Protein AF-A0A9P1GLH1-F1 (afdb_monomer_lite)

Structure (mmCIF, N/CA/C/O backbone):
data_AF-A0A9P1GLH1-F1
#
_entry.id   AF-A0A9P1GLH1-F1
#
loop_
_atom_site.group_PDB
_atom_site.id
_atom_site.type_symbol
_atom_site.label_atom_id
_atom_site.label_alt_id
_atom_site.label_comp_id
_atom_site.label_asym_id
_atom_site.label_entity_id
_atom_site.label_seq_id
_atom_site.pdbx_PDB_ins_code
_atom_site.Cartn_x
_atom_site.Cartn_y
_atom_site.Cartn_z
_atom_site.occupancy
_atom_site.B_iso_or_equiv
_atom_site.auth_seq_id
_atom_site.auth_comp_id
_atom_site.auth_asym_id
_atom_site.auth_atom_id
_atom_site.pdbx_PDB_model_num
ATOM 1 N N . MET A 1 1 ? -14.081 40.837 -22.323 1.00 45.00 1 MET A N 1
ATOM 2 C CA . MET A 1 1 ? -14.167 39.476 -22.903 1.00 45.00 1 MET A CA 1
ATOM 3 C C . MET A 1 1 ? -13.654 38.354 -21.981 1.00 45.00 1 MET A C 1
ATOM 5 O O . MET A 1 1 ? -13.725 37.205 -22.378 1.00 45.00 1 MET A O 1
ATOM 9 N N . GLN A 1 2 ? -13.239 38.635 -20.734 1.00 32.62 2 GLN A N 1
ATOM 10 C CA . GLN A 1 2 ? -12.848 37.618 -19.732 1.00 32.62 2 GLN A CA 1
ATOM 11 C C . GLN A 1 2 ? -13.887 37.389 -18.614 1.00 32.62 2 GLN A C 1
ATOM 13 O O . GLN A 1 2 ? -13.709 36.509 -17.786 1.00 32.62 2 GLN A O 1
ATOM 18 N N . VAL A 1 3 ? -15.007 38.123 -18.619 1.00 37.06 3 VAL A N 1
ATOM 19 C CA . VAL A 1 3 ? -16.100 37.957 -17.636 1.00 37.06 3 VAL A CA 1
ATOM 20 C C . VAL A 1 3 ? -17.238 37.070 -18.178 1.00 37.06 3 VAL A C 1
ATOM 22 O O . VAL A 1 3 ? -17.960 36.448 -17.409 1.00 37.06 3 VAL A O 1
ATOM 25 N N . MET A 1 4 ? -17.348 36.904 -19.504 1.00 32.34 4 MET A N 1
ATOM 26 C CA . MET A 1 4 ? -18.340 36.002 -20.118 1.00 32.34 4 MET A CA 1
ATOM 27 C C . MET A 1 4 ? -17.951 34.516 -20.061 1.00 32.34 4 MET A C 1
ATOM 29 O O . MET A 1 4 ? -18.832 33.667 -20.138 1.00 32.34 4 MET A O 1
ATOM 33 N N . LEU A 1 5 ? -16.667 34.186 -19.881 1.00 36.75 5 LEU A N 1
ATOM 34 C CA . LEU A 1 5 ? -16.218 32.790 -19.816 1.00 36.75 5 LEU A CA 1
ATOM 35 C C . LEU A 1 5 ? -16.410 32.158 -18.427 1.00 36.75 5 LEU A C 1
ATOM 37 O O . LEU A 1 5 ? -16.373 30.942 -18.309 1.00 36.75 5 LEU A O 1
ATOM 41 N N . TRP A 1 6 ? -16.649 32.967 -17.389 1.00 37.53 6 TRP A N 1
ATOM 42 C CA . TRP A 1 6 ? -16.861 32.486 -16.018 1.00 37.53 6 TRP A CA 1
ATOM 43 C C . TRP A 1 6 ? -18.340 32.180 -15.718 1.00 37.53 6 TRP A C 1
ATOM 45 O O . TRP A 1 6 ? -18.651 31.328 -14.893 1.00 37.53 6 TRP A O 1
ATOM 55 N N . LEU A 1 7 ? -19.266 32.820 -16.442 1.00 37.03 7 LEU A N 1
ATOM 56 C CA . LEU A 1 7 ? -20.708 32.564 -16.322 1.00 37.03 7 LEU A CA 1
ATOM 57 C C . LEU A 1 7 ? -21.160 31.301 -17.079 1.00 37.03 7 LEU A C 1
ATOM 59 O O . LEU A 1 7 ? -22.168 30.701 -16.714 1.00 37.03 7 LEU A O 1
ATOM 63 N N . LEU A 1 8 ? -20.398 30.853 -18.082 1.00 37.22 8 LEU A N 1
ATOM 64 C CA . LEU A 1 8 ? -20.699 29.639 -18.850 1.00 37.22 8 LEU A CA 1
ATOM 65 C C . LEU A 1 8 ? -20.256 28.342 -18.155 1.00 37.22 8 LEU A C 1
ATOM 67 O O . LEU A 1 8 ? -20.829 27.296 -18.436 1.00 37.22 8 LEU A O 1
ATOM 71 N N . THR A 1 9 ? -19.318 28.390 -17.205 1.00 40.31 9 THR A N 1
ATOM 72 C CA . THR A 1 9 ? -18.852 27.204 -16.458 1.00 40.31 9 THR A CA 1
ATOM 73 C C . THR A 1 9 ? -19.737 26.858 -15.258 1.00 40.31 9 THR A C 1
ATOM 75 O O . THR A 1 9 ? -19.796 25.701 -14.850 1.00 40.31 9 THR A O 1
ATOM 78 N N . VAL A 1 10 ? -20.480 27.829 -14.717 1.00 41.25 10 VAL A N 1
ATOM 79 C CA . VAL A 1 10 ? -21.412 27.603 -13.595 1.00 41.25 10 VAL A CA 1
ATOM 80 C C . VAL A 1 10 ? -22.758 27.042 -14.084 1.00 41.25 10 VAL A C 1
ATOM 82 O O . VAL A 1 10 ? -23.411 26.286 -13.367 1.00 41.25 10 VAL A O 1
ATOM 85 N N . ALA A 1 11 ? -23.146 27.311 -15.335 1.00 34.75 11 ALA A N 1
ATOM 86 C CA . ALA A 1 11 ? -24.406 26.829 -15.907 1.00 34.75 11 ALA A CA 1
ATOM 87 C C . ALA A 1 11 ? -24.383 25.336 -16.304 1.00 34.75 11 ALA A C 1
ATOM 89 O O . ALA A 1 11 ? -25.418 24.672 -16.258 1.00 34.75 11 ALA A O 1
ATOM 90 N N . THR A 1 12 ? -23.218 24.761 -16.620 1.00 36.16 12 THR A N 1
ATOM 91 C CA . THR A 1 12 ? -23.091 23.342 -17.017 1.00 36.16 12 THR A CA 1
ATOM 92 C C . THR A 1 12 ? -23.006 22.375 -15.833 1.00 36.16 12 THR A C 1
ATOM 94 O O . THR A 1 12 ? -23.264 21.186 -16.001 1.00 36.16 12 THR A O 1
ATOM 97 N N . HIS A 1 13 ? -22.709 22.857 -14.621 1.00 36.19 13 HIS A N 1
ATOM 98 C CA . HIS A 1 13 ? -22.695 22.028 -13.405 1.00 36.19 13 HIS A CA 1
ATOM 99 C C . HIS A 1 13 ? -24.070 21.875 -12.734 1.00 36.19 13 HIS A C 1
ATOM 101 O O . HIS A 1 13 ? -24.262 20.956 -11.942 1.00 36.19 13 HIS A O 1
ATOM 107 N N . VAL A 1 14 ? -25.056 22.704 -13.091 1.00 35.69 14 VAL A N 1
ATOM 108 C CA . VAL A 1 14 ? -26.424 22.605 -12.546 1.00 35.69 14 VAL A CA 1
ATOM 109 C C . VAL A 1 14 ? -27.312 21.659 -13.372 1.00 35.69 14 VAL A C 1
ATOM 111 O O . VAL A 1 14 ? -28.270 21.102 -12.847 1.00 35.69 14 VAL A O 1
ATOM 114 N N . VAL A 1 15 ? -26.958 21.375 -14.631 1.00 33.69 15 VAL A N 1
ATOM 115 C CA . VAL A 1 15 ? -27.757 20.506 -15.523 1.00 33.69 15 VAL A CA 1
ATOM 116 C C . VAL A 1 15 ? -27.325 19.026 -15.477 1.00 33.69 15 VAL A C 1
ATOM 118 O O . VAL A 1 15 ? -28.106 18.146 -15.827 1.00 33.69 15 VAL A O 1
ATOM 121 N N . LEU A 1 16 ? -26.137 18.706 -14.950 1.00 31.61 16 LEU A N 1
ATOM 122 C CA . LEU A 1 16 ? -25.622 17.325 -14.852 1.00 31.61 16 LEU A CA 1
ATOM 123 C C . LEU A 1 16 ? -25.868 16.629 -13.498 1.00 31.61 16 LEU A C 1
ATOM 125 O O . LEU A 1 16 ? -25.608 15.435 -13.369 1.00 31.61 16 LEU A O 1
ATOM 129 N N . LEU A 1 17 ? -26.447 17.325 -12.514 1.00 32.44 17 LEU A N 1
ATOM 130 C CA . LEU A 1 17 ? -26.871 16.738 -11.230 1.00 32.44 17 LEU A CA 1
ATOM 131 C C . LEU A 1 17 ? -28.334 16.248 -11.218 1.00 32.44 17 LEU A C 1
ATOM 133 O O . LEU A 1 17 ? -28.786 15.703 -10.214 1.00 32.44 17 LEU A O 1
ATOM 137 N N . ALA A 1 18 ? -29.056 16.364 -12.339 1.00 34.59 18 ALA A N 1
ATOM 138 C CA . ALA A 1 18 ? -30.445 15.908 -12.476 1.00 34.59 18 ALA A CA 1
ATOM 139 C C . ALA A 1 18 ? -30.614 14.536 -13.171 1.00 34.59 18 ALA A C 1
ATOM 141 O O . ALA A 1 18 ? -31.740 14.084 -13.345 1.00 34.59 18 ALA A O 1
ATOM 142 N N . ALA A 1 19 ? -29.530 13.838 -13.542 1.00 36.44 19 ALA A N 1
ATOM 143 C CA . ALA A 1 19 ? -29.602 12.598 -14.333 1.00 36.44 19 ALA A CA 1
ATOM 144 C C . ALA A 1 19 ? -28.854 11.399 -13.714 1.00 36.44 19 ALA A C 1
ATOM 146 O O . ALA A 1 19 ? -28.228 10.611 -14.421 1.00 36.44 19 ALA A O 1
ATOM 147 N N . ARG A 1 20 ? -28.900 11.236 -12.384 1.00 35.06 20 ARG A N 1
ATOM 148 C CA . ARG A 1 20 ? -28.395 10.013 -11.730 1.00 35.06 20 ARG A CA 1
ATOM 149 C C . ARG A 1 20 ? -29.117 9.695 -10.418 1.00 35.06 20 ARG A C 1
ATOM 151 O O . ARG A 1 20 ? -28.517 9.680 -9.351 1.00 35.06 20 ARG A O 1
ATOM 158 N N . ARG A 1 21 ? -30.423 9.438 -10.504 1.00 35.50 21 ARG A N 1
ATOM 159 C CA . ARG A 1 21 ? -31.204 8.728 -9.474 1.00 35.50 21 ARG A CA 1
ATOM 160 C C . ARG A 1 21 ? -32.445 8.101 -10.111 1.00 35.50 21 ARG A C 1
ATOM 162 O O . ARG A 1 21 ? -33.543 8.613 -9.970 1.00 35.50 21 ARG A O 1
ATOM 169 N N . THR A 1 22 ? -32.257 6.988 -10.809 1.00 37.59 22 THR A N 1
ATOM 170 C CA . THR A 1 22 ? -33.343 6.071 -11.184 1.00 37.59 22 THR A CA 1
ATOM 171 C C . THR A 1 22 ? -32.784 4.656 -11.303 1.00 37.59 22 THR A C 1
ATOM 173 O O . THR A 1 22 ? -32.432 4.197 -12.381 1.00 37.59 22 THR A O 1
ATOM 176 N N . SER A 1 23 ? -32.674 3.971 -10.166 1.00 35.09 23 SER A N 1
ATOM 177 C CA . SER A 1 23 ? -32.824 2.511 -10.086 1.00 35.09 23 SER A CA 1
ATOM 178 C C . SER A 1 23 ? -33.022 2.104 -8.621 1.00 35.09 23 SER A C 1
ATOM 180 O O . SER A 1 23 ? -32.204 1.410 -8.023 1.00 35.09 23 SER A O 1
ATOM 182 N N . GLN A 1 24 ? -34.103 2.586 -8.015 1.00 32.81 24 GLN A N 1
ATOM 183 C CA . GLN A 1 24 ? -34.805 1.782 -7.024 1.00 32.81 24 GLN A CA 1
ATOM 184 C C . GLN A 1 24 ? -36.080 1.336 -7.721 1.00 32.81 24 GLN A C 1
ATOM 186 O O . GLN A 1 24 ? -36.874 2.161 -8.162 1.00 32.81 24 GLN A O 1
ATOM 191 N N . ALA A 1 25 ? -36.170 0.029 -7.942 1.00 32.47 25 ALA A N 1
ATOM 192 C CA . ALA A 1 25 ? -37.397 -0.614 -8.345 1.00 32.47 25 ALA A CA 1
ATOM 193 C C . ALA A 1 25 ? -38.382 -0.432 -7.188 1.00 32.47 25 ALA A C 1
ATOM 195 O O . ALA A 1 25 ? -38.247 -1.087 -6.155 1.00 32.47 25 ALA A O 1
ATOM 196 N N . ASP A 1 26 ? -39.311 0.505 -7.354 1.00 33.44 26 ASP A N 1
ATOM 197 C CA . ASP A 1 26 ? -40.525 0.543 -6.559 1.00 33.44 26 ASP A CA 1
ATOM 198 C C . ASP A 1 26 ? -41.312 -0.725 -6.881 1.00 33.44 26 ASP A C 1
ATOM 200 O O . ASP A 1 26 ? -41.760 -0.961 -8.007 1.00 33.44 26 ASP A O 1
ATOM 204 N N . VAL A 1 27 ? -41.432 -1.567 -5.862 1.00 36.19 27 VAL A N 1
ATOM 205 C CA . VAL A 1 27 ? -42.492 -2.555 -5.763 1.00 36.19 27 VAL A CA 1
ATOM 206 C C . VAL A 1 27 ? -43.796 -1.760 -5.794 1.00 36.19 27 VAL A C 1
ATOM 208 O O . VAL A 1 27 ? -44.052 -0.959 -4.899 1.00 36.19 27 VAL A O 1
ATOM 211 N N . MET A 1 28 ? -44.594 -1.942 -6.850 1.00 37.94 28 MET A N 1
ATOM 212 C CA . MET A 1 28 ? -45.999 -1.535 -6.869 1.00 37.94 28 MET A CA 1
ATOM 213 C C . MET A 1 28 ? -46.728 -2.334 -5.788 1.00 37.94 28 MET A C 1
ATOM 215 O O . MET A 1 28 ? -47.236 -3.428 -6.035 1.00 37.94 28 MET A O 1
ATOM 219 N N . GLU A 1 29 ? -46.731 -1.793 -4.578 1.00 37.97 29 GLU A N 1
ATOM 220 C CA . GLU A 1 29 ? -47.638 -2.199 -3.523 1.00 37.97 29 GLU A CA 1
ATOM 221 C C . GLU A 1 29 ? -49.009 -1.618 -3.876 1.00 37.97 29 GLU A C 1
ATOM 223 O O . GLU A 1 29 ? -49.185 -0.422 -4.100 1.00 37.97 29 GLU A O 1
ATOM 228 N N . THR A 1 30 ? -49.955 -2.523 -4.079 1.00 38.38 30 THR A N 1
ATOM 229 C CA . THR A 1 30 ? -51.338 -2.246 -4.446 1.00 38.38 30 THR A CA 1
ATOM 230 C C . THR A 1 30 ? -51.998 -1.314 -3.436 1.00 38.38 30 THR A C 1
ATOM 232 O O . THR A 1 30 ? -52.014 -1.633 -2.249 1.00 38.38 30 THR A O 1
ATOM 235 N N . ASP A 1 31 ? -52.590 -0.223 -3.935 1.00 42.44 31 ASP A N 1
ATOM 236 C CA . ASP A 1 31 ? -53.486 0.685 -3.213 1.00 42.44 31 ASP A CA 1
ATOM 237 C C . ASP A 1 31 ? -54.601 -0.100 -2.504 1.00 42.44 31 ASP A C 1
ATOM 239 O O . ASP A 1 31 ? -55.660 -0.400 -3.065 1.00 42.44 31 ASP A O 1
ATOM 243 N N . ILE A 1 32 ? -54.363 -0.423 -1.237 1.00 39.72 32 ILE A N 1
ATOM 244 C CA . ILE A 1 32 ? -55.421 -0.633 -0.263 1.00 39.72 32 ILE A CA 1
ATOM 245 C C . ILE A 1 32 ? -55.777 0.767 0.230 1.00 39.72 32 ILE A C 1
ATOM 247 O O . ILE A 1 32 ? -54.910 1.514 0.674 1.00 39.72 32 ILE A O 1
ATOM 251 N N . LEU A 1 33 ? -57.055 1.128 0.110 1.00 45.88 33 LEU A N 1
ATOM 252 C CA . LEU A 1 33 ? -57.670 2.307 0.720 1.00 45.88 33 LEU A CA 1
ATOM 253 C C . LEU A 1 33 ? -57.550 2.218 2.250 1.00 45.88 33 LEU A C 1
ATOM 255 O O . LEU A 1 33 ? -58.526 1.924 2.937 1.00 45.88 33 LEU A O 1
ATOM 259 N N . ASP A 1 34 ? -56.352 2.444 2.775 1.00 46.34 34 ASP A N 1
ATOM 260 C CA . ASP A 1 34 ? -56.121 2.671 4.189 1.00 46.34 34 ASP A CA 1
ATOM 261 C C . ASP A 1 34 ? -56.244 4.176 4.423 1.00 46.34 34 ASP A C 1
ATOM 263 O O . ASP A 1 34 ? -55.707 5.010 3.689 1.00 46.34 34 ASP A O 1
ATOM 267 N N . THR A 1 35 ? -57.058 4.561 5.395 1.00 54.22 35 THR A N 1
ATOM 268 C CA . THR A 1 35 ? -57.243 5.962 5.759 1.00 54.22 35 THR A CA 1
ATOM 269 C C . THR A 1 35 ? -55.936 6.494 6.347 1.00 54.22 35 THR A C 1
ATOM 271 O O . THR A 1 35 ? -55.731 6.389 7.552 1.00 54.22 35 THR A O 1
ATOM 274 N N . ASP A 1 36 ? -55.060 7.043 5.500 1.00 66.62 36 ASP A N 1
ATOM 275 C CA . ASP A 1 36 ? -53.723 7.553 5.836 1.00 66.62 36 ASP A CA 1
ATOM 276 C C . ASP A 1 36 ? -53.794 8.725 6.831 1.00 66.62 36 ASP A C 1
ATOM 278 O O . ASP A 1 36 ? -53.721 9.914 6.493 1.00 66.62 36 ASP A O 1
ATOM 282 N N . GLN A 1 37 ? -53.971 8.395 8.106 1.00 87.25 37 GLN A N 1
ATOM 283 C CA . GLN A 1 37 ? -53.865 9.351 9.190 1.00 87.25 37 GLN A CA 1
ATOM 284 C C . GLN A 1 37 ? -52.389 9.738 9.354 1.00 87.25 37 GLN A C 1
ATOM 286 O O . GLN A 1 37 ? -51.537 8.926 9.711 1.00 87.25 37 GLN A O 1
ATOM 291 N N . ALA A 1 38 ? -52.063 11.007 9.115 1.00 90.75 38 ALA A N 1
ATOM 292 C CA . ALA A 1 38 ? -50.720 11.527 9.327 1.00 90.75 38 ALA A CA 1
ATOM 293 C C . ALA A 1 38 ? -50.501 11.812 10.821 1.00 90.75 38 ALA A C 1
ATOM 295 O O . ALA A 1 38 ? -51.255 12.574 11.427 1.00 90.75 38 ALA A O 1
ATOM 296 N N . CYS A 1 39 ? -49.459 11.229 11.414 1.00 94.31 39 CYS A N 1
ATOM 297 C CA . CYS A 1 39 ? -49.056 11.537 12.784 1.00 94.31 39 CYS A CA 1
ATOM 298 C C . CYS A 1 39 ? -48.332 12.894 12.836 1.00 94.31 39 CYS A C 1
ATOM 300 O O . CYS A 1 39 ? -47.226 13.041 12.302 1.00 94.31 39 CYS A O 1
ATOM 302 N N . CYS A 1 40 ? -48.969 13.890 13.455 1.00 94.94 40 CYS A N 1
ATOM 303 C CA . CYS A 1 40 ? -48.465 15.260 13.538 1.00 94.94 40 CYS A CA 1
ATOM 304 C C . CYS A 1 40 ? -48.232 15.667 14.989 1.00 94.94 40 CYS A C 1
ATOM 306 O O . CYS A 1 40 ? -48.988 15.260 15.868 1.00 94.94 40 CYS A O 1
ATOM 308 N N . CYS A 1 41 ? -47.221 16.498 15.234 1.00 95.44 41 CYS A N 1
ATOM 309 C CA . CYS A 1 41 ? -46.770 16.901 16.562 1.00 95.44 41 CYS A CA 1
ATOM 310 C C . CYS A 1 41 ? -46.716 18.430 16.724 1.00 95.44 41 CYS A C 1
ATOM 312 O O . CYS A 1 41 ? -46.614 19.160 15.738 1.00 95.44 41 CYS A O 1
ATOM 314 N N . LYS A 1 42 ? -46.782 18.903 17.973 1.00 94.62 42 LYS A N 1
ATOM 315 C CA . LYS A 1 42 ? -46.512 20.284 18.410 1.00 94.62 42 LYS A CA 1
ATOM 316 C C . LYS A 1 42 ? -45.448 20.268 19.516 1.00 94.62 42 LYS A C 1
ATOM 318 O O . LYS A 1 42 ? -45.491 19.390 20.377 1.00 94.62 42 LYS A O 1
ATOM 323 N N . GLU A 1 43 ? -44.536 21.240 19.532 1.00 91.31 43 GLU A N 1
ATOM 324 C CA . GLU A 1 43 ? -43.531 21.434 20.601 1.00 91.31 43 GLU A CA 1
ATOM 325 C C . GLU A 1 43 ? -44.160 22.078 21.852 1.00 91.31 43 GLU A C 1
ATOM 327 O O . GLU A 1 43 ? -43.829 23.188 22.265 1.00 91.31 43 GLU A O 1
ATOM 332 N N . ALA A 1 44 ? -45.160 21.412 22.423 1.00 90.31 44 ALA A N 1
ATOM 333 C CA . ALA A 1 44 ? -45.859 21.856 23.620 1.00 90.31 44 ALA A CA 1
ATOM 334 C C . ALA A 1 44 ? -46.474 20.664 24.360 1.00 90.31 44 ALA A C 1
ATOM 336 O O . ALA A 1 44 ? -46.615 19.572 23.807 1.00 90.31 44 ALA A O 1
ATOM 337 N N . LEU A 1 45 ? -46.898 20.897 25.605 1.00 91.88 45 LEU A N 1
ATOM 338 C CA . LEU A 1 45 ? -47.741 19.954 26.339 1.00 91.88 45 LEU A CA 1
ATOM 339 C C . LEU A 1 45 ? -49.048 19.690 25.580 1.00 91.88 45 LEU A C 1
ATOM 341 O O . LEU A 1 45 ? -49.548 20.556 24.856 1.00 91.88 45 LEU A O 1
ATOM 345 N N . CYS A 1 46 ? -49.599 18.494 25.768 1.00 90.50 46 CYS A N 1
ATOM 346 C CA . CYS A 1 46 ? -50.929 18.184 25.264 1.00 90.50 46 CYS A CA 1
ATOM 347 C C . CYS A 1 46 ? -51.995 18.995 25.996 1.00 90.50 46 CYS A C 1
ATOM 349 O O . CYS A 1 46 ? -51.857 19.306 27.182 1.00 90.50 46 CYS A O 1
ATOM 351 N N . ASP A 1 47 ? -53.055 19.345 25.276 1.00 87.00 47 ASP A N 1
ATOM 352 C CA . ASP A 1 47 ? -54.204 20.003 25.875 1.00 87.00 47 ASP A CA 1
ATOM 353 C C . ASP A 1 47 ? -54.940 18.974 26.742 1.00 87.00 47 ASP A C 1
ATOM 355 O O . ASP A 1 47 ? -55.366 17.932 26.257 1.00 87.00 47 ASP A O 1
ATOM 359 N N . VAL A 1 48 ? -55.096 19.265 28.039 1.00 80.00 48 VAL A N 1
ATOM 360 C CA . VAL A 1 48 ? -55.632 18.329 29.058 1.00 80.00 48 VAL A CA 1
ATOM 361 C C . VAL A 1 48 ? -57.036 17.797 28.712 1.00 80.00 48 VAL A C 1
ATOM 363 O O . VAL A 1 48 ? -57.468 16.781 29.248 1.00 80.00 48 VAL A O 1
ATOM 366 N N . ASN A 1 49 ? -57.741 18.474 27.803 1.00 83.12 49 ASN A N 1
ATOM 367 C CA . ASN A 1 49 ? -59.096 18.137 27.379 1.00 83.12 49 ASN A CA 1
ATOM 368 C C . ASN A 1 49 ? -59.161 17.238 26.128 1.00 83.12 49 ASN A C 1
ATOM 370 O O . ASN A 1 49 ? -60.261 16.824 25.771 1.00 83.12 49 ASN A O 1
ATOM 374 N N . ASP A 1 50 ? -58.042 16.963 25.448 1.00 82.31 50 ASP A N 1
ATOM 375 C CA . ASP A 1 50 ? -58.015 16.154 24.222 1.00 82.31 50 ASP A CA 1
ATOM 376 C C . ASP A 1 50 ? -57.419 14.766 24.507 1.00 82.31 50 ASP A C 1
ATOM 378 O O . ASP A 1 50 ? -56.228 14.619 24.776 1.00 82.31 50 ASP A O 1
ATOM 382 N N . THR A 1 51 ? -58.263 13.732 24.478 1.00 81.38 51 THR A N 1
ATOM 383 C CA . THR A 1 51 ? -57.871 12.346 24.783 1.00 81.38 51 THR A CA 1
ATOM 384 C C . THR A 1 51 ? -57.120 11.656 23.645 1.00 81.38 51 THR A C 1
ATOM 386 O O . THR A 1 51 ? -56.574 10.576 23.856 1.00 81.38 51 THR A O 1
ATOM 389 N N . GLU A 1 52 ? -57.097 12.246 22.447 1.00 87.56 52 GLU A N 1
ATOM 390 C CA . GLU A 1 52 ? -56.381 11.709 21.279 1.00 87.56 52 GLU A CA 1
ATOM 391 C C . GLU A 1 52 ? -54.928 12.210 21.205 1.00 87.56 52 GLU A C 1
ATOM 393 O O . GLU A 1 52 ? -54.147 11.777 20.356 1.00 87.56 52 GLU A O 1
ATOM 398 N N . GLU A 1 53 ? -54.558 13.137 22.091 1.00 91.94 53 GLU A N 1
ATOM 399 C CA . GLU A 1 53 ? -53.229 13.724 22.176 1.00 91.94 53 GLU A CA 1
ATOM 400 C C . GLU A 1 53 ? -52.299 12.884 23.070 1.00 91.94 53 GLU A C 1
ATOM 402 O O . GLU A 1 53 ? -52.537 12.699 24.264 1.00 91.94 53 GLU A O 1
ATOM 407 N N . ILE A 1 54 ? -51.188 12.405 22.505 1.00 91.75 54 ILE A N 1
ATOM 408 C CA . ILE A 1 54 ? -50.164 11.644 23.227 1.00 91.75 54 ILE A CA 1
ATOM 409 C C . ILE A 1 54 ? -48.946 12.528 23.465 1.00 91.75 54 ILE A C 1
ATOM 411 O O . ILE A 1 54 ? -48.259 12.952 22.533 1.00 91.75 54 ILE A O 1
ATOM 415 N N . TYR A 1 55 ? -48.651 12.789 24.738 1.00 92.44 55 TYR A N 1
ATOM 416 C CA . TYR A 1 55 ? -47.452 13.522 25.127 1.00 92.44 55 TYR A CA 1
ATOM 417 C C . TYR A 1 55 ? -46.250 12.578 25.175 1.00 92.44 55 TYR A C 1
ATOM 419 O O . TYR A 1 55 ? -46.275 11.562 25.873 1.00 92.44 55 TYR A O 1
ATOM 427 N N . SER A 1 56 ? -45.184 12.933 24.460 1.00 92.50 56 SER A N 1
ATOM 428 C CA . SER A 1 56 ? -43.888 12.265 24.518 1.00 92.50 56 SER A CA 1
ATOM 429 C C . SER A 1 56 ? -42.949 13.057 25.435 1.00 92.50 56 SER A C 1
ATOM 431 O O . SER A 1 56 ? -42.265 13.977 24.978 1.00 92.50 56 SER A O 1
ATOM 433 N N . PRO A 1 57 ? -42.893 12.725 26.739 1.00 91.25 57 PRO A N 1
ATOM 434 C CA . PRO A 1 57 ? -42.100 13.469 27.717 1.00 91.25 57 PRO A CA 1
ATOM 435 C C . PRO A 1 57 ? -40.606 13.522 27.407 1.00 91.25 57 PRO A C 1
ATOM 437 O O . PRO A 1 57 ? -39.961 14.498 27.778 1.00 91.25 57 PRO A O 1
ATOM 440 N N . ASN A 1 58 ? -40.067 12.505 26.721 1.00 91.50 58 ASN A N 1
ATOM 441 C CA . ASN A 1 58 ? -38.649 12.466 26.371 1.00 91.50 58 ASN A CA 1
ATOM 442 C C . ASN A 1 58 ? -38.270 13.513 25.323 1.00 91.50 58 ASN A C 1
ATOM 444 O O . ASN A 1 58 ? -37.138 13.960 25.320 1.00 91.50 58 ASN A O 1
ATOM 448 N N . GLN A 1 59 ? -39.193 13.838 24.416 1.00 90.69 59 GLN A N 1
ATOM 449 C CA . GLN A 1 59 ? -38.954 14.727 23.275 1.00 90.69 59 GLN A CA 1
ATOM 450 C C . GLN A 1 59 ? -39.625 16.097 23.462 1.00 90.69 59 GLN A C 1
ATOM 452 O O . GLN A 1 59 ? -39.482 16.976 22.620 1.00 90.69 59 GLN A O 1
ATOM 457 N N . GLY A 1 60 ? -40.415 16.274 24.527 1.00 92.19 60 GLY A N 1
ATOM 458 C CA . GLY A 1 60 ? -41.132 17.520 24.801 1.00 92.19 60 GLY A CA 1
ATOM 459 C C . GLY A 1 60 ? -42.224 17.855 23.780 1.00 92.19 60 GLY A C 1
ATOM 460 O O . GLY A 1 60 ? -42.640 19.010 23.693 1.00 92.19 60 GLY A O 1
ATOM 461 N N . ILE A 1 61 ? -42.692 16.866 23.015 1.00 93.38 61 ILE A N 1
ATOM 462 C CA . ILE A 1 61 ? -43.692 17.045 21.958 1.00 93.38 61 ILE A CA 1
ATOM 463 C C . ILE A 1 61 ? -45.002 16.352 22.311 1.00 93.38 61 ILE A C 1
ATOM 465 O O . ILE A 1 61 ? -45.022 15.278 22.912 1.00 93.38 61 ILE A O 1
ATOM 469 N N . CYS A 1 62 ? -46.104 16.951 21.888 1.00 94.12 62 CYS A N 1
ATOM 470 C CA . CYS A 1 62 ? -47.418 16.333 21.901 1.00 94.12 62 CYS A CA 1
ATOM 471 C C . CYS A 1 62 ? -47.793 15.938 20.477 1.00 94.12 62 CYS A C 1
ATOM 473 O O . CYS A 1 62 ? -47.654 16.767 19.578 1.00 94.12 62 CYS A O 1
ATOM 475 N N . CYS A 1 63 ? -48.279 14.718 20.259 1.00 95.06 63 CYS A N 1
ATOM 476 C CA . CYS A 1 63 ? -48.591 14.195 18.930 1.00 95.06 63 CYS A CA 1
ATOM 477 C C . CYS A 1 63 ? -50.020 13.648 18.853 1.00 95.06 63 CYS A C 1
ATOM 479 O O . CYS A 1 63 ? -50.529 13.105 19.830 1.00 95.06 63 CYS A O 1
ATOM 481 N N . LYS A 1 64 ? -50.664 13.784 17.688 1.00 94.81 64 LYS A N 1
ATOM 482 C CA . LYS A 1 64 ? -51.946 13.135 17.379 1.00 94.81 64 LYS A CA 1
ATOM 483 C C . LYS A 1 64 ? -52.102 12.813 15.900 1.00 94.81 64 LYS A C 1
ATOM 485 O O . LYS A 1 64 ? -51.495 13.456 15.035 1.00 94.81 64 LYS A O 1
ATOM 490 N N . PHE A 1 65 ? -52.943 11.827 15.615 1.00 94.19 65 PHE A N 1
ATOM 491 C CA . PHE A 1 65 ? -53.317 11.487 14.251 1.00 94.19 65 PHE A CA 1
ATOM 492 C C . PHE A 1 65 ? -54.196 12.579 13.639 1.00 94.19 65 PHE A C 1
ATOM 494 O O . PHE A 1 65 ? -55.111 13.109 14.266 1.00 94.19 65 PHE A O 1
ATOM 501 N N . LYS A 1 66 ? -53.911 12.930 12.386 1.00 91.56 66 LYS A N 1
ATOM 502 C CA . LYS A 1 66 ? -54.716 13.855 11.592 1.00 91.56 66 LYS A CA 1
ATOM 503 C C . LYS A 1 66 ? -55.145 13.210 10.292 1.00 91.56 66 LYS A C 1
ATOM 505 O O . LYS A 1 66 ? -54.347 12.596 9.598 1.00 91.56 66 LYS A O 1
ATOM 510 N N . SER A 1 67 ? -56.374 13.497 9.880 1.00 88.06 67 SER A N 1
ATOM 511 C CA . SER A 1 67 ? -56.896 13.130 8.557 1.00 88.06 67 SER A CA 1
ATOM 512 C C . SER A 1 67 ? -56.223 13.865 7.387 1.00 88.06 67 SER A C 1
ATOM 514 O O . SER A 1 67 ? -56.513 13.583 6.229 1.00 88.06 67 SER A O 1
ATOM 516 N N . ARG A 1 68 ? -55.351 14.845 7.663 1.00 86.94 68 ARG A N 1
ATOM 517 C CA . ARG A 1 68 ? -54.611 15.626 6.662 1.00 86.94 68 ARG A CA 1
ATOM 518 C C . ARG A 1 68 ? -53.128 15.651 7.008 1.00 86.94 68 ARG A C 1
ATOM 520 O O . ARG A 1 68 ? -52.771 15.637 8.183 1.00 86.94 68 ARG A O 1
ATOM 527 N N . LYS A 1 69 ? -52.278 15.772 5.983 1.00 90.81 69 LYS A N 1
ATOM 528 C CA . LYS A 1 69 ? -50.818 15.879 6.132 1.00 90.81 69 LYS A CA 1
ATOM 529 C C . LYS A 1 69 ? -50.427 17.023 7.083 1.00 90.81 69 LYS A C 1
ATOM 531 O O . LYS A 1 69 ? -51.057 18.084 7.086 1.00 90.81 69 LYS A O 1
ATOM 536 N N . CYS A 1 70 ? -49.376 16.811 7.874 1.00 91.62 70 CYS A N 1
ATOM 537 C CA . CYS A 1 70 ? -48.832 17.822 8.784 1.00 91.62 70 CYS A CA 1
ATOM 538 C C . CYS A 1 70 ? -48.402 19.073 7.999 1.00 91.62 70 CYS A C 1
ATOM 540 O O . CYS A 1 70 ? -47.868 18.951 6.897 1.00 91.62 70 CYS A O 1
ATOM 542 N N . GLY A 1 71 ? -48.704 20.266 8.518 1.00 86.31 71 GLY A N 1
ATOM 543 C CA . GLY A 1 71 ? -48.384 21.538 7.853 1.00 86.31 71 GLY A CA 1
ATOM 544 C C . GLY A 1 71 ? -49.286 21.917 6.667 1.00 86.31 71 GLY A C 1
ATOM 545 O O . GLY A 1 71 ? -48.954 22.824 5.908 1.00 86.31 71 GLY A O 1
ATOM 546 N N . HIS A 1 72 ? -50.428 21.246 6.470 1.00 87.69 72 HIS A N 1
ATOM 547 C CA . HIS A 1 72 ? -51.366 21.604 5.400 1.00 87.69 72 HIS A CA 1
ATOM 548 C C . HIS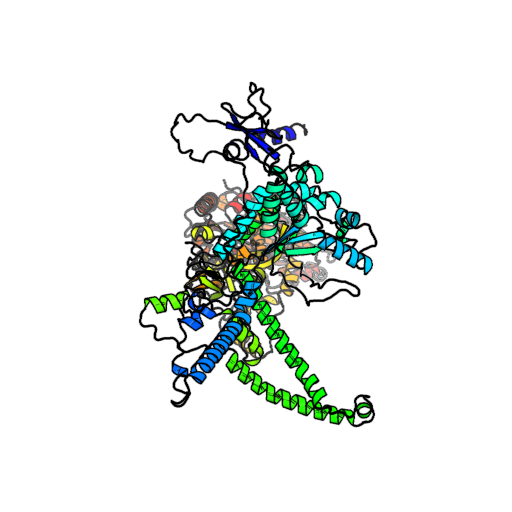 A 1 72 ? -51.879 23.049 5.539 1.00 87.69 72 HIS A C 1
ATOM 550 O O . HIS A 1 72 ? -52.298 23.449 6.622 1.00 87.69 72 HIS A O 1
ATOM 556 N N . ILE A 1 73 ? -51.956 23.803 4.434 1.00 81.31 73 ILE A N 1
ATOM 557 C CA . ILE A 1 73 ? -52.284 25.247 4.439 1.00 81.31 73 ILE A CA 1
ATOM 558 C C . ILE A 1 73 ? -53.667 25.581 5.033 1.00 81.31 73 ILE A C 1
ATOM 560 O O . ILE A 1 73 ? -53.895 26.679 5.526 1.00 81.31 73 ILE A O 1
ATOM 564 N N . PHE A 1 74 ? -54.585 24.610 5.025 1.00 75.81 74 PHE A N 1
ATOM 565 C CA . PHE A 1 74 ? -55.919 24.716 5.635 1.00 75.81 74 PHE A CA 1
ATOM 566 C C . PHE A 1 74 ? -56.033 24.039 7.016 1.00 75.81 74 PHE A C 1
ATOM 568 O O . PHE A 1 74 ? -57.139 23.837 7.514 1.00 75.81 74 PHE A O 1
ATOM 575 N N . SER A 1 75 ? -54.923 23.609 7.621 1.00 70.44 75 SER A N 1
ATOM 576 C CA . SER A 1 75 ? -54.889 23.072 8.985 1.00 70.44 75 SER A CA 1
ATOM 577 C C . SER A 1 75 ? -54.610 24.211 9.967 1.00 70.44 75 SER A C 1
ATOM 579 O O . SER A 1 75 ? -53.458 24.524 10.233 1.00 70.44 75 SER A O 1
ATOM 581 N N . PHE A 1 76 ? -55.654 24.771 10.585 1.00 81.00 76 PHE A N 1
ATOM 582 C CA . PHE A 1 76 ? -55.545 25.778 11.662 1.00 81.00 76 PHE A CA 1
ATOM 583 C C . PHE A 1 76 ? -55.024 25.218 13.005 1.00 81.00 76 PHE A C 1
ATOM 585 O O . PHE A 1 76 ? -55.129 25.855 14.050 1.00 81.00 76 PHE A O 1
ATOM 592 N N . SER A 1 77 ? -54.504 23.993 13.007 1.00 82.00 77 SER A N 1
ATOM 593 C CA . SER A 1 77 ? -54.048 23.292 14.202 1.00 82.00 77 SER A CA 1
ATOM 594 C C . SER A 1 77 ? -52.545 23.484 14.404 1.00 82.00 77 SER A C 1
ATOM 596 O O . SER A 1 77 ? -51.782 23.322 13.457 1.00 82.00 77 SER A O 1
ATOM 598 N N . LYS A 1 78 ? -52.132 23.704 15.661 1.00 90.00 78 LYS A N 1
ATOM 599 C CA . LYS A 1 78 ? -50.730 23.849 16.106 1.00 90.00 78 LYS A CA 1
ATOM 600 C C . LYS A 1 78 ? -49.837 22.614 15.878 1.00 90.00 78 LYS A C 1
ATOM 602 O O . LYS A 1 78 ? -48.664 22.661 16.204 1.00 90.00 78 LYS A O 1
ATOM 607 N N . PHE A 1 79 ? -50.397 21.508 15.385 1.00 91.38 79 PHE A N 1
ATOM 608 C CA . PHE A 1 79 ? -49.671 20.272 15.081 1.00 91.38 79 PHE A CA 1
ATOM 609 C C . PHE A 1 79 ? -49.219 20.275 13.619 1.00 91.38 79 PHE A C 1
ATOM 611 O O . PHE A 1 79 ? -49.849 19.653 12.754 1.00 91.38 79 PHE A O 1
ATOM 618 N N . ASP A 1 80 ? -48.202 21.064 13.324 1.00 92.69 80 ASP A N 1
ATOM 619 C CA . ASP A 1 80 ? -47.652 21.272 11.988 1.00 92.69 80 ASP A CA 1
ATOM 620 C C . ASP A 1 80 ? -46.394 20.435 11.723 1.00 92.69 80 ASP A C 1
ATOM 622 O O . ASP A 1 80 ? -46.151 20.070 10.572 1.00 92.69 80 ASP A O 1
ATOM 626 N N . ALA A 1 81 ? -45.659 20.042 12.766 1.00 92.31 81 ALA A N 1
ATOM 627 C CA . ALA A 1 81 ? -44.487 19.185 12.648 1.00 92.31 81 ALA A CA 1
ATOM 628 C C . ALA A 1 81 ? -44.871 17.728 12.348 1.00 92.31 81 ALA A C 1
ATOM 630 O O . ALA A 1 81 ? -45.811 17.173 12.920 1.00 92.31 81 ALA A O 1
ATOM 631 N N . LYS A 1 82 ? -44.119 17.077 11.457 1.00 92.62 82 LYS A N 1
ATOM 632 C CA . LYS A 1 82 ? -44.228 15.630 11.239 1.00 92.62 82 LYS A CA 1
ATOM 633 C C . LYS A 1 82 ? -43.571 14.902 12.413 1.00 92.62 82 LYS A C 1
ATOM 635 O O . LYS A 1 82 ? -42.461 15.261 12.800 1.00 92.62 82 LYS A O 1
ATOM 640 N N . ALA A 1 83 ? -44.236 13.882 12.952 1.00 89.44 83 ALA A N 1
ATOM 641 C CA . ALA A 1 83 ? -43.636 13.042 13.982 1.00 89.44 83 ALA A CA 1
ATOM 642 C C . ALA A 1 83 ? -42.370 12.328 13.465 1.00 89.44 83 ALA A C 1
ATOM 644 O O . ALA A 1 83 ? -42.308 12.010 12.270 1.00 89.44 83 ALA A O 1
ATOM 645 N N . PRO A 1 84 ? -41.386 12.027 14.337 1.00 85.88 84 PRO A N 1
ATOM 646 C CA . PRO A 1 84 ? -40.228 11.215 13.960 1.00 85.88 84 PRO A CA 1
ATOM 647 C C . PRO A 1 84 ? -40.628 9.839 13.409 1.00 85.88 84 PRO A C 1
ATOM 649 O O . PRO A 1 84 ? -40.020 9.359 12.456 1.00 85.88 84 PRO A O 1
ATOM 652 N N . ASP A 1 85 ? -41.674 9.244 13.989 1.00 87.56 85 ASP A N 1
ATOM 653 C CA . ASP A 1 85 ? -42.291 7.986 13.570 1.00 87.56 85 ASP A CA 1
ATOM 654 C C . ASP A 1 85 ? -43.801 7.991 13.896 1.00 87.56 85 ASP A C 1
ATOM 656 O O . ASP A 1 85 ? -44.245 8.720 14.786 1.00 87.56 85 ASP A O 1
ATOM 660 N N . GLN A 1 86 ? -44.602 7.176 13.198 1.00 88.62 86 GLN A N 1
ATOM 661 C CA . GLN A 1 86 ? -46.051 7.072 13.426 1.00 88.62 86 GLN A CA 1
ATOM 662 C C . GLN A 1 86 ? -46.409 6.577 14.836 1.00 88.62 86 GLN A C 1
ATOM 664 O O . GLN A 1 86 ? -47.462 6.947 15.363 1.00 88.62 86 GLN A O 1
ATOM 669 N N . SER A 1 87 ? -45.535 5.795 15.482 1.00 88.88 87 SER A N 1
ATOM 670 C CA . SER A 1 87 ? -45.772 5.274 16.835 1.00 88.88 87 SER A CA 1
ATOM 671 C C . SER A 1 87 ? -45.933 6.364 17.900 1.00 88.88 87 SER A C 1
ATOM 673 O O . SER A 1 87 ? -46.593 6.124 18.913 1.00 88.88 87 SER A O 1
ATOM 675 N N . PHE A 1 88 ? -45.429 7.581 17.657 1.00 89.81 88 PHE A N 1
ATOM 676 C CA . PHE A 1 88 ? -45.578 8.729 18.560 1.00 89.81 88 PHE A CA 1
ATOM 677 C C . PHE A 1 88 ? -47.036 9.158 18.768 1.00 89.81 88 PHE A C 1
ATOM 679 O O . PHE A 1 88 ? -47.343 9.767 19.789 1.00 89.81 88 PHE A O 1
ATOM 686 N N . CYS A 1 89 ? -47.930 8.833 17.829 1.00 91.12 89 CYS A N 1
ATOM 687 C CA . CYS A 1 89 ? -49.369 9.070 17.958 1.00 91.12 89 CYS A CA 1
ATOM 688 C C . CYS A 1 89 ? -50.138 7.859 18.500 1.00 91.12 89 CYS A C 1
ATOM 690 O O . CYS A 1 89 ? -51.342 7.958 18.712 1.00 91.12 89 CYS A O 1
ATOM 692 N N . GLN A 1 90 ? -49.470 6.722 18.727 1.00 88.50 90 GLN A N 1
ATOM 693 C CA . GLN A 1 90 ? -50.084 5.500 19.264 1.00 88.50 90 GLN A CA 1
ATOM 694 C C . GLN A 1 90 ? -49.748 5.275 20.739 1.00 88.50 90 GLN A C 1
ATOM 696 O O . GLN A 1 90 ? -50.581 4.795 21.504 1.00 88.50 90 GLN A O 1
ATOM 701 N N . LYS A 1 91 ? -48.520 5.602 21.154 1.00 85.19 91 LYS A N 1
ATOM 702 C CA . LYS A 1 91 ? -48.054 5.440 22.534 1.00 85.19 91 LYS A CA 1
ATOM 703 C C . LYS A 1 91 ? -46.954 6.438 22.864 1.00 85.19 91 LYS A C 1
ATOM 705 O O . LYS A 1 91 ? -46.219 6.887 21.988 1.00 85.19 91 LYS A O 1
ATOM 710 N N . ALA A 1 92 ? -46.809 6.748 24.151 1.00 73.44 92 ALA A N 1
ATOM 711 C CA . ALA A 1 92 ? -45.671 7.524 24.621 1.00 73.44 92 ALA A CA 1
ATOM 712 C C . ALA A 1 92 ? -44.375 6.774 24.271 1.00 73.44 92 ALA A C 1
ATOM 714 O O . ALA A 1 92 ? -44.175 5.628 24.681 1.00 73.44 92 ALA A O 1
ATOM 715 N N . HIS A 1 93 ? -43.513 7.412 23.483 1.00 72.44 93 HIS A N 1
ATOM 716 C CA . HIS A 1 93 ? -42.285 6.790 23.013 1.00 72.44 93 HIS A CA 1
ATOM 717 C C . HIS A 1 93 ? -41.226 6.827 24.121 1.00 72.44 93 HIS A C 1
ATOM 719 O O . HIS A 1 93 ? -40.637 7.868 24.414 1.00 72.44 93 HIS A O 1
ATOM 725 N N . HIS A 1 94 ? -40.988 5.677 24.745 1.00 76.44 94 HIS A N 1
ATOM 726 C CA . HIS A 1 94 ? -39.880 5.457 25.666 1.00 76.44 94 HIS A CA 1
ATOM 727 C C . HIS A 1 94 ? -39.089 4.247 25.180 1.00 76.44 94 HIS A C 1
ATOM 729 O O . HIS A 1 94 ? -39.567 3.116 25.260 1.00 76.44 94 HIS A O 1
ATOM 735 N N . VAL A 1 95 ? -37.883 4.495 24.673 1.00 78.38 95 VAL A N 1
ATOM 736 C CA . VAL A 1 95 ? -36.910 3.428 24.441 1.00 78.38 95 VAL A CA 1
ATOM 737 C C . VAL A 1 95 ? -36.221 3.204 25.776 1.00 78.38 95 VAL A C 1
ATOM 739 O O . VAL A 1 95 ? -35.446 4.048 26.224 1.00 78.38 95 VAL A O 1
ATOM 742 N N . GLU A 1 96 ? -36.589 2.120 26.453 1.00 84.94 96 GLU A N 1
ATOM 743 C CA . GLU A 1 96 ? -35.832 1.651 27.611 1.00 84.94 96 GLU A CA 1
ATOM 744 C C . GLU A 1 96 ? -34.495 1.111 27.110 1.00 84.94 96 GLU A C 1
ATOM 746 O O . GLU A 1 96 ? -34.450 0.410 26.093 1.00 84.94 96 GLU A O 1
ATOM 751 N N . TYR A 1 97 ? -33.409 1.443 27.805 1.00 83.38 97 TYR A N 1
ATOM 752 C CA . TYR A 1 97 ? -32.134 0.793 27.581 1.00 83.38 97 TYR A CA 1
ATOM 753 C C . TYR A 1 97 ? -32.311 -0.691 27.886 1.00 83.38 97 TYR A C 1
ATOM 755 O O . TYR A 1 97 ? -32.440 -1.117 29.041 1.00 83.38 97 TYR A O 1
ATOM 763 N N . GLN A 1 98 ? -32.346 -1.491 26.825 1.00 82.31 98 GLN A N 1
ATOM 764 C CA . GLN A 1 98 ? -32.317 -2.932 26.959 1.00 82.31 98 GLN A CA 1
ATOM 765 C C . GLN A 1 98 ? -30.940 -3.288 27.494 1.00 82.31 98 GLN A C 1
ATOM 767 O O . GLN A 1 98 ? -29.950 -3.163 26.773 1.00 82.31 98 GLN A O 1
ATOM 772 N N . ILE A 1 99 ? -30.884 -3.701 28.766 1.00 72.25 99 ILE A N 1
ATOM 773 C CA . ILE A 1 99 ? -29.664 -4.281 29.319 1.00 72.25 99 ILE A CA 1
ATOM 774 C C . ILE A 1 99 ? -29.340 -5.447 28.397 1.00 72.25 99 ILE A C 1
ATOM 776 O O . ILE A 1 99 ? -30.164 -6.364 28.287 1.00 72.25 99 ILE A O 1
ATOM 780 N N . PRO A 1 100 ? -28.187 -5.426 27.721 1.00 65.12 100 PRO A N 1
ATOM 781 C CA . PRO A 1 100 ? -27.760 -6.602 27.003 1.00 65.12 100 PRO A CA 1
ATOM 782 C C . PRO A 1 100 ? -27.742 -7.778 27.981 1.00 65.12 100 PRO A C 1
ATOM 784 O O . PRO A 1 100 ? -27.454 -7.557 29.163 1.00 65.12 100 PRO A O 1
ATOM 787 N N . PRO A 1 101 ? -28.068 -9.005 27.549 1.00 59.38 101 PRO A N 1
ATOM 788 C CA . PRO A 1 101 ? -27.986 -10.166 28.422 1.00 59.38 101 PRO A CA 1
ATOM 789 C C . PRO A 1 101 ? -26.598 -10.180 29.063 1.00 59.38 101 PRO A C 1
ATOM 791 O O . PRO A 1 101 ? -25.582 -10.357 28.388 1.00 59.38 101 PRO A O 1
ATOM 794 N N . ARG A 1 102 ? -26.542 -9.890 30.369 1.00 54.75 102 ARG A N 1
ATOM 795 C CA . ARG A 1 102 ? -25.274 -9.858 31.089 1.00 54.75 102 ARG A CA 1
ATOM 796 C C . ARG A 1 102 ? -24.683 -11.250 30.979 1.00 54.75 102 ARG A C 1
ATOM 798 O O . ARG A 1 102 ? -25.335 -12.226 31.350 1.00 54.75 102 ARG A O 1
ATOM 805 N N . SER A 1 103 ? -23.439 -11.342 30.518 1.00 49.16 103 SER A N 1
ATOM 806 C CA . SER A 1 103 ? -22.661 -12.541 30.800 1.00 49.16 103 SER A CA 1
ATOM 807 C C . SER A 1 103 ? -22.610 -12.644 32.330 1.00 49.16 103 SER A C 1
ATOM 809 O O . SER A 1 103 ? -22.232 -11.653 32.957 1.00 49.16 103 SER A O 1
ATOM 811 N N . PRO A 1 104 ? -23.090 -13.734 32.956 1.00 48.72 104 PRO A N 1
ATOM 812 C CA . PRO A 1 104 ? -23.156 -13.833 34.409 1.00 48.72 104 PRO A CA 1
ATOM 813 C C . PRO A 1 104 ? -21.740 -13.707 34.979 1.00 48.72 104 PRO A C 1
ATOM 815 O O . PRO A 1 104 ? -20.942 -14.636 34.923 1.00 48.72 104 PRO A O 1
ATOM 818 N N . GLN A 1 105 ? -21.403 -12.517 35.470 1.00 42.84 105 GLN A N 1
ATOM 819 C CA . GLN A 1 105 ? -20.111 -12.223 36.068 1.00 42.84 105 GLN A CA 1
ATOM 820 C C . GLN A 1 105 ? -20.195 -12.532 37.565 1.00 42.84 105 GLN A C 1
ATOM 822 O O . GLN A 1 105 ? -20.936 -11.886 38.302 1.00 42.84 105 GLN A O 1
ATOM 827 N N . GLY A 1 106 ? -19.420 -13.520 38.014 1.00 46.06 106 GLY A N 1
ATOM 828 C CA . GLY A 1 106 ? -18.979 -13.608 39.408 1.00 46.06 106 GLY A CA 1
ATOM 829 C C . GLY A 1 106 ? -19.876 -14.336 40.414 1.00 46.06 106 GLY A C 1
ATOM 830 O O . GLY A 1 106 ? -19.550 -14.314 41.598 1.00 46.06 106 GLY A O 1
ATOM 831 N N . GLN A 1 107 ? -20.951 -15.019 40.009 1.00 45.66 107 GLN A N 1
ATOM 832 C CA . GLN A 1 107 ? -21.511 -16.065 40.878 1.00 45.66 107 GLN A CA 1
ATOM 833 C C . GLN A 1 107 ? -20.619 -17.306 40.794 1.00 45.66 107 GLN A C 1
ATOM 835 O O . GLN A 1 107 ? -20.107 -17.613 39.722 1.00 45.66 107 GLN A O 1
ATOM 840 N N . VAL A 1 108 ? -20.406 -18.005 41.915 1.00 51.75 108 VAL A N 1
ATOM 841 C CA . VAL A 1 108 ? -19.764 -19.328 41.918 1.00 51.75 108 VAL A CA 1
ATOM 842 C C . VAL A 1 108 ? -20.625 -20.229 41.041 1.00 51.75 108 VAL A C 1
ATOM 844 O O . VAL A 1 108 ? -21.696 -20.664 41.455 1.00 51.75 108 VAL A O 1
ATOM 847 N N . ILE A 1 109 ? -20.191 -20.411 39.798 1.00 55.47 109 ILE A N 1
ATOM 848 C CA . ILE A 1 109 ? -20.971 -21.080 38.767 1.00 55.47 109 ILE A CA 1
ATOM 849 C C . ILE A 1 109 ? -21.054 -22.554 39.167 1.00 55.47 109 ILE A C 1
ATOM 851 O O . ILE A 1 109 ? -20.020 -23.204 39.361 1.00 55.47 109 ILE A O 1
ATOM 855 N N . ALA A 1 110 ? -22.268 -23.074 39.363 1.00 62.28 110 ALA A N 1
ATOM 856 C CA . ALA A 1 110 ? -22.440 -24.507 39.551 1.00 62.28 110 ALA A CA 1
ATOM 857 C C . ALA A 1 110 ? -21.891 -25.229 38.313 1.00 62.28 110 ALA A C 1
ATOM 859 O O . ALA A 1 110 ? -21.922 -24.693 37.212 1.00 62.28 110 ALA A O 1
ATOM 860 N N . THR A 1 111 ? -21.390 -26.451 38.471 1.00 63.06 111 THR A N 1
ATOM 861 C CA . THR A 1 111 ? -20.840 -27.271 37.375 1.00 63.06 111 THR A CA 1
ATOM 862 C C . THR A 1 111 ? -21.787 -27.323 36.163 1.00 63.06 111 THR A C 1
ATOM 864 O O . THR A 1 111 ? -21.342 -27.287 35.020 1.00 63.06 111 THR A O 1
ATOM 867 N N . SER A 1 112 ? -23.100 -27.362 36.430 1.00 67.62 112 SER A N 1
ATOM 868 C CA . SER A 1 112 ? -24.193 -27.352 35.446 1.00 67.62 112 SER A CA 1
ATOM 869 C C . SER A 1 112 ? -24.340 -26.046 34.668 1.00 67.62 112 SER A C 1
ATOM 871 O O . SER A 1 112 ? -24.874 -26.049 33.564 1.00 67.62 112 SER A O 1
ATOM 873 N N . ASP A 1 113 ? -23.878 -24.943 35.246 1.00 63.81 113 ASP A N 1
ATOM 874 C CA . ASP A 1 113 ? -24.085 -23.584 34.747 1.00 63.81 113 ASP A CA 1
ATOM 875 C C . ASP A 1 113 ? -22.828 -23.060 34.034 1.00 63.81 113 ASP A C 1
ATOM 877 O O . ASP A 1 113 ? -22.809 -21.941 33.510 1.00 63.81 113 ASP A O 1
ATOM 881 N N . LEU A 1 114 ? -21.748 -23.853 34.025 1.00 68.62 114 LEU A N 1
ATOM 882 C CA . LEU A 1 114 ? -20.535 -23.515 33.301 1.00 68.62 114 LEU A CA 1
ATOM 883 C C . LEU A 1 114 ? -20.825 -23.475 31.807 1.00 68.62 114 LEU A C 1
ATOM 885 O O . LEU A 1 114 ? -21.390 -24.402 31.233 1.00 68.62 114 LEU A O 1
ATOM 889 N N . LYS A 1 115 ? -20.409 -22.385 31.166 1.00 66.00 115 LYS A N 1
ATOM 890 C CA . LYS A 1 115 ? -20.647 -22.172 29.741 1.00 66.00 115 LYS A CA 1
ATOM 891 C C . LYS A 1 115 ? -19.785 -23.118 28.896 1.00 66.00 115 LYS A C 1
ATOM 893 O O . LYS A 1 115 ? -18.559 -23.085 29.043 1.00 66.00 115 LYS A O 1
ATOM 898 N N . PRO A 1 116 ? -20.386 -23.915 27.995 1.00 65.12 116 PRO A N 1
ATOM 899 C CA . PRO A 1 116 ? -19.658 -24.714 27.017 1.00 65.12 116 PRO A CA 1
ATOM 900 C C . PRO A 1 116 ? -18.533 -23.954 26.303 1.00 65.12 116 PRO A C 1
ATOM 902 O O . PRO A 1 116 ? -18.739 -22.833 25.854 1.00 65.12 116 PRO A O 1
ATOM 905 N N . GLY A 1 117 ? -17.345 -24.562 26.211 1.00 65.81 117 GLY A N 1
ATOM 906 C CA . GLY A 1 117 ? -16.150 -23.972 25.583 1.00 65.81 117 GLY A CA 1
ATOM 907 C C . GLY A 1 117 ? -15.227 -23.189 26.527 1.00 65.81 117 GLY A C 1
ATOM 908 O O . GLY A 1 117 ? -14.049 -23.021 26.224 1.00 65.81 117 GLY A O 1
ATOM 909 N N . HIS A 1 118 ? -15.695 -22.771 27.708 1.00 74.69 118 HIS A N 1
ATOM 910 C CA . HIS A 1 118 ? -14.825 -22.143 28.710 1.00 74.69 118 HIS A CA 1
ATOM 911 C C . HIS A 1 118 ? -13.823 -23.162 29.290 1.00 74.69 118 HIS A C 1
ATOM 913 O O . HIS A 1 118 ? -14.238 -24.297 29.537 1.00 74.69 118 HIS A O 1
ATOM 919 N N . PRO A 1 119 ? -12.562 -22.793 29.621 1.00 79.75 119 PRO A N 1
ATOM 920 C CA . PRO A 1 119 ? -11.609 -23.709 30.260 1.00 79.75 119 PRO A CA 1
ATOM 921 C C . PRO A 1 119 ? -12.209 -24.448 31.461 1.00 79.75 119 PRO A C 1
ATOM 923 O O . PRO A 1 119 ? -12.096 -25.663 31.562 1.00 79.75 119 PRO A O 1
ATOM 926 N N . ALA A 1 120 ? -12.953 -23.731 32.310 1.00 78.25 120 ALA A N 1
ATOM 927 C CA . ALA A 1 120 ? -13.711 -24.305 33.426 1.00 78.25 120 ALA A CA 1
ATOM 928 C C . ALA A 1 120 ? -14.691 -25.408 33.004 1.00 78.25 120 ALA A C 1
ATOM 930 O O . ALA A 1 120 ? -14.665 -26.494 33.571 1.00 78.25 120 ALA A O 1
ATOM 931 N N . HIS A 1 121 ? -15.551 -25.135 32.018 1.00 82.44 121 HIS A N 1
ATOM 932 C CA . HIS A 1 121 ? -16.510 -26.117 31.517 1.00 82.44 121 HIS A CA 1
ATOM 933 C C . HIS A 1 121 ? -15.780 -27.307 30.910 1.00 82.44 121 HIS A C 1
ATOM 935 O O . HIS A 1 121 ? -16.109 -28.450 31.203 1.00 82.44 121 HIS A O 1
ATOM 941 N N . THR A 1 122 ? -14.793 -27.040 30.055 1.00 80.94 122 THR A N 1
ATOM 942 C CA . THR A 1 122 ? -14.063 -28.076 29.332 1.00 80.94 122 THR A CA 1
ATOM 943 C C . THR A 1 122 ? -13.356 -29.013 30.300 1.00 80.94 122 THR A C 1
ATOM 945 O O . THR A 1 122 ? -13.513 -30.226 30.200 1.00 80.94 122 THR A O 1
ATOM 948 N N . VAL A 1 123 ? -12.662 -28.452 31.292 1.00 83.31 123 VAL A N 1
ATOM 949 C CA . VAL A 1 123 ? -12.002 -29.233 32.335 1.00 83.31 123 VAL A CA 1
ATOM 950 C C . VAL A 1 123 ? -13.033 -30.025 33.140 1.00 83.31 123 VAL A C 1
ATOM 952 O O . VAL A 1 123 ? -12.917 -31.234 33.269 1.00 83.31 123 VAL A O 1
ATOM 955 N N . GLN A 1 124 ? -14.102 -29.402 33.631 1.00 81.44 124 GLN A N 1
ATOM 956 C CA . GLN A 1 124 ? -15.053 -30.113 34.494 1.00 81.44 124 GLN A CA 1
ATOM 957 C C . GLN A 1 124 ? -15.859 -31.199 33.758 1.00 81.44 124 GLN A C 1
ATOM 959 O O . GLN A 1 124 ? -16.146 -32.260 34.324 1.00 81.44 124 GLN A O 1
ATOM 964 N N . ASN A 1 125 ? -16.200 -30.971 32.489 1.00 80.81 125 ASN A N 1
ATOM 965 C CA . ASN A 1 125 ? -17.063 -31.876 31.736 1.00 80.81 125 ASN A CA 1
ATOM 966 C C . ASN A 1 125 ? -16.305 -32.952 30.973 1.00 80.81 125 ASN A C 1
ATOM 968 O O . ASN A 1 125 ? -16.829 -34.062 30.890 1.00 80.81 125 ASN A O 1
ATOM 972 N N . TYR A 1 126 ? -15.089 -32.679 30.502 1.00 81.75 126 TYR A N 1
ATOM 973 C CA . TYR A 1 126 ? -14.328 -33.629 29.691 1.00 81.75 126 TYR A CA 1
ATOM 974 C C . TYR A 1 126 ? -13.087 -34.187 30.377 1.00 81.75 126 TYR A C 1
ATOM 976 O O . TYR A 1 126 ? -12.558 -35.164 29.863 1.00 81.75 126 TYR A O 1
ATOM 984 N N . CYS A 1 127 ? -12.633 -33.664 31.521 1.00 83.88 127 CYS A N 1
ATOM 985 C CA . CYS A 1 127 ? -11.561 -34.328 32.260 1.00 83.88 127 CYS A CA 1
ATOM 986 C C . CYS A 1 127 ? -12.065 -35.592 32.947 1.00 83.88 127 CYS A C 1
ATOM 988 O O . CYS A 1 127 ? -13.028 -35.542 33.718 1.00 83.88 127 CYS A O 1
ATOM 990 N N . ASP A 1 128 ? -11.388 -36.710 32.706 1.00 80.31 128 ASP A N 1
ATOM 991 C CA . ASP A 1 128 ? -11.480 -37.864 33.576 1.00 80.31 128 ASP A CA 1
ATOM 992 C C . ASP A 1 128 ? -10.769 -37.546 34.887 1.00 80.31 128 ASP A C 1
ATOM 994 O O . ASP A 1 128 ? -9.636 -37.073 34.958 1.00 80.31 128 ASP A O 1
ATOM 998 N N . LEU A 1 129 ? -11.516 -37.758 35.946 1.00 74.06 129 LEU A N 1
ATOM 999 C CA . LEU A 1 129 ? -11.152 -37.453 37.302 1.00 74.06 129 LEU A CA 1
ATOM 1000 C C . LEU A 1 129 ? -11.173 -38.758 38.130 1.00 74.06 129 LEU A C 1
ATOM 1002 O O . LEU A 1 129 ? -10.567 -38.813 39.200 1.00 74.06 129 LEU A O 1
ATOM 1006 N N . SER A 1 130 ? -11.750 -39.861 37.646 1.00 71.12 130 SER A N 1
ATOM 1007 C CA . SER A 1 130 ? -11.826 -41.091 38.446 1.00 71.12 130 SER A CA 1
ATOM 1008 C C . SER A 1 130 ? -10.466 -41.751 38.694 1.00 71.12 130 SER A C 1
ATOM 1010 O O . SER A 1 130 ? -10.263 -42.347 39.743 1.00 71.12 130 SER A O 1
ATOM 1012 N N . SER A 1 131 ? -9.463 -41.560 37.829 1.00 61.94 131 SER A N 1
ATOM 1013 C CA . SER A 1 131 ? -8.136 -42.189 37.994 1.00 61.94 131 SER A CA 1
ATOM 1014 C C . SER A 1 131 ? -7.335 -41.726 39.225 1.00 61.94 131 SER A C 1
ATOM 1016 O O . SER A 1 131 ? -6.304 -42.311 39.544 1.00 61.94 131 SER A O 1
ATOM 1018 N N . HIS A 1 132 ? -7.768 -40.664 39.912 1.00 57.84 132 HIS A N 1
ATOM 1019 C CA . HIS A 1 132 ? -7.178 -40.215 41.180 1.00 57.84 132 HIS A CA 1
ATOM 1020 C C . HIS A 1 132 ? -7.901 -40.769 42.422 1.00 57.84 132 HIS A C 1
ATOM 1022 O O . HIS A 1 132 ? -7.465 -40.491 43.537 1.00 57.84 132 HIS A O 1
ATOM 1028 N N . GLU A 1 133 ? -8.984 -41.531 42.245 1.00 55.16 133 GLU A N 1
ATOM 1029 C CA . GLU A 1 133 ? -9.781 -42.115 43.336 1.00 55.16 133 GLU A CA 1
ATOM 1030 C C . GLU A 1 133 ? -9.161 -43.419 43.863 1.00 55.16 133 GLU A C 1
ATOM 1032 O O . GLU A 1 133 ? -9.197 -43.668 45.061 1.00 55.16 133 GLU A O 1
ATOM 1037 N N . GLU A 1 134 ? -8.473 -44.194 43.019 1.00 53.19 134 GLU A N 1
ATOM 1038 C CA . GLU A 1 134 ? -7.902 -45.501 43.400 1.00 53.19 134 GLU A CA 1
ATOM 1039 C C . GLU A 1 134 ? -6.626 -45.421 44.268 1.00 53.19 134 GLU A C 1
ATOM 1041 O O . GLU A 1 134 ? -6.140 -46.437 44.762 1.00 53.19 134 GLU A O 1
ATOM 1046 N N . ALA A 1 135 ? -6.057 -44.227 44.476 1.00 54.50 135 ALA A N 1
ATOM 1047 C CA . ALA A 1 135 ? -4.828 -44.049 45.260 1.00 54.50 135 ALA A CA 1
ATOM 1048 C C . ALA A 1 135 ? -5.070 -43.766 46.757 1.00 54.50 135 ALA A C 1
ATOM 1050 O O . ALA A 1 135 ? -4.110 -43.706 47.530 1.00 54.50 135 ALA A O 1
ATOM 1051 N N . VAL A 1 136 ? -6.324 -43.586 47.181 1.00 54.16 136 VAL A N 1
ATOM 1052 C CA . VAL A 1 136 ? -6.692 -43.402 48.592 1.00 54.16 136 VAL A CA 1
ATOM 1053 C C . VAL A 1 136 ? -7.290 -44.719 49.077 1.00 54.16 136 VAL A C 1
ATOM 1055 O O . VAL A 1 136 ? -8.443 -45.015 48.800 1.00 54.16 136 VAL A O 1
ATOM 1058 N N . GLY A 1 137 ? -6.463 -45.548 49.720 1.00 54.19 137 GLY A N 1
ATOM 1059 C CA . GLY A 1 137 ? -6.829 -46.910 50.122 1.00 54.19 137 GLY A CA 1
ATOM 1060 C C . GLY A 1 137 ? -8.099 -47.000 50.980 1.00 54.19 137 GLY A C 1
ATOM 1061 O O . GLY A 1 137 ? -8.422 -46.067 51.716 1.00 54.19 137 GLY A O 1
ATOM 1062 N N . ASP A 1 138 ? -8.753 -48.163 50.899 1.00 57.28 138 ASP A N 1
ATOM 1063 C CA . ASP A 1 138 ? -10.089 -48.554 51.400 1.00 57.28 138 ASP A CA 1
ATOM 1064 C C . ASP A 1 138 ? -10.403 -48.333 52.907 1.00 57.28 138 ASP A C 1
ATOM 1066 O O . ASP A 1 138 ? -11.396 -48.852 53.415 1.00 57.28 138 ASP A O 1
ATOM 1070 N N . GLU A 1 139 ? -9.600 -47.573 53.657 1.00 58.16 139 GLU A N 1
ATOM 1071 C CA . GLU A 1 139 ? -9.808 -47.313 55.094 1.00 58.16 139 GLU A CA 1
ATOM 1072 C C . GLU A 1 139 ? -10.244 -45.873 55.433 1.00 58.16 139 GLU A C 1
ATOM 1074 O O . GLU A 1 139 ? -10.389 -45.532 56.610 1.00 58.16 139 GLU A O 1
ATOM 1079 N N . ALA A 1 140 ? -10.488 -45.009 54.442 1.00 54.91 140 ALA A N 1
ATOM 1080 C CA . ALA A 1 140 ? -10.955 -43.645 54.697 1.00 54.91 140 ALA A CA 1
ATOM 1081 C C . ALA A 1 140 ? -12.436 -43.623 55.125 1.00 54.91 140 ALA A C 1
ATOM 1083 O O . ALA A 1 140 ? -13.315 -44.173 54.467 1.00 54.91 140 ALA A O 1
ATOM 1084 N N . SER A 1 141 ? -12.720 -42.982 56.260 1.00 57.22 141 SER A N 1
ATOM 1085 C CA . SER A 1 141 ? -14.077 -42.851 56.795 1.00 57.22 141 SER A CA 1
ATOM 1086 C C . SER A 1 141 ? -14.958 -41.965 55.897 1.00 57.22 141 SER A C 1
ATOM 1088 O O . SER A 1 141 ? -14.456 -41.078 55.216 1.00 57.22 141 SER A O 1
ATOM 1090 N N . VAL A 1 142 ? -16.288 -42.120 55.946 1.00 59.25 142 VAL A N 1
ATOM 1091 C CA . VAL A 1 142 ? -17.263 -41.296 55.181 1.00 59.25 142 VAL A CA 1
ATOM 1092 C C . VAL A 1 142 ? -17.080 -39.776 55.408 1.00 59.25 142 VAL A C 1
ATOM 1094 O O . VAL A 1 142 ? -17.447 -38.961 54.568 1.00 59.25 142 VAL A O 1
ATOM 1097 N N . ALA A 1 143 ? -16.464 -39.367 56.525 1.00 57.34 143 ALA A N 1
ATOM 1098 C CA . ALA A 1 143 ? -16.127 -37.967 56.802 1.00 57.34 143 ALA A CA 1
ATOM 1099 C C . ALA A 1 143 ? -14.872 -37.461 56.049 1.00 57.34 143 ALA A C 1
ATOM 1101 O O . ALA A 1 143 ? -14.702 -36.251 55.875 1.00 57.34 143 ALA A O 1
ATOM 1102 N N . ASP A 1 144 ? -13.997 -38.362 55.596 1.00 58.16 144 ASP A N 1
ATOM 1103 C CA . ASP A 1 144 ? -12.808 -38.046 54.797 1.00 58.16 144 ASP A CA 1
ATOM 1104 C C . ASP A 1 144 ? -13.123 -37.957 53.293 1.00 58.16 144 ASP A C 1
ATOM 1106 O O . ASP A 1 144 ? -12.469 -37.190 52.578 1.00 58.16 144 ASP A O 1
ATOM 1110 N N . GLU A 1 145 ? -14.174 -38.634 52.812 1.00 57.97 145 GLU A N 1
ATOM 1111 C CA . GLU A 1 145 ? -14.691 -38.478 51.439 1.00 57.97 145 GLU A CA 1
ATOM 1112 C C . GLU A 1 145 ? -15.169 -37.039 51.165 1.00 57.97 145 GLU A C 1
ATOM 1114 O O . GLU A 1 145 ? -14.846 -36.442 50.138 1.00 57.97 145 GLU A O 1
ATOM 1119 N N . GLU A 1 146 ? -15.864 -36.403 52.111 1.00 59.16 146 GLU A N 1
ATOM 1120 C CA . GLU A 1 146 ? -16.376 -35.038 51.914 1.00 59.16 146 GLU A CA 1
ATOM 1121 C C . GLU A 1 146 ? -15.239 -33.988 51.872 1.00 59.16 146 GLU A C 1
ATOM 1123 O O . GLU A 1 146 ? -15.268 -33.033 51.085 1.00 59.16 146 GLU A O 1
ATOM 1128 N N . LYS A 1 147 ? -14.169 -34.200 52.655 1.00 60.12 147 LYS A N 1
ATOM 1129 C CA . LYS A 1 147 ? -12.952 -33.364 52.633 1.00 60.12 147 LYS A CA 1
ATOM 1130 C C . LYS A 1 147 ? -12.106 -33.562 51.377 1.00 60.12 147 LYS A C 1
ATOM 1132 O O . LYS A 1 147 ? -11.530 -32.591 50.872 1.00 60.12 147 LYS A O 1
ATOM 1137 N N . THR A 1 148 ? -12.009 -34.787 50.871 1.00 61.06 148 THR A N 1
ATOM 1138 C CA . THR A 1 148 ? -11.260 -35.086 49.641 1.00 61.06 148 THR A CA 1
ATOM 1139 C C . THR A 1 148 ? -11.971 -34.525 48.407 1.00 61.06 148 THR A C 1
ATOM 1141 O O . THR A 1 148 ? -11.322 -33.868 47.588 1.00 61.06 148 THR A O 1
ATOM 1144 N N . VAL A 1 149 ? -13.304 -34.622 48.327 1.00 63.81 149 VAL A N 1
ATOM 1145 C CA . VAL A 1 149 ? -14.111 -33.991 47.261 1.00 63.81 149 VAL A CA 1
ATOM 1146 C C . VAL A 1 149 ? -13.979 -32.460 47.276 1.00 63.81 149 VAL A C 1
ATOM 1148 O O . VAL A 1 149 ? -13.785 -31.840 46.224 1.00 63.81 149 VAL A O 1
ATOM 1151 N N . GLY A 1 150 ? -14.013 -31.830 48.456 1.00 66.88 150 GLY A N 1
ATOM 1152 C CA . GLY A 1 150 ? -13.808 -30.383 48.599 1.00 66.88 150 GLY A CA 1
ATOM 1153 C C . GLY A 1 150 ? -12.409 -29.921 48.167 1.00 66.88 150 GLY A C 1
ATOM 1154 O O . GLY A 1 150 ? -12.276 -28.940 47.430 1.00 66.88 150 GLY A O 1
ATOM 1155 N N . SER A 1 151 ? -11.368 -30.666 48.552 1.00 67.62 151 SER A N 1
ATOM 1156 C CA . SER A 1 151 ? -9.975 -30.369 48.177 1.00 67.62 151 SER A CA 1
ATOM 1157 C C . SER A 1 151 ? -9.748 -30.500 46.668 1.00 67.62 151 SER A C 1
ATOM 1159 O O . SER A 1 151 ? -9.079 -29.667 46.055 1.00 67.62 151 SER A O 1
ATOM 1161 N N . ARG A 1 152 ? -10.382 -31.496 46.038 1.00 67.00 152 ARG A N 1
ATOM 1162 C CA . ARG A 1 152 ? -10.347 -31.731 44.590 1.00 67.00 152 ARG A CA 1
ATOM 1163 C C . ARG A 1 152 ? -11.007 -30.607 43.795 1.00 67.00 152 ARG A C 1
ATOM 1165 O O . ARG A 1 152 ? -10.439 -30.130 42.812 1.00 67.00 152 ARG A O 1
ATOM 1172 N N . LYS A 1 153 ? -12.189 -30.159 44.226 1.00 69.12 153 LYS A N 1
ATOM 1173 C CA . LYS A 1 153 ? -12.881 -29.017 43.612 1.00 69.12 153 LYS A CA 1
ATOM 1174 C C . LYS A 1 153 ? -12.048 -27.739 43.741 1.00 69.12 153 LYS A C 1
ATOM 1176 O O . LYS A 1 153 ? -11.974 -26.972 42.785 1.00 69.12 153 LYS A O 1
ATOM 1181 N N . GLY A 1 154 ? -11.369 -27.557 44.877 1.00 73.81 154 GLY A N 1
ATOM 1182 C CA . GLY A 1 154 ? -10.410 -26.472 45.093 1.00 73.81 154 GLY A CA 1
ATOM 1183 C C . GLY A 1 154 ? -9.225 -26.513 44.123 1.00 73.81 154 GLY A C 1
ATOM 1184 O O . GLY A 1 154 ? -8.942 -25.509 43.472 1.00 73.81 154 GLY A O 1
ATOM 1185 N N . LEU A 1 155 ? -8.581 -27.675 43.961 1.00 75.19 155 LEU A N 1
ATOM 1186 C CA . LEU A 1 155 ? -7.460 -27.848 43.028 1.00 75.19 155 LEU A CA 1
ATOM 1187 C C . LEU A 1 155 ? -7.883 -27.611 41.574 1.00 75.19 155 LEU A C 1
ATOM 1189 O O . LEU A 1 155 ? -7.218 -26.877 40.849 1.00 75.19 155 LEU A O 1
ATOM 1193 N N . MET A 1 156 ? -9.012 -28.188 41.156 1.00 73.25 156 MET A N 1
ATOM 1194 C CA . MET A 1 156 ? -9.524 -28.026 39.797 1.00 73.25 156 MET A CA 1
ATOM 1195 C C . MET A 1 156 ? -9.902 -26.575 39.507 1.00 73.25 156 MET A C 1
ATOM 1197 O O . MET A 1 156 ? -9.573 -26.064 38.440 1.00 73.25 156 MET A O 1
ATOM 1201 N N . GLN A 1 157 ? -10.530 -25.884 40.460 1.00 75.50 157 GLN A N 1
ATOM 1202 C CA . GLN A 1 157 ? -10.813 -24.461 40.317 1.00 75.50 157 GLN A CA 1
ATOM 1203 C C . GLN A 1 157 ? -9.525 -23.637 40.250 1.00 75.50 157 GLN A C 1
ATOM 1205 O O . GLN A 1 157 ? -9.445 -22.725 39.436 1.00 75.50 157 GLN A O 1
ATOM 1210 N N . SER A 1 158 ? -8.507 -23.968 41.052 1.00 77.38 158 SER A N 1
ATOM 1211 C CA . SER A 1 158 ? -7.200 -23.308 40.986 1.00 77.38 158 SER A CA 1
ATOM 1212 C C . SER A 1 158 ? -6.546 -23.504 39.621 1.00 77.38 158 SER A C 1
ATOM 1214 O O . SER A 1 158 ? -6.075 -22.537 39.041 1.00 77.38 158 SER A O 1
ATOM 1216 N N . MET A 1 159 ? -6.567 -24.724 39.077 1.00 78.44 159 MET A N 1
ATOM 1217 C CA . MET A 1 159 ? -6.018 -25.027 37.753 1.00 78.44 159 MET A CA 1
ATOM 1218 C C . MET A 1 159 ? -6.775 -24.291 36.644 1.00 78.44 159 MET A C 1
ATOM 1220 O O . MET A 1 159 ? -6.168 -23.689 35.767 1.00 78.44 159 MET A O 1
ATOM 1224 N N . VAL A 1 160 ? -8.106 -24.300 36.697 1.00 80.56 160 VAL A N 1
ATOM 1225 C CA . VAL A 1 160 ? -8.963 -23.558 35.765 1.00 80.56 160 VAL A CA 1
ATOM 1226 C C . VAL A 1 160 ? -8.688 -22.060 35.834 1.00 80.56 160 VAL A C 1
ATOM 1228 O O . VAL A 1 160 ? -8.586 -21.416 34.789 1.00 80.56 160 VAL A O 1
ATOM 1231 N N . ASN A 1 161 ? -8.571 -21.509 37.042 1.00 77.56 161 ASN A N 1
ATOM 1232 C CA . ASN A 1 161 ? -8.254 -20.103 37.247 1.00 77.56 161 ASN A CA 1
ATOM 1233 C C . ASN A 1 161 ? -6.883 -19.784 36.654 1.00 77.56 161 ASN A C 1
ATOM 1235 O O . ASN A 1 161 ? -6.805 -18.853 35.869 1.00 77.56 161 ASN A O 1
ATOM 1239 N N . GLU A 1 162 ? -5.863 -20.599 36.933 1.00 77.38 162 GLU A N 1
ATOM 1240 C CA . GLU A 1 162 ? -4.503 -20.429 36.411 1.00 77.38 162 GLU A CA 1
ATOM 1241 C C . GLU A 1 162 ? -4.477 -20.449 34.874 1.00 77.38 162 GLU A C 1
ATOM 1243 O O . GLU A 1 162 ? -3.900 -19.565 34.245 1.00 77.38 162 GLU A O 1
ATOM 1248 N N . ILE A 1 163 ? -5.164 -21.417 34.251 1.00 80.50 163 ILE A N 1
ATOM 1249 C CA . ILE A 1 163 ? -5.277 -21.526 32.786 1.00 80.50 163 ILE A CA 1
ATOM 1250 C C . ILE A 1 163 ? -5.981 -20.297 32.201 1.00 80.50 163 ILE A C 1
ATOM 1252 O O . ILE A 1 163 ? -5.591 -19.794 31.148 1.00 80.50 163 ILE A O 1
ATOM 1256 N N . THR A 1 164 ? -7.030 -19.817 32.868 1.00 77.81 164 THR A N 1
ATOM 1257 C CA . THR A 1 164 ? -7.838 -18.700 32.369 1.00 77.81 164 THR A CA 1
ATOM 1258 C C . THR A 1 164 ? -7.115 -17.364 32.556 1.00 77.81 164 THR A C 1
ATOM 1260 O O . THR A 1 164 ? -7.079 -16.563 31.628 1.00 77.81 164 THR A O 1
ATOM 1263 N N . SER A 1 165 ? -6.503 -17.120 33.718 1.00 75.56 165 SER A N 1
ATOM 1264 C CA . SER A 1 165 ? -5.860 -15.844 34.051 1.00 75.56 165 SER A CA 1
ATOM 1265 C C . SER A 1 165 ? -4.486 -15.664 33.414 1.00 75.56 165 SER A C 1
ATOM 1267 O O . SER A 1 165 ? -4.105 -14.531 33.133 1.00 75.56 165 SER A O 1
ATOM 1269 N N . ASN A 1 166 ? -3.745 -16.752 33.168 1.00 77.69 166 ASN A N 1
ATOM 1270 C CA . ASN A 1 166 ? -2.369 -16.685 32.657 1.00 77.69 166 ASN A CA 1
ATOM 1271 C C . ASN A 1 166 ? -2.265 -16.956 31.151 1.00 77.69 166 ASN A C 1
ATOM 1273 O O . ASN A 1 166 ? -1.165 -17.093 30.612 1.00 77.69 166 ASN A O 1
ATOM 1277 N N . SER A 1 167 ? -3.395 -17.029 30.448 1.00 82.44 167 SER A N 1
ATOM 1278 C CA . SER A 1 167 ? -3.403 -17.188 28.998 1.00 82.44 167 SER A CA 1
ATOM 1279 C C . SER A 1 167 ? -3.059 -15.868 28.302 1.00 82.44 167 SER A C 1
ATOM 1281 O O . SER A 1 167 ? -3.737 -14.858 28.492 1.00 82.44 167 SER A O 1
ATOM 1283 N N . ILE A 1 168 ? -2.036 -15.885 27.439 1.00 83.12 168 ILE A N 1
ATOM 1284 C CA . ILE A 1 168 ? -1.680 -14.743 26.574 1.00 83.12 168 ILE A CA 1
ATOM 1285 C C . ILE A 1 168 ? -2.871 -14.345 25.694 1.00 83.12 168 ILE A C 1
ATOM 1287 O O . ILE A 1 168 ? -3.101 -13.158 25.471 1.00 83.12 168 ILE A O 1
ATOM 1291 N N . ASP A 1 169 ? -3.659 -15.325 25.248 1.00 83.62 169 ASP A N 1
ATOM 1292 C CA . ASP A 1 169 ? -4.884 -15.101 24.484 1.00 83.62 169 ASP A CA 1
ATOM 1293 C C . ASP A 1 169 ? -5.906 -14.287 25.282 1.00 83.62 169 ASP A C 1
ATOM 1295 O O . ASP A 1 169 ? -6.404 -13.281 24.784 1.00 83.62 169 ASP A O 1
ATOM 1299 N N . VAL A 1 170 ? -6.153 -14.653 26.543 1.00 83.31 170 VAL A N 1
ATOM 1300 C CA . VAL A 1 170 ? -7.081 -13.921 27.421 1.00 83.31 170 VAL A CA 1
ATOM 1301 C C . VAL A 1 170 ? -6.546 -12.521 27.718 1.00 83.31 170 VAL A C 1
ATOM 1303 O O . VAL A 1 170 ? -7.282 -11.549 27.564 1.00 83.31 170 VAL A O 1
ATOM 1306 N N . MET A 1 171 ? -5.257 -12.389 28.052 1.00 83.69 171 MET A N 1
ATOM 1307 C CA . MET A 1 171 ? -4.628 -11.084 28.293 1.00 83.69 171 MET A CA 1
ATOM 1308 C C . MET A 1 171 ? -4.735 -10.151 27.079 1.00 83.69 171 MET A C 1
ATOM 1310 O O . MET A 1 171 ? -5.038 -8.969 27.241 1.00 83.69 171 MET A O 1
ATOM 1314 N N . ALA A 1 172 ? -4.519 -10.667 25.865 1.00 87.69 172 ALA A N 1
ATOM 1315 C CA . ALA A 1 172 ? -4.671 -9.893 24.636 1.00 87.69 172 ALA A CA 1
ATOM 1316 C C . ALA A 1 172 ? -6.143 -9.529 24.381 1.00 87.69 172 ALA A C 1
ATOM 1318 O O . ALA A 1 172 ? -6.455 -8.365 24.129 1.00 87.69 172 ALA A O 1
ATOM 1319 N N . LYS A 1 173 ? -7.056 -10.502 24.494 1.00 88.00 173 LYS A N 1
ATOM 1320 C CA . LYS A 1 173 ? -8.488 -10.346 24.202 1.00 88.00 173 LYS A CA 1
ATOM 1321 C C . LYS A 1 173 ? -9.212 -9.406 25.162 1.00 88.00 173 LYS A C 1
ATOM 1323 O O . LYS A 1 173 ? -10.039 -8.614 24.717 1.00 88.00 173 LYS A O 1
ATOM 1328 N N . GLU A 1 174 ? -8.880 -9.426 26.452 1.00 85.81 174 GLU A N 1
ATOM 1329 C CA . GLU A 1 174 ? -9.518 -8.565 27.459 1.00 85.81 174 GLU A CA 1
ATOM 1330 C C . GLU A 1 174 ? -9.294 -7.065 27.226 1.00 85.81 174 GLU A C 1
ATOM 1332 O O . GLU A 1 174 ? -10.063 -6.240 27.724 1.00 85.81 174 GLU A O 1
ATOM 1337 N N . ILE A 1 175 ? -8.250 -6.698 26.480 1.00 86.88 175 ILE A N 1
ATOM 1338 C CA . ILE A 1 175 ? -7.943 -5.302 26.159 1.00 86.88 175 ILE A CA 1
ATOM 1339 C C . ILE A 1 175 ? -8.848 -4.787 25.035 1.00 86.88 175 ILE A C 1
ATOM 1341 O O . ILE A 1 175 ? -9.111 -3.585 24.965 1.00 86.88 175 ILE A O 1
ATOM 1345 N N . PHE A 1 176 ? -9.406 -5.674 24.208 1.00 91.62 176 PHE A N 1
ATOM 1346 C CA . PHE A 1 176 ? -10.415 -5.322 23.212 1.00 91.62 176 PHE A CA 1
ATOM 1347 C C . PHE A 1 176 ? -11.774 -5.149 23.876 1.00 91.62 176 PHE A C 1
ATOM 1349 O O . PHE A 1 176 ? -12.679 -5.979 23.772 1.00 91.62 176 PHE A O 1
ATOM 1356 N N . SER A 1 177 ? -11.918 -4.024 24.562 1.00 91.81 177 SER A N 1
ATOM 1357 C CA . SER A 1 177 ? -13.196 -3.562 25.069 1.00 91.81 177 SER A CA 1
ATOM 1358 C C . SER A 1 177 ? -13.404 -2.086 24.794 1.00 91.81 177 SER A C 1
ATOM 1360 O O . SER A 1 177 ? -12.466 -1.342 24.511 1.00 91.81 177 SER A O 1
ATOM 1362 N N . ILE A 1 178 ? -14.652 -1.656 24.890 1.00 93.00 178 ILE A N 1
ATOM 1363 C CA . ILE A 1 178 ? -15.039 -0.254 24.792 1.00 93.00 178 ILE A CA 1
ATOM 1364 C C . ILE A 1 178 ? -15.835 0.086 26.034 1.00 93.00 178 ILE A C 1
ATOM 1366 O O . ILE A 1 178 ? -16.666 -0.698 26.477 1.00 93.00 178 ILE A O 1
ATOM 1370 N N . TYR A 1 179 ? -15.621 1.268 26.585 1.00 93.94 179 TYR A N 1
ATOM 1371 C CA . TYR A 1 179 ? -16.561 1.846 27.528 1.00 93.94 179 TYR A CA 1
ATOM 1372 C C . TYR A 1 179 ? -16.841 3.288 27.136 1.00 93.94 179 TYR A C 1
ATOM 1374 O O . TYR A 1 179 ? -16.028 3.976 26.516 1.00 93.94 179 TYR A O 1
ATOM 1382 N N . VAL A 1 180 ? -18.030 3.743 27.489 1.00 95.25 180 VAL A N 1
ATOM 1383 C CA . VAL A 1 180 ? -18.477 5.110 27.245 1.00 95.25 180 VAL A CA 1
ATOM 1384 C C . VAL A 1 180 ? -18.746 5.770 28.582 1.00 95.25 180 VAL A C 1
ATOM 1386 O O . VAL A 1 180 ? -19.232 5.135 29.513 1.00 95.25 180 VAL A O 1
ATOM 1389 N N . CYS A 1 181 ? -18.419 7.046 28.686 1.00 95.69 181 CYS A N 1
ATOM 1390 C CA . CYS A 1 181 ? -18.716 7.878 29.835 1.00 95.69 181 CYS A CA 1
ATOM 1391 C C . CYS A 1 181 ? -19.549 9.066 29.375 1.00 95.69 181 CYS A C 1
ATOM 1393 O O . CYS A 1 181 ? -19.222 9.714 28.388 1.00 95.69 181 CYS A O 1
ATOM 1395 N N . THR A 1 182 ? -20.616 9.370 30.095 1.00 95.69 182 THR A N 1
ATOM 1396 C CA . THR A 1 182 ? -21.421 10.569 29.881 1.00 95.69 182 THR A CA 1
ATOM 1397 C C . THR A 1 182 ? -21.043 11.610 30.923 1.00 95.69 182 THR A C 1
ATOM 1399 O O . THR A 1 182 ? -20.980 11.295 32.113 1.00 95.69 182 THR A O 1
ATOM 1402 N N . ARG A 1 183 ? -20.834 12.856 30.491 1.00 94.31 183 ARG A N 1
ATOM 1403 C CA . ARG A 1 183 ? -20.803 14.029 31.365 1.00 94.31 183 ARG A CA 1
ATOM 1404 C C . ARG A 1 183 ? -22.099 14.079 32.163 1.00 94.31 183 ARG A C 1
ATOM 1406 O O . ARG A 1 183 ? -23.184 14.161 31.590 1.00 94.31 183 ARG A O 1
ATOM 1413 N N . TRP A 1 184 ? -21.970 13.991 33.477 1.00 95.00 184 TRP A N 1
ATOM 1414 C CA . TRP A 1 184 ? -23.095 13.870 34.390 1.00 95.00 184 TRP A CA 1
ATOM 1415 C C . TRP A 1 184 ? -23.261 15.122 35.246 1.00 95.00 184 TRP A C 1
ATOM 1417 O O . TRP A 1 184 ? -22.409 16.009 35.252 1.00 95.00 184 TRP A O 1
ATOM 1427 N N . ALA A 1 185 ? -24.378 15.197 35.963 1.00 94.31 185 ALA A N 1
ATOM 1428 C CA . ALA A 1 185 ? -24.612 16.229 36.958 1.00 94.31 185 ALA A CA 1
ATOM 1429 C C . ALA A 1 185 ? -23.905 15.879 38.283 1.00 94.31 185 ALA A C 1
ATOM 1431 O O . ALA A 1 185 ? -23.871 14.705 38.652 1.00 94.31 185 ALA A O 1
ATOM 1432 N N . PRO A 1 186 ? -23.370 16.866 39.022 1.00 91.88 186 PRO A N 1
ATOM 1433 C CA . PRO A 1 186 ? -22.783 16.619 40.335 1.00 91.88 186 PRO A CA 1
ATOM 1434 C C . PRO A 1 186 ? -23.876 16.238 41.346 1.00 91.88 186 PRO A C 1
ATOM 1436 O O . PRO A 1 186 ? -24.758 17.047 41.640 1.00 91.88 186 PRO A O 1
ATOM 1439 N N . ASP A 1 187 ? -23.819 15.018 41.874 1.00 88.81 187 ASP A N 1
ATOM 1440 C CA . ASP A 1 187 ? -24.669 14.565 42.977 1.00 88.81 187 ASP A CA 1
ATOM 1441 C C . ASP A 1 187 ? -24.047 14.902 44.345 1.00 88.81 187 ASP A C 1
ATOM 1443 O O . ASP A 1 187 ? -22.996 15.543 44.448 1.00 88.81 187 ASP A O 1
ATOM 1447 N N . SER A 1 188 ? -24.740 14.533 45.421 1.00 85.75 188 SER A N 1
ATOM 1448 C CA . SER A 1 188 ? -24.300 14.814 46.789 1.00 85.75 188 SER A CA 1
ATOM 1449 C C . SER A 1 188 ? -22.952 14.165 47.127 1.00 85.75 188 SER A C 1
ATOM 1451 O O . SER A 1 188 ? -22.145 14.794 47.812 1.00 85.75 188 SER A O 1
ATOM 1453 N N . GLU A 1 189 ? -22.682 12.964 46.614 1.00 84.25 189 GLU A N 1
ATOM 1454 C CA . GLU A 1 189 ? -21.410 12.248 46.770 1.00 84.25 189 GLU A CA 1
ATOM 1455 C C . GLU A 1 189 ? -20.277 12.987 46.048 1.00 84.25 189 GLU A C 1
ATOM 1457 O O . GLU A 1 189 ? -19.242 13.311 46.635 1.00 84.25 189 GLU A O 1
ATOM 1462 N N . PHE A 1 190 ? -20.501 13.365 44.793 1.00 87.38 190 PHE A N 1
ATOM 1463 C CA . PHE A 1 190 ? -19.526 14.094 43.996 1.00 87.38 190 PHE A CA 1
ATOM 1464 C C . PHE A 1 190 ? -19.177 15.461 44.589 1.00 87.38 190 PHE A C 1
ATOM 1466 O O . PHE A 1 190 ? -18.017 15.872 44.569 1.00 87.38 190 PHE A O 1
ATOM 1473 N N . LEU A 1 191 ? -20.160 16.179 45.139 1.00 88.75 191 LEU A N 1
ATOM 1474 C CA . LEU A 1 191 ? -19.915 17.463 45.798 1.00 88.75 191 LEU A CA 1
ATOM 1475 C C . LEU A 1 191 ? -19.047 17.318 47.051 1.00 88.75 191 LEU A C 1
ATOM 1477 O O . LEU A 1 191 ? -18.247 18.213 47.321 1.00 88.75 191 LEU A O 1
ATOM 1481 N N . GLN A 1 192 ? -19.160 16.207 47.783 1.00 87.12 192 GLN A N 1
ATOM 1482 C CA . GLN A 1 192 ? -18.277 15.913 48.915 1.00 87.12 192 GLN A CA 1
ATOM 1483 C C . GLN A 1 192 ? -16.850 15.626 48.444 1.00 87.12 192 GLN A C 1
ATOM 1485 O O . GLN A 1 192 ? -15.900 16.158 49.015 1.00 87.12 192 GLN A O 1
ATOM 1490 N N . ILE A 1 193 ? -16.688 14.836 47.376 1.00 87.75 193 ILE A N 1
ATOM 1491 C CA . ILE A 1 193 ? -15.375 14.590 46.759 1.00 87.75 193 ILE A CA 1
ATOM 1492 C C . ILE A 1 193 ? -14.756 15.917 46.307 1.00 87.75 193 ILE A C 1
ATOM 1494 O O . ILE A 1 193 ? -13.634 16.223 46.689 1.00 87.75 193 ILE A O 1
ATOM 1498 N N . LEU A 1 194 ? -15.507 16.745 45.581 1.00 89.56 194 LEU A N 1
ATOM 1499 C CA . LEU A 1 194 ? -15.065 18.054 45.099 1.00 89.56 194 LEU A CA 1
ATOM 1500 C C . LEU A 1 194 ? -14.620 18.983 46.234 1.00 89.56 194 LEU A C 1
ATOM 1502 O O . LEU A 1 194 ? -13.564 19.603 46.146 1.00 89.56 194 LEU A O 1
ATOM 1506 N N . GLN A 1 195 ? -15.411 19.086 47.304 1.00 89.81 195 GLN A N 1
ATOM 1507 C CA . GLN A 1 195 ? -15.050 19.889 48.475 1.00 89.81 195 GLN A CA 1
ATOM 1508 C C . GLN A 1 195 ? -13.770 19.379 49.135 1.00 89.81 195 GLN A C 1
ATOM 1510 O O . GLN A 1 195 ? -12.923 20.186 49.517 1.00 89.81 195 GLN A O 1
ATOM 1515 N N . ASN A 1 196 ? -13.606 18.058 49.217 1.00 86.69 196 ASN A N 1
ATOM 1516 C CA . ASN A 1 196 ? -12.392 17.455 49.744 1.00 86.69 196 ASN A CA 1
ATOM 1517 C C . ASN A 1 196 ? -11.182 17.780 48.857 1.00 86.69 196 ASN A C 1
ATOM 1519 O O . ASN A 1 196 ? -10.195 18.274 49.389 1.00 86.69 196 ASN A O 1
ATOM 1523 N N . GLU A 1 197 ? -11.280 17.621 47.534 1.00 88.81 197 GLU A N 1
ATOM 1524 C CA . GLU A 1 197 ? -10.202 17.950 46.585 1.00 88.81 197 GLU A CA 1
ATOM 1525 C C . GLU A 1 197 ? -9.803 19.438 46.639 1.00 88.81 197 GLU A C 1
ATOM 1527 O O . GLU A 1 197 ? -8.616 19.762 46.558 1.00 88.81 197 GLU A O 1
ATOM 1532 N N . ILE A 1 198 ? -10.765 20.351 46.842 1.00 90.25 198 ILE A N 1
ATOM 1533 C CA . ILE A 1 198 ? -10.489 21.778 47.100 1.00 90.25 198 ILE A CA 1
ATOM 1534 C C . ILE A 1 198 ? -9.755 21.952 48.436 1.00 90.25 198 ILE A C 1
ATOM 1536 O O . ILE A 1 198 ? -8.775 22.690 48.512 1.00 90.25 198 ILE A O 1
ATOM 1540 N N . SER A 1 199 ? -10.221 21.286 49.498 1.00 88.75 199 SER A N 1
ATOM 1541 C CA . SER A 1 199 ? -9.641 21.410 50.843 1.00 88.75 199 SER A CA 1
ATOM 1542 C C . SER A 1 199 ? -8.221 20.848 50.944 1.00 88.75 199 SER A C 1
ATOM 1544 O O . SER A 1 199 ? -7.434 21.326 51.752 1.00 88.75 199 SER A O 1
ATOM 1546 N N . THR A 1 200 ? -7.889 19.864 50.104 1.00 85.56 200 THR A N 1
ATOM 1547 C CA . THR A 1 200 ? -6.558 19.254 49.990 1.00 85.56 200 THR A CA 1
ATOM 1548 C C . THR A 1 200 ? -5.701 19.908 48.901 1.00 85.56 200 THR A C 1
ATOM 1550 O O . THR A 1 200 ? -4.706 19.324 48.473 1.00 85.56 200 THR A O 1
ATOM 1553 N N . GLU A 1 201 ? -6.114 21.080 48.406 1.00 87.81 201 GLU A N 1
ATOM 1554 C CA . GLU A 1 201 ? -5.403 21.892 47.407 1.00 87.81 201 GLU A CA 1
ATOM 1555 C C . GLU A 1 201 ? -5.096 21.162 46.084 1.00 87.81 201 GLU A C 1
ATOM 1557 O O . GLU A 1 201 ? -4.211 21.558 45.331 1.00 87.81 201 GLU A O 1
ATOM 1562 N N . GLN A 1 202 ? -5.843 20.100 45.768 1.00 84.38 202 GLN A N 1
ATOM 1563 C CA . GLN A 1 202 ? -5.733 19.390 44.486 1.00 84.38 202 GLN A CA 1
ATOM 1564 C C . GLN A 1 202 ? -6.520 20.101 43.382 1.00 84.38 202 GLN A C 1
ATOM 1566 O O . GLN A 1 202 ? -6.213 19.966 42.199 1.00 84.38 202 GLN A O 1
ATOM 1571 N N . LEU A 1 203 ? -7.526 20.885 43.776 1.00 88.38 203 LEU A N 1
ATOM 1572 C CA . LEU A 1 203 ? -8.289 21.775 42.912 1.00 88.38 203 LEU A CA 1
ATOM 1573 C C . LEU A 1 203 ? -8.144 23.225 43.379 1.00 88.38 203 LEU A C 1
ATOM 1575 O O . LEU A 1 203 ? -7.983 23.480 44.575 1.00 88.38 203 LEU A O 1
ATOM 1579 N N . PRO A 1 204 ? -8.250 24.206 42.463 1.00 89.31 204 PRO A N 1
ATOM 1580 C CA . PRO A 1 204 ? -8.185 25.604 42.848 1.00 89.31 204 PRO A CA 1
ATOM 1581 C C . PRO A 1 204 ? -9.362 25.958 43.761 1.00 89.31 204 PRO A C 1
ATOM 1583 O O . PRO A 1 204 ? -10.489 25.512 43.536 1.00 89.31 204 PRO A O 1
ATOM 1586 N N . ASN A 1 205 ? -9.101 26.807 44.761 1.00 92.75 205 ASN A N 1
ATOM 1587 C CA . ASN A 1 205 ? -10.097 27.272 45.726 1.00 92.75 205 ASN A CA 1
ATOM 1588 C C . ASN A 1 205 ? -11.148 28.176 45.057 1.00 92.75 205 ASN A C 1
ATOM 1590 O O . ASN A 1 205 ? -11.066 29.406 45.065 1.00 92.75 205 ASN A O 1
ATOM 1594 N N . MET A 1 206 ? -12.118 27.539 44.412 1.00 91.25 206 MET A N 1
ATOM 1595 C CA . MET A 1 206 ? -13.223 28.149 43.690 1.00 91.25 206 MET A CA 1
ATOM 1596 C C . MET A 1 206 ? -14.542 27.561 44.180 1.00 91.25 206 MET A C 1
ATOM 1598 O O . MET A 1 206 ? -14.600 26.442 44.683 1.00 91.25 206 MET A O 1
ATOM 1602 N N . GLU A 1 207 ? -15.634 28.299 43.980 1.00 90.06 207 GLU A N 1
ATOM 1603 C CA . GLU A 1 207 ? -16.967 27.765 44.245 1.00 90.06 207 GLU A CA 1
ATOM 1604 C C . GLU A 1 207 ? -17.201 26.485 43.406 1.00 90.06 207 GLU A C 1
ATOM 1606 O O . GLU A 1 207 ? -16.949 26.509 42.195 1.00 90.06 207 GLU A O 1
ATOM 1611 N N . PRO A 1 208 ? -17.728 25.391 43.992 1.00 86.06 208 PRO A N 1
ATOM 1612 C CA . PRO A 1 208 ? -17.981 24.129 43.290 1.00 86.06 208 PRO A CA 1
ATOM 1613 C C . PRO A 1 208 ? -18.732 24.275 41.956 1.00 86.06 208 PRO A C 1
ATOM 1615 O O . PRO A 1 208 ? -18.376 23.644 40.960 1.00 86.06 208 PRO A O 1
ATOM 1618 N N . GLY A 1 209 ? -19.729 25.166 41.893 1.00 86.06 209 GLY A N 1
ATOM 1619 C CA . GLY A 1 209 ? -20.461 25.448 40.653 1.00 86.06 209 GLY A CA 1
ATOM 1620 C C . GLY A 1 209 ? -19.580 26.047 39.548 1.00 86.06 209 GLY A C 1
ATOM 1621 O O . GLY A 1 209 ? -19.769 25.753 38.365 1.00 86.06 209 GLY A O 1
ATOM 1622 N N . LYS A 1 210 ? -18.567 26.839 39.918 1.00 88.00 210 LYS A N 1
ATOM 1623 C CA . LYS A 1 210 ? -17.612 27.432 38.978 1.00 88.00 210 LYS A CA 1
ATOM 1624 C C . LYS A 1 210 ? -16.652 26.384 38.417 1.00 88.00 210 LYS A C 1
ATOM 1626 O O . LYS A 1 210 ? -16.414 26.386 37.214 1.00 88.00 210 LYS A O 1
ATOM 1631 N N . LEU A 1 211 ? -16.157 25.459 39.241 1.00 88.81 211 LEU A N 1
ATOM 1632 C CA . LEU A 1 211 ? -15.297 24.355 38.779 1.00 88.81 211 LEU A CA 1
ATOM 1633 C C . LEU A 1 211 ? -16.014 23.466 37.761 1.00 88.81 211 LEU A C 1
ATOM 1635 O O . LEU A 1 211 ? -15.443 23.130 36.725 1.00 88.81 211 LEU A O 1
ATOM 1639 N N . TYR A 1 212 ? -17.289 23.172 38.016 1.00 86.94 212 TYR A N 1
ATOM 1640 C CA . TYR A 1 212 ? -18.134 22.425 37.091 1.00 86.94 212 TYR A CA 1
ATOM 1641 C C . TYR A 1 212 ? -18.387 23.192 35.781 1.00 86.94 212 TYR A C 1
ATOM 1643 O O . TYR A 1 212 ? -18.097 22.690 34.697 1.00 86.94 212 TYR A O 1
ATOM 1651 N N . SER A 1 213 ? -18.875 24.436 35.863 1.00 84.12 213 SER A N 1
ATOM 1652 C CA . SER A 1 213 ? -19.212 25.246 34.674 1.00 84.12 213 SER A CA 1
ATOM 1653 C C . SER A 1 213 ? -18.007 25.594 33.791 1.00 84.12 213 SER A C 1
ATOM 1655 O O . SER A 1 213 ? -18.170 25.813 32.595 1.00 84.12 213 SER A O 1
ATOM 1657 N N . THR A 1 214 ? -16.799 25.624 34.362 1.00 85.62 214 THR A N 1
ATOM 1658 C CA . THR A 1 214 ? -15.546 25.869 33.627 1.00 85.62 214 THR A CA 1
ATOM 1659 C C . THR A 1 214 ? -14.883 24.591 33.114 1.00 85.62 214 THR A C 1
ATOM 1661 O O . THR A 1 214 ? -13.821 24.668 32.503 1.00 85.62 214 THR A O 1
ATOM 1664 N N . GLY A 1 215 ? -15.471 23.416 33.368 1.00 86.75 215 GLY A N 1
ATOM 1665 C CA . GLY A 1 215 ? -14.903 22.131 32.962 1.00 86.75 215 GLY A CA 1
ATOM 1666 C C . GLY A 1 215 ? -13.614 21.752 33.699 1.00 86.75 215 GLY A C 1
ATOM 1667 O O . GLY A 1 215 ? -12.932 20.830 33.268 1.00 86.75 215 GLY A O 1
ATOM 1668 N N . ARG A 1 216 ? -13.274 22.430 34.806 1.00 87.50 216 ARG A N 1
ATOM 1669 C CA . ARG A 1 216 ? -12.114 22.084 35.650 1.00 87.50 216 ARG A CA 1
ATOM 1670 C C . ARG A 1 216 ? -12.364 20.856 36.521 1.00 87.50 216 ARG A C 1
ATOM 1672 O O . ARG A 1 216 ? -11.419 20.245 36.997 1.00 87.50 216 ARG A O 1
ATOM 1679 N N . PHE A 1 217 ? -13.628 20.492 36.719 1.00 90.62 217 PHE A N 1
ATOM 1680 C CA . PHE A 1 217 ? -14.011 19.266 37.404 1.00 90.62 217 PHE A CA 1
ATOM 1681 C C . PHE A 1 217 ? -15.284 18.697 36.774 1.00 90.62 217 PHE A C 1
ATOM 1683 O O . PHE A 1 217 ? -16.359 19.293 36.874 1.00 90.62 217 PHE A O 1
ATOM 1690 N N . ILE A 1 218 ? -15.155 17.573 36.073 1.00 92.00 218 ILE A N 1
ATOM 1691 C CA . ILE A 1 218 ? -16.202 16.999 35.223 1.00 92.00 218 ILE A CA 1
ATOM 1692 C C . ILE A 1 218 ? -16.688 15.677 35.840 1.00 92.00 218 ILE A C 1
ATOM 1694 O O . ILE A 1 218 ? -15.942 14.697 35.807 1.00 92.00 218 ILE A O 1
ATOM 1698 N N . PRO A 1 219 ? -17.923 15.616 36.374 1.00 93.62 219 PRO A N 1
ATOM 1699 C CA . PRO A 1 219 ? -18.565 14.371 36.772 1.00 93.62 219 PRO A CA 1
ATOM 1700 C C . PRO A 1 219 ? -18.826 13.507 35.551 1.00 93.62 219 PRO A C 1
ATOM 1702 O O . PRO A 1 219 ? -19.321 13.987 34.529 1.00 93.62 219 PRO A O 1
ATOM 1705 N N . LEU A 1 220 ? -18.530 12.221 35.675 1.00 94.31 220 LEU A N 1
ATOM 1706 C CA . LEU A 1 220 ? -18.756 11.231 34.639 1.00 94.31 220 LEU A CA 1
ATOM 1707 C C . LEU A 1 220 ? -19.577 10.077 35.204 1.00 94.31 220 LEU A C 1
ATOM 1709 O O . LEU A 1 220 ? -19.329 9.595 36.308 1.00 94.31 220 LEU A O 1
ATOM 1713 N N . ARG A 1 221 ? -20.522 9.582 34.408 1.00 93.50 221 ARG A N 1
ATOM 1714 C CA . ARG A 1 221 ? -21.093 8.249 34.599 1.00 93.50 221 ARG A CA 1
ATOM 1715 C C . ARG A 1 221 ? -20.714 7.370 33.431 1.00 93.50 221 ARG A C 1
ATOM 1717 O O . ARG A 1 221 ? -20.949 7.747 32.289 1.00 93.50 221 ARG A O 1
ATOM 1724 N N . CYS A 1 222 ? -20.144 6.210 33.706 1.00 93.69 222 CYS A N 1
ATOM 1725 C CA . CYS A 1 222 ? -19.609 5.328 32.687 1.00 93.69 222 CYS A CA 1
ATOM 1726 C C . CYS A 1 222 ? -20.352 3.997 32.617 1.00 93.69 222 CYS A C 1
ATOM 1728 O O . CYS A 1 222 ? -20.814 3.473 33.634 1.00 93.69 222 CYS A O 1
ATOM 1730 N N . SER A 1 223 ? -20.410 3.436 31.413 1.00 93.31 223 SER A N 1
ATOM 1731 C CA . SER A 1 223 ? -20.935 2.105 31.131 1.00 93.31 223 SER A CA 1
ATOM 1732 C C . SER A 1 223 ? -20.052 1.013 31.732 1.00 93.31 223 SER A C 1
ATOM 1734 O O . SER A 1 223 ? -18.928 1.258 32.188 1.00 93.31 223 SER A O 1
ATOM 1736 N N . GLU A 1 224 ? -20.545 -0.219 31.687 1.00 90.44 224 GLU A N 1
ATOM 1737 C CA . GLU A 1 224 ? -19.695 -1.410 31.747 1.00 90.44 224 GLU A CA 1
ATOM 1738 C C . GLU A 1 224 ? -18.741 -1.457 30.535 1.00 90.44 224 GLU A C 1
ATOM 1740 O O . GLU A 1 224 ? -18.911 -0.720 29.557 1.00 90.44 224 GLU A O 1
ATOM 1745 N N . ASN A 1 225 ? -17.706 -2.296 30.615 1.00 89.94 225 ASN A N 1
ATOM 1746 C CA . ASN A 1 225 ? -16.830 -2.552 29.474 1.00 89.94 225 ASN A CA 1
ATOM 1747 C C . ASN A 1 225 ? -17.559 -3.493 28.500 1.00 89.94 225 ASN A C 1
ATOM 1749 O O . ASN A 1 225 ? -17.804 -4.652 28.833 1.00 89.94 225 ASN A O 1
ATOM 1753 N N . PHE A 1 226 ? -17.862 -3.017 27.297 1.00 91.81 226 PHE A N 1
ATOM 1754 C CA . PHE A 1 226 ? -18.329 -3.830 26.178 1.00 91.81 226 PHE A CA 1
ATOM 1755 C C . PHE A 1 226 ? -17.147 -4.621 25.625 1.00 91.81 226 PHE A C 1
ATOM 1757 O O . PHE A 1 226 ? -16.282 -4.061 24.950 1.00 91.81 226 PHE A O 1
ATOM 1764 N N . GLN A 1 227 ? -17.069 -5.903 25.966 1.00 91.56 227 GLN A N 1
ATOM 1765 C CA . GLN A 1 227 ? -16.000 -6.792 25.515 1.00 91.56 227 GLN A CA 1
ATOM 1766 C C . GLN A 1 227 ? -16.270 -7.244 24.081 1.00 91.56 227 GLN A C 1
ATOM 1768 O O . GLN A 1 227 ? -17.344 -7.769 23.800 1.00 91.56 227 GLN A O 1
ATOM 1773 N N . VAL A 1 228 ? -15.286 -7.087 23.194 1.00 91.81 228 VAL A N 1
ATOM 1774 C CA . VAL A 1 228 ? -15.358 -7.640 21.832 1.00 91.81 228 VAL A CA 1
ATOM 1775 C C . VAL A 1 228 ? -15.281 -9.164 21.886 1.00 91.81 228 VAL A C 1
ATOM 1777 O O . VAL A 1 228 ? -16.049 -9.859 21.230 1.00 91.81 228 VAL A O 1
ATOM 1780 N N . PHE A 1 229 ? -14.396 -9.673 22.741 1.00 88.50 229 PHE A N 1
ATOM 1781 C CA . PHE A 1 229 ? -14.221 -11.094 23.015 1.00 88.50 229 PHE A CA 1
ATOM 1782 C C . PHE A 1 229 ? -14.881 -11.465 24.344 1.00 88.50 229 PHE A C 1
ATOM 1784 O O . PHE A 1 229 ? -14.216 -11.712 25.348 1.00 88.50 229 PHE A O 1
ATOM 1791 N N . SER A 1 230 ? -16.212 -11.417 24.370 1.00 83.56 230 SER A N 1
ATOM 1792 C CA . SER A 1 230 ? -16.997 -11.842 25.531 1.00 83.56 230 SER A CA 1
ATOM 1793 C C . SER A 1 230 ? -17.186 -13.362 25.579 1.00 83.56 230 SER A C 1
ATOM 1795 O O . SER A 1 230 ? -17.166 -14.043 24.561 1.00 83.56 230 SER A O 1
ATOM 1797 N N . HIS A 1 231 ? -17.431 -13.910 26.769 1.00 74.25 231 HIS A N 1
ATOM 1798 C CA . HIS A 1 231 ? -17.769 -15.328 26.909 1.00 74.25 231 HIS A CA 1
ATOM 1799 C C . HIS A 1 231 ? -19.203 -15.622 26.436 1.00 74.25 231 HIS A C 1
ATOM 1801 O O . HIS A 1 231 ? -20.174 -15.260 27.118 1.00 74.25 231 HIS A O 1
ATOM 1807 N N . VAL A 1 232 ? -19.326 -16.337 25.320 1.00 72.69 232 VAL A N 1
ATOM 1808 C CA . VAL A 1 232 ? -20.592 -16.754 24.688 1.00 72.69 232 VAL A CA 1
ATOM 1809 C C . VAL A 1 232 ? -20.822 -18.269 24.808 1.00 72.69 232 VAL A C 1
ATOM 1811 O O . VAL A 1 232 ? -19.950 -18.984 25.305 1.00 72.69 232 VAL A O 1
ATOM 1814 N N . ALA A 1 233 ? -22.021 -18.757 24.471 1.00 70.12 233 ALA A N 1
ATOM 1815 C CA . ALA A 1 233 ? -22.330 -20.192 24.504 1.00 70.12 233 ALA A CA 1
ATOM 1816 C C . ALA A 1 233 ? -21.672 -20.958 23.334 1.00 70.12 233 ALA A C 1
ATOM 1818 O O . ALA A 1 233 ? -21.153 -20.353 22.397 1.00 70.12 233 ALA A O 1
ATOM 1819 N N . LEU A 1 234 ? -21.701 -22.301 23.359 1.00 66.12 234 LEU A N 1
ATOM 1820 C CA . LEU A 1 234 ? -21.203 -23.098 22.227 1.00 66.12 234 LEU A CA 1
ATOM 1821 C C . LEU A 1 234 ? -21.981 -22.750 20.952 1.00 66.12 234 LEU A C 1
ATOM 1823 O O . LEU A 1 234 ? -23.207 -22.827 20.952 1.00 66.12 234 LEU A O 1
ATOM 1827 N N . GLY A 1 235 ? -21.268 -22.449 19.868 1.00 70.88 235 GLY A N 1
ATOM 1828 C CA . GLY A 1 235 ? -21.876 -22.114 18.577 1.00 70.88 235 GLY A CA 1
ATOM 1829 C C . GLY A 1 235 ? -22.293 -20.648 18.434 1.00 70.88 235 GLY A C 1
ATOM 1830 O O . GLY A 1 235 ? -22.681 -20.248 17.343 1.00 70.88 235 GLY A O 1
ATOM 1831 N N . GLU A 1 236 ? -22.176 -19.843 19.491 1.00 79.69 236 GLU A N 1
ATOM 1832 C CA . GLU A 1 236 ? -22.280 -18.385 19.413 1.00 79.69 236 GLU A CA 1
ATOM 1833 C C . GLU A 1 236 ? -20.891 -17.766 19.220 1.00 79.69 236 GLU A C 1
ATOM 1835 O O . GLU A 1 236 ? -19.869 -18.361 19.573 1.00 79.69 236 GLU A O 1
ATOM 1840 N N . THR A 1 237 ? -20.853 -16.550 18.676 1.00 84.88 237 THR A N 1
ATOM 1841 C CA . THR A 1 237 ? -19.611 -15.806 18.439 1.00 84.88 237 THR A CA 1
ATOM 1842 C C . THR A 1 237 ? -19.569 -14.589 19.354 1.00 84.88 237 THR A C 1
ATOM 1844 O O . THR A 1 237 ? -20.578 -13.917 19.599 1.00 84.88 237 THR A O 1
ATOM 1847 N N . SER A 1 238 ? -18.395 -14.311 19.910 1.00 89.25 238 SER A N 1
ATOM 1848 C CA . SER A 1 238 ? -18.179 -13.218 20.862 1.00 89.25 238 SER A CA 1
ATOM 1849 C C . SER A 1 238 ? -18.559 -11.870 20.250 1.00 89.25 238 SER A C 1
ATOM 1851 O O . SER A 1 238 ? -19.171 -11.015 20.901 1.00 89.25 238 SER A O 1
ATOM 1853 N N . PHE A 1 239 ? -18.234 -11.720 18.969 1.00 92.44 239 PHE A N 1
ATOM 1854 C CA . PHE A 1 239 ? -18.442 -10.528 18.183 1.00 92.44 239 PHE A CA 1
ATOM 1855 C C . PHE A 1 239 ? -19.918 -10.250 17.891 1.00 92.44 239 PHE A C 1
ATOM 1857 O O . PHE A 1 239 ? -20.304 -9.086 17.853 1.00 92.44 239 PHE A O 1
ATOM 1864 N N . GLU A 1 240 ? -20.771 -11.262 17.711 1.00 90.94 240 GLU A N 1
ATOM 1865 C CA . GLU A 1 240 ? -22.213 -11.041 17.522 1.00 90.94 240 GLU A CA 1
ATOM 1866 C C . GLU A 1 240 ? -22.864 -10.434 18.768 1.00 90.94 240 GLU A C 1
ATOM 1868 O O . GLU A 1 240 ? -23.633 -9.475 18.658 1.00 90.94 240 GLU A O 1
ATOM 1873 N N . ASN A 1 241 ? -22.487 -10.915 19.956 1.00 89.94 241 ASN A N 1
ATOM 1874 C CA . ASN A 1 241 ? -22.921 -10.319 21.219 1.00 89.94 241 ASN A CA 1
ATOM 1875 C C . ASN A 1 241 ? -22.421 -8.868 21.347 1.00 89.94 241 ASN A C 1
ATOM 1877 O O . ASN A 1 241 ? -23.191 -7.966 21.680 1.00 89.94 241 ASN A O 1
ATOM 1881 N N . PHE A 1 242 ? -21.151 -8.611 21.015 1.00 93.25 242 PHE A N 1
ATOM 1882 C CA . PHE A 1 242 ? -20.600 -7.253 20.975 1.00 93.25 242 PHE A CA 1
ATOM 1883 C C . PHE A 1 242 ? -21.331 -6.346 19.966 1.00 93.25 242 PHE A C 1
ATOM 1885 O O . PHE A 1 242 ? -21.699 -5.221 20.304 1.00 93.25 242 PHE A O 1
ATOM 1892 N N . GLU A 1 243 ? -21.596 -6.823 18.744 1.00 93.75 243 GLU A N 1
ATOM 1893 C CA . GLU A 1 243 ? -22.356 -6.104 17.711 1.00 93.75 243 GLU A CA 1
ATOM 1894 C C . GLU A 1 243 ? -23.753 -5.743 18.227 1.00 93.75 243 GLU A C 1
ATOM 1896 O O . GLU A 1 243 ? -24.184 -4.600 18.064 1.00 93.75 243 GLU A O 1
ATOM 1901 N N . GLN A 1 244 ? -24.435 -6.669 18.905 1.00 91.81 244 GLN A N 1
ATOM 1902 C CA . GLN A 1 244 ? -25.749 -6.424 19.496 1.00 91.81 244 GLN A CA 1
ATOM 1903 C C . GLN A 1 244 ? -25.698 -5.380 20.621 1.00 91.81 244 GLN A C 1
ATOM 1905 O O . GLN A 1 244 ? -26.523 -4.467 20.630 1.00 91.81 244 GLN A O 1
ATOM 1910 N N . GLN A 1 245 ? -24.719 -5.469 21.527 1.00 91.50 245 GLN A N 1
ATOM 1911 C CA . GLN A 1 245 ? -24.508 -4.508 22.620 1.00 91.50 245 GLN A CA 1
ATOM 1912 C C . GLN A 1 245 ? -24.237 -3.093 22.105 1.00 91.50 245 GLN A C 1
ATOM 1914 O O . GLN A 1 245 ? -24.813 -2.109 22.563 1.00 91.50 245 GLN A O 1
ATOM 1919 N N . MET A 1 246 ? -23.360 -2.983 21.115 1.00 92.81 246 MET A N 1
ATOM 1920 C CA . MET A 1 246 ? -22.988 -1.698 20.535 1.00 92.81 246 MET A CA 1
ATOM 1921 C C . MET A 1 246 ? -24.129 -1.105 19.712 1.00 92.81 246 MET A C 1
ATOM 1923 O O . MET A 1 246 ? -24.321 0.112 19.713 1.00 92.81 246 MET A O 1
ATOM 1927 N N . LYS A 1 247 ? -24.911 -1.951 19.031 1.00 92.06 247 LYS A N 1
ATOM 1928 C CA . LYS A 1 247 ? -26.108 -1.532 18.302 1.00 92.06 247 LYS A CA 1
ATOM 1929 C C . LYS A 1 247 ? -27.197 -1.042 19.255 1.00 92.06 247 LYS A C 1
ATOM 1931 O O . LYS A 1 247 ? -27.740 0.029 19.001 1.00 92.06 247 LYS A O 1
ATOM 1936 N N . SER A 1 248 ? -27.463 -1.747 20.358 1.00 91.19 248 SER A N 1
ATOM 1937 C CA . SER A 1 248 ? -28.459 -1.311 21.347 1.00 91.19 248 SER A CA 1
ATOM 1938 C C . SER A 1 248 ? -28.067 0.017 21.996 1.00 91.19 248 SER A C 1
ATOM 1940 O O . SER A 1 248 ? -28.903 0.910 22.125 1.00 91.19 248 SER A O 1
ATOM 1942 N N . LEU A 1 249 ? -26.782 0.207 22.312 1.00 92.62 249 LEU A N 1
ATOM 1943 C CA . LEU A 1 249 ? -26.273 1.481 22.814 1.00 92.62 249 LEU A CA 1
ATOM 1944 C C . LEU A 1 249 ? -26.384 2.603 21.769 1.00 92.62 249 LEU A C 1
ATOM 1946 O O . LEU A 1 249 ? -26.792 3.714 22.101 1.00 92.62 249 LEU A O 1
ATOM 1950 N N . ALA A 1 250 ? -26.050 2.331 20.504 1.00 92.62 250 ALA A N 1
ATOM 1951 C CA . ALA A 1 250 ? -26.164 3.314 19.428 1.00 92.62 250 ALA A CA 1
ATOM 1952 C C . ALA A 1 250 ? -27.625 3.723 19.160 1.00 92.62 250 ALA A C 1
ATOM 1954 O O . ALA A 1 250 ? -27.899 4.903 18.935 1.00 92.62 250 ALA A O 1
ATOM 1955 N N . GLU A 1 251 ? -28.560 2.772 19.208 1.00 90.81 251 GLU A N 1
ATOM 1956 C CA . GLU A 1 251 ? -30.003 3.021 19.106 1.00 90.81 251 GLU A CA 1
ATOM 1957 C C . GLU A 1 251 ? -30.519 3.824 20.304 1.00 90.81 251 GLU A C 1
ATOM 1959 O O . GLU A 1 251 ? -31.272 4.784 20.126 1.00 90.81 251 GLU A O 1
ATOM 1964 N N . TRP A 1 252 ? -30.054 3.501 21.513 1.00 92.31 252 TRP A N 1
ATOM 1965 C CA . TRP A 1 252 ? -30.374 4.263 22.716 1.00 92.31 252 TRP A CA 1
ATOM 1966 C C . TRP A 1 252 ? -29.859 5.705 22.626 1.00 92.31 252 TRP A C 1
ATOM 1968 O O . TRP A 1 252 ? -30.630 6.638 22.833 1.00 92.31 252 TRP A O 1
ATOM 1978 N N . TYR A 1 253 ? -28.615 5.930 22.191 1.00 93.50 253 TYR A N 1
ATOM 1979 C CA . TYR A 1 253 ? -28.103 7.281 21.925 1.00 93.50 253 TYR A CA 1
ATOM 1980 C C . TYR A 1 253 ? -28.889 8.020 20.844 1.00 93.50 253 TYR A C 1
ATOM 1982 O O . TYR A 1 253 ? -29.125 9.221 20.968 1.00 93.50 253 TYR A O 1
ATOM 1990 N N . ALA A 1 254 ? -29.334 7.332 19.792 1.00 90.56 254 ALA A N 1
ATOM 1991 C CA . ALA A 1 254 ? -30.177 7.948 18.774 1.00 90.56 254 ALA A CA 1
ATOM 1992 C C . ALA A 1 254 ? -31.533 8.407 19.342 1.00 90.56 254 ALA A C 1
ATOM 1994 O O . ALA A 1 254 ? -32.033 9.451 18.918 1.00 90.56 254 ALA A O 1
ATOM 1995 N N . ALA A 1 255 ? -32.092 7.669 20.308 1.00 89.25 255 ALA A N 1
ATOM 1996 C CA . ALA A 1 255 ? -33.321 8.029 21.017 1.00 89.25 255 ALA A CA 1
ATOM 1997 C C . ALA A 1 255 ? -33.110 9.138 22.067 1.00 89.25 255 ALA A C 1
ATOM 1999 O O . ALA A 1 255 ? -33.998 9.970 22.262 1.00 89.25 255 ALA A O 1
ATOM 2000 N N . GLU A 1 256 ? -31.940 9.178 22.710 1.00 92.50 256 GLU A N 1
ATOM 2001 C CA . GLU A 1 256 ? -31.598 10.139 23.768 1.00 92.50 256 GLU A CA 1
ATOM 2002 C C . GLU A 1 256 ? -30.937 11.426 23.264 1.00 92.50 256 GLU A C 1
ATOM 2004 O O . GLU A 1 256 ? -30.820 12.377 24.033 1.00 92.50 256 GLU A O 1
ATOM 2009 N N . LYS A 1 257 ? -30.535 11.515 21.988 1.00 91.12 257 LYS A N 1
ATOM 2010 C CA . LYS A 1 257 ? -29.822 12.696 21.458 1.00 91.12 257 LYS A CA 1
ATOM 2011 C C . LYS A 1 257 ? -30.578 14.012 21.660 1.00 91.12 257 LYS A C 1
ATOM 2013 O O . LYS A 1 257 ? -29.949 15.019 21.965 1.00 91.12 257 LYS A O 1
ATOM 2018 N N . ASP A 1 258 ? -31.904 13.961 21.546 1.00 89.56 258 ASP A N 1
ATOM 2019 C CA . ASP A 1 258 ? -32.825 15.076 21.806 1.00 89.56 258 ASP A CA 1
ATOM 2020 C C . ASP A 1 258 ? -33.684 14.806 23.063 1.00 89.56 258 ASP A C 1
ATOM 2022 O O . ASP A 1 258 ? -34.713 15.437 23.284 1.00 89.56 258 ASP A O 1
ATOM 2026 N N . GLY A 1 259 ? -33.276 13.821 23.872 1.00 92.81 259 GLY A N 1
ATOM 2027 C CA . GLY A 1 259 ? -33.968 13.373 25.074 1.00 92.81 259 GLY A CA 1
ATOM 2028 C C . GLY A 1 259 ? -33.890 14.391 26.210 1.00 92.81 259 GLY A C 1
ATOM 2029 O O . GLY A 1 259 ? -32.900 15.108 26.355 1.00 92.81 259 GLY A O 1
ATOM 2030 N N . ALA A 1 260 ? -34.901 14.420 27.076 1.00 93.75 260 ALA A N 1
ATOM 2031 C CA . ALA A 1 260 ? -34.996 15.390 28.166 1.00 93.75 260 ALA A CA 1
ATOM 2032 C C . ALA A 1 260 ? -33.814 15.336 29.155 1.00 93.75 260 ALA A C 1
ATOM 2034 O O . ALA A 1 260 ? -33.395 16.372 29.669 1.00 93.75 260 ALA A O 1
ATOM 2035 N N . VAL A 1 261 ? -33.255 14.148 29.417 1.00 94.31 261 VAL A N 1
ATOM 2036 C CA . VAL A 1 261 ? -32.072 13.986 30.287 1.00 94.31 261 VAL A CA 1
ATOM 2037 C C . VAL A 1 261 ? -30.833 14.587 29.629 1.00 94.31 261 VAL A C 1
ATOM 2039 O O . VAL A 1 261 ? -30.177 15.433 30.234 1.00 94.31 261 VAL A O 1
ATOM 2042 N N . SER A 1 262 ? -30.559 14.206 28.380 1.00 93.38 262 SER A N 1
ATOM 2043 C CA . SER A 1 262 ? -29.458 14.739 27.568 1.00 93.38 262 SER A CA 1
ATOM 2044 C C . SER A 1 262 ? -29.534 16.265 27.444 1.00 93.38 262 SER A C 1
ATOM 2046 O O . SER A 1 262 ? -28.571 16.967 27.750 1.00 93.38 262 SER A O 1
ATOM 2048 N N . ASP A 1 263 ? -30.705 16.803 27.098 1.00 93.56 263 ASP A N 1
ATOM 2049 C CA . ASP A 1 263 ? -30.926 18.242 26.932 1.00 93.56 263 ASP A CA 1
ATOM 2050 C C . ASP A 1 263 ? -30.675 19.024 28.233 1.00 93.56 263 ASP A C 1
ATOM 2052 O O . ASP A 1 263 ? -29.977 20.042 28.234 1.00 93.56 263 ASP A O 1
ATOM 2056 N N . ARG A 1 264 ? -31.170 18.524 29.373 1.00 94.38 264 ARG A N 1
ATOM 2057 C CA . ARG A 1 264 ? -30.934 19.170 30.674 1.00 94.38 264 ARG A CA 1
ATOM 2058 C C . ARG A 1 264 ? -29.488 19.040 31.150 1.00 94.38 264 ARG A C 1
ATOM 2060 O O . ARG A 1 264 ? -28.981 19.983 31.751 1.00 94.38 264 ARG A O 1
ATOM 2067 N N . LEU A 1 265 ? -28.803 17.929 30.861 1.00 93.00 265 LEU A N 1
ATOM 2068 C CA . LEU A 1 265 ? -27.365 17.787 31.131 1.00 93.00 265 LEU A CA 1
ATOM 2069 C C . LEU A 1 265 ? -26.536 18.776 30.305 1.00 93.00 265 LEU A C 1
ATOM 2071 O O . LEU A 1 265 ? -25.573 19.346 30.817 1.00 93.00 265 LEU A O 1
ATOM 2075 N N . ALA A 1 266 ? -26.912 19.009 29.043 1.00 89.88 266 ALA A N 1
ATOM 2076 C CA . ALA A 1 266 ? -26.216 19.940 28.156 1.00 89.88 266 ALA A CA 1
ATOM 2077 C C . ALA A 1 266 ? -26.297 21.363 28.719 1.00 89.88 266 ALA A C 1
ATOM 2079 O O . ALA A 1 266 ? -25.267 22.011 28.897 1.00 89.88 266 ALA A O 1
ATOM 2080 N N . LYS A 1 267 ? -27.507 21.773 29.118 1.00 89.31 267 LYS A N 1
ATOM 2081 C CA . LYS A 1 267 ? -27.827 23.097 29.676 1.00 89.31 267 LYS A CA 1
ATOM 2082 C C . LYS A 1 267 ? -27.420 23.277 31.142 1.00 89.31 267 LYS A C 1
ATOM 2084 O O . LYS A 1 267 ? -27.672 24.338 31.725 1.00 89.31 267 LYS A O 1
ATOM 2089 N N . LEU A 1 268 ? -26.830 22.258 31.774 1.00 87.94 268 LEU A N 1
ATOM 2090 C CA . LEU A 1 268 ? -26.486 22.301 33.189 1.00 87.94 268 LEU A CA 1
ATOM 2091 C C . LEU A 1 268 ? -25.380 23.336 33.428 1.00 87.94 268 LEU A C 1
ATOM 2093 O O . LEU A 1 268 ? -24.209 23.092 33.154 1.00 87.94 268 LEU A O 1
ATOM 2097 N N . THR A 1 269 ? -25.760 24.496 33.962 1.00 78.31 269 THR A N 1
ATOM 2098 C CA . THR A 1 269 ? -24.854 25.625 34.245 1.00 78.31 269 THR A CA 1
ATOM 2099 C C . THR A 1 269 ? -24.635 25.864 35.740 1.00 78.31 269 THR A C 1
ATOM 2101 O O . THR A 1 269 ? -23.772 26.655 36.113 1.00 78.31 269 THR A O 1
ATOM 2104 N N . GLY A 1 270 ? -25.370 25.173 36.622 1.00 78.44 270 GLY A N 1
ATOM 2105 C CA . GLY A 1 270 ? -25.248 25.354 38.069 1.00 78.44 270 GLY A CA 1
ATOM 2106 C C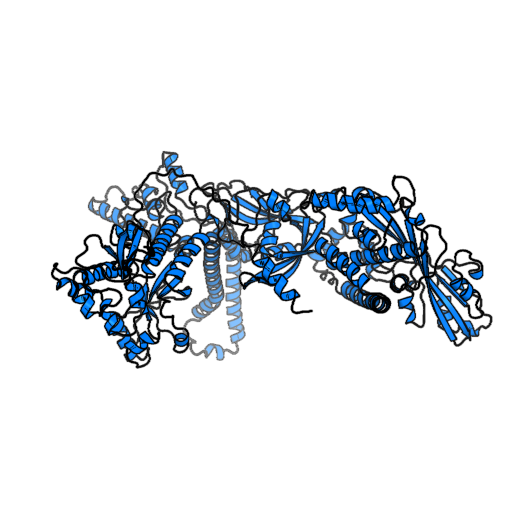 . GLY A 1 270 ? -25.852 24.232 38.917 1.00 78.44 270 GLY A C 1
ATOM 2107 O O . GLY A 1 270 ? -26.601 23.383 38.438 1.00 78.44 270 GLY A O 1
ATOM 2108 N N . LEU A 1 271 ? -25.547 24.267 40.219 1.00 84.69 271 LEU A N 1
ATOM 2109 C CA . LEU A 1 271 ? -25.865 23.199 41.181 1.00 84.69 271 LEU A CA 1
ATOM 2110 C C . LEU A 1 271 ? -27.361 23.025 41.477 1.00 84.69 271 LEU A C 1
ATOM 2112 O O . LEU A 1 271 ? -27.790 21.941 41.859 1.00 84.69 271 LEU A O 1
ATOM 2116 N N . LYS A 1 272 ? -28.179 24.073 41.303 1.00 86.25 272 LYS A N 1
ATOM 2117 C CA . LYS A 1 272 ? -29.627 23.990 41.577 1.00 86.25 272 LYS A CA 1
ATOM 2118 C C . LYS A 1 272 ? -30.320 22.964 40.686 1.00 86.25 272 LYS A C 1
ATOM 2120 O O . LYS A 1 272 ? -31.197 22.247 41.155 1.00 86.25 272 LYS A O 1
ATOM 2125 N N . GLU A 1 273 ? -29.906 22.904 39.428 1.00 90.56 273 GLU A N 1
ATOM 2126 C CA . GLU A 1 273 ? -30.451 21.986 38.435 1.00 90.56 273 GLU A CA 1
ATOM 2127 C C . GLU A 1 273 ? -29.908 20.559 38.627 1.00 90.56 273 GLU A C 1
ATOM 2129 O O . GLU A 1 273 ? -30.615 19.589 38.367 1.00 90.56 273 GLU A O 1
ATOM 2134 N N . ALA A 1 274 ? -28.704 20.413 39.200 1.00 92.00 274 ALA A N 1
ATOM 2135 C CA . ALA A 1 274 ? -28.088 19.115 39.478 1.00 92.00 274 ALA A CA 1
ATOM 2136 C C . ALA A 1 274 ? -28.928 18.247 40.433 1.00 92.00 274 ALA A C 1
ATOM 2138 O O . ALA A 1 274 ? -28.960 17.028 40.296 1.00 92.00 274 ALA A O 1
ATOM 2139 N N . LYS A 1 275 ? -29.715 18.873 41.322 1.00 93.12 275 LYS A N 1
ATOM 2140 C CA . LYS A 1 275 ? -30.665 18.176 42.205 1.00 93.12 275 LYS A CA 1
ATOM 2141 C C . LYS A 1 275 ? -31.722 17.367 41.442 1.00 93.12 275 LYS A C 1
ATOM 2143 O O . LYS A 1 275 ? -32.240 16.400 41.989 1.00 93.12 275 LYS A O 1
ATOM 2148 N N . ALA A 1 276 ? -32.045 17.727 40.195 1.00 94.44 276 ALA A N 1
ATOM 2149 C CA . ALA A 1 276 ? -32.933 16.912 39.371 1.00 94.44 276 ALA A CA 1
ATOM 2150 C C . ALA A 1 276 ? -32.312 15.555 39.017 1.00 94.44 276 ALA A C 1
ATOM 2152 O O . ALA A 1 276 ? -33.058 14.632 38.738 1.00 94.44 276 ALA A O 1
ATOM 2153 N N . PHE A 1 277 ? -30.989 15.412 39.034 1.00 95.19 277 PHE A N 1
ATOM 2154 C CA . PHE A 1 277 ? -30.275 14.185 38.670 1.00 95.19 277 PHE A CA 1
ATOM 2155 C C . PHE A 1 277 ? -29.844 13.353 39.884 1.00 95.19 277 PHE A C 1
ATOM 2157 O O . PHE A 1 277 ? -29.377 12.229 39.718 1.00 95.19 277 PHE A O 1
ATOM 2164 N N . ASP A 1 278 ? -30.022 13.883 41.096 1.00 93.06 278 ASP A N 1
ATOM 2165 C CA . ASP A 1 278 ? -29.804 13.154 42.342 1.00 93.06 278 ASP A CA 1
ATOM 2166 C C . ASP A 1 278 ? -30.917 12.107 42.517 1.00 93.06 278 ASP A C 1
ATOM 2168 O O . ASP A 1 278 ? -32.082 12.426 42.783 1.00 93.06 278 ASP A O 1
ATOM 2172 N N . LEU A 1 279 ? -30.551 10.836 42.338 1.00 92.44 279 LEU A N 1
ATOM 2173 C CA . LEU A 1 279 ? -31.490 9.721 42.376 1.00 92.44 279 LEU A CA 1
ATOM 2174 C C . LEU A 1 279 ? -32.214 9.624 43.726 1.00 92.44 279 LEU A C 1
ATOM 2176 O O . LEU A 1 279 ? -33.404 9.308 43.751 1.00 92.44 279 LEU A O 1
ATOM 2180 N N . GLU A 1 280 ? -31.542 9.920 44.840 1.00 93.00 280 GLU A N 1
ATOM 2181 C CA . GLU A 1 280 ? -32.154 9.887 46.168 1.00 93.00 280 GLU A CA 1
ATOM 2182 C C . GLU A 1 280 ? -33.190 11.007 46.312 1.00 93.00 280 GLU A C 1
ATOM 2184 O O . GLU A 1 280 ? -34.323 10.764 46.749 1.00 93.00 280 GLU A O 1
ATOM 2189 N N . ALA A 1 281 ? -32.849 12.220 45.868 1.00 94.00 281 ALA A N 1
ATOM 2190 C CA . ALA A 1 281 ? -33.766 13.355 45.878 1.00 94.00 281 ALA A CA 1
ATOM 2191 C C . ALA A 1 281 ? -35.030 13.075 45.048 1.00 94.00 281 ALA A C 1
ATOM 2193 O O . ALA A 1 281 ? -36.144 13.350 45.505 1.00 94.00 281 ALA A O 1
ATOM 2194 N N . VAL A 1 282 ? -34.877 12.483 43.860 1.00 95.50 282 VAL A N 1
ATOM 2195 C CA . VAL A 1 282 ? -35.995 12.135 42.968 1.00 95.50 282 VAL A CA 1
ATOM 2196 C C . VAL A 1 282 ? -36.835 10.988 43.538 1.00 95.50 282 VAL A C 1
ATOM 2198 O O . VAL A 1 282 ? -38.067 11.043 43.482 1.00 95.50 282 VAL A O 1
ATOM 2201 N N . VAL A 1 283 ? -36.209 9.966 44.134 1.00 95.94 283 VAL A N 1
ATOM 2202 C CA . VAL A 1 283 ? -36.920 8.884 44.840 1.00 95.94 283 VAL A CA 1
ATOM 2203 C C . VAL A 1 283 ? -37.761 9.455 45.979 1.00 95.94 283 VAL A C 1
ATOM 2205 O O . VAL A 1 283 ? -38.931 9.096 46.115 1.00 95.94 283 VAL A O 1
ATOM 2208 N N . ASN A 1 284 ? -37.201 10.364 46.776 1.00 95.75 284 ASN A N 1
ATOM 2209 C CA . ASN A 1 284 ? -37.908 10.979 47.895 1.00 95.75 284 ASN A CA 1
ATOM 2210 C C . ASN A 1 284 ? -39.060 11.880 47.423 1.00 95.75 284 ASN A C 1
ATOM 2212 O O . ASN A 1 284 ? -40.161 11.770 47.961 1.00 95.75 284 ASN A O 1
ATOM 2216 N N . ALA A 1 285 ? -38.866 12.672 46.363 1.00 94.75 285 ALA A N 1
ATOM 2217 C CA . ALA A 1 285 ? -39.942 13.449 45.740 1.00 94.75 285 ALA A CA 1
ATOM 2218 C C . ALA A 1 285 ? -41.068 12.550 45.191 1.00 94.75 285 ALA A C 1
ATOM 2220 O O . ALA A 1 285 ? -42.254 12.840 45.357 1.00 94.75 285 ALA A O 1
ATOM 2221 N N . THR A 1 286 ? -40.712 11.401 44.612 1.00 95.31 286 THR A N 1
ATOM 2222 C CA . THR A 1 286 ? -41.687 10.428 44.099 1.00 95.31 286 THR A CA 1
ATOM 2223 C C . THR A 1 286 ? -42.507 9.780 45.220 1.00 95.31 286 THR A C 1
ATOM 2225 O O . THR A 1 286 ? -43.699 9.543 45.038 1.00 95.31 286 THR A O 1
ATOM 2228 N N . LYS A 1 287 ? -41.914 9.527 46.398 1.00 94.94 287 LYS A N 1
ATOM 2229 C CA . LYS A 1 287 ? -42.634 8.987 47.571 1.00 94.94 287 LYS A CA 1
ATOM 2230 C C . LYS A 1 287 ? -43.694 9.950 48.109 1.00 94.94 287 LYS A C 1
ATOM 2232 O O . LYS A 1 287 ? -44.706 9.502 48.632 1.00 94.94 287 LYS A O 1
ATOM 2237 N N . THR A 1 288 ? -43.472 11.259 47.985 1.00 91.69 288 THR A N 1
ATOM 2238 C CA . THR A 1 288 ? -44.413 12.293 48.456 1.00 91.69 288 THR A CA 1
ATOM 2239 C C . THR A 1 288 ? -45.574 12.558 47.495 1.00 91.69 288 THR A C 1
ATOM 2241 O O . THR A 1 288 ? -46.438 13.386 47.776 1.00 91.69 288 THR A O 1
ATOM 2244 N N . CYS A 1 289 ? -45.604 11.865 46.357 1.00 89.81 289 CYS A N 1
ATOM 2245 C CA . CYS A 1 289 ? -46.526 12.141 45.271 1.00 89.81 289 CYS A CA 1
ATOM 2246 C C . CYS A 1 289 ? -47.839 11.350 45.365 1.00 89.81 289 CYS A C 1
ATOM 2248 O O . CYS A 1 289 ? -47.837 10.162 45.673 1.00 89.81 289 CYS A O 1
ATOM 2250 N N . THR A 1 290 ? -48.966 12.002 45.053 1.00 82.81 290 THR A N 1
ATOM 2251 C CA . THR A 1 290 ? -50.302 11.378 45.008 1.00 82.81 290 THR A CA 1
ATOM 2252 C C . THR A 1 290 ? -50.813 11.289 43.563 1.00 82.81 290 THR A C 1
ATOM 2254 O O . THR A 1 290 ? -50.629 12.213 42.775 1.00 82.81 290 THR A O 1
ATOM 2257 N N . ASP A 1 291 ? -51.442 10.166 43.198 1.00 73.38 291 ASP A N 1
ATOM 2258 C CA . ASP A 1 291 ? -51.652 9.684 41.812 1.00 73.38 291 ASP A CA 1
ATOM 2259 C C . ASP A 1 291 ? -52.663 10.453 40.933 1.00 73.38 291 ASP A C 1
ATOM 2261 O O . ASP A 1 291 ? -53.265 9.879 40.030 1.00 73.38 291 ASP A O 1
ATOM 2265 N N . LYS A 1 292 ? -52.895 11.748 41.169 1.00 67.75 292 LYS A N 1
ATOM 2266 C CA . LYS A 1 292 ? -54.057 12.454 40.595 1.00 67.75 292 LYS A CA 1
ATOM 2267 C C . LYS A 1 292 ? -53.763 13.529 39.545 1.00 67.75 292 LYS A C 1
ATOM 2269 O O . LYS A 1 292 ? -54.709 14.166 39.092 1.00 67.75 292 LYS A O 1
ATOM 2274 N N . THR A 1 293 ? -52.513 13.761 39.139 1.00 70.00 293 THR A N 1
ATOM 2275 C CA . THR A 1 293 ? -52.182 14.846 38.195 1.00 70.00 293 THR A CA 1
ATOM 2276 C C . THR A 1 293 ? -51.679 14.326 36.851 1.00 70.00 293 THR A C 1
ATOM 2278 O O . THR A 1 293 ? -50.755 13.520 36.794 1.00 70.00 293 THR A O 1
ATOM 2281 N N . GLY A 1 294 ? -52.300 14.805 35.766 1.00 81.31 294 GLY A N 1
ATOM 2282 C CA . GLY A 1 294 ? -51.784 14.642 34.407 1.00 81.31 294 GLY A CA 1
ATOM 2283 C C . GLY A 1 294 ? -50.529 15.493 34.155 1.00 81.31 294 GLY A C 1
ATOM 2284 O O . GLY A 1 294 ? -50.066 16.237 35.029 1.00 81.31 294 GLY A O 1
ATOM 2285 N N . TRP A 1 295 ? -49.992 15.428 32.937 1.00 87.25 295 TRP A N 1
ATOM 2286 C CA . TRP A 1 295 ? -48.864 16.251 32.498 1.00 87.25 295 TRP A CA 1
ATOM 2287 C C . TRP A 1 295 ? -49.207 17.747 32.559 1.00 87.25 295 TRP A C 1
ATOM 2289 O O . TRP A 1 295 ? -49.953 18.252 31.727 1.00 87.25 295 TRP A O 1
ATOM 2299 N N . SER A 1 296 ? -48.647 18.470 33.534 1.00 88.56 296 SER A N 1
ATOM 2300 C CA . SER A 1 296 ? -48.837 19.924 33.686 1.00 88.56 296 SER A CA 1
ATOM 2301 C C . SER A 1 296 ? -47.541 20.724 33.549 1.00 88.56 296 SER A C 1
ATOM 2303 O O . SER A 1 296 ? -47.553 21.946 33.682 1.00 88.56 296 SER A O 1
ATOM 2305 N N . VAL A 1 297 ? -46.412 20.043 33.335 1.00 91.50 297 VAL A N 1
ATOM 2306 C CA . VAL A 1 297 ? -45.081 20.647 33.211 1.00 91.50 297 VAL A CA 1
ATOM 2307 C C . VAL A 1 297 ? -44.303 19.969 32.085 1.00 91.50 297 VAL A C 1
ATOM 2309 O O . VAL A 1 297 ? -44.353 18.748 31.940 1.00 91.50 297 VAL A O 1
ATOM 2312 N N . SER A 1 298 ? -43.577 20.759 31.289 1.00 91.50 298 SER A N 1
ATOM 2313 C CA . SER A 1 298 ? -42.629 20.225 30.305 1.00 91.50 298 SER A CA 1
ATOM 2314 C C . SER A 1 298 ? -41.351 19.798 31.013 1.00 91.50 298 SER A C 1
ATOM 2316 O O . SER A 1 298 ? -40.766 20.581 31.757 1.00 91.50 298 SER A O 1
ATOM 2318 N N . ILE A 1 299 ? -40.893 18.573 30.771 1.00 93.56 299 ILE A N 1
ATOM 2319 C CA . ILE A 1 299 ? -39.704 18.033 31.438 1.00 93.56 299 ILE A CA 1
ATOM 2320 C C . ILE A 1 299 ? -38.443 18.810 31.052 1.00 93.56 299 ILE A C 1
ATOM 2322 O O . ILE A 1 299 ? -37.591 19.034 31.905 1.00 93.56 299 ILE A O 1
ATOM 2326 N N . HIS A 1 300 ? -38.352 19.269 29.803 1.00 92.50 300 HIS A N 1
ATOM 2327 C CA . HIS A 1 300 ? -37.190 19.995 29.284 1.00 92.50 300 HIS A CA 1
ATOM 2328 C C . HIS A 1 300 ? -36.997 21.370 29.932 1.00 92.50 300 HIS A C 1
ATOM 2330 O O . HIS A 1 300 ? -35.866 21.824 30.087 1.00 92.50 300 HIS A O 1
ATOM 2336 N N . SER A 1 301 ? -38.092 22.053 30.284 1.00 91.69 301 SER A N 1
ATOM 2337 C CA . SER A 1 301 ? -38.056 23.458 30.714 1.00 91.69 301 SER A CA 1
ATOM 2338 C C . SER A 1 301 ? -38.535 23.693 32.147 1.00 91.69 301 SER A C 1
ATOM 2340 O O . SER A 1 301 ? -38.426 24.813 32.647 1.00 91.69 301 SER A O 1
ATOM 2342 N N . ALA A 1 302 ? -39.101 22.686 32.818 1.00 93.06 302 ALA A N 1
ATOM 2343 C CA . ALA A 1 302 ? -39.557 22.828 34.194 1.00 93.06 302 ALA A CA 1
ATOM 2344 C C . ALA A 1 302 ? -38.380 23.015 35.155 1.00 93.06 302 ALA A C 1
ATOM 2346 O O . ALA A 1 302 ? -37.402 22.262 35.136 1.00 93.06 302 ALA A O 1
ATOM 2347 N N . SER A 1 303 ? -38.530 23.968 36.078 1.00 94.94 303 SER A N 1
ATOM 2348 C CA . SER A 1 303 ? -37.637 24.066 37.231 1.00 94.94 303 SER A CA 1
ATOM 2349 C C . SER A 1 303 ? -37.670 22.765 38.037 1.00 94.94 303 SER A C 1
ATOM 2351 O O . SER A 1 303 ? -38.684 22.066 38.048 1.00 94.94 303 SER A O 1
ATOM 2353 N N . VAL A 1 304 ? -36.594 22.448 38.763 1.00 94.94 304 VAL A N 1
ATOM 2354 C CA . VAL A 1 304 ? -36.543 21.248 39.622 1.00 94.94 304 VAL A CA 1
ATOM 2355 C C . VAL A 1 304 ? -37.741 21.172 40.575 1.00 94.94 304 VAL A C 1
ATOM 2357 O O . VAL A 1 304 ? -38.337 20.112 40.738 1.00 94.94 304 VAL A O 1
ATOM 2360 N N . ALA A 1 305 ? -38.154 22.309 41.148 1.00 95.25 305 ALA A N 1
ATOM 2361 C CA . ALA A 1 305 ? -39.329 22.375 42.016 1.00 95.25 305 ALA A CA 1
ATOM 2362 C C . ALA A 1 305 ? -40.632 22.049 41.262 1.00 95.25 305 ALA A C 1
ATOM 2364 O O . ALA A 1 305 ? -41.463 21.309 41.779 1.00 95.25 305 ALA A O 1
ATOM 2365 N N . GLY A 1 306 ? -40.797 22.559 40.035 1.00 94.38 306 GLY A N 1
ATOM 2366 C CA . GLY A 1 306 ? -41.948 22.250 39.183 1.00 94.38 306 GLY A CA 1
ATOM 2367 C C . GLY A 1 306 ? -41.978 20.790 38.728 1.00 94.38 306 GLY A C 1
ATOM 2368 O O . GLY A 1 306 ? -43.041 20.173 38.738 1.00 94.38 306 GLY A O 1
ATOM 2369 N N . LEU A 1 307 ? -40.814 20.218 38.397 1.00 94.31 307 LEU A N 1
ATOM 2370 C CA . LEU A 1 307 ? -40.673 18.798 38.074 1.00 94.31 307 LEU A CA 1
ATOM 2371 C C . LEU A 1 307 ? -41.083 17.927 39.269 1.00 94.31 307 LEU A C 1
ATOM 2373 O O . LEU A 1 307 ? -41.858 16.994 39.097 1.00 94.31 307 LEU A O 1
ATOM 2377 N N . PHE A 1 308 ? -40.593 18.241 40.472 1.00 95.25 308 PHE A N 1
ATOM 2378 C CA . PHE A 1 308 ? -40.861 17.453 41.682 1.00 95.25 308 PHE A CA 1
ATOM 2379 C C . PHE A 1 308 ? -42.301 17.612 42.185 1.00 95.25 308 PHE A C 1
ATOM 2381 O O . PHE A 1 308 ? -42.830 16.696 42.806 1.00 95.25 308 PHE A O 1
ATOM 2388 N N . ALA A 1 309 ? -42.944 18.750 41.905 1.00 93.19 309 ALA A N 1
ATOM 2389 C CA . ALA A 1 309 ? -44.340 18.992 42.259 1.00 93.19 309 ALA A CA 1
ATOM 2390 C C . ALA A 1 309 ? -45.343 18.267 41.339 1.00 93.19 309 ALA A C 1
ATOM 2392 O O . ALA A 1 309 ? -46.481 18.038 41.750 1.00 93.19 309 ALA A O 1
ATOM 2393 N N . ASN A 1 310 ? -44.961 17.901 40.106 1.00 93.81 310 ASN A N 1
ATOM 2394 C CA . ASN A 1 310 ? -45.822 17.141 39.195 1.00 93.81 310 ASN A CA 1
ATOM 2395 C C . ASN A 1 310 ? -45.521 15.634 39.278 1.00 93.81 310 ASN A C 1
ATOM 2397 O O . ASN A 1 310 ? -44.441 15.172 38.909 1.00 93.81 310 ASN A O 1
ATOM 2401 N N . CYS A 1 311 ? -46.508 14.849 39.712 1.00 92.81 311 CYS A N 1
ATOM 2402 C CA . CYS A 1 311 ? -46.296 13.438 40.020 1.00 92.81 311 CYS A CA 1
ATOM 2403 C C . CYS A 1 311 ? -46.053 12.546 38.807 1.00 92.81 311 CYS A C 1
ATOM 2405 O O . CYS A 1 311 ? -45.254 11.613 38.888 1.00 92.81 311 CYS A O 1
ATOM 2407 N N . GLN A 1 312 ? -46.692 12.832 37.676 1.00 91.94 312 GLN A N 1
ATOM 2408 C CA . GLN A 1 312 ? -46.440 12.087 36.447 1.00 91.94 312 GLN A CA 1
ATOM 2409 C C . GLN A 1 312 ? -45.029 12.373 35.913 1.00 91.94 312 GLN A C 1
ATOM 2411 O O . GLN A 1 312 ? -44.309 11.445 35.540 1.00 91.94 312 GLN A O 1
ATOM 2416 N N . ALA A 1 313 ? -44.602 13.637 35.971 1.00 93.25 313 ALA A N 1
ATOM 2417 C CA . ALA A 1 313 ? -43.283 14.059 35.527 1.00 93.25 313 ALA A CA 1
ATOM 2418 C C . ALA A 1 313 ? -42.161 13.502 36.409 1.00 93.25 313 ALA A C 1
ATOM 2420 O O . ALA A 1 313 ? -41.209 12.945 35.867 1.00 93.25 313 ALA A O 1
ATOM 2421 N N . VAL A 1 314 ? -42.275 13.564 37.743 1.00 95.19 314 VAL A N 1
ATOM 2422 C CA . VAL A 1 314 ? -41.242 13.018 38.643 1.00 95.19 314 VAL A CA 1
ATOM 2423 C C . VAL A 1 314 ? -41.152 11.490 38.567 1.00 95.19 314 VAL A C 1
ATOM 2425 O O . VAL A 1 314 ? -40.048 10.956 38.576 1.00 95.19 314 VAL A O 1
ATOM 2428 N N . LYS A 1 315 ? -42.277 10.770 38.413 1.00 94.25 315 LYS A N 1
ATOM 2429 C CA . LYS A 1 315 ? -42.274 9.306 38.227 1.00 94.25 315 LYS A CA 1
ATOM 2430 C C . LYS A 1 315 ? -41.606 8.900 36.920 1.00 94.25 315 LYS A C 1
ATOM 2432 O O . LYS A 1 315 ? -40.802 7.969 36.909 1.00 94.25 315 LYS A O 1
ATOM 2437 N N . TRP A 1 316 ? -41.925 9.601 35.833 1.00 93.94 316 TRP A N 1
ATOM 2438 C CA . TRP A 1 316 ? -41.265 9.382 34.551 1.00 93.94 316 TRP A CA 1
ATOM 2439 C C . TRP A 1 316 ? -39.772 9.700 34.642 1.00 93.94 316 TRP A C 1
ATOM 2441 O O . TRP A 1 316 ? -38.947 8.904 34.207 1.00 93.94 316 TRP A O 1
ATOM 2451 N N . TRP A 1 317 ? -39.419 10.822 35.275 1.00 95.69 317 TRP A N 1
ATOM 2452 C CA . TRP A 1 317 ? -38.032 11.232 35.463 1.00 95.69 317 TRP A CA 1
ATOM 2453 C C . TRP A 1 317 ? -37.253 10.221 36.306 1.00 95.69 317 TRP A C 1
ATOM 2455 O O . TRP A 1 317 ? -36.140 9.863 35.944 1.00 95.69 317 TRP A O 1
ATOM 2465 N N . LEU A 1 318 ? -37.854 9.677 37.371 1.00 95.62 318 LEU A N 1
ATOM 2466 C CA . LEU A 1 318 ? -37.267 8.597 38.163 1.00 95.62 318 LEU A CA 1
ATOM 2467 C C . LEU A 1 318 ? -37.006 7.349 37.316 1.00 95.62 318 LEU A C 1
ATOM 2469 O O . LEU A 1 318 ? -35.930 6.761 37.409 1.00 95.62 318 LEU A O 1
ATOM 2473 N N . ALA A 1 319 ? -37.982 6.931 36.506 1.00 94.44 319 ALA A N 1
ATOM 2474 C CA . ALA A 1 319 ? -37.809 5.799 35.600 1.00 94.44 319 ALA A CA 1
ATOM 2475 C C . ALA A 1 319 ? -36.666 6.065 34.610 1.00 94.44 319 ALA A C 1
ATOM 2477 O O . ALA A 1 319 ? -35.813 5.200 34.419 1.00 94.44 319 ALA A O 1
ATOM 2478 N N . LYS A 1 320 ? -36.588 7.285 34.067 1.00 94.38 320 LYS A N 1
ATOM 2479 C CA . LYS A 1 320 ? -35.552 7.669 33.111 1.00 94.38 320 LYS A CA 1
ATOM 2480 C C . LYS A 1 320 ? -34.165 7.783 33.739 1.00 94.38 320 LYS A C 1
ATOM 2482 O O . LYS A 1 320 ? -33.196 7.312 33.162 1.00 94.38 320 LYS A O 1
ATOM 2487 N N . LEU A 1 321 ? -34.042 8.320 34.950 1.00 94.81 321 LEU A N 1
ATOM 2488 C CA . LEU A 1 321 ? -32.769 8.312 35.672 1.00 94.81 321 LEU A CA 1
ATOM 2489 C C . LEU A 1 321 ? -32.321 6.893 36.011 1.00 94.81 321 LEU A C 1
ATOM 2491 O O . LEU A 1 321 ? -31.141 6.590 35.890 1.00 94.81 321 LEU A O 1
ATOM 2495 N N . ARG A 1 322 ? -33.240 5.997 36.391 1.00 94.38 322 ARG A N 1
ATOM 2496 C CA . ARG A 1 322 ? -32.904 4.580 36.601 1.00 94.38 322 ARG A CA 1
ATOM 2497 C C . ARG A 1 322 ? -32.407 3.918 35.320 1.00 94.38 322 ARG A C 1
ATOM 2499 O O . ARG A 1 322 ? -31.452 3.154 35.393 1.00 94.38 322 ARG A O 1
ATOM 2506 N N . ASP A 1 323 ? -33.021 4.233 34.182 1.00 92.38 323 ASP A N 1
ATOM 2507 C CA . ASP A 1 323 ? -32.585 3.793 32.852 1.00 92.38 323 ASP A CA 1
ATOM 2508 C C . ASP A 1 323 ? -31.140 4.240 32.567 1.00 92.38 323 ASP A C 1
ATOM 2510 O O . ASP A 1 323 ? -30.264 3.424 32.286 1.00 92.38 323 ASP A O 1
ATOM 2514 N N . TRP A 1 324 ? -30.846 5.522 32.785 1.00 93.62 324 TRP A N 1
ATOM 2515 C CA . TRP A 1 324 ? -29.504 6.087 32.632 1.00 93.62 324 TRP A CA 1
ATOM 2516 C C . TRP A 1 324 ? -28.474 5.527 33.624 1.00 93.62 324 TRP A C 1
ATOM 2518 O O . TRP A 1 324 ? -27.350 5.223 33.235 1.00 93.62 324 TRP A O 1
ATOM 2528 N N . HIS A 1 325 ? -28.838 5.337 34.895 1.00 91.94 325 HIS A N 1
ATOM 2529 C CA . HIS A 1 325 ? -27.966 4.711 35.897 1.00 91.94 325 HIS A CA 1
ATOM 2530 C C . HIS A 1 325 ? -27.685 3.243 35.576 1.00 91.94 325 HIS A C 1
ATOM 2532 O O . HIS A 1 325 ? -26.620 2.735 35.904 1.00 91.94 325 HIS A O 1
ATOM 2538 N N . ARG A 1 326 ? -28.629 2.552 34.942 1.00 89.56 326 ARG A N 1
ATOM 2539 C CA . ARG A 1 326 ? -28.466 1.172 34.492 1.00 89.56 326 ARG A CA 1
ATOM 2540 C C . ARG A 1 326 ? -27.567 1.089 33.256 1.00 89.56 326 ARG A C 1
ATOM 2542 O O . ARG A 1 326 ? -26.742 0.186 33.194 1.00 89.56 326 ARG A O 1
ATOM 2549 N N . ALA A 1 327 ? -27.689 2.030 32.318 1.00 90.44 327 ALA A N 1
ATOM 2550 C CA . ALA A 1 327 ? -26.788 2.144 31.169 1.00 90.44 327 ALA A CA 1
ATOM 2551 C C . ALA A 1 327 ? -25.363 2.566 31.582 1.00 90.44 327 ALA A C 1
ATOM 2553 O O . ALA A 1 327 ? -24.381 2.082 31.020 1.00 90.44 327 ALA A O 1
ATOM 2554 N N . MET A 1 328 ? -25.254 3.435 32.593 1.00 93.44 328 MET A N 1
ATOM 2555 C CA . MET A 1 328 ? -24.008 4.040 33.075 1.00 93.44 328 MET A CA 1
ATOM 2556 C C . MET A 1 328 ? -23.849 3.853 34.600 1.00 93.44 328 MET A C 1
ATOM 2558 O O . MET A 1 328 ? -24.018 4.807 35.375 1.00 93.44 328 MET A O 1
ATOM 2562 N N . PRO A 1 329 ? -23.574 2.626 35.080 1.00 91.12 329 PRO A N 1
ATOM 2563 C CA . PRO A 1 329 ? -23.611 2.313 36.509 1.00 91.12 329 PRO A CA 1
ATOM 2564 C C . PRO A 1 329 ? -22.435 2.872 37.311 1.00 91.12 329 PRO A C 1
ATOM 2566 O O . PRO A 1 329 ? -22.580 3.066 38.516 1.00 91.12 329 PRO A O 1
ATOM 2569 N N . PHE A 1 330 ? -21.302 3.173 36.677 1.00 90.38 330 PHE A N 1
ATOM 2570 C CA . PHE A 1 330 ? -20.098 3.601 37.387 1.00 90.38 330 PHE A CA 1
ATOM 2571 C C . PHE A 1 330 ? -20.001 5.118 37.480 1.00 90.38 330 PHE A C 1
ATOM 2573 O O . PHE A 1 330 ? -20.089 5.794 36.461 1.00 90.38 330 PHE A O 1
ATOM 2580 N N . THR A 1 331 ? -19.743 5.642 38.673 1.00 89.69 331 THR A N 1
ATOM 2581 C CA . THR A 1 331 ? -19.418 7.058 38.883 1.00 89.69 331 THR A CA 1
ATOM 2582 C C . THR A 1 331 ? -17.907 7.259 38.758 1.00 89.69 331 THR A C 1
ATOM 2584 O O . THR A 1 331 ? -17.126 6.467 39.280 1.00 89.69 331 THR A O 1
ATOM 2587 N N . SER A 1 332 ? -17.488 8.293 38.035 1.00 90.88 332 SER A N 1
ATOM 2588 C CA . SER A 1 332 ? -16.089 8.696 37.864 1.00 90.88 332 SER A CA 1
ATOM 2589 C C . SER A 1 332 ? -16.010 10.220 37.735 1.00 90.88 332 SER A C 1
ATOM 2591 O O . SER A 1 332 ? -17.033 10.910 37.687 1.00 90.88 332 SER A O 1
ATOM 2593 N N . PHE A 1 333 ? -14.803 10.770 37.689 1.00 91.12 333 PHE A N 1
ATOM 2594 C CA . PHE A 1 333 ? -14.600 12.194 37.482 1.00 91.12 333 PHE A CA 1
ATOM 2595 C C . PHE A 1 333 ? -13.302 12.486 36.747 1.00 91.12 333 PHE A C 1
ATOM 2597 O O . PHE A 1 333 ? -12.354 11.705 36.788 1.00 91.12 333 PHE A O 1
ATOM 2604 N N . MET A 1 334 ? -13.262 13.633 36.078 1.00 90.50 334 MET A N 1
ATOM 2605 C CA . MET A 1 334 ? -12.067 14.137 35.417 1.00 90.50 334 MET A CA 1
ATOM 2606 C C . MET A 1 334 ? -11.738 15.529 35.947 1.00 90.50 334 MET A C 1
ATOM 2608 O O . MET A 1 334 ? -12.608 16.396 36.000 1.00 90.50 334 MET A O 1
ATOM 2612 N N . SER A 1 335 ? -10.475 15.739 36.307 1.00 87.19 335 SER A N 1
ATOM 2613 C CA . SER A 1 335 ? -9.928 17.030 36.728 1.00 87.19 335 SER A CA 1
ATOM 2614 C C . SER A 1 335 ? -8.843 17.454 35.737 1.00 87.19 335 SER A C 1
ATOM 2616 O O . SER A 1 335 ? -7.679 17.103 35.942 1.00 87.19 335 SER A O 1
ATOM 2618 N N . PRO A 1 336 ? -9.194 18.121 34.622 1.00 81.62 336 PRO A N 1
ATOM 2619 C CA . PRO A 1 336 ? -8.207 18.564 33.646 1.00 81.62 336 PRO A CA 1
ATOM 2620 C C . PRO A 1 336 ? -7.227 19.564 34.258 1.00 81.62 336 PRO A C 1
ATOM 2622 O O . PRO A 1 336 ? -7.598 20.355 35.125 1.00 81.62 336 PRO A O 1
ATOM 2625 N N . ASP A 1 337 ? -6.002 19.574 33.738 1.00 82.19 337 ASP A N 1
ATOM 2626 C CA . ASP A 1 337 ? -5.050 20.650 34.011 1.00 82.19 337 ASP A CA 1
ATOM 2627 C C . ASP A 1 337 ? -5.634 22.014 33.577 1.00 82.19 337 ASP A C 1
ATOM 2629 O O . ASP A 1 337 ? -6.500 22.105 32.698 1.00 82.19 337 ASP A O 1
ATOM 2633 N N . GLU A 1 338 ? -5.152 23.097 34.175 1.00 78.06 338 GLU A N 1
ATOM 2634 C CA . GLU A 1 338 ? -5.592 24.467 33.941 1.00 78.06 338 GLU A CA 1
ATOM 2635 C C . GLU A 1 338 ? -5.493 24.877 32.464 1.00 78.06 338 GLU A C 1
ATOM 2637 O O . GLU A 1 338 ? -6.392 25.548 31.945 1.00 78.06 338 GLU A O 1
ATOM 2642 N N . ASP A 1 339 ? -4.458 24.420 31.756 1.00 78.56 339 ASP A N 1
ATOM 2643 C CA . ASP A 1 339 ? -4.320 24.651 30.317 1.00 78.56 339 ASP A CA 1
ATOM 2644 C C . ASP A 1 339 ? -5.269 23.787 29.476 1.00 78.56 339 ASP A C 1
ATOM 2646 O O . ASP A 1 339 ? -5.771 24.246 28.446 1.00 78.56 339 ASP A O 1
ATOM 2650 N N . ALA A 1 340 ? -5.588 22.574 29.936 1.00 75.25 340 ALA A N 1
ATOM 2651 C CA . ALA A 1 340 ? -6.539 21.683 29.275 1.00 75.25 340 ALA A CA 1
ATOM 2652 C C . ALA A 1 340 ? -7.993 22.168 29.424 1.00 75.25 340 ALA A C 1
ATOM 2654 O O . ALA A 1 340 ? -8.824 21.912 28.555 1.00 75.25 340 ALA A O 1
ATOM 2655 N N . ALA A 1 341 ? -8.309 22.955 30.456 1.00 69.00 341 ALA A N 1
ATOM 2656 C CA . ALA A 1 341 ? -9.629 23.571 30.606 1.00 69.00 341 ALA A CA 1
ATOM 2657 C C . ALA A 1 341 ? -9.987 24.527 29.444 1.00 69.00 341 ALA A C 1
ATOM 2659 O O . ALA A 1 341 ? -11.163 24.766 29.176 1.00 69.00 341 ALA A O 1
ATOM 2660 N N . LYS A 1 342 ? -8.996 25.043 28.698 1.00 76.25 342 LYS A N 1
ATOM 2661 C CA . LYS A 1 342 ? -9.226 25.872 27.494 1.00 76.25 342 LYS A CA 1
ATOM 2662 C C . LYS A 1 342 ? -9.812 25.076 26.323 1.00 76.25 342 LYS A C 1
ATOM 2664 O O . LYS A 1 342 ? -10.401 25.671 25.425 1.00 76.25 342 LYS A O 1
ATOM 2669 N N . VAL A 1 343 ? -9.661 23.752 26.341 1.00 83.12 343 VAL A N 1
ATOM 2670 C CA . VAL A 1 343 ? -10.240 22.810 25.370 1.00 83.12 343 VAL A CA 1
ATOM 2671 C C . VAL A 1 343 ? -11.378 21.991 25.989 1.00 83.12 343 VAL A C 1
ATOM 2673 O O . VAL A 1 343 ? -11.630 20.862 25.573 1.00 83.12 343 VAL A O 1
ATOM 2676 N N . ALA A 1 344 ? -12.061 22.552 26.995 1.00 83.12 344 ALA A N 1
ATOM 2677 C CA . ALA A 1 344 ? -13.197 21.908 27.641 1.00 83.12 344 ALA A CA 1
ATOM 2678 C C . ALA A 1 344 ? -14.290 21.508 26.625 1.00 83.12 344 ALA A C 1
ATOM 2680 O O . ALA A 1 344 ? -14.481 22.201 25.617 1.00 83.12 344 ALA A O 1
ATOM 2681 N N . PRO A 1 345 ? -15.035 20.420 26.899 1.00 88.12 345 PRO A N 1
ATOM 2682 C CA . PRO A 1 345 ? -16.127 19.977 26.040 1.00 88.12 345 PRO A CA 1
ATOM 2683 C C . PRO A 1 345 ? -17.161 21.080 25.823 1.00 88.12 345 PRO A C 1
ATOM 2685 O O . PRO A 1 345 ? -17.531 21.802 26.754 1.00 88.12 345 PRO A O 1
ATOM 2688 N N . LYS A 1 346 ? -17.674 21.188 24.599 1.00 88.44 346 LYS A N 1
ATOM 2689 C CA . LYS A 1 346 ? -18.797 22.079 24.287 1.00 88.44 346 LYS A CA 1
ATOM 2690 C C . LYS A 1 346 ? -20.082 21.577 24.940 1.00 88.44 346 LYS A C 1
ATOM 2692 O O . LYS A 1 346 ? -20.207 20.419 25.319 1.00 88.44 346 LYS A O 1
ATOM 2697 N N . GLU A 1 347 ? -21.092 22.442 24.987 1.00 87.50 347 GLU A N 1
ATOM 2698 C CA . GLU A 1 347 ? -22.380 22.171 25.642 1.00 87.50 347 GLU A CA 1
ATOM 2699 C C . GLU A 1 347 ? -23.007 20.822 25.233 1.00 87.50 347 GLU A C 1
ATOM 2701 O O . GLU A 1 347 ? -23.427 20.040 26.088 1.00 87.50 347 GLU A O 1
ATOM 2706 N N . LYS A 1 348 ? -22.990 20.520 23.926 1.00 90.00 348 LYS A N 1
ATOM 2707 C CA . LYS A 1 348 ? -23.540 19.284 23.344 1.00 90.00 348 LYS A CA 1
ATOM 2708 C C . LYS A 1 348 ? -22.592 18.081 23.403 1.00 90.00 348 LYS A C 1
ATOM 2710 O O . LYS A 1 348 ? -23.036 16.964 23.168 1.00 90.00 348 LYS A O 1
ATOM 2715 N N . GLU A 1 349 ? -21.310 18.293 23.687 1.00 92.88 349 GLU A N 1
ATOM 2716 C CA . GLU A 1 349 ? -20.296 17.240 23.755 1.00 92.88 349 GLU A CA 1
ATOM 2717 C C . GLU A 1 349 ? -20.367 16.578 25.142 1.00 92.88 349 GLU A C 1
ATOM 2719 O O . GLU A 1 349 ? -19.847 17.080 26.139 1.00 92.88 349 GLU A O 1
ATOM 2724 N N . GLN A 1 350 ? -21.089 15.462 25.220 1.00 92.62 350 GLN A N 1
ATOM 2725 C CA . GLN A 1 350 ? -21.424 14.787 26.477 1.00 92.62 350 GLN A CA 1
ATOM 2726 C C . GLN A 1 350 ? -20.796 13.408 26.608 1.00 92.62 350 GLN A C 1
ATOM 2728 O O . GLN A 1 350 ? -20.608 12.947 27.728 1.00 92.62 350 GLN A O 1
ATOM 2733 N N . ILE A 1 351 ? -20.481 12.744 25.500 1.00 95.69 351 ILE A N 1
ATOM 2734 C CA . ILE A 1 351 ? -20.061 11.347 25.494 1.00 95.69 351 ILE A CA 1
ATOM 2735 C C . ILE A 1 351 ? -18.557 11.264 25.273 1.00 95.69 351 ILE A C 1
ATOM 2737 O O . ILE A 1 351 ? -18.067 11.568 24.192 1.00 95.69 351 ILE A O 1
ATOM 2741 N N . LEU A 1 352 ? -17.829 10.813 26.282 1.00 95.00 352 LEU A N 1
ATOM 2742 C CA . LEU A 1 352 ? -16.435 10.412 26.183 1.00 95.00 352 LEU A CA 1
ATOM 2743 C C . LEU A 1 352 ? -16.382 8.917 25.863 1.00 95.00 352 LEU A C 1
ATOM 2745 O O . LEU A 1 352 ? -16.827 8.095 26.662 1.00 95.00 352 LEU A O 1
ATOM 2749 N N . MET A 1 353 ? -15.850 8.550 24.702 1.00 93.56 353 MET A N 1
ATOM 2750 C CA . MET A 1 353 ? -15.694 7.146 24.321 1.00 93.56 353 MET A CA 1
ATOM 2751 C C . MET A 1 353 ? -14.247 6.704 24.491 1.00 93.56 353 MET A C 1
ATOM 2753 O O . MET A 1 353 ? -13.332 7.390 24.033 1.00 93.56 353 MET A O 1
ATOM 2757 N N . CYS A 1 354 ? -14.053 5.550 25.122 1.00 93.50 354 CYS A N 1
ATOM 2758 C CA . CYS A 1 354 ? -12.744 5.012 25.442 1.00 93.50 354 CYS A CA 1
ATOM 2759 C C . CYS A 1 354 ? -12.611 3.570 24.953 1.00 93.50 354 CYS A C 1
ATOM 2761 O O . CYS A 1 354 ? -13.495 2.742 25.177 1.00 93.50 354 CYS A O 1
ATOM 2763 N N . PHE A 1 355 ? -11.491 3.276 24.299 1.00 91.00 355 PHE A N 1
ATOM 2764 C CA . PHE A 1 355 ? -11.090 1.921 23.941 1.00 91.00 355 PHE A CA 1
ATOM 2765 C C . PHE A 1 355 ? -10.121 1.378 24.987 1.00 91.00 355 PHE A C 1
ATOM 2767 O O . PHE A 1 355 ? -9.314 2.121 25.546 1.00 91.00 355 PHE A O 1
ATOM 2774 N N . GLY A 1 356 ? -10.193 0.078 25.230 1.00 88.25 356 GLY A N 1
ATOM 2775 C CA . GLY A 1 356 ? -9.471 -0.584 26.302 1.00 88.25 356 GLY A CA 1
ATOM 2776 C C . GLY A 1 356 ? -10.375 -0.964 27.467 1.00 88.25 356 GLY A C 1
ATOM 2777 O O . GLY A 1 356 ? -11.502 -0.479 27.620 1.00 88.25 356 GLY A O 1
ATOM 2778 N N . LYS A 1 357 ? -9.860 -1.848 28.320 1.00 86.38 357 LYS A N 1
ATOM 2779 C CA . LYS A 1 357 ? -10.459 -2.143 29.622 1.00 86.38 357 LYS A CA 1
ATOM 2780 C C . LYS A 1 357 ? -10.297 -0.922 30.518 1.00 86.38 357 LYS A C 1
ATOM 2782 O O . LYS A 1 357 ? -9.255 -0.268 30.501 1.00 86.38 357 LYS A O 1
ATOM 2787 N N . ARG A 1 358 ? -11.295 -0.627 31.352 1.00 84.50 358 ARG A N 1
ATOM 2788 C CA . ARG A 1 358 ? -11.089 0.296 32.473 1.00 84.50 358 ARG A CA 1
ATOM 2789 C C . ARG A 1 358 ? -10.066 -0.306 33.439 1.00 84.50 358 ARG A C 1
ATOM 2791 O O . ARG A 1 358 ? -10.409 -1.183 34.227 1.00 84.50 358 ARG A O 1
ATOM 2798 N N . VAL A 1 359 ? -8.817 0.143 33.342 1.00 80.94 359 VAL A N 1
ATOM 2799 C CA . VAL A 1 359 ? -7.731 -0.268 34.237 1.00 80.94 359 VAL A CA 1
ATOM 2800 C C . VAL A 1 359 ? -7.631 0.742 35.370 1.00 80.94 359 VAL A C 1
ATOM 2802 O O . VAL A 1 359 ? -7.415 1.931 35.133 1.00 80.94 359 VAL A O 1
ATOM 2805 N N . ALA A 1 360 ? -7.828 0.239 36.583 1.00 80.50 360 ALA A N 1
ATOM 2806 C CA . ALA A 1 360 ? -7.598 0.943 37.832 1.00 80.50 360 ALA A CA 1
ATOM 2807 C C . ALA A 1 360 ? -6.121 0.788 38.231 1.00 80.50 360 ALA A C 1
ATOM 2809 O O . ALA A 1 360 ? -5.571 -0.313 38.139 1.00 80.50 360 ALA A O 1
ATOM 2810 N N . SER A 1 361 ? -5.482 1.874 38.667 1.00 78.12 361 SER A N 1
ATOM 2811 C CA . SER A 1 361 ? -4.199 1.824 39.370 1.00 78.12 361 SER A CA 1
ATOM 2812 C C . SER A 1 361 ? -4.383 1.236 40.779 1.00 78.12 361 SER A C 1
ATOM 2814 O O . SER A 1 361 ? -5.408 0.628 41.107 1.00 78.12 361 SER A O 1
ATOM 2816 N N . GLN A 1 362 ? -3.394 1.408 41.652 1.00 77.38 362 GLN A N 1
ATOM 2817 C CA . GLN A 1 362 ? -3.540 1.013 43.048 1.00 77.38 362 GLN A CA 1
ATOM 2818 C C . GLN A 1 362 ? -4.603 1.868 43.746 1.00 77.38 362 GLN A C 1
ATOM 2820 O O . GLN A 1 362 ? -4.688 3.083 43.539 1.00 77.38 362 GLN A O 1
ATOM 2825 N N . LEU A 1 363 ? -5.404 1.219 44.597 1.00 86.31 363 LEU A N 1
ATOM 2826 C CA . LEU A 1 363 ? -6.270 1.934 45.524 1.00 86.31 363 LEU A CA 1
ATOM 2827 C C . LEU A 1 363 ? -5.399 2.810 46.420 1.00 86.31 363 LEU A C 1
ATOM 2829 O O . LEU A 1 363 ? -4.476 2.328 47.075 1.00 86.31 363 LEU A O 1
ATOM 2833 N N . HIS A 1 364 ? -5.710 4.092 46.453 1.00 78.69 364 HIS A N 1
ATOM 2834 C CA . HIS A 1 364 ? -5.003 5.070 47.251 1.00 78.69 364 HIS A CA 1
ATOM 2835 C C . HIS A 1 364 ? -5.990 6.075 47.838 1.00 78.69 364 HIS A C 1
ATOM 2837 O O . HIS A 1 364 ? -7.168 6.126 47.491 1.00 78.69 364 HIS A O 1
ATOM 2843 N N . ARG A 1 365 ? -5.502 6.876 48.776 1.00 83.69 365 ARG A N 1
ATOM 2844 C CA . ARG A 1 365 ? -6.231 8.000 49.357 1.00 83.69 365 ARG A CA 1
ATOM 2845 C C . ARG A 1 365 ? -5.344 9.223 49.203 1.00 83.69 365 ARG A C 1
ATOM 2847 O O . ARG A 1 365 ? -4.169 9.145 49.560 1.00 83.69 365 ARG A O 1
ATOM 2854 N N . ARG A 1 366 ? -5.886 10.338 48.707 1.00 77.25 366 ARG A N 1
ATOM 2855 C CA . ARG A 1 366 ? -5.181 11.630 48.737 1.00 77.25 366 ARG A CA 1
ATOM 2856 C C . ARG A 1 366 ? -4.802 11.971 50.180 1.00 77.25 366 ARG A C 1
ATOM 2858 O O . ARG A 1 366 ? -5.531 11.636 51.119 1.00 77.25 366 ARG A O 1
ATOM 2865 N N . GLU A 1 367 ? -3.674 12.643 50.370 1.00 76.31 367 GLU A N 1
ATOM 2866 C CA . GLU A 1 367 ? -3.309 13.154 51.690 1.00 76.31 367 GLU A CA 1
ATOM 2867 C C . GLU A 1 367 ? -4.409 14.107 52.190 1.00 76.31 367 GLU A C 1
ATOM 2869 O O . GLU A 1 367 ? -4.823 15.015 51.478 1.00 76.31 367 GLU A O 1
ATOM 2874 N N . GLY A 1 368 ? -4.968 13.837 53.374 1.00 77.06 368 GLY A N 1
ATOM 2875 C CA . GLY A 1 368 ? -6.110 14.587 53.921 1.00 77.06 368 GLY A CA 1
ATOM 2876 C C . GLY A 1 368 ? -7.492 14.259 53.324 1.00 77.06 368 GLY A C 1
ATOM 2877 O O . GLY A 1 368 ? -8.499 14.665 53.899 1.00 77.06 368 GLY A O 1
ATOM 2878 N N . GLY A 1 369 ? -7.581 13.478 52.242 1.00 77.31 369 GLY A N 1
ATOM 2879 C CA . GLY A 1 369 ? -8.851 13.118 51.598 1.00 77.31 369 GLY A CA 1
ATOM 2880 C C . GLY A 1 369 ? -9.682 12.101 52.395 1.00 77.31 369 GLY A C 1
ATOM 2881 O O . GLY A 1 369 ? -9.139 11.273 53.129 1.00 77.31 369 GLY A O 1
ATOM 2882 N N . GLN A 1 370 ? -11.011 12.122 52.244 1.00 80.88 370 GLN A N 1
ATOM 2883 C CA . GLN A 1 370 ? -11.929 11.198 52.944 1.00 80.88 370 GLN A CA 1
ATOM 2884 C C . GLN A 1 370 ? -12.396 10.003 52.094 1.00 80.88 370 GLN A C 1
ATOM 2886 O O . GLN A 1 370 ? -13.156 9.172 52.584 1.00 80.88 370 GLN A O 1
ATOM 2891 N N . HIS A 1 371 ? -11.934 9.887 50.846 1.00 80.56 371 HIS A N 1
ATOM 2892 C CA . HIS A 1 371 ? -12.391 8.866 49.897 1.00 80.56 371 HIS A CA 1
ATOM 2893 C C . HIS A 1 371 ? -11.240 7.973 49.429 1.00 80.56 371 HIS A C 1
ATOM 2895 O O . HIS A 1 371 ? -10.120 8.446 49.232 1.00 80.56 371 HIS A O 1
ATOM 2901 N N . LEU A 1 372 ? -11.525 6.681 49.237 1.00 85.12 372 LEU A N 1
ATOM 2902 C CA . LEU A 1 372 ? -10.632 5.778 48.513 1.00 85.12 372 LEU A CA 1
ATOM 2903 C C . LEU A 1 372 ? -10.812 5.998 47.015 1.00 85.12 372 LEU A C 1
ATOM 2905 O O . LEU A 1 372 ? -11.933 6.072 46.516 1.00 85.12 372 LEU A O 1
ATOM 2909 N N . MET A 1 373 ? -9.696 6.101 46.316 1.00 81.81 373 MET A N 1
ATOM 2910 C CA . MET A 1 373 ? -9.622 6.446 44.909 1.00 81.81 373 MET A CA 1
ATOM 2911 C C . MET A 1 373 ? -8.706 5.469 44.187 1.00 81.81 373 MET A C 1
ATOM 2913 O O . MET A 1 373 ? -7.884 4.781 44.787 1.00 81.81 373 MET A O 1
ATOM 2917 N N . THR A 1 374 ? -8.855 5.405 42.876 1.00 85.00 374 THR A N 1
ATOM 2918 C CA . THR A 1 374 ? -7.918 4.730 41.988 1.00 85.00 374 THR A CA 1
ATOM 2919 C C . THR A 1 374 ? -7.800 5.569 40.732 1.00 85.00 374 THR A C 1
ATOM 2921 O O . THR A 1 374 ? -8.791 6.154 40.285 1.00 85.00 374 THR A O 1
ATOM 2924 N N . ASP A 1 375 ? -6.597 5.654 40.176 1.00 82.19 375 ASP A N 1
ATOM 2925 C CA . ASP A 1 375 ? -6.419 6.359 38.918 1.00 82.19 375 ASP A CA 1
ATOM 2926 C C . ASP A 1 375 ? -6.941 5.471 37.803 1.00 82.19 375 ASP A C 1
ATOM 2928 O O . ASP A 1 375 ? -6.547 4.311 37.657 1.00 82.19 375 ASP A O 1
ATOM 2932 N N . GLN A 1 376 ? -7.833 6.028 37.000 1.00 80.44 376 GLN A N 1
ATOM 2933 C CA . GLN A 1 376 ? -8.283 5.374 35.791 1.00 80.44 376 GLN A CA 1
ATOM 2934 C C . GLN A 1 376 ? -7.346 5.742 34.647 1.00 80.44 376 GLN A C 1
ATOM 2936 O O . GLN A 1 376 ? -7.083 6.918 34.390 1.00 80.44 376 GLN A O 1
ATOM 2941 N N . ASN A 1 377 ? -6.898 4.735 33.903 1.00 76.62 377 ASN A N 1
ATOM 2942 C CA . ASN A 1 377 ? -6.192 4.998 32.663 1.00 76.62 377 ASN A CA 1
ATOM 2943 C C . ASN A 1 377 ? -7.151 5.590 31.610 1.00 76.62 377 ASN A C 1
ATOM 2945 O O . ASN A 1 377 ? -8.104 4.931 31.186 1.00 76.62 377 ASN A O 1
ATOM 2949 N N . ALA A 1 378 ? -6.884 6.826 31.184 1.00 79.06 378 ALA A N 1
ATOM 2950 C CA . ALA A 1 378 ? -7.591 7.498 30.091 1.00 79.06 378 ALA A CA 1
ATOM 2951 C C . ALA A 1 378 ? -6.843 7.409 28.743 1.00 79.06 378 ALA A C 1
ATOM 2953 O O . ALA A 1 378 ? -7.314 7.950 27.739 1.00 79.06 378 ALA A O 1
ATOM 2954 N N . ILE A 1 379 ? -5.687 6.727 28.700 1.00 78.62 379 ILE A N 1
ATOM 2955 C CA . ILE A 1 379 ? -4.937 6.418 27.474 1.00 78.62 379 ILE A CA 1
ATOM 2956 C C . ILE A 1 379 ? -5.807 5.468 26.642 1.00 78.62 379 ILE A C 1
ATOM 2958 O O . ILE A 1 379 ? -5.847 4.268 26.891 1.00 78.62 379 ILE A O 1
ATOM 2962 N N . GLY A 1 380 ? -6.563 6.032 25.699 1.00 82.94 380 GLY A N 1
ATOM 2963 C CA . GLY A 1 380 ? -7.561 5.315 24.897 1.00 82.94 380 GLY A CA 1
ATOM 2964 C C . GLY A 1 380 ? -8.897 6.049 24.744 1.00 82.94 380 GLY A C 1
ATOM 2965 O O . GLY A 1 380 ? -9.753 5.592 23.992 1.00 82.94 380 GLY A O 1
ATOM 2966 N N . CYS A 1 381 ? -9.099 7.181 25.424 1.00 90.50 381 CYS A N 1
ATOM 2967 C CA . CYS A 1 381 ? -10.294 8.012 25.269 1.00 90.50 381 CYS A CA 1
ATOM 2968 C C . CYS A 1 381 ? -10.158 9.021 24.111 1.00 90.50 381 CYS A C 1
ATOM 2970 O O . CYS A 1 381 ? -9.153 9.719 24.002 1.00 90.50 381 CYS A O 1
ATOM 2972 N N . HIS A 1 382 ? -11.183 9.141 23.257 1.00 88.44 382 HIS A N 1
ATOM 2973 C CA . HIS A 1 382 ? -11.140 9.911 21.997 1.00 88.44 382 HIS A CA 1
ATOM 2974 C C . HIS A 1 382 ? -11.863 11.267 22.051 1.00 88.44 382 HIS A C 1
ATOM 2976 O O . HIS A 1 382 ? -12.455 11.715 21.066 1.00 88.44 382 HIS A O 1
ATOM 2982 N N . GLY A 1 383 ? -11.782 11.944 23.198 1.00 87.75 383 GLY A N 1
ATOM 2983 C CA . GLY A 1 383 ? -12.451 13.225 23.427 1.00 87.75 383 GLY A CA 1
ATOM 2984 C C . GLY A 1 383 ? -13.968 13.097 23.596 1.00 87.75 383 GLY A C 1
ATOM 2985 O O . GLY A 1 383 ? -14.531 12.003 23.539 1.00 87.75 383 GLY A O 1
ATOM 2986 N N . PHE A 1 384 ? -14.623 14.232 23.852 1.00 92.94 384 PHE A N 1
ATOM 2987 C CA . PHE A 1 384 ? -16.070 14.286 24.037 1.00 92.94 384 PHE A CA 1
ATOM 2988 C C . PHE A 1 384 ? -16.781 14.518 22.711 1.00 92.94 384 PHE A C 1
ATOM 2990 O O . PHE A 1 384 ? -16.404 15.386 21.927 1.00 92.94 384 PHE A O 1
ATOM 2997 N N . TRP A 1 385 ? -17.847 13.763 22.497 1.00 94.94 385 TRP A N 1
ATOM 2998 C CA . TRP A 1 385 ? -18.704 13.822 21.325 1.00 94.94 385 TRP A CA 1
ATOM 2999 C C . TRP A 1 385 ? -20.134 14.124 21.733 1.00 94.94 385 TRP A C 1
ATOM 3001 O O . TRP A 1 385 ? -20.553 13.862 22.865 1.00 94.94 385 TRP A O 1
ATOM 3011 N N . ASP A 1 386 ? -20.911 14.656 20.798 1.00 94.81 386 ASP A N 1
ATOM 3012 C CA . ASP A 1 386 ? -22.356 14.648 20.972 1.00 94.81 386 ASP A CA 1
ATOM 3013 C C . ASP A 1 386 ? -22.924 13.223 20.815 1.00 94.81 386 ASP A C 1
ATOM 3015 O O . ASP A 1 386 ? -22.298 12.322 20.248 1.00 94.81 386 ASP A O 1
ATOM 3019 N N . MET A 1 387 ? -24.133 13.008 21.330 1.00 93.75 387 MET A N 1
ATOM 3020 C CA . MET A 1 387 ? -24.845 11.725 21.266 1.00 93.75 387 MET A CA 1
ATOM 3021 C C . MET A 1 387 ? -24.949 11.153 19.844 1.00 93.75 387 MET A C 1
ATOM 3023 O O . MET A 1 387 ? -24.816 9.946 19.632 1.00 93.75 387 MET A O 1
ATOM 3027 N N . LYS A 1 388 ? -25.176 12.014 18.844 1.00 93.06 388 LYS A N 1
ATOM 3028 C CA . LYS A 1 388 ? -25.348 11.605 17.445 1.00 93.06 388 LYS A CA 1
ATOM 3029 C C . LYS A 1 388 ? -24.021 11.137 16.850 1.00 93.06 388 LYS A C 1
ATOM 3031 O O . LYS A 1 388 ? -23.982 10.119 16.156 1.00 93.06 388 LYS A O 1
ATOM 3036 N N . GLN A 1 389 ? -22.944 11.870 17.111 1.00 93.44 389 GLN A N 1
ATOM 3037 C CA . GLN A 1 389 ? -21.581 11.515 16.733 1.00 93.44 389 GLN A CA 1
ATOM 3038 C C . GLN A 1 389 ? -21.165 10.204 17.399 1.00 93.44 389 GLN A C 1
ATOM 3040 O O . GLN A 1 389 ? -20.692 9.308 16.701 1.00 93.44 389 GLN A O 1
ATOM 3045 N N . ALA A 1 390 ? -21.421 10.053 18.703 1.00 94.12 390 ALA A N 1
ATOM 3046 C CA . ALA A 1 390 ? -21.140 8.829 19.442 1.00 94.12 390 ALA A CA 1
ATOM 3047 C C . ALA A 1 390 ? -21.890 7.625 18.863 1.00 94.12 390 ALA A C 1
ATOM 3049 O O . ALA A 1 390 ? -21.251 6.648 18.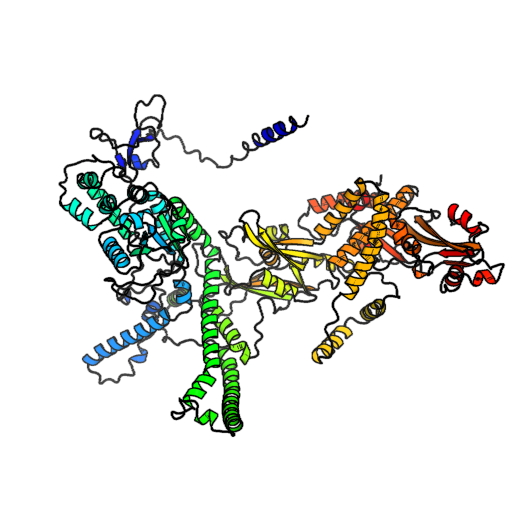482 1.00 94.12 390 ALA A O 1
ATOM 3050 N N . GLY A 1 391 ? -23.211 7.717 18.677 1.00 92.62 391 GLY A N 1
ATOM 3051 C CA . GLY A 1 391 ? -24.000 6.647 18.056 1.00 92.62 391 GLY A CA 1
ATOM 3052 C C . GLY A 1 391 ? -23.505 6.281 16.651 1.00 92.62 391 GLY A C 1
ATOM 3053 O O . GLY A 1 391 ? -23.337 5.102 16.330 1.00 92.62 391 GLY A O 1
ATOM 3054 N N . SER A 1 392 ? -23.176 7.279 15.820 1.00 91.00 392 SER A N 1
ATOM 3055 C CA . SER A 1 392 ? -22.597 7.027 14.495 1.00 91.00 392 SER A CA 1
ATOM 3056 C C . SER A 1 392 ? -21.222 6.366 14.568 1.00 91.00 392 SER A C 1
ATOM 3058 O O . SER A 1 392 ? -20.887 5.605 13.658 1.00 91.00 392 SER A O 1
ATOM 3060 N N . MET A 1 393 ? -20.405 6.681 15.571 1.00 90.81 393 MET A N 1
ATOM 3061 C CA . MET A 1 393 ? -19.076 6.098 15.703 1.00 90.81 393 MET A CA 1
ATOM 3062 C C . MET A 1 393 ? -19.143 4.660 16.206 1.00 90.81 393 MET A C 1
ATOM 3064 O O . MET A 1 393 ? -18.485 3.804 15.622 1.00 90.81 393 MET A O 1
ATOM 3068 N N . LEU A 1 394 ? -19.990 4.364 17.197 1.00 91.56 394 LEU A N 1
ATOM 3069 C CA . LEU A 1 394 ? -20.237 2.995 17.664 1.00 91.56 394 LEU A CA 1
ATOM 3070 C C . LEU A 1 394 ? -20.637 2.086 16.491 1.00 91.56 394 LEU A C 1
ATOM 3072 O O . LEU A 1 394 ? -20.031 1.038 16.276 1.00 91.56 394 LEU A O 1
ATOM 3076 N N . ALA A 1 395 ? -21.568 2.542 15.646 1.00 89.69 395 ALA A N 1
ATOM 3077 C CA . ALA A 1 395 ? -21.987 1.803 14.455 1.00 89.69 395 ALA A CA 1
ATOM 3078 C C . ALA A 1 395 ? -20.857 1.600 13.423 1.00 89.69 395 ALA A C 1
ATOM 3080 O O . ALA A 1 395 ? -20.849 0.606 12.694 1.00 89.69 395 ALA A O 1
ATOM 3081 N N . ARG A 1 396 ? -19.901 2.535 13.326 1.00 89.44 396 ARG A N 1
ATOM 3082 C CA . ARG A 1 396 ? -18.722 2.401 12.451 1.00 89.44 396 ARG A CA 1
ATOM 3083 C C . ARG A 1 396 ? -17.696 1.433 13.024 1.00 89.44 396 ARG A C 1
ATOM 3085 O O . ARG A 1 396 ? -17.162 0.639 12.260 1.00 89.44 396 ARG A O 1
ATOM 3092 N N . ILE A 1 397 ? -17.457 1.473 14.332 1.00 89.88 397 ILE A N 1
ATOM 3093 C CA . ILE A 1 397 ? -16.530 0.570 15.025 1.00 89.88 397 ILE A CA 1
ATOM 3094 C C . ILE A 1 397 ? -16.972 -0.875 14.850 1.00 89.88 397 ILE A C 1
ATOM 3096 O O . ILE A 1 397 ? -16.174 -1.703 14.427 1.00 89.88 397 ILE A O 1
ATOM 3100 N N . VAL A 1 398 ? -18.261 -1.153 15.057 1.00 91.56 398 VAL A N 1
ATOM 3101 C CA . VAL A 1 398 ? -18.834 -2.479 14.800 1.00 91.56 398 VAL A CA 1
ATOM 3102 C C . VAL A 1 398 ? -18.559 -2.924 13.366 1.00 91.56 398 VAL A C 1
ATOM 3104 O O . VAL A 1 398 ? -18.130 -4.044 13.150 1.00 91.56 398 VAL A O 1
ATOM 3107 N N . LYS A 1 399 ? -18.744 -2.059 12.363 1.00 90.44 399 LYS A N 1
ATOM 3108 C CA . LYS A 1 399 ? -18.451 -2.421 10.964 1.00 90.44 399 LYS A CA 1
ATOM 3109 C C . LYS A 1 399 ? -16.963 -2.644 10.696 1.00 90.44 399 LYS A C 1
ATOM 3111 O O . LYS A 1 399 ? -16.627 -3.482 9.869 1.00 90.44 399 LYS A O 1
ATOM 3116 N N . LEU A 1 400 ? -16.094 -1.882 11.352 1.00 89.12 400 LEU A N 1
ATOM 3117 C CA . LEU A 1 400 ? -14.647 -1.964 11.175 1.00 89.12 400 LEU A CA 1
ATOM 3118 C C . LEU A 1 400 ? -14.068 -3.233 11.805 1.00 89.12 400 LEU A C 1
ATOM 3120 O O . LEU A 1 400 ? -13.155 -3.824 11.242 1.00 89.12 400 LEU A O 1
ATOM 3124 N N . TRP A 1 401 ? -14.590 -3.641 12.958 1.00 91.75 401 TRP A N 1
ATOM 3125 C CA . TRP A 1 401 ? -14.063 -4.757 13.745 1.00 91.75 401 TRP A CA 1
ATOM 3126 C C . TRP A 1 401 ? -14.685 -6.111 13.410 1.00 91.75 401 TRP A C 1
ATOM 3128 O O . TRP A 1 401 ? -14.330 -7.096 14.052 1.00 91.75 401 TRP A O 1
ATOM 3138 N N . ARG A 1 402 ? -15.580 -6.183 12.414 1.00 92.94 402 ARG A N 1
ATOM 3139 C CA . ARG A 1 402 ? -16.168 -7.461 11.989 1.00 92.94 402 ARG A CA 1
ATOM 3140 C C . ARG A 1 402 ? -15.063 -8.464 11.662 1.00 92.94 402 ARG A C 1
ATOM 3142 O O . ARG A 1 402 ? -14.143 -8.082 10.941 1.00 92.94 402 ARG A O 1
ATOM 3149 N N . PRO A 1 403 ? -15.165 -9.731 12.095 1.00 90.75 403 PRO A N 1
ATOM 3150 C CA . PRO A 1 403 ? -14.126 -10.732 11.853 1.00 90.75 403 PRO A CA 1
ATOM 3151 C C . PRO A 1 403 ? -13.625 -10.797 10.394 1.00 90.75 403 PRO A C 1
ATOM 3153 O O . PRO A 1 403 ? -12.408 -10.772 10.199 1.00 90.75 403 PRO A O 1
ATOM 3156 N N . PRO A 1 404 ? -14.490 -10.702 9.361 1.00 89.12 404 PRO A N 1
ATOM 3157 C CA . PRO A 1 404 ? -14.067 -10.698 7.957 1.00 89.12 404 PRO A CA 1
ATOM 3158 C C . PRO A 1 404 ? -13.121 -9.559 7.545 1.00 89.12 404 PRO A C 1
ATOM 3160 O O . PRO A 1 404 ? -12.388 -9.691 6.567 1.00 89.12 404 PRO A O 1
ATOM 3163 N N . THR A 1 405 ? -13.081 -8.429 8.259 1.00 89.81 405 THR A N 1
ATOM 3164 C CA . THR A 1 405 ? -12.141 -7.332 7.946 1.00 89.81 405 THR A CA 1
ATOM 3165 C C . THR A 1 405 ? -10.710 -7.632 8.396 1.00 89.81 405 THR A C 1
ATOM 3167 O O . THR A 1 405 ? -9.786 -6.908 8.015 1.00 89.81 405 THR A O 1
ATOM 3170 N N . CYS A 1 406 ? -10.520 -8.663 9.226 1.00 92.31 406 CYS A N 1
ATOM 3171 C CA . CYS A 1 406 ? -9.265 -9.049 9.869 1.00 92.31 406 CYS A CA 1
ATOM 3172 C C . CYS A 1 406 ? -8.596 -7.963 10.722 1.00 92.31 406 CYS A C 1
ATOM 3174 O O . CYS A 1 406 ? -7.483 -8.172 11.201 1.00 92.31 406 CYS A O 1
ATOM 3176 N N . GLN A 1 407 ? -9.251 -6.819 10.953 1.00 90.50 407 GLN A N 1
ATOM 3177 C CA . GLN A 1 407 ? -8.694 -5.745 11.781 1.00 90.50 407 GLN A CA 1
ATOM 3178 C C . GLN A 1 407 ? -8.503 -6.223 13.217 1.00 90.50 407 GLN A C 1
ATOM 3180 O O . GLN A 1 407 ? -7.433 -6.058 13.794 1.00 90.50 407 GLN A O 1
ATOM 3185 N N . LEU A 1 408 ? -9.524 -6.886 13.761 1.00 89.94 408 LEU A N 1
ATOM 3186 C CA . LEU A 1 408 ? -9.486 -7.415 15.115 1.00 89.94 408 LEU A CA 1
ATOM 3187 C C . LEU A 1 408 ? -8.432 -8.524 15.266 1.00 89.94 408 LEU A C 1
ATOM 3189 O O . LEU A 1 408 ? -7.659 -8.481 16.216 1.00 89.94 408 LEU A O 1
ATOM 3193 N N . ALA A 1 409 ? -8.337 -9.445 14.297 1.00 90.56 409 ALA A N 1
ATOM 3194 C CA . ALA A 1 409 ? -7.293 -10.475 14.270 1.00 90.56 409 ALA A CA 1
ATOM 3195 C C . ALA A 1 409 ? -5.887 -9.856 14.257 1.00 90.56 409 ALA A C 1
ATOM 3197 O O . ALA A 1 409 ? -5.031 -10.237 15.047 1.00 90.56 409 ALA A O 1
ATOM 3198 N N . SER A 1 410 ? -5.657 -8.864 13.389 1.00 90.62 410 SER A N 1
ATOM 3199 C CA . SER A 1 410 ? -4.367 -8.175 13.295 1.00 90.62 410 SER A CA 1
ATOM 3200 C C . SER A 1 410 ? -3.992 -7.502 14.612 1.00 90.62 410 SER A C 1
ATOM 3202 O O . SER A 1 410 ? -2.866 -7.658 15.072 1.00 90.62 410 SER A O 1
ATOM 3204 N N . MET A 1 411 ? -4.928 -6.781 15.237 1.00 89.69 411 MET A N 1
ATOM 3205 C CA . MET A 1 411 ? -4.666 -6.116 16.512 1.00 89.69 411 MET A CA 1
ATOM 3206 C C . MET A 1 411 ? -4.428 -7.126 17.642 1.00 89.69 411 MET A C 1
ATOM 3208 O O . MET A 1 411 ? -3.560 -6.903 18.483 1.00 89.69 411 MET A O 1
ATOM 3212 N N . GLU A 1 412 ? -5.192 -8.223 17.684 1.00 90.69 412 GLU A N 1
ATOM 3213 C CA . GLU A 1 412 ? -5.016 -9.295 18.670 1.00 90.69 412 GLU A CA 1
ATOM 3214 C C . GLU A 1 412 ? -3.610 -9.887 18.572 1.00 90.69 412 GLU A C 1
ATOM 3216 O O . GLU A 1 412 ? -2.906 -9.992 19.577 1.00 90.69 412 GLU A O 1
ATOM 3221 N N . LEU A 1 413 ? -3.180 -10.214 17.354 1.00 90.62 413 LEU A N 1
ATOM 3222 C CA . LEU A 1 413 ? -1.855 -10.756 17.093 1.00 90.62 413 LEU A CA 1
ATOM 3223 C C . LEU A 1 413 ? -0.755 -9.761 17.461 1.00 90.62 413 LEU A C 1
ATOM 3225 O O . LEU A 1 413 ? 0.182 -10.144 18.157 1.00 90.62 413 LEU A O 1
ATOM 3229 N N . ASP A 1 414 ? -0.886 -8.488 17.084 1.00 89.44 414 ASP A N 1
ATOM 3230 C CA . ASP A 1 414 ? 0.060 -7.439 17.483 1.00 89.44 414 ASP A CA 1
ATOM 3231 C C . ASP A 1 414 ? 0.180 -7.341 19.007 1.00 89.44 414 ASP A C 1
ATOM 3233 O O . ASP A 1 414 ? 1.280 -7.193 19.546 1.00 89.44 414 ASP A O 1
ATOM 3237 N N . MET A 1 415 ? -0.935 -7.471 19.729 1.00 88.69 415 MET A N 1
ATOM 3238 C CA . MET A 1 415 ? -0.916 -7.419 21.185 1.00 88.69 415 MET A CA 1
ATOM 3239 C C . MET A 1 415 ? -0.237 -8.643 21.798 1.00 88.69 415 MET A C 1
ATOM 3241 O O . MET A 1 415 ? 0.599 -8.496 22.692 1.00 88.69 415 MET A O 1
ATOM 3245 N N . LYS A 1 416 ? -0.527 -9.843 21.283 1.00 88.06 416 LYS A N 1
ATOM 3246 C CA . LYS A 1 416 ? 0.166 -11.080 21.677 1.00 88.06 416 LYS A CA 1
ATOM 3247 C C . LYS A 1 416 ? 1.674 -10.954 21.460 1.00 88.06 416 LYS A C 1
ATOM 3249 O O . LYS A 1 416 ? 2.450 -11.267 22.361 1.00 88.06 416 LYS A O 1
ATOM 3254 N N . VAL A 1 417 ? 2.086 -10.418 20.310 1.00 86.50 417 VAL A N 1
ATOM 3255 C CA . VAL A 1 417 ? 3.490 -10.113 20.010 1.00 86.50 417 VAL A CA 1
ATOM 3256 C C . VAL A 1 417 ? 4.089 -9.179 21.054 1.00 86.50 417 VAL A C 1
ATOM 3258 O O . VAL A 1 417 ? 5.141 -9.490 21.605 1.00 86.50 417 VAL A O 1
ATOM 3261 N N . LYS A 1 418 ? 3.426 -8.066 21.386 1.00 87.44 418 LYS A N 1
ATOM 3262 C CA . LYS A 1 418 ? 3.945 -7.105 22.372 1.00 87.44 418 LYS A CA 1
ATOM 3263 C C . LYS A 1 418 ? 4.065 -7.699 23.772 1.00 87.44 418 LYS A C 1
ATOM 3265 O O . LYS A 1 418 ? 5.042 -7.409 24.461 1.00 87.44 418 LYS A O 1
ATOM 3270 N N . ILE A 1 419 ? 3.125 -8.551 24.182 1.00 84.94 419 ILE A N 1
ATOM 3271 C CA . ILE A 1 419 ? 3.202 -9.283 25.455 1.00 84.94 419 ILE A CA 1
ATOM 3272 C C . ILE A 1 419 ? 4.430 -10.201 25.461 1.00 84.94 419 ILE A C 1
ATOM 3274 O O . ILE A 1 419 ? 5.216 -10.171 26.408 1.00 84.94 419 ILE A O 1
ATOM 3278 N N . MET A 1 420 ? 4.644 -10.973 24.395 1.00 83.31 420 MET A N 1
ATOM 3279 C CA . MET A 1 420 ? 5.791 -11.880 24.299 1.00 83.31 420 MET A CA 1
ATOM 3280 C C . MET A 1 420 ? 7.126 -11.138 24.194 1.00 83.31 420 MET A C 1
ATOM 3282 O O . MET A 1 420 ? 8.094 -11.538 24.835 1.00 83.31 420 MET A O 1
ATOM 3286 N N . GLU A 1 421 ? 7.189 -10.029 23.455 1.00 82.38 421 GLU A N 1
ATOM 3287 C CA . GLU A 1 421 ? 8.361 -9.148 23.407 1.00 82.38 421 GLU A CA 1
ATOM 3288 C C . GLU A 1 421 ? 8.683 -8.569 24.788 1.00 82.38 421 GLU A C 1
ATOM 3290 O O . GLU A 1 421 ? 9.851 -8.520 25.177 1.00 82.38 421 GLU A O 1
ATOM 3295 N N . LEU A 1 422 ? 7.664 -8.164 25.554 1.00 83.75 422 LEU A N 1
ATOM 3296 C CA . LEU A 1 422 ? 7.836 -7.690 26.925 1.00 83.75 422 LEU A CA 1
ATOM 3297 C C . LEU A 1 422 ? 8.389 -8.802 27.825 1.00 83.75 422 LEU A C 1
ATOM 3299 O O . LEU A 1 422 ? 9.365 -8.564 28.533 1.00 83.75 422 LEU A O 1
ATOM 3303 N N . MET A 1 423 ? 7.831 -10.016 27.758 1.00 80.81 423 MET A N 1
ATOM 3304 C CA . MET A 1 423 ? 8.330 -11.180 28.506 1.00 80.81 423 MET A CA 1
ATOM 3305 C C . MET A 1 423 ? 9.778 -11.521 28.127 1.00 80.81 423 MET A C 1
ATOM 3307 O O . MET A 1 423 ? 10.625 -11.708 29.001 1.00 80.81 423 MET A O 1
ATOM 3311 N N . ALA A 1 424 ? 10.097 -11.539 26.830 1.00 76.50 424 ALA A N 1
ATOM 3312 C CA . ALA A 1 424 ? 11.451 -11.767 26.336 1.00 76.50 424 ALA A CA 1
ATOM 3313 C C . ALA A 1 424 ? 12.420 -10.667 26.803 1.00 76.50 424 ALA A C 1
ATOM 3315 O O . ALA A 1 424 ? 13.535 -10.963 27.235 1.00 76.50 424 ALA A O 1
ATOM 3316 N N . SER A 1 425 ? 11.990 -9.402 26.783 1.00 78.31 425 SER A N 1
ATOM 3317 C CA . SER A 1 425 ? 12.777 -8.264 27.267 1.00 78.31 425 SER A CA 1
ATOM 3318 C C . SER A 1 425 ? 13.015 -8.328 28.775 1.00 78.31 425 SER A C 1
ATOM 3320 O O . SER A 1 425 ? 14.141 -8.108 29.218 1.00 78.31 425 SER A O 1
ATOM 3322 N N . MET A 1 426 ? 11.994 -8.672 29.565 1.00 77.12 426 MET A N 1
ATOM 3323 C CA . MET A 1 426 ? 12.118 -8.879 31.010 1.00 77.12 426 MET A CA 1
ATOM 3324 C C . MET A 1 426 ? 13.111 -9.996 31.324 1.00 77.12 426 MET A C 1
ATOM 3326 O O . MET A 1 426 ? 14.006 -9.790 32.141 1.00 77.12 426 MET A O 1
ATOM 3330 N N . ASN A 1 427 ? 13.014 -11.130 30.623 1.00 73.81 427 ASN A N 1
ATOM 3331 C CA . ASN A 1 427 ? 13.967 -12.228 30.759 1.00 73.81 427 ASN A CA 1
ATOM 3332 C C . ASN A 1 427 ? 15.387 -11.774 30.403 1.00 73.81 427 ASN A C 1
ATOM 3334 O O . ASN A 1 427 ? 16.307 -12.008 31.180 1.00 73.81 427 ASN A O 1
ATOM 3338 N N . SER A 1 428 ? 15.577 -11.063 29.285 1.00 72.56 428 SER A N 1
ATOM 3339 C CA . SER A 1 428 ? 16.893 -10.528 28.904 1.00 72.56 428 SER A CA 1
ATOM 3340 C C . SER A 1 428 ? 17.463 -9.589 29.966 1.00 72.56 428 SER A C 1
ATOM 3342 O O . SER A 1 428 ? 18.616 -9.743 30.347 1.00 72.56 428 SER A O 1
ATOM 3344 N N . ARG A 1 429 ? 16.660 -8.650 30.486 1.00 76.44 429 ARG A N 1
ATOM 3345 C CA . ARG A 1 429 ? 17.093 -7.713 31.536 1.00 76.44 429 ARG A CA 1
ATOM 3346 C C . ARG A 1 429 ? 17.440 -8.427 32.835 1.00 76.44 429 ARG A C 1
ATOM 3348 O O . ARG A 1 429 ? 18.414 -8.051 33.476 1.00 76.44 429 ARG A O 1
ATOM 3355 N N . LEU A 1 430 ? 16.670 -9.450 33.213 1.00 75.25 430 LEU A N 1
ATOM 3356 C CA . LEU A 1 430 ? 16.995 -10.299 34.355 1.00 75.25 430 LEU A CA 1
ATOM 3357 C C . LEU A 1 430 ? 18.355 -10.972 34.135 1.00 75.25 430 LEU A C 1
ATOM 3359 O O . LEU A 1 430 ? 19.209 -10.885 35.009 1.00 75.25 430 LEU A O 1
ATOM 3363 N N . PHE A 1 431 ? 18.599 -11.558 32.957 1.00 72.12 431 PHE A N 1
ATOM 3364 C CA . PHE A 1 431 ? 19.889 -12.175 32.627 1.00 72.12 431 PHE A CA 1
ATOM 3365 C C . PHE A 1 431 ? 21.056 -11.185 32.623 1.00 72.12 431 PHE A C 1
ATOM 3367 O O . PHE A 1 431 ? 22.131 -11.530 33.109 1.00 72.12 431 PHE A O 1
ATOM 3374 N N . ASP A 1 432 ? 20.849 -9.967 32.126 1.00 73.00 432 ASP A N 1
ATOM 3375 C CA . ASP A 1 432 ? 21.864 -8.910 32.141 1.00 73.00 432 ASP A CA 1
ATOM 3376 C C . ASP A 1 432 ? 22.145 -8.405 33.570 1.00 73.00 432 ASP A C 1
ATOM 3378 O O . ASP A 1 432 ? 23.269 -8.004 33.875 1.00 73.00 432 ASP A O 1
ATOM 3382 N N . ALA A 1 433 ? 21.149 -8.464 34.463 1.00 75.62 433 ALA A N 1
ATOM 3383 C CA . ALA A 1 433 ? 21.269 -8.087 35.871 1.00 75.62 433 ALA A CA 1
ATOM 3384 C C . ALA A 1 433 ? 21.838 -9.202 36.769 1.00 75.62 433 ALA A C 1
ATOM 3386 O O . ALA A 1 433 ? 22.462 -8.895 37.785 1.00 75.62 433 ALA A O 1
ATOM 3387 N N . LEU A 1 434 ? 21.679 -10.484 36.407 1.00 73.62 434 LEU A N 1
ATOM 3388 C CA . LEU A 1 434 ? 22.159 -11.626 37.201 1.00 73.62 434 LEU A CA 1
ATOM 3389 C C . LEU A 1 434 ? 23.644 -11.536 37.604 1.00 73.62 434 LEU A C 1
ATOM 3391 O O . LEU A 1 434 ? 23.928 -11.821 38.764 1.00 73.62 434 LEU A O 1
ATOM 3395 N N . PRO A 1 435 ? 24.605 -11.134 36.741 1.00 71.75 435 PRO A N 1
ATOM 3396 C CA . PRO A 1 435 ? 25.991 -10.959 37.171 1.00 71.75 435 PRO A CA 1
ATOM 3397 C C . PRO A 1 435 ? 26.143 -9.947 38.311 1.00 71.75 435 PRO A C 1
ATOM 3399 O O . PRO A 1 435 ? 26.934 -10.180 39.222 1.00 71.75 435 PRO A O 1
ATOM 3402 N N . ALA A 1 436 ? 25.397 -8.838 38.272 1.00 71.44 436 ALA A N 1
ATOM 3403 C CA . ALA A 1 436 ? 25.441 -7.810 39.309 1.00 71.44 436 ALA A CA 1
ATOM 3404 C C . ALA A 1 436 ? 24.817 -8.320 40.615 1.00 71.44 436 ALA A C 1
ATOM 3406 O O . ALA A 1 436 ? 25.455 -8.219 41.657 1.00 71.44 436 ALA A O 1
ATOM 3407 N N . LEU A 1 437 ? 23.648 -8.969 40.537 1.00 72.38 437 LEU A N 1
ATOM 3408 C CA . LEU A 1 437 ? 22.975 -9.580 41.692 1.00 72.38 437 LEU A CA 1
ATOM 3409 C C . LEU A 1 437 ? 23.840 -10.661 42.361 1.00 72.38 437 LEU A C 1
ATOM 3411 O O . LEU A 1 437 ? 23.992 -10.669 43.577 1.00 72.38 437 LEU A O 1
ATOM 3415 N N . LEU A 1 438 ? 24.475 -11.533 41.569 1.00 65.44 438 LEU A N 1
ATOM 3416 C CA . LEU A 1 438 ? 25.405 -12.546 42.080 1.00 65.44 438 LEU A CA 1
ATOM 3417 C C . LEU A 1 438 ? 26.669 -11.917 42.677 1.00 65.44 438 LEU A C 1
ATOM 3419 O O . LEU A 1 438 ? 27.218 -12.446 43.636 1.00 65.44 438 LEU A O 1
ATOM 3423 N N . THR A 1 439 ? 27.146 -10.797 42.125 1.00 64.44 439 THR A N 1
ATOM 3424 C CA . THR A 1 439 ? 28.301 -10.077 42.684 1.00 64.44 439 THR A CA 1
ATOM 3425 C C . THR A 1 439 ? 27.959 -9.467 44.041 1.00 64.44 439 THR A C 1
ATOM 3427 O O . THR A 1 439 ? 28.764 -9.591 44.960 1.00 64.44 439 THR A O 1
ATOM 3430 N N . GLU A 1 440 ? 26.770 -8.872 44.186 1.00 68.12 440 GLU A N 1
ATOM 3431 C CA . GLU A 1 440 ? 26.264 -8.366 45.470 1.00 68.12 440 GLU A CA 1
ATOM 3432 C C . GLU A 1 440 ? 26.130 -9.491 46.509 1.00 68.12 440 GLU A C 1
ATOM 3434 O O . GLU A 1 440 ? 26.572 -9.334 47.646 1.00 68.12 440 GLU A O 1
ATOM 3439 N N . GLU A 1 441 ? 25.601 -10.654 46.117 1.00 66.25 441 GLU A N 1
ATOM 3440 C CA . GLU A 1 441 ? 25.413 -11.801 47.015 1.00 66.25 441 GLU A CA 1
ATOM 3441 C C . GLU A 1 441 ? 26.740 -12.469 47.425 1.00 66.25 441 GLU A C 1
ATOM 3443 O O . GLU A 1 441 ? 26.924 -12.845 48.584 1.00 66.25 441 GLU A O 1
ATOM 3448 N N . ILE A 1 442 ? 27.702 -12.579 46.498 1.00 64.12 442 ILE A N 1
ATOM 3449 C CA . ILE A 1 442 ? 29.045 -13.121 46.773 1.00 64.12 442 ILE A CA 1
ATOM 3450 C C . ILE A 1 442 ? 29.882 -12.127 47.598 1.00 64.12 442 ILE A C 1
ATOM 3452 O O . ILE A 1 442 ? 30.755 -12.544 48.367 1.00 64.12 442 ILE A O 1
ATOM 3456 N N . SER A 1 443 ? 29.605 -10.822 47.506 1.00 60.00 443 SER A N 1
ATOM 3457 C CA . SER A 1 443 ? 30.193 -9.801 48.378 1.00 60.00 443 SER A CA 1
ATOM 3458 C C . SER A 1 443 ? 29.556 -9.813 49.776 1.00 60.00 443 SER A C 1
ATOM 3460 O O . SER A 1 443 ? 28.824 -8.914 50.175 1.00 60.00 443 SER A O 1
ATOM 3462 N N . ALA A 1 444 ? 29.819 -10.858 50.558 1.00 49.16 444 ALA A N 1
ATOM 3463 C CA . ALA A 1 444 ? 29.266 -10.987 51.901 1.00 49.16 444 ALA A CA 1
ATOM 3464 C C . ALA A 1 444 ? 29.747 -9.868 52.863 1.00 49.16 444 ALA A C 1
ATOM 3466 O O . ALA A 1 444 ? 30.913 -9.805 53.243 1.00 49.16 444 ALA A O 1
ATOM 3467 N N . ASN A 1 445 ? 28.800 -9.037 53.313 1.00 53.56 445 ASN A N 1
ATOM 3468 C CA . ASN A 1 445 ? 28.632 -8.439 54.652 1.00 53.56 445 ASN A CA 1
ATOM 3469 C C . ASN A 1 445 ? 29.735 -7.611 55.351 1.00 53.56 445 ASN A C 1
ATOM 3471 O O . ASN A 1 445 ? 29.455 -7.126 56.448 1.00 53.56 445 ASN A O 1
ATOM 3475 N N . SER A 1 446 ? 30.932 -7.381 54.802 1.00 51.84 446 SER A N 1
ATOM 3476 C CA . SER A 1 446 ? 31.977 -6.633 55.540 1.00 51.84 446 SER A CA 1
ATOM 3477 C C . SER A 1 446 ? 32.563 -5.390 54.866 1.00 51.84 446 SER A C 1
ATOM 3479 O O . SER A 1 446 ? 33.574 -4.898 55.356 1.00 51.84 446 SER A O 1
ATOM 3481 N N . ASP A 1 447 ? 31.981 -4.864 53.783 1.00 52.28 447 ASP A N 1
ATOM 3482 C CA . ASP A 1 447 ? 32.542 -3.673 53.110 1.00 52.28 447 ASP A CA 1
ATOM 3483 C C . ASP A 1 447 ? 31.475 -2.737 52.509 1.00 52.28 447 ASP A C 1
ATOM 3485 O O . ASP A 1 447 ? 31.538 -2.343 51.347 1.00 52.28 447 ASP A O 1
ATOM 3489 N N . PHE A 1 448 ? 30.458 -2.378 53.301 1.00 54.34 448 PHE A N 1
ATOM 3490 C CA . PHE A 1 448 ? 29.416 -1.424 52.883 1.00 54.34 448 PHE A CA 1
ATOM 3491 C C . PHE A 1 448 ? 29.923 0.025 52.745 1.00 54.34 448 PHE A C 1
ATOM 3493 O O . PHE A 1 448 ? 29.245 0.860 52.150 1.00 54.34 448 PHE A O 1
ATOM 3500 N N . ASP A 1 449 ? 31.106 0.346 53.273 1.00 56.19 449 ASP A N 1
ATOM 3501 C CA . ASP A 1 449 ? 31.734 1.667 53.205 1.00 56.19 449 ASP A CA 1
ATOM 3502 C C . ASP A 1 449 ? 32.767 1.812 52.070 1.00 56.19 449 ASP A C 1
ATOM 3504 O O . ASP A 1 449 ? 33.388 2.870 51.938 1.00 56.19 449 ASP A O 1
ATOM 3508 N N . GLY A 1 450 ? 32.933 0.785 51.223 1.00 54.34 450 GLY A N 1
ATOM 3509 C CA . GLY A 1 450 ? 33.813 0.811 50.046 1.00 54.34 450 GLY A CA 1
ATOM 3510 C C . GLY A 1 450 ? 35.298 1.005 50.376 1.00 54.34 450 GLY A C 1
ATOM 3511 O O . GLY A 1 450 ? 36.096 1.356 49.499 1.00 54.34 450 GLY A O 1
ATOM 3512 N N . LYS A 1 451 ? 35.688 0.814 51.642 1.00 53.59 451 LYS A N 1
ATOM 3513 C CA . LYS A 1 451 ? 37.045 1.085 52.127 1.00 53.59 451 LYS A CA 1
ATOM 3514 C C . LYS A 1 451 ? 37.973 -0.110 51.961 1.00 53.59 451 LYS A C 1
ATOM 3516 O O . LYS A 1 451 ? 39.160 0.122 51.733 1.00 53.59 451 LYS A O 1
ATOM 3521 N N . ALA A 1 452 ? 37.494 -1.354 52.002 1.00 51.97 452 ALA A N 1
ATOM 3522 C CA . ALA A 1 452 ? 38.340 -2.521 51.735 1.00 51.97 452 ALA A CA 1
ATOM 3523 C C . ALA A 1 452 ? 38.643 -2.672 50.232 1.00 51.97 452 ALA A C 1
ATOM 3525 O O . ALA A 1 452 ? 39.773 -3.021 49.872 1.00 51.97 452 ALA A O 1
ATOM 3526 N N . LEU A 1 453 ? 37.721 -2.278 49.344 1.00 48.81 453 LEU A N 1
ATOM 3527 C CA . LEU A 1 453 ? 38.008 -2.143 47.908 1.00 48.81 453 LEU A CA 1
ATOM 3528 C C . LEU A 1 453 ? 39.052 -1.051 47.604 1.00 48.81 453 LEU A C 1
ATOM 3530 O O . LEU A 1 453 ? 39.903 -1.256 46.739 1.00 48.81 453 LEU A O 1
ATOM 3534 N N . ALA A 1 454 ? 39.043 0.074 48.329 1.00 48.44 454 ALA A N 1
ATOM 3535 C CA . ALA A 1 454 ? 40.020 1.157 48.156 1.00 48.44 454 ALA A CA 1
ATOM 3536 C C . ALA A 1 454 ? 41.386 0.882 48.826 1.00 48.44 454 ALA A C 1
ATOM 3538 O O . ALA A 1 454 ? 42.407 1.402 48.376 1.00 48.44 454 ALA A O 1
ATOM 3539 N N . ALA A 1 455 ? 41.429 0.061 49.884 1.00 48.12 455 ALA A N 1
ATOM 3540 C CA . ALA A 1 455 ? 42.650 -0.238 50.641 1.00 48.12 455 ALA A CA 1
ATOM 3541 C C . ALA A 1 455 ? 43.533 -1.337 50.020 1.00 48.12 455 ALA A C 1
ATOM 3543 O O . ALA A 1 455 ? 44.677 -1.517 50.442 1.00 48.12 455 ALA A O 1
ATOM 3544 N N . SER A 1 456 ? 43.051 -2.065 49.008 1.00 46.94 456 SER A N 1
ATOM 3545 C CA . SER A 1 456 ? 43.853 -3.083 48.329 1.00 46.94 456 SER A CA 1
ATOM 3546 C C . SER A 1 456 ? 44.491 -2.529 47.047 1.00 46.94 456 SER A C 1
ATOM 3548 O O . SER A 1 456 ? 43.903 -2.501 45.972 1.00 46.94 456 SER A O 1
ATOM 3550 N N . SER A 1 457 ? 45.781 -2.196 47.106 1.00 42.69 457 SER A N 1
ATOM 3551 C CA . SER A 1 457 ? 46.629 -2.029 45.907 1.00 42.69 457 SER A CA 1
ATOM 3552 C C . SER A 1 457 ? 46.796 -3.334 45.090 1.00 42.69 457 SER A C 1
ATOM 3554 O O . SER A 1 457 ? 47.450 -3.346 44.050 1.00 42.69 457 SER A O 1
ATOM 3556 N N . LEU A 1 458 ? 46.153 -4.425 45.533 1.00 46.69 458 LEU A N 1
ATOM 3557 C CA . LEU A 1 458 ? 45.962 -5.725 44.874 1.00 46.69 458 LEU A CA 1
ATOM 3558 C C . LEU A 1 458 ? 44.578 -5.889 44.201 1.00 46.69 458 LEU A C 1
ATOM 3560 O O . LEU A 1 458 ? 44.330 -6.927 43.575 1.00 46.69 458 LEU A O 1
ATOM 3564 N N . GLY A 1 459 ? 43.697 -4.882 44.291 1.00 46.66 459 GLY A N 1
ATOM 3565 C CA . GLY A 1 459 ? 42.284 -4.936 43.894 1.00 46.66 459 GLY A CA 1
ATOM 3566 C C . GLY A 1 459 ? 42.031 -5.273 42.424 1.00 46.66 459 GLY A C 1
ATOM 3567 O O . GLY A 1 459 ? 41.020 -5.887 42.101 1.00 46.66 459 GLY A O 1
ATOM 3568 N N . VAL A 1 460 ? 42.985 -5.005 41.527 1.00 49.19 460 VAL A N 1
ATOM 3569 C CA . VAL A 1 460 ? 42.874 -5.407 40.114 1.00 49.19 460 VAL A CA 1
ATOM 3570 C C . VAL A 1 460 ? 42.996 -6.927 39.941 1.00 49.19 460 VAL A C 1
ATOM 3572 O O . VAL A 1 460 ? 42.346 -7.482 39.064 1.00 49.19 460 VAL A O 1
ATOM 3575 N N . SER A 1 461 ? 43.777 -7.635 40.767 1.00 48.78 461 SER A N 1
ATOM 3576 C CA . SER A 1 461 ? 43.954 -9.093 40.626 1.00 48.78 461 SER A CA 1
ATOM 3577 C C . SER A 1 461 ? 42.780 -9.892 41.197 1.00 48.78 461 SER A C 1
ATOM 3579 O O . SER A 1 461 ? 42.375 -10.886 40.601 1.00 48.78 461 SER A O 1
ATOM 3581 N N . LEU A 1 462 ? 42.184 -9.414 42.293 1.00 53.09 462 LEU A N 1
ATOM 3582 C CA . LEU A 1 462 ? 41.047 -10.057 42.951 1.00 53.09 462 LEU A CA 1
ATOM 3583 C C . LEU A 1 462 ? 39.748 -9.773 42.186 1.00 53.09 462 LEU A C 1
ATOM 3585 O O . LEU A 1 462 ? 38.991 -10.700 41.920 1.00 53.09 462 LEU A O 1
ATOM 3589 N N . MET A 1 463 ? 39.572 -8.543 41.680 1.00 51.22 463 MET A N 1
ATOM 3590 C CA . MET A 1 463 ? 38.505 -8.225 40.723 1.00 51.22 463 MET A CA 1
ATOM 3591 C C . MET A 1 463 ? 38.660 -9.001 39.417 1.00 51.22 463 MET A C 1
ATOM 3593 O O . MET A 1 463 ? 37.659 -9.444 38.873 1.00 51.22 463 MET A O 1
ATOM 3597 N N . ARG A 1 464 ? 39.886 -9.217 38.916 1.00 56.59 464 ARG A N 1
ATOM 3598 C CA . ARG A 1 464 ? 40.126 -10.022 37.705 1.00 56.59 464 ARG A CA 1
ATOM 3599 C C . ARG A 1 464 ? 39.896 -11.513 37.941 1.00 56.59 464 ARG A C 1
ATOM 3601 O O . ARG A 1 464 ? 39.361 -12.159 37.051 1.00 56.59 464 ARG A O 1
ATOM 3608 N N . GLY A 1 465 ? 40.241 -12.041 39.116 1.00 61.09 465 GLY A N 1
ATOM 3609 C CA . GLY A 1 465 ? 39.951 -13.419 39.520 1.00 61.09 465 GLY A CA 1
ATOM 3610 C C . GLY A 1 465 ? 38.456 -13.663 39.721 1.00 61.09 465 GLY A C 1
ATOM 3611 O O . GLY A 1 465 ? 37.928 -14.649 39.215 1.00 61.09 465 GLY A O 1
ATOM 3612 N N . MET A 1 466 ? 37.753 -12.721 40.353 1.00 58.16 466 MET A N 1
ATOM 3613 C CA . MET A 1 466 ? 36.296 -12.740 40.483 1.00 58.16 466 MET A CA 1
ATOM 3614 C C . MET A 1 466 ? 35.621 -12.588 39.116 1.00 58.16 466 MET A C 1
ATOM 3616 O O . MET A 1 466 ? 34.762 -13.390 38.783 1.00 58.16 466 MET A O 1
ATOM 3620 N N . TRP A 1 467 ? 36.073 -11.670 38.254 1.00 58.31 467 TRP A N 1
ATOM 3621 C CA . TRP A 1 467 ? 35.585 -11.561 36.872 1.00 58.31 467 TRP A CA 1
ATOM 3622 C C . TRP A 1 467 ? 35.914 -12.784 36.016 1.00 58.31 467 TRP A C 1
ATOM 3624 O O . TRP A 1 467 ? 35.136 -13.140 35.135 1.00 58.31 467 TRP A O 1
ATOM 3634 N N . GLN A 1 468 ? 37.041 -13.455 36.244 1.00 63.59 468 GLN A N 1
ATOM 3635 C CA . GLN A 1 468 ? 37.359 -14.713 35.574 1.00 63.59 468 GLN A CA 1
ATOM 3636 C C . GLN A 1 468 ? 36.492 -15.857 36.089 1.00 63.59 468 GLN A C 1
ATOM 3638 O O . GLN A 1 468 ? 36.056 -16.648 35.268 1.00 63.59 468 GLN A O 1
ATOM 3643 N N . ALA A 1 469 ? 36.188 -15.921 37.387 1.00 63.00 469 ALA A N 1
ATOM 3644 C CA . ALA A 1 469 ? 35.274 -16.904 37.969 1.00 63.00 469 ALA A CA 1
ATOM 3645 C C . ALA A 1 469 ? 33.816 -16.663 37.540 1.00 63.00 469 ALA A C 1
ATOM 3647 O O . ALA A 1 469 ? 33.097 -17.602 37.208 1.00 63.00 469 ALA A O 1
ATOM 3648 N N . ILE A 1 470 ? 33.395 -15.399 37.470 1.00 60.72 470 ILE A N 1
ATOM 3649 C CA . ILE A 1 470 ? 32.098 -14.985 36.935 1.00 60.72 470 ILE A CA 1
ATOM 3650 C C . ILE A 1 470 ? 32.056 -15.307 35.441 1.00 60.72 470 ILE A C 1
ATOM 3652 O O . ILE A 1 470 ? 31.173 -16.036 35.008 1.00 60.72 470 ILE A O 1
ATOM 3656 N N . SER A 1 471 ? 33.030 -14.871 34.636 1.00 64.56 471 SER A N 1
ATOM 3657 C CA . SER A 1 471 ? 33.016 -15.152 33.192 1.00 64.56 471 SER A CA 1
ATOM 3658 C C . SER A 1 471 ? 33.197 -16.639 32.863 1.00 64.56 471 SER A C 1
ATOM 3660 O O . SER A 1 471 ? 32.613 -17.113 31.889 1.00 64.56 471 SER A O 1
ATOM 3662 N N . SER A 1 472 ? 33.913 -17.417 33.683 1.00 65.25 472 SER A N 1
ATOM 3663 C CA . SER A 1 472 ? 33.997 -18.873 33.534 1.00 65.25 472 SER A CA 1
ATOM 3664 C C . SER A 1 472 ? 32.673 -19.546 33.900 1.00 65.25 472 SER A C 1
ATOM 3666 O O . SER A 1 472 ? 32.205 -20.393 33.144 1.00 65.25 472 SER A O 1
ATOM 3668 N N . SER A 1 473 ? 31.994 -19.095 34.958 1.00 65.19 473 SER A N 1
ATOM 3669 C CA . SER A 1 473 ? 30.650 -19.569 35.320 1.00 65.19 473 SER A CA 1
ATOM 3670 C C . SER A 1 473 ? 29.618 -19.213 34.245 1.00 65.19 473 SER A C 1
ATOM 3672 O O . SER A 1 473 ? 28.856 -20.071 33.809 1.00 65.19 473 SER A O 1
ATOM 3674 N N . PHE A 1 474 ? 29.648 -17.986 33.716 1.00 66.75 474 PHE A N 1
ATOM 3675 C CA . PHE A 1 474 ? 28.787 -17.565 32.607 1.00 66.75 474 PHE A CA 1
ATOM 3676 C C . PHE A 1 474 ? 29.116 -18.290 31.296 1.00 66.75 474 PHE A C 1
ATOM 3678 O O . PHE A 1 474 ? 28.205 -18.595 30.529 1.00 66.75 474 PHE A O 1
ATOM 3685 N N . SER A 1 475 ? 30.383 -18.620 31.027 1.00 67.06 475 SER A N 1
ATOM 3686 C CA . SER A 1 475 ? 30.744 -19.409 29.840 1.00 67.06 475 SER A CA 1
ATOM 3687 C C . SER A 1 475 ? 30.319 -20.878 29.956 1.00 67.06 475 SER A C 1
ATOM 3689 O O . SER A 1 475 ? 29.854 -21.438 28.964 1.00 67.06 475 SER A O 1
ATOM 3691 N N . ALA A 1 476 ? 30.355 -21.471 31.155 1.00 67.75 476 ALA A N 1
ATOM 3692 C CA . ALA A 1 476 ? 29.758 -22.781 31.422 1.00 67.75 476 ALA A CA 1
ATOM 3693 C C . ALA A 1 476 ? 28.226 -22.750 31.256 1.00 67.75 476 ALA A C 1
ATOM 3695 O O . ALA A 1 476 ? 27.651 -23.604 30.578 1.00 67.75 476 ALA A O 1
ATOM 3696 N N . LEU A 1 477 ? 27.564 -21.714 31.781 1.00 66.12 477 LEU A N 1
ATOM 3697 C CA . LEU A 1 477 ? 26.122 -21.504 31.615 1.00 66.12 477 LEU A CA 1
ATOM 3698 C C . LEU A 1 477 ? 25.724 -21.278 30.153 1.00 66.12 477 LEU A C 1
ATOM 3700 O O . LEU A 1 477 ? 24.671 -21.747 29.731 1.00 66.12 477 LEU A O 1
ATOM 3704 N N . ARG A 1 478 ? 26.574 -20.633 29.345 1.00 69.00 478 ARG A N 1
ATOM 3705 C CA . ARG A 1 478 ? 26.330 -20.426 27.909 1.00 69.00 478 ARG A CA 1
ATOM 3706 C C . ARG A 1 478 ? 26.064 -21.743 27.177 1.00 69.00 478 ARG A C 1
ATOM 3708 O O . ARG A 1 478 ? 25.144 -21.805 26.370 1.00 69.00 478 ARG A O 1
ATOM 3715 N N . GLY A 1 479 ? 26.822 -22.797 27.489 1.00 74.25 479 GLY A N 1
ATOM 3716 C CA . GLY A 1 479 ? 26.603 -24.133 26.924 1.00 74.25 479 GLY A CA 1
ATOM 3717 C C . GLY A 1 479 ? 25.254 -24.735 27.331 1.00 74.25 479 GLY A C 1
ATOM 3718 O O . GLY A 1 479 ? 24.555 -25.314 26.497 1.00 74.25 479 GLY A O 1
ATOM 3719 N N . HIS A 1 480 ? 24.844 -24.535 28.587 1.00 74.94 480 HIS A N 1
ATOM 3720 C CA . HIS A 1 480 ? 23.522 -24.942 29.067 1.00 74.94 480 HIS A CA 1
ATOM 3721 C C . HIS A 1 480 ? 22.391 -24.167 28.380 1.00 74.94 480 HIS A C 1
ATOM 3723 O O . HIS A 1 480 ? 21.407 -24.789 27.991 1.00 74.94 480 HIS A O 1
ATOM 3729 N N . TYR A 1 481 ? 22.546 -22.861 28.146 1.00 68.88 481 TYR A N 1
ATOM 3730 C CA . TYR A 1 481 ? 21.559 -22.050 27.422 1.00 68.88 481 TYR A CA 1
ATOM 3731 C C . TYR A 1 481 ? 21.485 -22.376 25.936 1.00 68.88 481 TYR A C 1
ATOM 3733 O O . TYR A 1 481 ? 20.391 -22.401 25.391 1.00 68.88 481 TYR A O 1
ATOM 3741 N N . THR A 1 482 ? 22.605 -22.689 25.281 1.00 75.38 482 THR A N 1
ATOM 3742 C CA . THR A 1 482 ? 22.591 -23.210 23.906 1.00 75.38 482 THR A CA 1
ATOM 3743 C C . THR A 1 482 ? 21.802 -24.510 23.827 1.00 75.38 482 THR A C 1
ATOM 3745 O O . THR A 1 482 ? 20.911 -24.632 22.992 1.00 75.38 482 THR A O 1
ATOM 3748 N N . ARG A 1 483 ? 22.057 -25.457 24.735 1.00 78.06 483 ARG A N 1
ATOM 3749 C CA . ARG A 1 483 ? 21.324 -26.728 24.773 1.00 78.06 483 ARG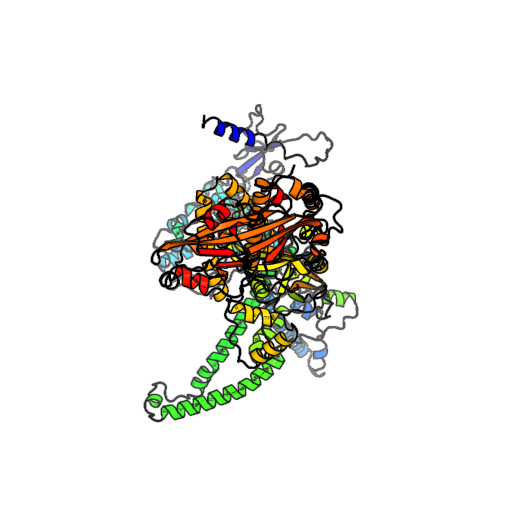 A CA 1
ATOM 3750 C C . ARG A 1 483 ? 19.848 -26.538 25.125 1.00 78.06 483 ARG A C 1
ATOM 3752 O O . ARG A 1 483 ? 18.996 -27.168 24.511 1.00 78.06 483 ARG A O 1
ATOM 3759 N N . LEU A 1 484 ? 19.541 -25.670 26.087 1.00 74.56 484 LEU A N 1
ATOM 3760 C CA . LEU A 1 484 ? 18.168 -25.332 26.455 1.00 74.56 484 LEU A CA 1
ATOM 3761 C C . LEU A 1 484 ? 17.448 -24.627 25.303 1.00 74.56 484 LEU A C 1
ATOM 3763 O O . LEU A 1 484 ? 16.316 -24.972 25.012 1.00 74.56 484 LEU A O 1
ATOM 3767 N N . GLY A 1 485 ? 18.111 -23.703 24.609 1.00 75.94 485 GLY A N 1
ATOM 3768 C CA . GLY A 1 485 ? 17.582 -23.041 23.422 1.00 75.94 485 GLY A CA 1
ATOM 3769 C C . GLY A 1 485 ? 17.332 -24.022 22.282 1.00 75.94 485 GLY A C 1
ATOM 3770 O O . GLY A 1 485 ? 16.295 -23.943 21.647 1.00 75.94 485 GLY A O 1
ATOM 3771 N N . GLN A 1 486 ? 18.215 -25.000 22.059 1.00 80.88 486 GLN A N 1
ATOM 3772 C CA . GLN A 1 486 ? 17.982 -26.085 21.093 1.00 80.88 486 GLN A CA 1
ATOM 3773 C C . GLN A 1 486 ? 16.795 -26.970 21.477 1.00 80.88 486 GLN A C 1
ATOM 3775 O O . GLN A 1 486 ? 16.059 -27.412 20.601 1.00 80.88 486 GLN A O 1
ATOM 3780 N N . LEU A 1 487 ? 16.601 -27.219 22.775 1.00 79.50 487 LEU A N 1
ATOM 3781 C CA . LEU A 1 487 ? 15.441 -27.955 23.267 1.00 79.50 487 LEU A CA 1
ATOM 3782 C C . LEU A 1 487 ? 14.162 -27.136 23.104 1.00 79.50 487 LEU A C 1
ATOM 3784 O O . LEU A 1 487 ? 13.203 -27.651 22.555 1.00 79.50 487 LEU A O 1
ATOM 3788 N N . LEU A 1 488 ? 14.136 -25.885 23.559 1.00 78.81 488 LEU A N 1
ATOM 3789 C CA . LEU A 1 488 ? 12.930 -25.055 23.628 1.00 78.81 488 LEU A CA 1
ATOM 3790 C C . LEU A 1 488 ? 12.583 -24.351 22.316 1.00 78.81 488 LEU A C 1
ATOM 3792 O O . LEU A 1 488 ? 11.418 -24.055 22.098 1.00 78.81 488 LEU A O 1
ATOM 3796 N N . GLY A 1 489 ? 13.565 -24.095 21.452 1.00 73.69 489 GLY A N 1
ATOM 3797 C CA . GLY A 1 489 ? 13.388 -23.327 20.221 1.00 73.69 489 GLY A CA 1
ATOM 3798 C C . GLY A 1 489 ? 12.327 -23.937 19.317 1.00 73.69 489 GLY A C 1
ATOM 3799 O O . GLY A 1 489 ? 11.405 -23.238 18.945 1.00 73.69 489 GLY A O 1
ATOM 3800 N N . ASN A 1 490 ? 12.394 -25.249 19.067 1.00 70.06 490 ASN A N 1
ATOM 3801 C CA . ASN A 1 490 ? 11.439 -25.948 18.196 1.00 70.06 490 ASN A CA 1
ATOM 3802 C C . ASN A 1 490 ? 10.418 -26.800 18.970 1.00 70.06 490 ASN A C 1
ATOM 3804 O O . ASN A 1 490 ? 9.706 -27.605 18.366 1.00 70.06 490 ASN A O 1
ATOM 3808 N N . THR A 1 491 ? 10.374 -26.708 20.304 1.00 69.06 491 THR A N 1
ATOM 3809 C CA . THR A 1 491 ? 9.427 -27.501 21.097 1.00 69.06 491 THR A CA 1
ATOM 3810 C C . THR A 1 491 ? 8.339 -26.644 21.702 1.00 69.06 491 THR A C 1
ATOM 3812 O O . THR A 1 491 ? 8.499 -25.479 22.046 1.00 69.06 491 THR A O 1
ATOM 3815 N N . VAL A 1 492 ? 7.185 -27.278 21.836 1.00 67.69 492 VAL A N 1
ATOM 3816 C CA . VAL A 1 492 ? 5.974 -26.667 22.351 1.00 67.69 492 VAL A CA 1
ATOM 3817 C C . VAL A 1 492 ? 5.742 -27.326 23.686 1.00 67.69 492 VAL A C 1
ATOM 3819 O O . VAL A 1 492 ? 5.384 -28.504 23.749 1.00 67.69 492 VAL A O 1
ATOM 3822 N N . VAL A 1 493 ? 5.993 -26.592 24.760 1.00 72.00 493 VAL A N 1
ATOM 3823 C CA . VAL A 1 493 ? 5.729 -27.106 26.099 1.00 72.00 493 VAL A CA 1
ATOM 3824 C C . VAL A 1 493 ? 4.237 -26.956 26.359 1.00 72.00 493 VAL A C 1
ATOM 3826 O O . VAL A 1 493 ? 3.721 -25.846 26.452 1.00 72.00 493 VAL A O 1
ATOM 3829 N N . LYS A 1 494 ? 3.535 -28.085 26.442 1.00 77.19 494 LYS A N 1
ATOM 3830 C CA . LYS A 1 494 ? 2.107 -28.136 26.767 1.00 77.19 494 LYS A CA 1
ATOM 3831 C C . LYS A 1 494 ? 1.925 -28.607 28.203 1.00 77.19 494 LYS A C 1
ATOM 3833 O O . LYS A 1 494 ? 2.651 -29.486 28.663 1.00 77.19 494 LYS A O 1
ATOM 3838 N N . TRP A 1 495 ? 0.942 -28.052 28.899 1.00 73.44 495 TRP A N 1
ATOM 3839 C CA . TRP A 1 495 ? 0.529 -28.569 30.200 1.00 73.44 495 TRP A CA 1
ATOM 3840 C C . TRP A 1 495 ? -0.411 -29.753 29.988 1.00 73.44 495 TRP A C 1
ATOM 3842 O O . TRP A 1 495 ? -1.384 -29.650 29.240 1.00 73.44 495 TRP A O 1
ATOM 3852 N N . ALA A 1 496 ? -0.133 -30.880 30.643 1.00 75.88 496 ALA A N 1
ATOM 3853 C CA . ALA A 1 496 ? -1.117 -31.944 30.764 1.00 75.88 496 ALA A CA 1
ATOM 3854 C C . ALA A 1 496 ? -2.157 -31.489 31.796 1.00 75.88 496 ALA A C 1
ATOM 3856 O O . ALA A 1 496 ? -1.862 -31.437 32.986 1.00 75.88 496 ALA A O 1
ATOM 3857 N N . VAL A 1 497 ? -3.340 -31.089 31.328 1.00 76.62 497 VAL A N 1
ATOM 3858 C CA . VAL A 1 497 ? -4.396 -30.558 32.205 1.00 76.62 497 VAL A CA 1
ATOM 3859 C C . VAL A 1 497 ? -5.112 -31.698 32.932 1.00 76.62 497 VAL A C 1
ATOM 3861 O O . VAL A 1 497 ? -5.320 -31.636 34.138 1.00 76.62 497 VAL A O 1
ATOM 3864 N N . CYS A 1 498 ? -5.475 -32.752 32.202 1.00 79.06 498 CYS A N 1
ATOM 3865 C CA . CYS A 1 498 ? -6.150 -33.940 32.719 1.00 79.06 498 CYS A CA 1
ATOM 3866 C C . CYS A 1 498 ? -6.223 -35.027 31.630 1.00 79.06 498 CYS A C 1
ATOM 3868 O O . CYS A 1 498 ? -6.094 -34.701 30.444 1.00 79.06 498 CYS A O 1
ATOM 3870 N N . PRO A 1 499 ? -6.459 -36.301 31.987 1.00 80.75 499 PRO A N 1
ATOM 3871 C CA . PRO A 1 499 ? -6.938 -37.287 31.021 1.00 80.75 499 PRO A CA 1
ATOM 3872 C C . PRO A 1 499 ? -8.347 -36.910 30.541 1.00 80.75 499 PRO A C 1
ATOM 3874 O O . PRO A 1 499 ? -9.095 -36.273 31.276 1.00 80.75 499 PRO A O 1
ATOM 3877 N N . LEU A 1 500 ? -8.721 -37.278 29.314 1.00 80.75 500 LEU A N 1
ATOM 3878 C CA . LEU A 1 500 ? -10.092 -37.088 28.827 1.00 80.75 500 LEU A CA 1
ATOM 3879 C C . LEU A 1 500 ? -10.993 -38.215 29.348 1.00 80.75 500 LEU A C 1
ATOM 3881 O O . LEU A 1 500 ? -10.560 -39.366 29.403 1.00 80.75 500 LEU A O 1
ATOM 3885 N N . LYS A 1 501 ? -12.253 -37.903 29.680 1.00 84.00 501 LYS A N 1
ATOM 3886 C CA . LYS A 1 501 ? -13.306 -38.909 29.892 1.00 84.00 501 LYS A CA 1
ATOM 3887 C C . LYS A 1 501 ? -13.394 -39.798 28.663 1.00 84.00 501 LYS A C 1
ATOM 3889 O O . LYS A 1 501 ? -13.052 -39.384 27.558 1.00 84.00 501 LYS A O 1
ATOM 3894 N N . ASN A 1 502 ? -13.881 -41.017 28.852 1.00 81.62 502 ASN A N 1
ATOM 3895 C CA . ASN A 1 502 ? -14.079 -41.937 27.746 1.00 81.62 502 ASN A CA 1
ATOM 3896 C C . ASN A 1 502 ? -15.243 -41.433 26.867 1.00 81.62 502 ASN A C 1
ATOM 3898 O O . ASN A 1 502 ? -16.405 -41.753 27.110 1.00 81.62 502 ASN A O 1
ATOM 3902 N N . ILE A 1 503 ? -14.933 -40.564 25.900 1.00 80.06 503 ILE A N 1
ATOM 3903 C CA . ILE A 1 503 ? -15.897 -40.010 24.949 1.00 80.06 503 ILE A CA 1
ATOM 3904 C C . ILE A 1 503 ? -16.174 -41.099 23.917 1.00 80.06 503 ILE A C 1
ATOM 3906 O O . ILE A 1 503 ? -15.332 -41.412 23.077 1.00 80.06 503 ILE A O 1
ATOM 3910 N N . SER A 1 504 ? -17.338 -41.730 24.037 1.00 75.19 504 SER A N 1
ATOM 3911 C CA . SER A 1 504 ? -17.669 -42.936 23.271 1.00 75.19 504 SER A CA 1
ATOM 3912 C C . SER A 1 504 ? -18.317 -42.646 21.916 1.00 75.19 504 SER A C 1
ATOM 3914 O O . SER A 1 504 ? -18.335 -43.528 21.056 1.00 75.19 504 SER A O 1
ATOM 3916 N N . THR A 1 505 ? -18.821 -41.425 21.701 1.00 84.81 505 THR A N 1
ATOM 3917 C CA . THR A 1 505 ? -19.529 -41.049 20.471 1.00 84.81 505 THR A CA 1
ATOM 3918 C C . THR A 1 505 ? -18.718 -40.058 19.622 1.00 84.81 505 THR A C 1
ATOM 3920 O O . THR A 1 505 ? -18.143 -39.110 20.163 1.00 84.81 505 THR A O 1
ATOM 3923 N N . PRO A 1 506 ? -18.660 -40.234 18.287 1.00 81.12 506 PRO A N 1
ATOM 3924 C CA . PRO A 1 506 ? -18.008 -39.279 17.392 1.00 81.12 506 PRO A CA 1
ATOM 3925 C C . PRO A 1 506 ? -18.581 -37.860 17.488 1.00 81.12 506 PRO A C 1
ATOM 3927 O O . PRO A 1 506 ? -17.815 -36.905 17.388 1.00 81.12 506 PRO A O 1
ATOM 3930 N N . GLU A 1 507 ? -19.891 -37.704 17.734 1.00 81.12 507 GLU A N 1
ATOM 3931 C CA . GLU A 1 507 ? -20.511 -36.378 17.850 1.00 81.12 507 GLU A CA 1
ATOM 3932 C C . GLU A 1 507 ? -20.008 -35.602 19.076 1.00 81.12 507 GLU A C 1
ATOM 3934 O O . GLU A 1 507 ? -19.843 -34.384 19.019 1.00 81.12 507 GLU A O 1
ATOM 3939 N N . GLU A 1 508 ? -19.744 -36.281 20.195 1.00 76.12 508 GLU A N 1
ATOM 3940 C CA . GLU A 1 508 ? -19.187 -35.646 21.393 1.00 76.12 508 GLU A CA 1
ATOM 3941 C C . GLU A 1 508 ? -17.725 -35.232 21.200 1.00 76.12 508 GLU A C 1
ATOM 3943 O O . GLU A 1 508 ? -17.326 -34.178 21.699 1.00 76.12 508 GLU A O 1
ATOM 3948 N N . VAL A 1 509 ? -16.941 -36.024 20.458 1.00 76.75 509 VAL A N 1
ATOM 3949 C CA . VAL A 1 509 ? -15.561 -35.667 20.088 1.00 76.75 509 VAL A CA 1
ATOM 3950 C C . VAL A 1 509 ? -15.567 -34.453 19.168 1.00 76.75 509 VAL A C 1
ATOM 3952 O O . VAL A 1 509 ? -14.876 -33.480 19.444 1.00 76.75 509 VAL A O 1
ATOM 3955 N N . GLU A 1 510 ? -16.406 -34.457 18.133 1.00 73.56 510 GLU A N 1
ATOM 3956 C CA . GLU A 1 510 ? -16.540 -33.324 17.217 1.00 73.56 510 GLU A CA 1
ATOM 3957 C C . GLU A 1 510 ? -17.006 -32.062 17.956 1.00 73.56 510 GLU A C 1
ATOM 3959 O O . GLU A 1 510 ? -16.471 -30.973 17.753 1.00 73.56 510 GLU A O 1
ATOM 3964 N N . LYS A 1 511 ? -17.949 -32.200 18.893 1.00 72.31 511 LYS A N 1
ATOM 3965 C CA . LYS A 1 511 ? -18.398 -31.098 19.750 1.00 72.31 511 LYS A CA 1
ATOM 3966 C C . LYS A 1 511 ? -17.282 -30.559 20.644 1.00 72.31 511 LYS A C 1
ATOM 3968 O O . LYS A 1 511 ? -17.210 -29.344 20.839 1.00 72.31 511 LYS A O 1
ATOM 3973 N N . LEU A 1 512 ? -16.436 -31.430 21.195 1.00 74.25 512 LEU A N 1
ATOM 3974 C CA . LEU A 1 512 ? -15.256 -31.029 21.957 1.00 74.25 512 LEU A CA 1
ATOM 3975 C C . LEU A 1 512 ? -14.251 -30.304 21.054 1.00 74.25 512 LEU A C 1
ATOM 3977 O O . LEU A 1 512 ? -13.847 -29.195 21.387 1.00 74.25 512 LEU A O 1
ATOM 3981 N N . ASP A 1 513 ? -13.915 -30.861 19.894 1.00 73.44 513 ASP A N 1
ATOM 3982 C CA . ASP A 1 513 ? -12.962 -30.271 18.948 1.00 73.44 513 ASP A CA 1
ATOM 3983 C C . ASP A 1 513 ? -13.431 -28.899 18.438 1.00 73.44 513 ASP A C 1
ATOM 3985 O O . ASP A 1 513 ? -12.645 -27.951 18.371 1.00 73.44 513 ASP A O 1
ATOM 3989 N N . MET A 1 514 ? -14.734 -28.734 18.185 1.00 66.94 514 MET A N 1
ATOM 3990 C CA . MET A 1 514 ? -15.329 -27.432 17.864 1.00 66.94 514 MET A CA 1
ATOM 3991 C C . MET A 1 514 ? -15.181 -26.417 19.010 1.00 66.94 514 MET A C 1
ATOM 3993 O O . MET A 1 514 ? -15.008 -25.218 18.751 1.00 66.94 514 MET A O 1
ATOM 3997 N N . ALA A 1 515 ? -15.237 -26.884 20.262 1.00 66.06 515 ALA A N 1
ATOM 3998 C CA . ALA A 1 515 ? -15.146 -26.063 21.470 1.00 66.06 515 ALA A CA 1
ATOM 3999 C C . ALA A 1 515 ? -13.708 -25.666 21.838 1.00 66.06 515 ALA A C 1
ATOM 4001 O O . ALA A 1 515 ? -13.501 -24.613 22.440 1.00 66.06 515 ALA A O 1
ATOM 4002 N N . LEU A 1 516 ? -12.720 -26.505 21.520 1.00 72.62 516 LEU A N 1
ATOM 4003 C CA . LEU A 1 516 ? -11.315 -26.266 21.850 1.00 72.62 516 LEU A CA 1
ATOM 4004 C C . LEU A 1 516 ? -10.715 -25.151 20.986 1.00 72.62 516 LEU A C 1
ATOM 4006 O O . LEU A 1 516 ? -11.266 -24.783 19.961 1.00 72.62 516 LEU A O 1
ATOM 4010 N N . GLY A 1 517 ? -9.599 -24.556 21.403 1.00 67.44 517 GLY A N 1
ATOM 4011 C CA . GLY A 1 517 ? -8.840 -23.628 20.557 1.00 67.44 517 GLY A CA 1
ATOM 4012 C C . GLY A 1 517 ? -7.996 -24.372 19.521 1.00 67.44 517 GLY A C 1
ATOM 4013 O O . GLY A 1 517 ? -7.729 -25.564 19.677 1.00 67.44 517 GLY A O 1
ATOM 4014 N N . THR A 1 518 ? -7.549 -23.664 18.484 1.00 69.31 518 THR A N 1
ATOM 4015 C CA . THR A 1 518 ? -6.480 -24.160 17.606 1.00 69.31 518 THR A CA 1
ATOM 4016 C C . THR A 1 518 ? -5.132 -23.973 18.297 1.00 69.31 518 THR A C 1
ATOM 4018 O O . THR A 1 518 ? -4.999 -23.123 19.181 1.00 69.31 518 THR A O 1
ATOM 4021 N N . GLU A 1 519 ? -4.116 -24.745 17.915 1.00 73.00 519 GLU A N 1
ATOM 4022 C CA . GLU A 1 519 ? -2.763 -24.518 18.430 1.00 73.00 519 GLU A CA 1
ATOM 4023 C C . GLU A 1 519 ? -2.286 -23.091 18.104 1.00 73.00 519 GLU A C 1
ATOM 4025 O O . GLU A 1 519 ? -2.462 -22.612 16.982 1.00 73.00 519 GLU A O 1
ATOM 4030 N N . ASP A 1 520 ? -1.693 -22.406 19.090 1.00 77.94 520 ASP A N 1
ATOM 4031 C CA . ASP A 1 520 ? -1.205 -21.032 18.930 1.00 77.94 520 ASP A CA 1
ATOM 4032 C C . ASP A 1 520 ? 0.124 -21.023 18.155 1.00 77.94 520 ASP A C 1
ATOM 4034 O O . ASP A 1 520 ? 1.218 -21.157 18.712 1.00 77.94 520 ASP A O 1
ATOM 4038 N N . ASP A 1 521 ? 0.011 -20.902 16.833 1.00 81.19 521 ASP A N 1
ATOM 4039 C CA . ASP A 1 521 ? 1.138 -20.821 15.901 1.00 81.19 521 ASP A CA 1
ATOM 4040 C C . ASP A 1 521 ? 2.047 -19.609 16.175 1.00 81.19 521 ASP A C 1
ATOM 4042 O O . ASP A 1 521 ? 3.257 -19.673 15.948 1.00 81.19 521 ASP A O 1
ATOM 4046 N N . LEU A 1 522 ? 1.491 -18.521 16.716 1.00 83.50 522 LEU A N 1
ATOM 4047 C CA . LEU A 1 522 ? 2.248 -17.322 17.054 1.00 83.50 522 LEU A CA 1
ATOM 4048 C C . LEU A 1 522 ? 3.177 -17.585 18.247 1.00 83.50 522 LEU A C 1
ATOM 4050 O O . LEU A 1 522 ? 4.351 -17.219 18.200 1.00 83.50 522 LEU A O 1
ATOM 4054 N N . ALA A 1 523 ? 2.689 -18.265 19.287 1.00 81.50 523 ALA A N 1
ATOM 4055 C CA . ALA A 1 523 ? 3.506 -18.621 20.448 1.00 81.50 523 ALA A CA 1
ATOM 4056 C C . ALA A 1 523 ? 4.703 -19.511 20.068 1.00 81.50 523 ALA A C 1
ATOM 4058 O O . ALA A 1 523 ? 5.811 -19.304 20.567 1.00 81.50 523 ALA A O 1
ATOM 4059 N N . ARG A 1 524 ? 4.503 -20.462 19.143 1.00 81.50 524 ARG A N 1
ATOM 4060 C CA . ARG A 1 524 ? 5.583 -21.310 18.604 1.00 81.50 524 ARG A CA 1
ATOM 4061 C C . ARG A 1 524 ? 6.661 -20.485 17.917 1.00 81.50 524 ARG A C 1
ATOM 4063 O O . ARG A 1 524 ? 7.832 -20.582 18.265 1.00 81.50 524 ARG A O 1
ATOM 4070 N N . TYR A 1 525 ? 6.240 -19.630 16.991 1.00 83.06 525 TYR A N 1
ATOM 4071 C CA . TYR A 1 525 ? 7.140 -18.770 16.235 1.00 83.06 525 TYR A CA 1
ATOM 4072 C C . TYR A 1 525 ? 7.962 -17.843 17.142 1.00 83.06 525 TYR A C 1
ATOM 4074 O O . TYR A 1 525 ? 9.167 -17.682 16.962 1.00 83.06 525 TYR A O 1
ATOM 4082 N N . TYR A 1 526 ? 7.348 -17.258 18.171 1.00 80.12 526 TYR A N 1
ATOM 4083 C CA . TYR A 1 526 ? 8.080 -16.393 19.098 1.00 80.12 526 TYR A CA 1
ATOM 4084 C C . TYR A 1 526 ? 9.005 -17.155 20.044 1.00 80.12 526 TYR A C 1
ATOM 4086 O O . TYR A 1 526 ? 10.029 -16.599 20.442 1.00 80.12 526 TYR A O 1
ATOM 4094 N N . ALA A 1 527 ? 8.702 -18.412 20.378 1.00 79.69 527 ALA A N 1
ATOM 4095 C CA . ALA A 1 527 ? 9.655 -19.270 21.073 1.00 79.69 527 ALA A CA 1
ATOM 4096 C C . ALA A 1 527 ? 10.906 -19.505 20.207 1.00 79.69 527 ALA A C 1
ATOM 4098 O O . ALA A 1 527 ? 12.022 -19.294 20.687 1.00 79.69 527 ALA A O 1
ATOM 4099 N N . GLU A 1 528 ? 10.735 -19.824 18.920 1.00 82.38 528 GLU A N 1
ATOM 4100 C CA . GLU A 1 528 ? 11.844 -19.976 17.963 1.00 82.38 528 GLU A CA 1
ATOM 4101 C C . GLU A 1 528 ? 12.708 -18.707 17.905 1.00 82.38 528 GLU A C 1
ATOM 4103 O O . GLU A 1 528 ? 13.930 -18.773 18.073 1.00 82.38 528 GLU A O 1
ATOM 4108 N N . ILE A 1 529 ? 12.077 -17.533 17.771 1.00 80.44 529 ILE A N 1
ATOM 4109 C CA . ILE A 1 529 ? 12.773 -16.237 17.749 1.00 80.44 529 ILE A CA 1
ATOM 4110 C C . ILE A 1 529 ? 13.495 -15.954 19.066 1.00 80.44 529 ILE A C 1
ATOM 4112 O O . ILE A 1 529 ? 14.658 -15.544 19.058 1.00 80.44 529 ILE A O 1
ATOM 4116 N N . ALA A 1 530 ? 12.834 -16.150 20.209 1.00 76.75 530 ALA A N 1
ATOM 4117 C CA . ALA A 1 530 ? 13.412 -15.850 21.517 1.00 76.75 530 ALA A CA 1
ATOM 4118 C C . ALA A 1 530 ? 14.685 -16.671 21.779 1.00 76.75 530 ALA A C 1
ATOM 4120 O O . ALA A 1 530 ? 15.626 -16.181 22.411 1.00 76.75 530 ALA A O 1
ATOM 4121 N N . TYR A 1 531 ? 14.747 -17.896 21.248 1.00 79.50 531 TYR A N 1
ATOM 4122 C CA . TYR A 1 531 ? 15.907 -18.777 21.361 1.00 79.50 531 TYR A CA 1
ATOM 4123 C C . TYR A 1 531 ? 16.847 -18.745 20.144 1.00 79.50 531 TYR A C 1
ATOM 4125 O O . TYR A 1 531 ? 17.902 -19.379 20.201 1.00 79.50 531 TYR A O 1
ATOM 4133 N N . ALA A 1 532 ? 16.559 -17.956 19.102 1.00 81.62 532 ALA A N 1
ATOM 4134 C CA . ALA A 1 532 ? 17.345 -17.865 17.864 1.00 81.62 532 ALA A CA 1
ATOM 4135 C C . ALA A 1 532 ? 18.842 -17.593 18.106 1.00 81.62 532 ALA A C 1
ATOM 4137 O O . ALA A 1 532 ? 19.713 -18.240 17.522 1.00 81.62 532 ALA A O 1
ATOM 4138 N N . LYS A 1 533 ? 19.164 -16.708 19.064 1.00 76.31 533 LYS A N 1
ATOM 4139 C CA . LYS A 1 533 ? 20.551 -16.399 19.480 1.00 76.31 533 LYS A CA 1
ATOM 4140 C C . LYS A 1 533 ? 21.333 -17.640 19.936 1.00 76.31 533 LYS A C 1
ATOM 4142 O O . LYS A 1 533 ? 22.560 -17.670 19.837 1.00 76.31 533 LYS A O 1
ATOM 4147 N N . TRP A 1 534 ? 20.634 -18.632 20.478 1.00 78.38 534 TRP A N 1
ATOM 4148 C CA . TRP A 1 534 ? 21.200 -19.838 21.071 1.00 78.38 534 TRP A CA 1
ATOM 4149 C C . TRP A 1 534 ? 21.144 -21.042 20.132 1.00 78.38 534 TRP A C 1
ATOM 4151 O O . TRP A 1 534 ? 22.051 -21.870 20.176 1.00 78.38 534 TRP A O 1
ATOM 4161 N N . THR A 1 535 ? 20.120 -21.132 19.283 1.00 80.56 535 THR A N 1
ATOM 4162 C CA . THR A 1 535 ? 19.947 -22.214 18.302 1.00 80.56 535 THR A CA 1
ATOM 4163 C C . THR A 1 535 ? 20.729 -21.985 17.016 1.00 80.56 535 THR A C 1
ATOM 4165 O O . THR A 1 535 ? 21.010 -22.944 16.302 1.00 80.56 535 THR A O 1
ATOM 4168 N N . GLY A 1 536 ? 21.093 -20.732 16.723 1.00 80.81 536 GLY A N 1
ATOM 4169 C CA . GLY A 1 536 ? 21.615 -20.344 15.415 1.00 80.81 536 GLY A CA 1
ATOM 4170 C C . GLY A 1 536 ? 20.529 -20.279 14.341 1.00 80.81 536 GLY A C 1
ATOM 4171 O O . GLY A 1 536 ? 20.863 -20.170 13.166 1.00 80.81 536 GLY A O 1
ATOM 4172 N N . HIS A 1 537 ? 19.251 -20.358 14.729 1.00 82.25 537 HIS A N 1
ATOM 4173 C CA . HIS A 1 537 ? 18.138 -20.115 13.823 1.00 82.25 537 HIS A CA 1
ATOM 4174 C C . HIS A 1 537 ? 18.197 -18.658 13.351 1.00 82.25 537 HIS A C 1
ATOM 4176 O O . HIS A 1 537 ? 18.326 -17.740 14.164 1.00 82.25 537 HIS A O 1
ATOM 4182 N N . GLU A 1 538 ? 18.156 -18.439 12.041 1.00 84.19 538 GLU A N 1
ATOM 4183 C CA . GLU A 1 538 ? 18.097 -17.089 11.494 1.00 84.19 538 GLU A CA 1
ATOM 4184 C C . GLU A 1 538 ? 16.676 -16.563 11.704 1.00 84.19 538 GLU A C 1
ATOM 4186 O O . GLU A 1 538 ? 15.712 -17.198 11.290 1.00 84.19 538 GLU A O 1
ATOM 4191 N N . ASN A 1 539 ? 16.536 -15.416 12.376 1.00 81.25 539 ASN A N 1
ATOM 4192 C CA . ASN A 1 539 ? 15.250 -14.731 12.501 1.00 81.25 539 ASN A CA 1
ATOM 4193 C C . ASN A 1 539 ? 14.909 -14.083 11.154 1.00 81.25 539 ASN A C 1
ATOM 4195 O O . ASN A 1 539 ? 15.093 -12.876 10.972 1.00 81.25 539 ASN A O 1
ATOM 4199 N N . LEU A 1 540 ? 14.523 -14.926 10.199 1.00 86.44 540 LEU A N 1
ATOM 4200 C CA . LEU A 1 540 ? 14.175 -14.514 8.856 1.00 86.44 540 LEU A CA 1
ATOM 4201 C C . LEU A 1 540 ? 12.833 -13.796 8.892 1.00 86.44 540 LEU A C 1
ATOM 4203 O O . LEU A 1 540 ? 11.840 -14.280 9.436 1.00 86.44 540 LEU A O 1
ATOM 4207 N N . LEU A 1 541 ? 12.806 -12.621 8.284 1.00 90.12 541 LEU A N 1
ATOM 4208 C CA . LEU A 1 541 ? 11.572 -11.888 8.078 1.00 90.12 541 LEU A CA 1
ATOM 4209 C C . LEU A 1 541 ? 10.697 -12.627 7.051 1.00 90.12 541 LEU A C 1
ATOM 4211 O O . LEU A 1 541 ? 11.232 -13.220 6.107 1.00 90.12 541 LEU A O 1
ATOM 4215 N N . PRO A 1 542 ? 9.355 -12.553 7.158 1.00 92.00 542 PRO A N 1
ATOM 4216 C CA . PRO A 1 542 ? 8.470 -13.048 6.110 1.00 92.00 542 PRO A CA 1
ATOM 4217 C C . PRO A 1 542 ? 8.921 -12.570 4.724 1.00 92.00 542 PRO A C 1
ATOM 4219 O O . PRO A 1 542 ? 9.239 -11.397 4.518 1.00 92.00 542 PRO A O 1
ATOM 4222 N N . GLY A 1 543 ? 8.990 -13.491 3.769 1.00 92.81 543 GLY A N 1
ATOM 4223 C CA . GLY A 1 543 ? 9.461 -13.269 2.406 1.00 92.81 543 GLY A CA 1
ATOM 4224 C C . GLY A 1 543 ? 10.976 -13.375 2.207 1.00 92.81 543 GLY A C 1
ATOM 4225 O O . GLY A 1 543 ? 11.417 -13.300 1.061 1.00 92.81 543 GLY A O 1
ATOM 4226 N N . GLU A 1 544 ? 11.795 -13.545 3.252 1.00 93.88 544 GLU A N 1
ATOM 4227 C CA . GLU A 1 544 ? 13.246 -13.752 3.098 1.00 93.88 544 GLU A CA 1
ATOM 4228 C C . GLU A 1 544 ? 13.591 -15.156 2.609 1.00 93.88 544 GLU A C 1
ATOM 4230 O O . GLU A 1 544 ? 14.436 -15.294 1.721 1.00 93.88 544 GLU A O 1
ATOM 4235 N N . GLU A 1 545 ? 12.894 -16.178 3.086 1.00 93.75 545 GLU A N 1
ATOM 4236 C CA . GLU A 1 545 ? 13.002 -17.526 2.539 1.00 93.75 545 GLU A CA 1
ATOM 4237 C C . GLU A 1 545 ? 12.094 -17.685 1.314 1.00 93.75 545 GLU A C 1
ATOM 4239 O O . GLU A 1 545 ? 10.982 -17.149 1.268 1.00 93.75 545 GLU A O 1
ATOM 4244 N N . CYS A 1 546 ? 12.590 -18.379 0.286 1.00 96.25 546 CYS A N 1
ATOM 4245 C CA . CYS A 1 546 ? 11.803 -18.680 -0.904 1.00 96.25 546 CYS A CA 1
ATOM 4246 C C . CYS A 1 546 ? 12.048 -20.110 -1.382 1.00 96.25 546 CYS A C 1
ATOM 4248 O O . CYS A 1 546 ? 13.193 -20.543 -1.527 1.00 96.25 546 CYS A O 1
ATOM 4250 N N . GLU A 1 547 ? 10.965 -20.789 -1.720 1.00 96.56 547 GLU A N 1
ATOM 4251 C CA . GLU A 1 547 ? 10.939 -22.135 -2.282 1.00 96.56 547 GLU A CA 1
ATOM 4252 C C . GLU A 1 547 ? 10.820 -22.081 -3.809 1.00 96.56 547 GLU A C 1
ATOM 4254 O O . GLU A 1 547 ? 10.714 -21.002 -4.399 1.00 96.56 547 GLU A O 1
ATOM 4259 N N . ASP A 1 548 ? 10.852 -23.233 -4.478 1.00 97.12 548 ASP A N 1
ATOM 4260 C CA . ASP A 1 548 ? 10.535 -23.299 -5.906 1.00 97.12 548 ASP A CA 1
ATOM 4261 C C . ASP A 1 548 ? 9.097 -22.832 -6.166 1.00 97.12 548 ASP A C 1
ATOM 4263 O O . ASP A 1 548 ? 8.152 -23.231 -5.487 1.00 97.12 548 ASP A O 1
ATOM 4267 N N . GLY A 1 549 ? 8.952 -21.915 -7.123 1.00 94.19 549 GLY A N 1
ATOM 4268 C CA . GLY A 1 549 ? 7.667 -21.327 -7.466 1.00 94.19 549 GLY A CA 1
ATOM 4269 C C . GLY A 1 549 ? 6.843 -22.217 -8.402 1.00 94.19 549 GLY A C 1
ATOM 4270 O O . GLY A 1 549 ? 7.374 -23.128 -9.035 1.00 94.19 549 GLY A O 1
ATOM 4271 N N . PRO A 1 550 ? 5.538 -21.930 -8.544 1.00 93.50 550 PRO A N 1
ATOM 4272 C CA . PRO A 1 550 ? 4.638 -22.687 -9.421 1.00 93.50 550 PRO A CA 1
ATOM 4273 C C . PRO A 1 550 ? 4.913 -22.477 -10.923 1.00 93.50 550 PRO A C 1
ATOM 4275 O O . PRO A 1 550 ? 4.428 -23.246 -11.750 1.00 93.50 550 PRO A O 1
ATOM 4278 N N . LEU A 1 551 ? 5.680 -21.446 -11.297 1.00 94.50 551 LEU A N 1
ATOM 4279 C CA . LEU A 1 551 ? 6.134 -21.210 -12.670 1.00 94.50 551 LEU A CA 1
ATOM 4280 C C . LEU A 1 551 ? 7.612 -21.592 -12.824 1.00 94.50 551 LEU A C 1
ATOM 4282 O O . LEU A 1 551 ? 8.412 -21.463 -11.894 1.00 94.50 551 LEU A O 1
ATOM 4286 N N . GLU A 1 552 ? 8.003 -22.002 -14.028 1.00 92.31 552 GLU A N 1
ATOM 4287 C CA . GLU A 1 552 ? 9.396 -22.332 -14.333 1.00 92.31 552 GLU A CA 1
ATOM 4288 C C . GLU A 1 552 ? 10.325 -21.131 -14.072 1.00 92.31 552 GLU A C 1
ATOM 4290 O O . GLU A 1 552 ? 9.990 -19.991 -14.389 1.00 92.31 552 GLU A O 1
ATOM 4295 N N . ASN A 1 553 ? 11.504 -21.373 -13.490 1.00 92.56 553 ASN A N 1
ATOM 4296 C CA . ASN A 1 553 ? 12.483 -20.332 -13.135 1.00 92.56 553 ASN A CA 1
ATOM 4297 C C . ASN A 1 553 ? 11.961 -19.244 -12.173 1.00 92.56 553 ASN A C 1
ATOM 4299 O O . ASN A 1 553 ? 12.538 -18.154 -12.102 1.00 92.56 553 ASN A O 1
ATOM 4303 N N . THR A 1 554 ? 10.906 -19.537 -11.409 1.00 96.19 554 THR A N 1
ATOM 4304 C CA . THR A 1 554 ? 10.405 -18.655 -10.349 1.00 96.19 554 THR A CA 1
ATOM 4305 C C . THR A 1 554 ? 10.637 -19.244 -8.964 1.00 96.19 554 THR A C 1
ATOM 4307 O O . THR A 1 554 ? 10.869 -20.444 -8.806 1.00 96.19 554 THR A O 1
ATOM 4310 N N . LYS A 1 555 ? 10.599 -18.385 -7.947 1.00 97.56 555 LYS A N 1
ATOM 4311 C CA . LYS A 1 555 ? 10.609 -18.770 -6.535 1.00 97.56 555 LYS A CA 1
ATOM 4312 C C . LYS A 1 555 ? 9.360 -18.228 -5.847 1.00 97.56 555 LYS A C 1
ATOM 4314 O O . LYS A 1 555 ? 8.926 -17.126 -6.173 1.00 97.56 555 LYS A O 1
ATOM 4319 N N . ALA A 1 556 ? 8.800 -18.970 -4.901 1.00 97.81 556 ALA A N 1
ATOM 4320 C CA . ALA A 1 556 ? 7.692 -18.527 -4.061 1.00 97.81 556 ALA A CA 1
ATOM 4321 C C . ALA A 1 556 ? 8.224 -18.132 -2.680 1.00 97.81 556 ALA A C 1
ATOM 4323 O O . ALA A 1 556 ? 8.816 -18.954 -1.991 1.00 97.81 556 ALA A O 1
ATOM 4324 N N . CYS A 1 557 ? 8.037 -16.876 -2.282 1.00 97.94 557 CYS A N 1
ATOM 4325 C CA . CYS A 1 557 ? 8.455 -16.362 -0.979 1.00 97.94 557 CYS A CA 1
ATOM 4326 C C . CYS A 1 557 ? 7.216 -16.139 -0.105 1.00 97.94 557 CYS A C 1
ATOM 4328 O O . CYS A 1 557 ? 6.405 -15.264 -0.425 1.00 97.94 557 CYS A O 1
ATOM 4330 N N . SER A 1 558 ? 7.053 -16.912 0.972 1.00 96.81 558 SER A N 1
ATOM 4331 C CA . SER A 1 558 ? 5.881 -16.801 1.856 1.00 96.81 558 SER A CA 1
ATOM 4332 C C . SER A 1 558 ? 5.858 -15.440 2.554 1.00 96.81 558 SER A C 1
ATOM 4334 O O . SER A 1 558 ? 6.828 -15.048 3.195 1.00 96.81 558 SER A O 1
ATOM 4336 N N . LEU A 1 559 ? 4.762 -14.699 2.408 1.00 96.62 559 LEU A N 1
ATOM 4337 C CA . LEU A 1 559 ? 4.520 -13.408 3.065 1.00 96.62 559 LEU A CA 1
ATOM 4338 C C . LEU A 1 559 ? 3.787 -13.590 4.398 1.00 96.62 559 LEU A C 1
ATOM 4340 O O . LEU A 1 559 ? 3.877 -12.733 5.273 1.00 96.62 559 LEU A O 1
ATOM 4344 N N . GLY A 1 560 ? 3.042 -14.684 4.542 1.00 94.75 560 GLY A N 1
ATOM 4345 C CA . GLY A 1 560 ? 2.344 -15.038 5.766 1.00 94.75 560 GLY A CA 1
ATOM 4346 C C . GLY A 1 560 ? 1.321 -16.144 5.550 1.00 94.75 560 GLY A C 1
ATOM 4347 O O . GLY A 1 560 ? 0.852 -16.382 4.438 1.00 94.75 560 GLY A O 1
ATOM 4348 N N . ILE A 1 561 ? 0.955 -16.803 6.644 1.00 94.19 561 ILE A N 1
ATOM 4349 C CA . ILE A 1 561 ? -0.053 -17.860 6.634 1.00 94.19 561 ILE A CA 1
ATOM 4350 C C . ILE A 1 561 ? -1.397 -17.266 7.047 1.00 94.19 561 ILE A C 1
ATOM 4352 O O . ILE A 1 561 ? -1.497 -16.540 8.036 1.00 94.19 561 ILE A O 1
ATOM 4356 N N . MET A 1 562 ? -2.431 -17.600 6.291 1.00 94.69 562 MET A N 1
ATOM 4357 C CA . MET A 1 562 ? -3.818 -17.228 6.522 1.00 94.69 562 MET A CA 1
ATOM 4358 C C . MET A 1 562 ? -4.588 -18.453 7.018 1.00 94.69 562 MET A C 1
ATOM 4360 O O . MET A 1 562 ? -4.319 -19.574 6.586 1.00 94.69 562 MET A O 1
ATOM 4364 N N . GLN A 1 563 ? -5.560 -18.255 7.900 1.00 93.44 563 GLN A N 1
ATOM 4365 C CA . GLN A 1 563 ? -6.413 -19.318 8.426 1.00 93.44 563 GLN A CA 1
ATOM 4366 C C . GLN A 1 563 ? -7.874 -18.905 8.370 1.00 93.44 563 GLN A C 1
ATOM 4368 O O . GLN A 1 563 ? -8.224 -17.742 8.584 1.00 93.44 563 GLN A O 1
ATOM 4373 N N . GLN A 1 564 ? -8.716 -19.882 8.061 1.00 93.25 564 GLN A N 1
ATOM 4374 C CA . GLN A 1 564 ? -10.152 -19.704 7.955 1.00 93.25 564 GLN A CA 1
ATOM 4375 C C . GLN A 1 564 ? -10.793 -19.368 9.315 1.00 93.25 564 GLN A C 1
ATOM 4377 O O . GLN A 1 564 ? -10.399 -19.899 10.360 1.00 93.25 564 GLN A O 1
ATOM 4382 N N . ASP A 1 565 ? -11.812 -18.504 9.288 1.00 89.25 565 ASP A N 1
ATOM 4383 C CA . ASP A 1 565 ? -12.674 -18.179 10.433 1.00 89.25 565 ASP A CA 1
ATOM 4384 C C . ASP A 1 565 ? -11.881 -17.728 11.675 1.00 89.25 565 ASP A C 1
ATOM 4386 O O . ASP A 1 565 ? -12.111 -18.199 12.793 1.00 89.25 565 ASP A O 1
ATOM 4390 N N . MET A 1 566 ? -10.865 -16.883 11.470 1.00 87.50 566 MET A N 1
ATOM 4391 C CA . MET A 1 566 ? -9.997 -16.347 12.524 1.00 87.50 566 MET A CA 1
ATOM 4392 C C . MET A 1 566 ? -10.308 -14.858 12.768 1.00 87.50 566 MET A C 1
ATOM 4394 O O . MET A 1 566 ? -10.245 -14.087 11.820 1.00 87.50 566 MET A O 1
ATOM 4398 N N . PRO A 1 567 ? -10.586 -14.398 14.003 1.00 82.12 567 PRO A N 1
ATOM 4399 C CA . PRO A 1 567 ? -10.407 -15.116 15.267 1.00 82.12 567 PRO A CA 1
ATOM 4400 C C . PRO A 1 567 ? -11.527 -16.122 15.578 1.00 82.12 567 PRO A C 1
ATOM 4402 O O . PRO A 1 567 ? -11.280 -17.125 16.244 1.00 82.12 567 PRO A O 1
ATOM 4405 N N . GLU A 1 568 ? -12.730 -15.898 15.061 1.00 86.50 568 GLU A N 1
ATOM 4406 C CA . GLU A 1 568 ? -13.893 -16.776 15.212 1.00 86.50 568 GLU A CA 1
ATOM 4407 C C . GLU A 1 568 ? -14.768 -16.702 13.952 1.00 86.50 568 GLU A C 1
ATOM 4409 O O . GLU A 1 568 ? -14.672 -15.706 13.235 1.00 86.50 568 GLU A O 1
ATOM 4414 N N . PRO A 1 569 ? -15.613 -17.709 13.661 1.00 87.31 569 PRO A N 1
ATOM 4415 C CA . PRO A 1 569 ? -16.611 -17.619 12.593 1.00 87.31 569 PRO A CA 1
ATOM 4416 C C . PRO A 1 569 ? -17.500 -16.380 12.755 1.00 87.31 569 PRO A C 1
ATOM 4418 O O . PRO A 1 569 ? -17.642 -15.855 13.857 1.00 87.31 569 PRO A O 1
ATOM 4421 N N . TYR A 1 570 ? -18.119 -15.902 11.676 1.00 90.81 570 TYR A N 1
ATOM 4422 C CA . TYR A 1 570 ? -19.036 -14.762 11.748 1.00 90.81 570 TYR A CA 1
ATOM 4423 C C . TYR A 1 570 ? -20.181 -14.934 10.762 1.00 90.81 570 TYR A C 1
ATOM 4425 O O . TYR A 1 570 ? -19.989 -14.773 9.553 1.00 90.81 570 TYR A O 1
ATOM 4433 N N . LYS A 1 571 ? -21.380 -15.223 11.285 1.00 90.06 571 LYS A N 1
ATOM 4434 C CA . LYS A 1 571 ? -22.562 -15.528 10.466 1.00 90.06 571 LYS A CA 1
ATOM 4435 C C . LYS A 1 571 ? -22.200 -16.578 9.399 1.00 90.06 571 LYS A C 1
ATOM 4437 O O . LYS A 1 571 ? -21.420 -17.486 9.667 1.00 90.06 571 LYS A O 1
ATOM 4442 N N . ASP A 1 572 ? -22.715 -16.422 8.183 1.00 89.94 572 ASP A N 1
ATOM 4443 C CA . ASP A 1 572 ? -22.401 -17.285 7.039 1.00 89.94 572 ASP A CA 1
ATOM 4444 C C . ASP A 1 572 ? -21.264 -16.725 6.153 1.00 89.94 572 ASP A C 1
ATOM 4446 O O . ASP A 1 572 ? -21.127 -17.102 4.984 1.00 89.94 572 ASP A O 1
ATOM 4450 N N . GLU A 1 573 ? -20.469 -15.769 6.655 1.00 90.94 573 GLU A N 1
ATOM 4451 C CA . GLU A 1 573 ? -19.395 -15.152 5.873 1.00 90.94 573 GLU A CA 1
ATOM 4452 C C . GLU A 1 573 ? -18.160 -16.062 5.818 1.00 90.94 573 GLU A C 1
ATOM 4454 O O . GLU A 1 573 ? -17.637 -16.492 6.840 1.00 90.94 573 GLU A O 1
ATOM 4459 N N . LYS A 1 574 ? -17.656 -16.316 4.605 1.00 92.69 574 LYS A N 1
ATOM 4460 C CA . LYS A 1 574 ? -16.410 -17.059 4.376 1.00 92.69 574 LYS A CA 1
ATOM 4461 C C . LYS A 1 574 ? -15.240 -16.095 4.290 1.00 92.69 574 LYS A C 1
ATOM 4463 O O . LYS A 1 574 ? -15.200 -15.258 3.386 1.00 92.69 574 LYS A O 1
ATOM 4468 N N . PHE A 1 575 ? -14.281 -16.223 5.195 1.00 93.75 575 PHE A N 1
ATOM 4469 C CA . PHE A 1 575 ? -13.112 -15.354 5.228 1.00 93.75 575 PHE A CA 1
ATOM 4470 C C . PHE A 1 575 ? -11.903 -16.057 5.845 1.00 93.75 575 PHE A C 1
ATOM 4472 O O . PHE A 1 575 ? -12.015 -17.070 6.536 1.00 93.75 575 PHE A O 1
ATOM 4479 N N . ILE A 1 576 ? -10.729 -15.491 5.587 1.00 95.44 576 ILE A N 1
ATOM 4480 C CA . ILE A 1 576 ? -9.456 -15.930 6.156 1.00 95.44 576 ILE A CA 1
ATOM 4481 C C . ILE A 1 576 ? -8.730 -14.719 6.728 1.00 95.44 576 ILE A C 1
ATOM 4483 O O . ILE A 1 576 ? -8.781 -13.639 6.151 1.00 95.44 576 ILE A O 1
ATOM 4487 N N . CYS A 1 577 ? -8.023 -14.888 7.837 1.00 95.25 577 CYS A N 1
ATOM 4488 C CA . CYS A 1 577 ? -7.203 -13.835 8.432 1.00 95.25 577 CYS A CA 1
ATOM 4489 C C . CYS A 1 577 ? -5.792 -14.356 8.703 1.00 95.25 577 CYS A C 1
ATOM 4491 O O . CYS A 1 577 ? -5.598 -15.571 8.788 1.00 95.25 577 CYS A O 1
ATOM 4493 N N . PRO A 1 578 ? -4.781 -13.474 8.761 1.00 94.44 578 PRO A N 1
ATOM 4494 C CA . PRO A 1 578 ? -3.415 -13.915 8.989 1.00 94.44 578 PRO A CA 1
ATOM 4495 C C . PRO A 1 578 ? -3.292 -14.521 10.393 1.00 94.44 578 PRO A C 1
ATOM 4497 O O . PRO A 1 578 ? -3.914 -14.019 11.322 1.00 94.44 578 PRO A O 1
ATOM 4500 N N . VAL A 1 579 ? -2.493 -15.581 10.549 1.00 91.88 579 VAL A N 1
ATOM 4501 C CA . VAL A 1 579 ? -2.238 -16.242 11.852 1.00 91.88 579 VAL A CA 1
ATOM 4502 C C . VAL A 1 579 ? -1.082 -15.613 12.628 1.00 91.88 579 VAL A C 1
ATOM 4504 O O . VAL A 1 579 ? -0.880 -15.898 13.804 1.00 91.88 579 VAL A O 1
ATOM 4507 N N . ARG A 1 580 ? -0.315 -14.750 11.958 1.00 91.19 580 ARG A N 1
ATOM 4508 C CA . ARG A 1 580 ? 0.775 -13.935 12.507 1.00 91.19 580 ARG A CA 1
ATOM 4509 C C . ARG A 1 580 ? 0.653 -12.524 11.932 1.00 91.19 580 ARG A C 1
ATOM 4511 O O . ARG A 1 580 ? 0.157 -12.400 10.812 1.00 91.19 580 ARG A O 1
ATOM 4518 N N . PRO A 1 581 ? 1.104 -11.468 12.626 1.00 90.19 581 PRO A N 1
ATOM 4519 C CA . PRO A 1 581 ? 1.115 -10.137 12.036 1.00 90.19 581 PRO A CA 1
ATOM 4520 C C . PRO A 1 581 ? 1.895 -10.142 10.721 1.00 90.19 581 PRO A C 1
ATOM 4522 O O . PRO A 1 581 ? 3.041 -10.593 10.671 1.00 90.19 581 PRO A O 1
ATOM 4525 N N . LEU A 1 582 ? 1.271 -9.652 9.651 1.00 91.56 582 LEU A N 1
ATOM 4526 C CA . LEU A 1 582 ? 1.986 -9.418 8.402 1.00 91.56 582 LEU A CA 1
ATOM 4527 C C . LEU A 1 582 ? 2.921 -8.225 8.590 1.00 91.56 582 LEU A C 1
ATOM 4529 O O . LEU A 1 582 ? 2.581 -7.260 9.279 1.00 91.56 582 LEU A O 1
ATOM 4533 N N . LEU A 1 583 ? 4.076 -8.248 7.927 1.00 93.81 583 LEU A N 1
ATOM 4534 C CA . LEU A 1 583 ? 4.929 -7.068 7.913 1.00 93.81 583 LEU A CA 1
ATOM 4535 C C . LEU A 1 583 ? 4.184 -5.880 7.282 1.00 93.81 583 LEU A C 1
ATOM 4537 O O . LEU A 1 583 ? 3.478 -6.051 6.279 1.00 93.81 583 LEU A O 1
ATOM 4541 N N . PRO A 1 584 ? 4.387 -4.650 7.793 1.00 95.12 584 PRO A N 1
ATOM 4542 C CA . PRO A 1 584 ? 3.952 -3.444 7.109 1.00 95.12 584 PRO A CA 1
ATOM 4543 C C . PRO A 1 584 ? 4.372 -3.481 5.640 1.00 95.12 584 PRO A C 1
ATOM 4545 O O . PRO A 1 584 ? 5.523 -3.787 5.329 1.00 95.12 584 PRO A O 1
ATOM 4548 N N . ALA A 1 585 ? 3.468 -3.120 4.728 1.00 96.44 585 ALA A N 1
ATOM 4549 C CA . ALA A 1 585 ? 3.682 -3.368 3.302 1.00 96.44 585 ALA A CA 1
ATOM 4550 C C . ALA A 1 585 ? 4.996 -2.789 2.752 1.00 96.44 585 ALA A C 1
ATOM 4552 O O . ALA A 1 585 ? 5.662 -3.421 1.939 1.00 96.44 585 ALA A O 1
ATOM 4553 N N . LYS A 1 586 ? 5.413 -1.614 3.243 1.00 97.25 586 LYS A N 1
ATOM 4554 C CA . LYS A 1 586 ? 6.722 -1.033 2.915 1.00 97.25 586 LYS A CA 1
ATOM 4555 C C . LYS A 1 586 ? 7.880 -1.953 3.326 1.00 97.25 586 LYS A C 1
ATOM 4557 O O . LYS A 1 586 ? 8.746 -2.210 2.503 1.00 97.25 586 LYS A O 1
ATOM 4562 N N . GLN A 1 587 ? 7.883 -2.456 4.561 1.00 97.31 587 GLN A N 1
ATOM 4563 C CA . GLN A 1 587 ? 8.936 -3.350 5.060 1.00 97.31 587 GLN A CA 1
ATOM 4564 C C . GLN A 1 587 ? 8.954 -4.668 4.281 1.00 97.31 587 GLN A C 1
ATOM 4566 O O . GLN A 1 587 ? 10.016 -5.130 3.875 1.00 97.31 587 GLN A O 1
ATOM 4571 N N . GLN A 1 588 ? 7.779 -5.228 3.986 1.00 97.69 588 GLN A N 1
ATOM 4572 C CA . GLN A 1 588 ? 7.664 -6.433 3.164 1.00 97.69 588 GLN A CA 1
ATOM 4573 C C . GLN A 1 588 ? 8.227 -6.222 1.748 1.00 97.69 588 GLN A C 1
ATOM 4575 O O . GLN A 1 588 ? 8.929 -7.079 1.212 1.00 97.69 588 GLN A O 1
ATOM 4580 N N . LEU A 1 589 ? 7.956 -5.067 1.135 1.00 98.12 589 LEU A N 1
ATOM 4581 C CA . LEU A 1 589 ? 8.514 -4.707 -0.169 1.00 98.12 589 LEU A CA 1
ATOM 4582 C C . LEU A 1 589 ? 10.023 -4.439 -0.104 1.00 98.12 589 LEU A C 1
ATOM 4584 O O . LEU A 1 589 ? 10.721 -4.770 -1.055 1.00 98.12 589 LEU A O 1
ATOM 4588 N N . GLU A 1 590 ? 10.545 -3.884 0.992 1.00 97.75 590 GLU A N 1
ATOM 4589 C CA . GLU A 1 590 ? 11.990 -3.728 1.218 1.00 97.75 590 GLU A CA 1
ATOM 4590 C C . GLU A 1 590 ? 12.694 -5.090 1.328 1.00 97.75 590 GLU A C 1
ATOM 4592 O O . GLU A 1 590 ? 13.789 -5.255 0.787 1.00 97.75 590 GLU A O 1
ATOM 4597 N N . VAL A 1 591 ? 12.062 -6.087 1.961 1.00 96.81 591 VAL A N 1
ATOM 4598 C CA . VAL A 1 591 ? 12.550 -7.479 1.976 1.00 96.81 591 VAL A CA 1
ATOM 4599 C C . VAL A 1 591 ? 12.655 -8.026 0.550 1.00 96.81 591 VAL A C 1
ATOM 4601 O O . VAL A 1 591 ? 13.703 -8.543 0.161 1.00 96.81 591 VAL A O 1
ATOM 4604 N N . LEU A 1 592 ? 11.614 -7.845 -0.271 1.00 96.88 592 LEU A N 1
ATOM 4605 C CA . LEU A 1 592 ? 11.635 -8.268 -1.676 1.00 96.88 592 LEU A CA 1
ATOM 4606 C C . LEU A 1 592 ? 12.667 -7.480 -2.502 1.00 96.88 592 LEU A C 1
ATOM 4608 O O . LEU A 1 592 ? 13.373 -8.067 -3.318 1.00 96.88 592 LEU A O 1
ATOM 4612 N N . GLN A 1 593 ? 12.818 -6.176 -2.260 1.00 96.38 593 GLN A N 1
ATOM 4613 C CA . GLN A 1 593 ? 13.779 -5.308 -2.950 1.00 96.38 593 GLN A CA 1
ATOM 4614 C C . GLN A 1 593 ? 15.236 -5.721 -2.689 1.00 96.38 593 GLN A C 1
ATOM 4616 O O . GLN A 1 593 ? 16.080 -5.622 -3.583 1.00 96.38 593 GLN A O 1
ATOM 4621 N N . LYS A 1 594 ? 15.551 -6.205 -1.480 1.00 95.94 594 LYS A N 1
ATOM 4622 C CA . LYS A 1 594 ? 16.900 -6.666 -1.108 1.00 95.94 594 LYS A CA 1
ATOM 4623 C C . LYS A 1 594 ? 17.335 -7.935 -1.850 1.00 95.94 594 LYS A C 1
ATOM 4625 O O . LYS A 1 594 ? 18.536 -8.219 -1.899 1.00 95.94 594 LYS A O 1
ATOM 4630 N N . LYS A 1 595 ? 16.412 -8.681 -2.469 1.00 94.62 595 LYS A N 1
ATOM 4631 C CA . LYS A 1 595 ? 16.717 -9.894 -3.245 1.00 94.62 595 LYS A CA 1
ATOM 4632 C C . LYS A 1 595 ? 17.340 -9.549 -4.599 1.00 94.62 595 LYS A C 1
ATOM 4634 O O . LYS A 1 595 ? 16.696 -9.596 -5.643 1.00 94.62 595 LYS A O 1
ATOM 4639 N N . LYS A 1 596 ? 18.635 -9.215 -4.584 1.00 92.31 596 LYS A N 1
ATOM 4640 C CA . LYS A 1 596 ? 19.408 -8.843 -5.781 1.00 92.31 596 LYS A CA 1
ATOM 4641 C C . LYS A 1 596 ? 19.224 -9.873 -6.906 1.00 92.31 596 LYS A C 1
ATOM 4643 O O . LYS A 1 596 ? 19.481 -11.061 -6.721 1.00 92.31 596 LYS A O 1
ATOM 4648 N N . GLY A 1 597 ? 18.822 -9.392 -8.083 1.00 92.94 597 GLY A N 1
ATOM 4649 C CA . GLY A 1 597 ? 18.605 -10.217 -9.274 1.00 92.94 597 GLY A CA 1
ATOM 4650 C C . GLY A 1 597 ? 17.240 -10.908 -9.351 1.00 92.94 597 GLY A C 1
ATOM 4651 O O . GLY A 1 597 ? 17.024 -11.646 -10.309 1.00 92.94 597 GLY A O 1
ATOM 4652 N N . TRP A 1 598 ? 16.329 -10.664 -8.402 1.00 96.06 598 TRP A N 1
ATOM 4653 C CA . TRP A 1 598 ? 14.976 -11.220 -8.395 1.00 96.06 598 TRP A CA 1
ATOM 4654 C C . TRP A 1 598 ? 13.901 -10.132 -8.319 1.00 96.06 598 TRP A C 1
ATOM 4656 O O . TRP A 1 598 ? 14.020 -9.175 -7.557 1.00 96.06 598 TRP A O 1
ATOM 4666 N N . CYS A 1 599 ? 12.860 -10.278 -9.135 1.00 97.19 599 CYS A N 1
ATOM 4667 C CA . CYS A 1 599 ? 11.783 -9.315 -9.338 1.00 97.19 599 CYS A CA 1
ATOM 4668 C C . CYS A 1 599 ? 10.458 -10.013 -9.040 1.00 97.19 599 CYS A C 1
ATOM 4670 O O . CYS A 1 599 ? 10.181 -11.036 -9.673 1.00 97.19 599 CYS A O 1
ATOM 4672 N N . PRO A 1 600 ? 9.628 -9.506 -8.117 1.00 98.00 600 PRO A N 1
ATOM 4673 C CA . PRO A 1 600 ? 8.296 -10.055 -7.913 1.00 98.00 600 PRO A CA 1
ATOM 4674 C C . PRO A 1 600 ? 7.419 -9.895 -9.160 1.00 98.00 600 PRO A C 1
ATOM 4676 O O . PRO A 1 600 ? 7.508 -8.898 -9.878 1.00 98.00 600 PRO A O 1
ATOM 4679 N N . LEU A 1 601 ? 6.581 -10.896 -9.411 1.00 97.75 601 LEU A N 1
ATOM 4680 C CA . LEU A 1 601 ? 5.535 -10.878 -10.424 1.00 97.75 601 LEU A CA 1
ATOM 4681 C C . LEU A 1 601 ? 4.335 -10.096 -9.900 1.00 97.75 601 LEU A C 1
ATOM 4683 O O . LEU A 1 601 ? 3.958 -10.222 -8.737 1.00 97.75 601 LEU A O 1
ATOM 4687 N N . ARG A 1 602 ? 3.731 -9.304 -10.778 1.00 97.25 602 ARG A N 1
ATOM 4688 C CA . ARG A 1 602 ? 2.660 -8.366 -10.473 1.00 97.25 602 ARG A CA 1
ATOM 4689 C C . ARG A 1 602 ? 1.464 -8.585 -11.386 1.00 97.25 602 ARG A C 1
ATOM 4691 O O . ARG A 1 602 ? 1.614 -8.598 -12.608 1.00 97.25 602 ARG A O 1
ATOM 4698 N N . MET A 1 603 ? 0.281 -8.619 -10.781 1.00 96.88 603 MET A N 1
ATOM 4699 C CA . MET A 1 603 ? -0.989 -8.425 -11.479 1.00 96.88 603 MET A CA 1
ATOM 4700 C C . MET A 1 603 ? -1.255 -6.931 -11.688 1.00 96.88 603 MET A C 1
ATOM 4702 O O . MET A 1 603 ? -1.187 -6.132 -10.749 1.00 96.88 603 MET A O 1
ATOM 4706 N N . ASN A 1 604 ? -1.601 -6.527 -12.905 1.00 94.94 604 ASN A N 1
ATOM 4707 C CA . ASN A 1 604 ? -2.160 -5.196 -13.132 1.00 94.94 604 ASN A CA 1
ATOM 4708 C C . ASN A 1 604 ? -3.634 -5.119 -12.678 1.00 94.94 604 ASN A C 1
ATOM 4710 O O . ASN A 1 604 ? -4.229 -6.108 -12.251 1.00 94.94 604 ASN A O 1
ATOM 4714 N N . SER A 1 605 ? -4.234 -3.928 -12.740 1.00 93.62 605 SER A N 1
ATOM 4715 C CA . SER A 1 605 ? -5.586 -3.690 -12.216 1.00 93.62 605 SER A CA 1
ATOM 4716 C C . SER A 1 605 ? -6.679 -4.509 -12.911 1.00 93.62 605 SER A C 1
ATOM 4718 O O . SER A 1 605 ? -7.611 -4.957 -12.244 1.00 93.62 605 SER A O 1
ATOM 4720 N N . GLU A 1 606 ? -6.562 -4.752 -14.217 1.00 93.44 606 GLU A N 1
ATOM 4721 C CA . GLU A 1 606 ? -7.528 -5.576 -14.953 1.00 93.44 606 GLU A CA 1
ATOM 4722 C C . GLU A 1 606 ? -7.330 -7.072 -14.669 1.00 93.44 606 GLU A C 1
ATOM 4724 O O . GLU A 1 606 ? -8.311 -7.792 -14.489 1.00 93.44 606 GLU A O 1
ATOM 4729 N N . GLN A 1 607 ? -6.083 -7.537 -14.526 1.00 94.44 607 GLN A N 1
ATOM 4730 C CA . GLN A 1 607 ? -5.773 -8.906 -14.089 1.00 94.44 607 GLN A CA 1
ATOM 4731 C C . GLN A 1 607 ? -6.306 -9.172 -12.674 1.00 94.44 607 GLN A C 1
ATOM 4733 O O . GLN A 1 607 ? -6.968 -10.182 -12.446 1.00 94.44 607 GLN A O 1
ATOM 4738 N N . MET A 1 608 ? -6.118 -8.231 -11.738 1.00 94.81 608 MET A N 1
ATOM 4739 C CA . MET A 1 608 ? -6.709 -8.319 -10.395 1.00 94.81 608 MET A CA 1
ATOM 4740 C C . MET A 1 608 ? -8.236 -8.403 -10.456 1.00 94.81 608 MET A C 1
ATOM 4742 O O . MET A 1 608 ? -8.836 -9.198 -9.741 1.00 94.81 608 MET A O 1
ATOM 4746 N N . LYS A 1 609 ? -8.880 -7.619 -11.327 1.00 93.75 609 LYS A N 1
ATOM 4747 C CA . LYS A 1 609 ? -10.334 -7.670 -11.521 1.00 93.75 609 LYS A CA 1
ATOM 4748 C C . LYS A 1 609 ? -10.793 -9.016 -12.087 1.00 93.75 609 LYS A C 1
ATOM 4750 O O . LYS A 1 609 ? -11.782 -9.552 -11.596 1.00 93.75 609 LYS A O 1
ATOM 4755 N N . GLY A 1 610 ? -10.075 -9.571 -13.066 1.00 92.94 610 GLY A N 1
ATOM 4756 C CA . GLY A 1 610 ? -10.344 -10.901 -13.623 1.00 92.94 610 GLY A CA 1
ATOM 4757 C C . GLY A 1 610 ? -10.208 -12.020 -12.587 1.00 92.94 610 GLY A C 1
ATOM 4758 O O . GLY A 1 610 ? -11.037 -12.924 -12.552 1.00 92.94 610 GLY A O 1
ATOM 4759 N N . ALA A 1 611 ? -9.227 -11.909 -11.688 1.00 92.81 611 ALA A N 1
ATOM 4760 C CA . ALA A 1 611 ? -9.003 -12.842 -10.583 1.00 92.81 611 ALA A CA 1
ATOM 4761 C C . ALA A 1 611 ? -9.883 -12.573 -9.343 1.00 92.81 611 ALA A C 1
ATOM 4763 O O . ALA A 1 611 ? -9.754 -13.266 -8.338 1.00 92.81 611 ALA A O 1
ATOM 4764 N N . SER A 1 612 ? -10.751 -11.552 -9.370 1.00 94.25 612 SER A N 1
ATOM 4765 C CA . SER A 1 612 ? -11.476 -11.048 -8.188 1.00 94.25 612 SER A CA 1
ATOM 4766 C C . SER A 1 612 ? -10.569 -10.708 -6.989 1.00 94.25 612 SER A C 1
ATOM 4768 O O . SER A 1 612 ? -10.992 -10.739 -5.837 1.00 94.25 612 SER A O 1
ATOM 4770 N N . TRP A 1 613 ? -9.318 -10.329 -7.256 1.00 94.56 613 TRP A N 1
ATOM 4771 C CA . TRP A 1 613 ? -8.255 -10.111 -6.277 1.00 94.56 613 TRP A CA 1
ATOM 4772 C C . TRP A 1 613 ? -8.110 -8.631 -5.904 1.00 94.56 613 TRP A C 1
ATOM 4774 O O . TRP A 1 613 ? -7.099 -7.981 -6.173 1.00 94.56 613 TRP A O 1
ATOM 4784 N N . PHE A 1 614 ? -9.139 -8.056 -5.287 1.00 93.25 614 PHE A N 1
ATOM 4785 C CA . PHE A 1 614 ? -9.205 -6.611 -5.051 1.00 93.25 614 PHE A CA 1
ATOM 4786 C C . PHE A 1 614 ? -8.450 -6.157 -3.796 1.00 93.25 614 PHE A C 1
ATOM 4788 O O . PHE A 1 614 ? -8.672 -6.669 -2.698 1.00 93.25 614 PHE A O 1
ATOM 4795 N N . TYR A 1 615 ? -7.639 -5.104 -3.924 1.00 93.81 615 TYR A N 1
ATOM 4796 C CA . TYR A 1 615 ? -7.148 -4.366 -2.761 1.00 93.81 615 TYR A CA 1
ATOM 4797 C C . TYR A 1 615 ? -8.281 -3.515 -2.169 1.00 93.81 615 TYR A C 1
ATOM 4799 O O . TYR A 1 615 ? -8.875 -2.681 -2.853 1.00 93.81 615 TYR A O 1
ATOM 4807 N N . ARG A 1 616 ? -8.589 -3.716 -0.886 1.00 91.75 616 ARG A N 1
ATOM 4808 C CA . ARG A 1 616 ? -9.689 -3.058 -0.163 1.00 91.75 616 ARG A CA 1
ATOM 4809 C C . ARG A 1 616 ? -9.192 -2.243 1.033 1.00 91.75 616 ARG A C 1
ATOM 4811 O O . ARG A 1 616 ? -10.014 -1.763 1.808 1.00 91.75 616 ARG A O 1
ATOM 4818 N N . GLY A 1 617 ? -7.888 -1.972 1.143 1.00 86.75 617 GLY A N 1
ATOM 4819 C CA . GLY A 1 617 ? -7.317 -1.176 2.240 1.00 86.75 617 GLY A CA 1
ATOM 4820 C C . GLY A 1 617 ? -7.807 0.278 2.295 1.00 86.75 617 GLY A C 1
ATOM 4821 O O . GLY A 1 617 ? -7.728 0.919 3.338 1.00 86.75 617 GLY A O 1
ATOM 4822 N N . ARG A 1 618 ? -8.397 0.802 1.209 1.00 85.31 618 ARG A N 1
ATOM 4823 C CA . ARG A 1 618 ? -9.090 2.110 1.206 1.00 85.31 618 ARG A CA 1
ATOM 4824 C C . ARG A 1 618 ? -10.513 2.050 1.776 1.00 85.31 618 ARG A C 1
ATOM 4826 O O . ARG A 1 618 ? -11.121 3.081 2.036 1.00 85.31 618 ARG A O 1
ATOM 4833 N N . THR A 1 619 ? -11.047 0.849 1.964 1.00 87.25 619 THR A N 1
ATOM 4834 C CA . THR A 1 619 ? -12.374 0.571 2.522 1.00 87.25 619 THR A CA 1
ATOM 4835 C C . THR A 1 619 ? -12.254 -0.525 3.586 1.00 87.25 619 THR A C 1
ATOM 4837 O O . THR A 1 619 ? -12.715 -1.644 3.349 1.00 87.25 619 THR A O 1
ATOM 4840 N N . PRO A 1 620 ? -11.635 -0.236 4.745 1.00 82.75 620 PRO A N 1
ATOM 4841 C CA . PRO A 1 620 ? -11.287 -1.243 5.755 1.00 82.75 620 PRO A CA 1
ATOM 4842 C C . PRO A 1 620 ? -12.500 -1.962 6.372 1.00 82.75 620 PRO A C 1
ATOM 4844 O O . PRO A 1 620 ? -12.349 -2.983 7.026 1.00 82.75 620 PRO A O 1
ATOM 4847 N N . GLN A 1 621 ? -13.716 -1.467 6.136 1.00 84.50 621 GLN A N 1
ATOM 4848 C CA . GLN A 1 621 ? -14.977 -2.127 6.480 1.00 84.50 621 GLN A CA 1
ATOM 4849 C C . GLN A 1 621 ? -15.351 -3.308 5.566 1.00 84.50 621 GLN A C 1
ATOM 4851 O O . GLN A 1 621 ? -16.406 -3.909 5.757 1.00 84.50 621 GLN A O 1
ATOM 4856 N N . LYS A 1 622 ? -14.571 -3.582 4.514 1.00 88.94 622 LYS A N 1
ATOM 4857 C CA . LYS A 1 622 ? -14.786 -4.710 3.602 1.00 88.94 622 LYS A CA 1
ATOM 4858 C C . LYS A 1 622 ? -13.756 -5.801 3.870 1.00 88.94 622 LYS A C 1
ATOM 4860 O O . LYS A 1 622 ? -12.600 -5.499 4.144 1.00 88.94 622 LYS A O 1
ATOM 4865 N N . THR A 1 623 ? -14.165 -7.052 3.687 1.00 89.38 623 THR A N 1
ATOM 4866 C CA . THR A 1 623 ? -13.296 -8.234 3.760 1.00 89.38 623 THR A CA 1
ATOM 4867 C C . THR A 1 623 ? -12.094 -8.072 2.847 1.00 89.38 623 THR A C 1
ATOM 4869 O O . THR A 1 623 ? -12.303 -7.878 1.659 1.00 89.38 623 THR A O 1
ATOM 4872 N N . GLN A 1 624 ? -10.866 -8.095 3.363 1.00 88.75 624 GLN A N 1
ATOM 4873 C CA . GLN A 1 624 ? -9.646 -7.872 2.566 1.00 88.75 624 GLN A CA 1
ATOM 4874 C C . GLN A 1 624 ? -9.064 -9.173 1.989 1.00 88.75 624 GLN A C 1
ATOM 4876 O O . GLN A 1 624 ? -8.358 -9.145 0.979 1.00 88.75 624 GLN A O 1
ATOM 4881 N N . TYR A 1 625 ? -9.338 -10.302 2.634 1.00 90.75 625 TYR A N 1
ATOM 4882 C CA . TYR A 1 625 ? -8.727 -11.587 2.328 1.00 90.75 625 TYR A CA 1
ATOM 4883 C C . TYR A 1 625 ? -9.823 -12.587 1.974 1.00 90.75 625 TYR A C 1
ATOM 4885 O O . TYR A 1 625 ? -10.515 -13.117 2.843 1.00 90.75 625 TYR A O 1
ATOM 4893 N N . ASP A 1 626 ? -10.004 -12.792 0.674 1.00 89.88 626 ASP A N 1
ATOM 4894 C CA . ASP A 1 626 ? -10.996 -13.719 0.151 1.00 89.88 626 ASP A CA 1
ATOM 4895 C C . ASP A 1 626 ? -10.433 -15.161 0.194 1.00 89.88 626 ASP A C 1
ATOM 4897 O O . ASP A 1 626 ? -9.240 -15.393 -0.036 1.00 89.88 626 ASP A O 1
ATOM 4901 N N . MET A 1 627 ? -11.289 -16.144 0.496 1.00 91.75 627 MET A N 1
ATOM 4902 C CA . MET A 1 627 ? -10.959 -17.579 0.457 1.00 91.75 627 MET A CA 1
ATOM 4903 C C . MET A 1 627 ? -10.890 -18.072 -0.991 1.00 91.75 627 MET A C 1
ATOM 4905 O O . MET A 1 627 ? -11.785 -18.758 -1.482 1.00 91.75 627 MET A O 1
ATOM 4909 N N . THR A 1 628 ? -9.881 -17.634 -1.730 1.00 90.12 628 THR A N 1
ATOM 4910 C CA . THR A 1 628 ? -9.735 -17.957 -3.151 1.00 90.12 628 THR A CA 1
ATOM 4911 C C . THR A 1 628 ? -8.271 -18.193 -3.467 1.00 90.12 628 THR A C 1
ATOM 4913 O O . THR A 1 628 ? -7.412 -17.405 -3.072 1.00 90.12 628 THR A O 1
ATOM 4916 N N . GLU A 1 629 ? -7.977 -19.291 -4.156 1.00 94.44 629 GLU A N 1
ATOM 4917 C CA . GLU A 1 629 ? -6.644 -19.499 -4.705 1.00 94.44 629 GLU A CA 1
ATOM 4918 C C . GLU A 1 629 ? -6.398 -18.520 -5.847 1.00 94.44 629 GLU A C 1
ATOM 4920 O O . GLU A 1 629 ? -7.247 -18.296 -6.709 1.00 94.44 629 GLU A O 1
ATOM 4925 N N . ASN A 1 630 ? -5.207 -17.944 -5.859 1.00 95.38 630 ASN A N 1
ATOM 4926 C CA . ASN A 1 630 ? -4.774 -17.038 -6.902 1.00 95.38 630 ASN A CA 1
ATOM 4927 C C . ASN A 1 630 ? -3.320 -17.359 -7.219 1.00 95.38 630 ASN A C 1
ATOM 4929 O O . ASN A 1 630 ? -2.419 -16.910 -6.513 1.00 95.38 630 ASN A O 1
ATOM 4933 N N . SER A 1 631 ? -3.106 -18.177 -8.246 1.00 96.19 631 SER A N 1
ATOM 4934 C CA . SER A 1 631 ? -1.772 -18.593 -8.682 1.00 96.19 631 SER A CA 1
ATOM 4935 C C . SER A 1 631 ? -1.176 -17.606 -9.694 1.00 96.19 631 SER A C 1
ATOM 4937 O O . SER A 1 631 ? -1.913 -17.052 -10.512 1.00 96.19 631 SER A O 1
ATOM 4939 N N . PRO A 1 632 ? 0.154 -17.396 -9.696 1.00 96.69 632 PRO A N 1
ATOM 4940 C CA . PRO A 1 632 ? 0.812 -16.547 -10.682 1.00 96.69 632 PRO A CA 1
ATOM 4941 C C . PRO A 1 632 ? 0.676 -17.125 -12.099 1.00 96.69 632 PRO A C 1
ATOM 4943 O O . PRO A 1 632 ? 0.842 -18.326 -12.316 1.00 96.69 632 PRO A O 1
ATOM 4946 N N . GLN A 1 633 ? 0.413 -16.255 -13.074 1.00 96.62 633 GLN A N 1
ATOM 4947 C CA . GLN A 1 633 ? 0.263 -16.597 -14.488 1.00 96.62 633 GLN A CA 1
ATOM 4948 C C . GLN A 1 633 ? 1.425 -16.039 -15.327 1.00 96.62 633 GLN A C 1
ATOM 4950 O O . GLN A 1 633 ? 2.183 -15.171 -14.888 1.00 96.62 633 GLN A O 1
ATOM 4955 N N . LYS A 1 634 ? 1.606 -16.572 -16.544 1.00 95.69 634 LYS A N 1
ATOM 4956 C CA . LYS A 1 634 ? 2.739 -16.224 -17.429 1.00 95.69 634 LYS A CA 1
ATOM 4957 C C . LYS A 1 634 ? 2.660 -14.801 -17.995 1.00 95.69 634 LYS A C 1
ATOM 4959 O O . LYS A 1 634 ? 3.688 -14.247 -18.385 1.00 95.69 634 LYS A O 1
ATOM 4964 N N . ASP A 1 635 ? 1.466 -14.226 -18.034 1.00 95.00 635 ASP A N 1
ATOM 4965 C CA . ASP A 1 635 ? 1.164 -12.869 -18.488 1.00 95.00 635 ASP A CA 1
ATOM 4966 C C . ASP A 1 635 ? 1.325 -11.818 -17.371 1.00 95.00 635 ASP A C 1
ATOM 4968 O O . ASP A 1 635 ? 1.120 -10.626 -17.602 1.00 95.00 635 ASP A O 1
ATOM 4972 N N . PHE A 1 636 ? 1.718 -12.218 -16.156 1.00 96.12 636 PHE A N 1
ATOM 4973 C CA . PHE A 1 636 ? 2.018 -11.280 -15.072 1.00 96.12 636 PHE A CA 1
ATOM 4974 C C . PHE A 1 636 ? 3.396 -10.643 -15.281 1.00 96.12 636 PHE A C 1
ATOM 4976 O O . PHE A 1 636 ? 4.355 -11.293 -15.710 1.00 96.12 636 PHE A O 1
ATOM 4983 N N . GLN A 1 637 ? 3.503 -9.345 -14.994 1.00 95.44 637 GLN A N 1
ATOM 4984 C CA . GLN A 1 637 ? 4.729 -8.577 -15.227 1.00 95.44 637 GLN A CA 1
ATOM 4985 C C . GLN A 1 637 ? 5.690 -8.726 -14.057 1.00 95.44 637 GLN A C 1
ATOM 4987 O O . GLN A 1 637 ? 5.294 -8.550 -12.908 1.00 95.44 637 GLN A O 1
ATOM 4992 N N . ALA A 1 638 ? 6.970 -8.965 -14.330 1.00 96.69 638 ALA A N 1
ATOM 4993 C CA . ALA A 1 638 ? 7.991 -8.768 -13.310 1.00 96.69 638 ALA A CA 1
ATOM 4994 C C . ALA A 1 638 ? 8.136 -7.265 -13.010 1.00 96.69 638 ALA A C 1
ATOM 4996 O O . ALA A 1 638 ? 8.055 -6.430 -13.912 1.00 96.69 638 ALA A O 1
ATOM 4997 N N . VAL A 1 639 ? 8.355 -6.899 -11.747 1.00 97.69 639 VAL A N 1
ATOM 4998 C CA . VAL A 1 639 ? 8.581 -5.501 -11.356 1.00 97.69 639 VAL A CA 1
ATOM 4999 C C . VAL A 1 639 ? 9.767 -5.367 -10.420 1.00 97.69 639 VAL A C 1
ATOM 5001 O O . VAL A 1 639 ? 10.045 -6.255 -9.618 1.00 97.69 639 VAL A O 1
ATOM 5004 N N . ARG A 1 640 ? 10.461 -4.231 -10.490 1.00 97.12 640 ARG A N 1
ATOM 5005 C CA . ARG A 1 640 ? 11.542 -3.892 -9.557 1.00 97.12 640 ARG A CA 1
ATOM 5006 C C . ARG A 1 640 ? 11.166 -2.650 -8.769 1.00 97.12 640 ARG A C 1
ATOM 5008 O O . ARG A 1 640 ? 10.900 -1.602 -9.353 1.00 97.12 640 ARG A O 1
ATOM 5015 N N . VAL A 1 641 ? 11.162 -2.772 -7.444 1.00 97.38 641 VAL A N 1
ATOM 5016 C CA . VAL A 1 641 ? 10.919 -1.652 -6.528 1.00 97.38 641 VAL A CA 1
ATOM 5017 C C . VAL A 1 641 ? 12.131 -0.722 -6.552 1.00 97.38 641 VAL A C 1
ATOM 5019 O O . VAL A 1 641 ? 13.249 -1.153 -6.264 1.00 97.38 641 VAL A O 1
ATOM 5022 N N . MET A 1 642 ? 11.916 0.542 -6.916 1.00 95.56 642 MET A N 1
ATOM 5023 C CA . MET A 1 642 ? 12.978 1.539 -7.072 1.00 95.56 642 MET A CA 1
ATOM 5024 C C . MET A 1 642 ? 13.180 2.321 -5.778 1.00 95.56 642 MET A C 1
ATOM 5026 O O . MET A 1 642 ? 14.235 2.242 -5.153 1.00 95.56 642 MET A O 1
ATOM 5030 N N . HIS A 1 643 ? 12.152 3.045 -5.344 1.00 95.38 643 HIS A N 1
ATOM 5031 C CA . HIS A 1 643 ? 12.192 3.856 -4.132 1.00 95.38 643 HIS A CA 1
ATOM 5032 C C . HIS A 1 643 ? 10.793 4.026 -3.535 1.00 95.38 643 HIS A C 1
ATOM 5034 O O . HIS A 1 643 ? 9.782 3.763 -4.190 1.00 95.38 643 HIS A O 1
ATOM 5040 N N . PHE A 1 644 ? 10.748 4.497 -2.288 1.00 97.44 644 PHE A N 1
ATOM 5041 C CA . PHE A 1 644 ? 9.511 4.802 -1.576 1.00 97.44 644 PHE A CA 1
ATOM 5042 C C . PHE A 1 644 ? 9.394 6.296 -1.305 1.00 97.44 644 PHE A C 1
ATOM 5044 O O . PHE A 1 644 ? 10.368 6.952 -0.937 1.00 97.44 644 PHE A O 1
ATOM 5051 N N . LYS A 1 645 ? 8.174 6.814 -1.399 1.00 96.94 645 LYS A N 1
ATOM 5052 C CA . LYS A 1 645 ? 7.816 8.178 -1.025 1.00 96.94 645 LYS A CA 1
ATOM 5053 C C . LYS A 1 645 ? 6.650 8.139 -0.050 1.00 96.94 645 LYS A C 1
ATOM 5055 O O . LYS A 1 645 ? 5.605 7.571 -0.350 1.00 96.94 645 LYS A O 1
ATOM 5060 N N . SER A 1 646 ? 6.822 8.746 1.119 1.00 96.12 646 SER A N 1
ATOM 5061 C CA . SER A 1 646 ? 5.713 8.944 2.052 1.00 96.12 646 SER A CA 1
ATOM 5062 C C . SER A 1 646 ? 5.041 10.275 1.742 1.00 96.12 646 SER A C 1
ATOM 5064 O O . SER A 1 646 ? 5.718 11.301 1.644 1.00 96.12 646 SER A O 1
ATOM 5066 N N . ARG A 1 647 ? 3.723 10.267 1.551 1.00 94.69 647 ARG A N 1
ATOM 5067 C CA . ARG A 1 647 ? 2.927 11.489 1.399 1.00 94.69 647 ARG A CA 1
ATOM 5068 C C . ARG A 1 647 ? 1.561 11.311 2.034 1.00 94.69 647 ARG A C 1
ATOM 5070 O O . ARG A 1 647 ? 1.054 10.198 2.163 1.00 94.69 647 ARG A O 1
ATOM 5077 N N . GLN A 1 648 ? 0.980 12.432 2.414 1.00 93.31 648 GLN A N 1
ATOM 5078 C CA . GLN A 1 648 ? -0.375 12.482 2.916 1.00 93.31 648 GLN A CA 1
ATOM 5079 C C . GLN A 1 648 ? -1.357 12.264 1.755 1.00 93.31 648 GLN A C 1
ATOM 5081 O O . GLN A 1 648 ? -1.214 12.890 0.703 1.00 93.31 648 GLN A O 1
ATOM 5086 N N . ASP A 1 649 ? -2.313 11.351 1.912 1.00 82.00 649 ASP A N 1
ATOM 5087 C CA . ASP A 1 649 ? -3.354 11.149 0.909 1.00 82.00 649 ASP A CA 1
ATOM 5088 C C . ASP A 1 649 ? -4.326 12.343 0.877 1.00 82.00 649 ASP A C 1
ATOM 5090 O O . ASP A 1 649 ? -4.505 13.051 1.872 1.00 82.00 649 ASP A O 1
ATOM 5094 N N . SER A 1 650 ? -4.914 12.604 -0.290 1.00 83.88 650 SER A N 1
ATOM 5095 C CA . SER A 1 650 ? -5.742 13.791 -0.524 1.00 83.88 650 SER A CA 1
ATOM 5096 C C . SER A 1 650 ? -7.164 13.690 0.030 1.00 83.88 650 SER A C 1
ATOM 5098 O O . SER A 1 650 ? -7.854 14.702 0.065 1.00 83.88 650 SER A O 1
ATOM 5100 N N . GLU A 1 651 ? -7.629 12.493 0.399 1.00 81.56 651 GLU A N 1
ATOM 5101 C CA . GLU A 1 651 ? -9.029 12.239 0.773 1.00 81.56 651 GLU A CA 1
ATOM 5102 C C . GLU A 1 651 ? -9.216 12.197 2.296 1.00 81.56 651 GLU A C 1
ATOM 5104 O O . GLU A 1 651 ? -10.125 12.818 2.839 1.00 81.56 651 GLU A O 1
ATOM 5109 N N . PHE A 1 652 ? -8.327 11.491 2.989 1.00 78.88 652 PHE A N 1
ATOM 5110 C CA . PHE A 1 652 ? -8.363 11.223 4.424 1.00 78.88 652 PHE A CA 1
ATOM 5111 C C . PHE A 1 652 ? -7.230 11.893 5.188 1.00 78.88 652 PHE A C 1
ATOM 5113 O O . PHE A 1 652 ? -7.201 11.819 6.416 1.00 78.88 652 PHE A O 1
ATOM 5120 N N . HIS A 1 653 ? -6.289 12.526 4.486 1.00 84.94 653 HIS A N 1
ATOM 5121 C CA . HIS A 1 653 ? -5.141 13.164 5.107 1.00 84.94 653 HIS A CA 1
ATOM 5122 C C . HIS A 1 653 ? -4.274 12.185 5.928 1.00 84.94 653 HIS A C 1
ATOM 5124 O O . HIS A 1 653 ? -3.627 12.582 6.900 1.00 84.94 653 HIS A O 1
ATOM 5130 N N . LEU A 1 654 ? -4.221 10.905 5.536 1.00 85.50 654 LEU A N 1
ATOM 5131 C CA . LEU A 1 654 ? -3.393 9.892 6.193 1.00 85.50 654 LEU A CA 1
ATOM 5132 C C . LEU A 1 654 ? -2.042 9.770 5.491 1.00 85.50 654 LEU A C 1
ATOM 5134 O O . LEU A 1 654 ? -1.949 9.837 4.266 1.00 85.50 654 LEU A O 1
ATOM 5138 N N . TRP A 1 655 ? -0.978 9.571 6.264 1.00 91.69 655 TRP A N 1
ATOM 5139 C CA . TRP A 1 655 ? 0.339 9.289 5.704 1.00 91.69 655 TRP A CA 1
ATOM 5140 C C . TRP A 1 655 ? 0.362 7.889 5.101 1.00 91.69 655 TRP A C 1
ATOM 5142 O O . TRP A 1 655 ? 0.168 6.897 5.802 1.00 91.69 655 TRP A O 1
ATOM 5152 N N . ARG A 1 656 ? 0.628 7.812 3.797 1.00 93.69 656 ARG A N 1
ATOM 5153 C CA . ARG A 1 656 ? 0.760 6.555 3.063 1.00 93.69 656 ARG A CA 1
ATOM 5154 C C . ARG A 1 656 ? 2.113 6.484 2.381 1.00 93.69 656 ARG A C 1
ATOM 5156 O O . ARG A 1 656 ? 2.668 7.493 1.945 1.00 93.69 656 ARG A O 1
ATOM 5163 N N . ASN A 1 657 ? 2.622 5.265 2.259 1.00 96.94 657 ASN A N 1
ATOM 5164 C CA . ASN A 1 657 ? 3.832 4.990 1.501 1.00 96.94 657 ASN A CA 1
ATOM 5165 C C . ASN A 1 657 ? 3.445 4.640 0.065 1.00 96.94 657 ASN A C 1
ATOM 5167 O O . ASN A 1 657 ? 2.613 3.763 -0.150 1.00 96.94 657 ASN A O 1
ATOM 5171 N N . PHE A 1 658 ? 4.068 5.300 -0.899 1.00 96.81 658 PHE A N 1
ATOM 5172 C CA . PHE A 1 658 ? 3.969 5.004 -2.321 1.00 96.81 658 PHE A CA 1
ATOM 5173 C C . PHE A 1 658 ? 5.304 4.432 -2.783 1.00 96.81 658 PHE A C 1
ATOM 5175 O O . PHE A 1 658 ? 6.358 4.914 -2.370 1.00 96.81 658 PHE A O 1
ATOM 5182 N N . ALA A 1 659 ? 5.260 3.386 -3.594 1.00 97.88 659 ALA A N 1
ATOM 5183 C CA . ALA A 1 659 ? 6.418 2.766 -4.206 1.00 97.88 659 ALA A CA 1
ATOM 5184 C C . ALA A 1 659 ? 6.453 3.139 -5.688 1.00 97.88 659 ALA A C 1
ATOM 5186 O O . ALA A 1 659 ? 5.469 2.946 -6.403 1.00 97.88 659 ALA A O 1
ATOM 5187 N N . THR A 1 660 ? 7.600 3.634 -6.141 1.00 97.50 660 THR A N 1
ATOM 5188 C CA . THR A 1 660 ? 7.905 3.727 -7.568 1.00 97.50 660 THR A CA 1
ATOM 5189 C C . THR A 1 660 ? 8.497 2.394 -7.992 1.00 97.50 660 THR A C 1
ATOM 5191 O O . THR A 1 660 ? 9.507 1.953 -7.436 1.00 97.50 660 THR A O 1
ATOM 5194 N N . ILE A 1 661 ? 7.871 1.736 -8.960 1.00 98.00 661 ILE A N 1
ATOM 5195 C CA . ILE A 1 661 ? 8.338 0.472 -9.530 1.00 98.00 661 ILE A CA 1
ATOM 5196 C C . ILE A 1 661 ? 8.721 0.671 -10.987 1.00 98.00 661 ILE A C 1
ATOM 5198 O O . ILE A 1 661 ? 8.100 1.474 -11.677 1.00 98.00 661 ILE A O 1
ATOM 5202 N N . SER A 1 662 ? 9.709 -0.085 -11.458 1.00 97.56 662 SER A N 1
ATOM 5203 C CA . SER A 1 662 ? 9.925 -0.278 -12.892 1.00 97.56 662 SER A CA 1
ATOM 5204 C C . SER A 1 662 ? 9.226 -1.550 -13.360 1.00 97.56 662 SER A C 1
ATOM 5206 O O . SER A 1 662 ? 9.247 -2.573 -12.666 1.00 97.56 662 SER A O 1
ATOM 5208 N N . LEU A 1 663 ? 8.597 -1.467 -14.525 1.00 96.69 663 LEU A N 1
ATOM 5209 C CA . LEU A 1 663 ? 7.894 -2.559 -15.180 1.00 96.69 663 LEU A CA 1
ATOM 5210 C C . LEU A 1 663 ? 8.874 -3.310 -16.086 1.00 96.69 663 LEU A C 1
ATOM 5212 O O . LEU A 1 663 ? 9.627 -2.707 -16.848 1.00 96.69 663 LEU A O 1
ATOM 5216 N N . GLN A 1 664 ? 8.886 -4.634 -15.974 1.00 95.75 664 GLN A N 1
ATOM 5217 C CA . GLN A 1 664 ? 9.730 -5.527 -16.763 1.00 95.75 664 GLN A CA 1
ATOM 5218 C C . GLN A 1 664 ? 8.853 -6.433 -17.638 1.00 95.75 664 GLN A C 1
ATOM 5220 O O . GLN A 1 664 ? 7.624 -6.434 -17.526 1.00 95.75 664 GLN A O 1
ATOM 5225 N N . CYS A 1 665 ? 9.493 -7.211 -18.511 1.00 95.50 665 CYS A N 1
ATOM 5226 C CA . CYS A 1 665 ? 8.792 -8.174 -19.355 1.00 95.50 665 CYS A CA 1
ATOM 5227 C C . CYS A 1 665 ? 7.966 -9.174 -18.537 1.00 95.50 665 CYS A C 1
ATOM 5229 O O . CYS A 1 665 ? 8.341 -9.559 -17.423 1.00 95.50 665 CYS A O 1
ATOM 5231 N N . THR A 1 666 ? 6.880 -9.658 -19.135 1.00 95.94 666 THR A N 1
ATOM 5232 C CA . THR A 1 666 ? 6.186 -10.855 -18.647 1.00 95.94 666 THR A CA 1
ATOM 5233 C C . THR A 1 666 ? 6.990 -12.117 -18.952 1.00 95.94 666 THR A C 1
ATOM 5235 O O . THR A 1 666 ? 7.925 -12.103 -19.760 1.00 95.94 666 THR A O 1
ATOM 5238 N N . HIS A 1 667 ? 6.622 -13.241 -18.333 1.00 92.25 667 HIS A N 1
ATOM 5239 C CA . HIS A 1 667 ? 7.229 -14.531 -18.668 1.00 92.25 667 HIS A CA 1
ATOM 5240 C C . HIS A 1 667 ? 6.886 -14.953 -20.107 1.00 92.25 667 HIS A C 1
ATOM 5242 O O . HIS A 1 667 ? 7.705 -15.571 -20.789 1.00 92.25 667 HIS A O 1
ATOM 5248 N N . GLU A 1 668 ? 5.689 -14.616 -20.585 1.00 93.88 668 GLU A N 1
ATOM 5249 C CA . GLU A 1 668 ? 5.294 -14.813 -21.982 1.00 93.88 668 GLU A CA 1
ATOM 5250 C C . GLU A 1 668 ? 6.174 -13.999 -22.944 1.00 93.88 668 GLU A C 1
ATOM 5252 O O . GLU A 1 668 ? 6.762 -14.566 -23.864 1.00 93.88 668 GLU A O 1
ATOM 5257 N N . GLU A 1 669 ? 6.359 -12.701 -22.686 1.00 95.25 669 GLU A N 1
ATOM 5258 C CA . GLU A 1 669 ? 7.209 -11.834 -23.510 1.00 95.25 669 GLU A CA 1
ATOM 5259 C C . GLU A 1 669 ? 8.672 -12.287 -23.483 1.00 95.25 669 GLU A C 1
ATOM 5261 O O . GLU A 1 669 ? 9.354 -12.265 -24.508 1.00 95.25 669 GLU A O 1
ATOM 5266 N N . MET A 1 670 ? 9.159 -12.739 -22.325 1.00 93.88 670 MET A N 1
ATOM 5267 C CA . MET A 1 670 ? 10.510 -13.278 -22.186 1.00 93.88 670 MET A CA 1
ATOM 5268 C C . MET A 1 670 ? 10.706 -14.561 -23.001 1.00 93.88 670 MET A C 1
ATOM 5270 O O . MET A 1 670 ? 11.800 -14.782 -23.519 1.00 93.88 670 MET A O 1
ATOM 5274 N N . ALA A 1 671 ? 9.671 -15.394 -23.126 1.00 92.69 671 ALA A N 1
ATOM 5275 C CA . ALA A 1 671 ? 9.718 -16.606 -23.933 1.00 92.69 671 ALA A CA 1
ATOM 5276 C C . ALA A 1 671 ? 9.664 -16.300 -25.438 1.00 92.69 671 ALA A C 1
ATOM 5278 O O . ALA A 1 671 ? 10.387 -16.928 -26.211 1.00 92.69 671 ALA A O 1
ATOM 5279 N N . GLU A 1 672 ? 8.841 -15.335 -25.859 1.00 94.69 672 GLU A N 1
ATOM 5280 C CA . GLU A 1 672 ? 8.669 -15.005 -27.280 1.00 94.69 672 GLU A CA 1
ATOM 5281 C C . GLU A 1 672 ? 9.719 -14.027 -27.822 1.00 94.69 672 GLU A C 1
ATOM 5283 O O . GLU A 1 672 ? 10.127 -14.148 -28.973 1.00 94.69 672 GLU A O 1
ATOM 5288 N N . THR A 1 673 ? 10.173 -13.075 -27.005 1.00 95.69 673 THR A N 1
ATOM 5289 C CA . THR A 1 673 ? 11.121 -12.014 -27.392 1.00 95.69 673 THR A CA 1
ATOM 5290 C C . THR A 1 673 ? 12.301 -11.873 -26.411 1.00 95.69 673 THR A C 1
ATOM 5292 O O . THR A 1 673 ? 12.597 -10.784 -25.904 1.00 95.69 673 THR A O 1
ATOM 5295 N N . PRO A 1 674 ? 13.045 -12.963 -26.130 1.00 94.00 674 PRO A N 1
ATOM 5296 C CA . PRO A 1 674 ? 14.086 -12.994 -25.101 1.00 94.00 674 PRO A CA 1
ATOM 5297 C C . PRO A 1 674 ? 15.218 -11.977 -25.291 1.00 94.00 674 PRO A C 1
ATOM 5299 O O . PRO A 1 674 ? 15.921 -11.688 -24.321 1.00 94.00 674 PRO A O 1
ATOM 5302 N N . ARG A 1 675 ? 15.467 -11.464 -26.507 1.00 92.50 675 ARG A N 1
ATOM 5303 C CA . ARG A 1 675 ? 16.511 -10.453 -26.752 1.00 92.50 675 ARG A CA 1
ATOM 5304 C C . ARG A 1 675 ? 16.170 -9.114 -26.098 1.00 92.50 675 ARG A C 1
ATOM 5306 O O . ARG A 1 675 ? 17.055 -8.514 -25.501 1.00 92.50 675 ARG A O 1
ATOM 5313 N N . TRP A 1 676 ? 14.908 -8.690 -26.149 1.00 93.12 676 TRP A N 1
ATOM 5314 C CA . TRP A 1 676 ? 14.459 -7.387 -25.631 1.00 93.12 676 TRP A CA 1
ATOM 5315 C C . TRP A 1 676 ? 14.150 -7.398 -24.128 1.00 93.12 676 TRP A C 1
ATOM 5317 O O . TRP A 1 676 ? 14.132 -6.354 -23.469 1.00 93.12 676 TRP A O 1
ATOM 5327 N N . CYS A 1 677 ? 13.981 -8.593 -23.562 1.00 94.25 677 CYS A N 1
ATOM 5328 C CA . CYS A 1 677 ? 13.812 -8.801 -22.125 1.00 94.25 677 CYS A CA 1
ATOM 5329 C C . CYS A 1 677 ? 15.122 -8.975 -21.355 1.00 94.25 677 CYS A C 1
ATOM 5331 O O . CYS A 1 677 ? 15.103 -9.050 -20.128 1.00 94.25 677 CYS A O 1
ATOM 5333 N N . LYS A 1 678 ? 16.262 -9.015 -22.048 1.00 92.69 678 LYS A N 1
ATOM 5334 C CA . LYS A 1 678 ? 17.595 -8.981 -21.434 1.00 92.69 678 LYS A CA 1
ATOM 5335 C C . LYS A 1 678 ? 18.083 -7.540 -21.306 1.00 92.69 678 LYS A C 1
ATOM 5337 O O . LYS A 1 678 ? 17.466 -6.622 -21.841 1.00 92.69 678 LYS A O 1
ATOM 5342 N N . ASP A 1 679 ? 19.191 -7.362 -20.592 1.00 92.94 679 ASP A N 1
ATOM 5343 C CA . ASP A 1 679 ? 19.887 -6.078 -20.572 1.00 92.94 679 ASP A CA 1
ATOM 5344 C C . ASP A 1 679 ? 20.255 -5.689 -22.017 1.00 92.94 679 ASP A C 1
ATOM 5346 O O . ASP A 1 679 ? 20.828 -6.522 -22.739 1.00 92.94 679 ASP A O 1
ATOM 5350 N N . PRO A 1 680 ? 19.889 -4.477 -22.471 1.00 92.81 680 PRO A N 1
ATOM 5351 C CA . PRO A 1 680 ? 20.173 -4.044 -23.827 1.00 92.81 680 PRO A CA 1
ATOM 5352 C C . PRO A 1 680 ? 21.682 -3.932 -24.051 1.00 92.81 680 PRO A C 1
ATOM 5354 O O . PRO A 1 680 ? 22.465 -3.701 -23.129 1.00 92.81 680 PRO A O 1
ATOM 5357 N N . GLN A 1 681 ? 22.106 -4.100 -25.302 1.00 92.19 681 GLN A N 1
ATOM 5358 C CA . GLN A 1 681 ? 23.508 -3.909 -25.652 1.00 92.19 681 GLN A CA 1
ATOM 5359 C C . GLN A 1 681 ? 23.797 -2.416 -25.767 1.00 92.19 681 GLN A C 1
ATOM 5361 O O . GLN A 1 681 ? 23.224 -1.735 -26.618 1.00 92.19 681 GLN A O 1
ATOM 5366 N N . VAL A 1 682 ? 24.712 -1.942 -24.927 1.00 91.06 682 VAL A N 1
ATOM 5367 C CA . VAL A 1 682 ? 25.195 -0.562 -24.906 1.00 91.06 682 VAL A CA 1
ATOM 5368 C C . VAL A 1 682 ? 26.565 -0.506 -25.581 1.00 91.06 682 VAL A C 1
ATOM 5370 O O . VAL A 1 682 ? 27.420 -1.371 -25.360 1.00 91.06 682 VAL A O 1
ATOM 5373 N N . HIS A 1 683 ? 26.787 0.485 -26.439 1.00 88.56 683 HIS A N 1
ATOM 5374 C CA . HIS A 1 683 ? 28.100 0.753 -27.001 1.00 88.56 683 HIS A CA 1
ATOM 5375 C C . HIS A 1 683 ? 28.971 1.489 -25.982 1.00 88.56 683 HIS A C 1
ATOM 5377 O O . HIS A 1 683 ? 28.634 2.579 -25.532 1.00 88.56 683 HIS A O 1
ATOM 5383 N N . HIS A 1 684 ? 30.122 0.907 -25.654 1.00 84.06 684 HIS A N 1
ATOM 5384 C CA . HIS A 1 684 ? 31.176 1.579 -24.904 1.00 84.06 684 HIS A CA 1
ATOM 5385 C C . HIS A 1 684 ? 32.429 1.660 -25.773 1.00 84.06 684 HIS A C 1
ATOM 5387 O O . HIS A 1 684 ? 32.921 0.636 -26.261 1.00 84.06 684 HIS A O 1
ATOM 5393 N N . SER A 1 685 ? 32.964 2.864 -25.954 1.00 69.69 685 SER A N 1
ATOM 5394 C CA . SER A 1 685 ? 34.259 3.081 -26.578 1.00 69.69 685 SER A CA 1
ATOM 5395 C C . SER A 1 685 ? 35.330 2.359 -25.767 1.00 69.69 685 SER A C 1
ATOM 5397 O O . SER A 1 685 ? 35.350 2.362 -24.528 1.00 69.69 685 SER A O 1
ATOM 5399 N N . SER A 1 686 ? 36.252 1.717 -26.481 1.00 56.62 686 SER A N 1
ATOM 5400 C CA . SER A 1 686 ? 37.349 0.925 -25.916 1.00 56.62 686 SER A CA 1
ATOM 5401 C C . SER A 1 686 ? 38.310 1.731 -25.029 1.00 56.62 686 SER A C 1
ATOM 5403 O O . SER A 1 686 ? 39.189 1.151 -24.401 1.00 56.62 686 SER A O 1
ATOM 5405 N N . SER A 1 687 ? 38.167 3.059 -24.977 1.00 51.00 687 SER A N 1
ATOM 5406 C CA . SER A 1 687 ? 38.906 3.954 -24.082 1.00 51.00 687 SER A CA 1
ATOM 5407 C C . SER A 1 687 ? 38.388 3.976 -22.643 1.00 51.00 687 SER A C 1
ATOM 5409 O O . SER A 1 687 ? 39.096 4.466 -21.764 1.00 51.00 687 SER A O 1
ATOM 5411 N N . SER A 1 688 ? 37.187 3.458 -22.374 1.00 48.41 688 SER A N 1
ATOM 5412 C CA . SER A 1 688 ? 36.675 3.345 -21.007 1.00 48.41 688 SER A CA 1
ATOM 5413 C C . SER A 1 688 ? 37.169 2.047 -20.357 1.00 48.41 688 SER A C 1
ATOM 5415 O O . SER A 1 688 ? 37.054 0.955 -20.914 1.00 48.41 688 SER A O 1
ATOM 5417 N N . THR A 1 689 ? 37.709 2.139 -19.141 1.00 43.25 689 THR A N 1
ATOM 5418 C CA . THR A 1 689 ? 38.158 0.992 -18.325 1.00 43.25 689 THR A CA 1
ATOM 5419 C C . THR A 1 689 ? 37.064 -0.068 -18.098 1.00 43.25 689 THR A C 1
ATOM 5421 O O . THR A 1 689 ? 37.374 -1.213 -17.770 1.00 43.25 689 THR A O 1
ATOM 5424 N N . ASN A 1 690 ? 35.796 0.267 -18.357 1.00 43.00 690 ASN A N 1
ATOM 5425 C CA . ASN A 1 690 ? 34.643 -0.632 -18.287 1.00 43.00 690 ASN A CA 1
ATOM 5426 C C . ASN A 1 690 ? 34.582 -1.667 -19.428 1.00 43.00 690 ASN A C 1
ATOM 5428 O O . ASN A 1 690 ? 34.040 -2.751 -19.220 1.00 43.00 690 ASN A O 1
ATOM 5432 N N . ALA A 1 691 ? 35.203 -1.422 -20.590 1.00 40.72 691 ALA A N 1
ATOM 5433 C CA . ALA A 1 691 ? 35.208 -2.375 -21.711 1.00 40.72 691 ALA A CA 1
ATOM 5434 C C . ALA A 1 691 ? 35.927 -3.705 -21.375 1.00 40.72 691 ALA A C 1
ATOM 5436 O O . ALA A 1 691 ? 35.613 -4.769 -21.920 1.00 40.72 691 ALA A O 1
ATOM 5437 N N . VAL A 1 692 ? 36.866 -3.674 -20.422 1.00 40.12 692 VAL A N 1
ATOM 5438 C CA . VAL A 1 692 ? 37.560 -4.869 -19.910 1.00 40.12 692 VAL A CA 1
ATOM 5439 C C . VAL A 1 692 ? 36.650 -5.687 -18.980 1.00 40.12 692 VAL A C 1
ATOM 5441 O O . VAL A 1 692 ? 36.641 -6.914 -19.044 1.00 40.12 692 VAL A O 1
ATOM 5444 N N . LEU A 1 693 ? 35.810 -5.029 -18.178 1.00 43.44 693 LEU A N 1
ATOM 5445 C CA . LEU A 1 693 ? 34.828 -5.687 -17.305 1.00 43.44 693 LEU A CA 1
ATOM 5446 C C . LEU A 1 693 ? 33.657 -6.296 -18.092 1.00 43.44 693 LEU A C 1
ATOM 5448 O O . LEU A 1 693 ? 33.204 -7.400 -17.769 1.00 43.44 693 LEU A O 1
ATOM 5452 N N . ASP A 1 694 ? 33.228 -5.629 -19.162 1.00 43.66 694 ASP A N 1
ATOM 5453 C CA . ASP A 1 694 ? 32.148 -6.088 -20.038 1.00 43.66 694 ASP A CA 1
ATOM 5454 C C . ASP A 1 694 ? 32.571 -7.246 -20.954 1.00 43.66 694 ASP A C 1
ATOM 5456 O O . ASP A 1 694 ? 31.812 -8.197 -21.166 1.00 43.66 694 ASP A O 1
ATOM 5460 N N . SER A 1 695 ? 33.818 -7.239 -21.441 1.00 39.19 695 SER A N 1
ATOM 5461 C CA . SER A 1 695 ? 34.374 -8.370 -22.199 1.00 39.19 695 SER A CA 1
ATOM 5462 C C . SER A 1 695 ? 34.578 -9.615 -21.325 1.00 39.19 695 SER A C 1
ATOM 5464 O O . SER A 1 695 ? 34.281 -10.726 -21.771 1.00 39.19 695 SER A O 1
ATOM 5466 N N . MET A 1 696 ? 34.937 -9.454 -20.044 1.00 39.44 696 MET A N 1
ATOM 5467 C CA . MET A 1 696 ? 34.953 -10.554 -19.066 1.00 39.44 696 MET A CA 1
ATOM 5468 C C . MET A 1 696 ? 33.547 -11.067 -18.704 1.00 39.44 696 MET A C 1
ATOM 5470 O O . MET A 1 696 ? 33.402 -12.208 -18.272 1.00 39.44 696 MET A O 1
ATOM 5474 N N . GLY A 1 697 ? 32.490 -10.270 -18.896 1.00 40.28 697 GLY A N 1
ATOM 5475 C CA . GLY A 1 697 ? 31.096 -10.704 -18.730 1.00 40.28 697 GLY A CA 1
ATOM 5476 C C . GLY A 1 697 ? 30.591 -11.648 -19.829 1.00 40.28 697 GLY A C 1
ATOM 5477 O O . GLY A 1 697 ? 29.674 -12.434 -19.585 1.00 40.28 697 GLY A O 1
ATOM 5478 N N . ARG A 1 698 ? 31.199 -11.614 -21.024 1.00 40.69 698 ARG A N 1
ATOM 5479 C CA . ARG A 1 698 ? 30.793 -12.435 -22.182 1.00 40.69 698 ARG A CA 1
ATOM 5480 C C . ARG A 1 698 ? 31.437 -13.828 -22.196 1.00 40.69 698 ARG A C 1
ATOM 5482 O O . ARG A 1 698 ? 30.861 -14.750 -22.769 1.00 40.69 698 ARG A O 1
ATOM 5489 N N . ALA A 1 699 ? 32.565 -14.020 -21.512 1.00 31.72 699 ALA A N 1
ATOM 5490 C CA . ALA A 1 699 ? 33.245 -15.310 -21.390 1.00 31.72 699 ALA A CA 1
ATOM 5491 C C . ALA A 1 699 ? 32.792 -16.084 -20.130 1.00 31.72 699 ALA A C 1
ATOM 5493 O O . ALA A 1 699 ? 33.468 -16.096 -19.108 1.00 31.72 699 ALA A O 1
ATOM 5494 N N . GLY A 1 700 ? 31.638 -16.757 -20.205 1.00 32.53 700 GLY A N 1
ATOM 5495 C CA . GLY A 1 700 ? 31.254 -17.823 -19.264 1.00 32.53 700 GLY A CA 1
ATOM 5496 C C . GLY A 1 700 ? 30.416 -17.397 -18.048 1.00 32.53 700 GLY A C 1
ATOM 5497 O O . GLY A 1 700 ? 30.930 -17.076 -16.979 1.00 32.53 700 GLY A O 1
ATOM 5498 N N . ARG A 1 701 ? 29.084 -17.527 -18.160 1.00 39.38 701 ARG A N 1
ATOM 5499 C CA . ARG A 1 701 ? 28.130 -17.328 -17.044 1.00 39.38 701 ARG A CA 1
ATOM 5500 C C . ARG A 1 701 ? 28.263 -18.369 -15.912 1.00 39.38 701 ARG A C 1
ATOM 5502 O O . ARG A 1 701 ? 27.766 -18.125 -14.817 1.00 39.38 701 ARG A O 1
ATOM 5509 N N . GLY A 1 702 ? 28.941 -19.498 -16.147 1.00 37.19 702 GLY A N 1
ATOM 5510 C CA . GLY A 1 702 ? 29.124 -20.574 -15.159 1.00 37.19 702 GLY A CA 1
ATOM 5511 C C . GLY A 1 702 ? 30.292 -20.362 -14.185 1.00 37.19 702 GLY A C 1
ATOM 5512 O O . GLY A 1 702 ? 30.182 -20.686 -13.006 1.00 37.19 702 GLY A O 1
ATOM 5513 N N . THR A 1 703 ? 31.392 -19.757 -14.635 1.00 39.59 703 THR A N 1
ATOM 5514 C CA . THR A 1 703 ? 32.606 -19.560 -13.823 1.00 39.59 703 THR A CA 1
ATOM 5515 C C . THR A 1 703 ? 32.508 -18.348 -12.897 1.00 39.59 703 THR A C 1
ATOM 5517 O O . THR A 1 703 ? 33.032 -18.391 -11.785 1.00 39.59 703 THR A O 1
ATOM 5520 N N . LYS A 1 704 ? 31.771 -17.296 -13.285 1.00 40.03 704 LYS A N 1
ATOM 5521 C CA . LYS A 1 704 ? 31.608 -16.083 -12.461 1.00 40.03 704 LYS A CA 1
ATOM 5522 C C . LYS A 1 704 ? 30.893 -16.362 -11.133 1.00 40.03 704 LYS A C 1
ATOM 5524 O O . LYS A 1 704 ? 31.357 -15.894 -10.102 1.00 40.03 704 LYS A O 1
ATOM 5529 N N . ARG A 1 705 ? 29.833 -17.186 -11.118 1.00 44.00 705 ARG A N 1
ATOM 5530 C CA . ARG A 1 705 ? 29.128 -17.554 -9.870 1.00 44.00 705 ARG A CA 1
ATOM 5531 C C . ARG A 1 705 ? 30.007 -18.369 -8.915 1.00 44.00 705 ARG A C 1
ATOM 5533 O O . ARG A 1 705 ? 29.982 -18.100 -7.719 1.00 44.00 705 ARG A O 1
ATOM 5540 N N . PHE A 1 706 ? 30.819 -19.293 -9.433 1.00 42.88 706 PHE A N 1
ATOM 5541 C CA . PHE A 1 706 ? 31.711 -20.126 -8.615 1.00 42.88 706 PHE A CA 1
ATOM 5542 C C . PHE A 1 706 ? 32.893 -19.340 -8.033 1.00 42.88 706 PHE A C 1
ATOM 5544 O O . PHE A 1 706 ? 33.213 -19.486 -6.855 1.00 42.88 706 PHE A O 1
ATOM 5551 N N . VAL A 1 707 ? 33.507 -18.454 -8.824 1.00 43.28 707 VAL A N 1
ATOM 5552 C CA . VAL A 1 707 ? 34.615 -17.603 -8.357 1.00 43.28 707 VAL A CA 1
ATOM 5553 C C . VAL A 1 707 ? 34.110 -16.534 -7.386 1.00 43.28 707 VAL A C 1
ATOM 5555 O O . VAL A 1 707 ? 34.740 -16.289 -6.363 1.00 43.28 707 VAL A O 1
ATOM 5558 N N . GLN A 1 708 ? 32.938 -15.946 -7.638 1.00 41.03 708 GLN A N 1
ATOM 5559 C CA . GLN A 1 708 ? 32.366 -14.912 -6.775 1.00 41.03 708 GLN A CA 1
ATOM 5560 C C . GLN A 1 708 ? 31.852 -15.483 -5.444 1.00 41.03 708 GLN A C 1
ATOM 5562 O O . GLN A 1 708 ? 32.090 -14.871 -4.409 1.00 41.03 708 GLN A O 1
ATOM 5567 N N . GLN A 1 709 ? 31.248 -16.681 -5.425 1.00 44.97 709 GLN A N 1
ATOM 5568 C CA . GLN A 1 709 ? 30.927 -17.380 -4.168 1.00 44.97 709 GLN A CA 1
ATOM 5569 C C . GLN A 1 709 ? 32.182 -17.842 -3.413 1.00 44.97 709 GLN A C 1
ATOM 5571 O O . GLN A 1 709 ? 32.203 -17.773 -2.184 1.00 44.97 709 GLN A O 1
ATOM 5576 N N . GLY A 1 710 ? 33.235 -18.268 -4.121 1.00 42.06 710 GLY A N 1
ATOM 5577 C CA . GLY A 1 710 ? 34.522 -18.623 -3.513 1.00 42.06 710 GLY A CA 1
ATOM 5578 C C . GLY A 1 710 ? 35.217 -17.429 -2.851 1.00 42.06 710 GLY A C 1
ATOM 5579 O O . GLY A 1 710 ? 35.701 -17.545 -1.729 1.00 42.06 710 GLY A O 1
ATOM 5580 N N . LEU A 1 711 ? 35.199 -16.260 -3.497 1.00 41.97 711 LEU A N 1
ATOM 5581 C CA . LEU A 1 711 ? 35.807 -15.030 -2.977 1.00 41.97 711 LEU A CA 1
ATOM 5582 C C . LEU A 1 711 ? 34.990 -14.385 -1.842 1.00 41.97 711 LEU A C 1
ATOM 5584 O O . LEU A 1 711 ? 35.585 -13.834 -0.917 1.00 41.97 711 LEU A O 1
ATOM 5588 N N . HIS A 1 712 ? 33.655 -14.517 -1.852 1.00 45.75 712 HIS A N 1
ATOM 5589 C CA . HIS A 1 712 ? 32.793 -14.067 -0.747 1.00 45.75 712 HIS A CA 1
ATOM 5590 C C . HIS A 1 712 ? 32.953 -14.939 0.506 1.00 45.75 712 HIS A C 1
ATOM 5592 O O . HIS A 1 712 ? 33.035 -14.411 1.612 1.00 45.75 712 HIS A O 1
ATOM 5598 N N . LYS A 1 713 ? 33.057 -16.270 0.347 1.00 44.44 713 LYS A N 1
ATOM 5599 C CA . LYS A 1 713 ? 33.369 -17.184 1.464 1.00 44.44 713 LYS A CA 1
ATOM 5600 C C . LYS A 1 713 ? 34.788 -16.998 2.011 1.00 44.44 713 LYS A C 1
ATOM 5602 O O . LYS A 1 713 ? 35.027 -17.336 3.163 1.00 44.44 713 LYS A O 1
ATOM 5607 N N . ALA A 1 714 ? 35.708 -16.457 1.212 1.00 40.75 714 ALA A N 1
ATOM 5608 C CA . ALA A 1 714 ? 37.081 -16.167 1.623 1.00 40.75 714 ALA A CA 1
ATOM 5609 C C . ALA A 1 714 ? 37.273 -14.768 2.246 1.00 40.75 714 ALA A C 1
ATOM 5611 O O . ALA A 1 714 ? 38.394 -14.434 2.620 1.00 40.75 714 ALA A O 1
ATOM 5612 N N . GLY A 1 715 ? 36.222 -13.939 2.343 1.00 30.17 715 GLY A N 1
ATOM 5613 C CA . GLY A 1 715 ? 36.305 -12.593 2.930 1.00 30.17 715 GLY A CA 1
ATOM 5614 C C . GLY A 1 715 ? 37.229 -11.620 2.182 1.00 30.17 715 GLY A C 1
ATOM 5615 O O . GLY A 1 715 ? 37.679 -10.642 2.768 1.00 30.17 715 GLY A O 1
ATOM 5616 N N . MET A 1 716 ? 37.542 -11.899 0.910 1.00 35.75 716 MET A N 1
ATOM 5617 C CA . MET A 1 716 ? 38.572 -11.193 0.126 1.00 35.75 716 MET A CA 1
ATOM 5618 C C . MET A 1 716 ? 38.011 -10.303 -0.990 1.00 35.75 716 MET A C 1
ATOM 5620 O O . MET A 1 716 ? 38.778 -9.687 -1.726 1.00 35.75 716 MET A O 1
ATOM 5624 N N . ALA A 1 717 ? 36.689 -10.229 -1.136 1.00 33.72 717 ALA A N 1
ATOM 5625 C CA . ALA A 1 717 ? 36.051 -9.275 -2.031 1.00 33.72 717 ALA A CA 1
ATOM 5626 C C . ALA A 1 717 ? 35.384 -8.175 -1.199 1.00 33.72 717 ALA A C 1
ATOM 5628 O O . ALA A 1 717 ? 34.381 -8.429 -0.532 1.00 33.72 717 ALA A O 1
ATOM 5629 N N . GLU A 1 718 ? 35.932 -6.959 -1.259 1.00 35.59 718 GLU A N 1
ATOM 5630 C CA . GLU A 1 718 ? 35.132 -5.759 -1.012 1.00 35.59 718 GLU A CA 1
ATOM 5631 C C . GLU A 1 718 ? 33.935 -5.789 -1.972 1.00 35.59 718 GLU A C 1
ATOM 5633 O O . GLU A 1 718 ? 34.072 -6.211 -3.129 1.00 35.59 718 GLU A O 1
ATOM 5638 N N . GLU A 1 719 ? 32.749 -5.402 -1.485 1.00 33.91 719 GLU A N 1
ATOM 5639 C CA . GLU A 1 719 ? 31.566 -5.255 -2.333 1.00 33.91 719 GLU A CA 1
ATOM 5640 C C . GLU A 1 719 ? 31.969 -4.487 -3.601 1.00 33.91 719 GLU A C 1
ATOM 5642 O O . GLU A 1 719 ? 32.619 -3.445 -3.475 1.00 33.91 719 GLU A O 1
ATOM 5647 N N . PRO A 1 720 ? 31.645 -4.973 -4.818 1.00 35.50 720 PRO A N 1
ATOM 5648 C CA . PRO A 1 720 ? 31.994 -4.244 -6.026 1.00 35.50 720 PRO A CA 1
ATOM 5649 C C . PRO A 1 720 ? 31.444 -2.831 -5.874 1.00 35.50 720 PRO A C 1
ATOM 5651 O O . PRO A 1 720 ? 30.237 -2.666 -5.672 1.00 35.50 720 PRO A O 1
ATOM 5654 N N . HIS A 1 721 ? 32.352 -1.847 -5.891 1.00 31.84 721 HIS A N 1
ATOM 5655 C CA . HIS A 1 721 ? 32.015 -0.439 -5.755 1.00 31.84 721 HIS A CA 1
ATOM 5656 C C . HIS A 1 721 ? 30.756 -0.157 -6.567 1.00 31.84 721 HIS A C 1
ATOM 5658 O O . HIS A 1 721 ? 30.694 -0.464 -7.761 1.00 31.84 721 HIS A O 1
ATOM 5664 N N . SER A 1 722 ? 29.739 0.371 -5.883 1.00 37.72 722 SER A N 1
ATOM 5665 C CA . SER A 1 722 ? 28.473 0.738 -6.499 1.00 37.72 722 SER A CA 1
ATOM 5666 C C . SER A 1 722 ? 28.721 1.590 -7.745 1.00 37.72 722 SER A C 1
ATOM 5668 O O . SER A 1 722 ? 29.753 2.265 -7.849 1.00 37.72 722 SER A O 1
ATOM 5670 N N . ASN A 1 723 ? 27.738 1.594 -8.649 1.00 44.09 723 ASN A N 1
ATOM 5671 C CA . ASN A 1 723 ? 27.627 2.361 -9.898 1.00 44.09 723 ASN A CA 1
ATOM 5672 C C . ASN A 1 723 ? 27.971 3.872 -9.821 1.00 44.09 723 ASN A C 1
ATOM 5674 O O . ASN A 1 723 ? 27.733 4.595 -10.778 1.00 44.09 723 ASN A O 1
ATOM 5678 N N . SER A 1 724 ? 28.555 4.388 -8.740 1.00 36.56 724 SER A N 1
ATOM 5679 C CA . SER A 1 724 ? 29.111 5.735 -8.596 1.00 36.56 724 SER A CA 1
ATOM 5680 C C . SER A 1 724 ? 30.074 6.154 -9.721 1.00 36.56 724 SER A C 1
ATOM 5682 O O . SER A 1 724 ? 30.085 7.329 -10.090 1.00 36.56 724 SER A O 1
ATOM 5684 N N . ALA A 1 725 ? 30.840 5.226 -10.313 1.00 37.34 725 ALA A N 1
ATOM 5685 C CA . ALA A 1 725 ? 31.671 5.516 -11.487 1.00 37.34 725 ALA A CA 1
ATOM 5686 C C . ALA A 1 725 ? 30.822 5.714 -12.760 1.00 37.34 725 ALA A C 1
ATOM 5688 O O . ALA A 1 725 ? 31.071 6.654 -13.514 1.00 37.34 725 ALA A O 1
ATOM 5689 N N . GLY A 1 726 ? 29.774 4.901 -12.939 1.00 41.62 726 GLY A N 1
ATOM 5690 C CA . GLY A 1 726 ? 28.766 5.081 -13.988 1.00 41.62 726 GLY A CA 1
ATOM 5691 C C . GLY A 1 726 ? 27.964 6.372 -13.807 1.00 41.62 726 GLY A C 1
ATOM 5692 O O . GLY A 1 726 ? 27.793 7.113 -14.759 1.00 41.62 726 GLY A O 1
ATOM 5693 N N . GLY A 1 727 ? 27.587 6.730 -12.576 1.00 41.44 727 GLY A N 1
ATOM 5694 C CA . GLY A 1 727 ? 26.861 7.970 -12.280 1.00 41.44 727 GLY A CA 1
ATOM 5695 C C . GLY A 1 727 ? 27.667 9.244 -12.561 1.00 41.44 727 GLY A C 1
ATOM 5696 O O . GLY A 1 727 ? 27.107 10.244 -13.006 1.00 41.44 727 GLY A O 1
ATOM 5697 N N . LYS A 1 728 ? 28.994 9.221 -12.360 1.00 45.28 728 LYS A N 1
ATOM 5698 C CA . LYS A 1 728 ? 29.876 10.339 -12.747 1.00 45.28 728 LYS A CA 1
ATOM 5699 C C . LYS A 1 728 ? 30.065 10.436 -14.263 1.00 45.28 728 LYS A C 1
ATOM 5701 O O . LYS A 1 728 ? 30.086 11.552 -14.777 1.00 45.28 728 LYS A O 1
ATOM 5706 N N . ALA A 1 729 ? 30.188 9.305 -14.961 1.00 49.00 729 ALA A N 1
ATOM 5707 C CA . ALA A 1 729 ? 30.268 9.262 -16.423 1.00 49.00 729 ALA A CA 1
ATOM 5708 C C . ALA A 1 729 ? 28.952 9.732 -17.066 1.00 49.00 729 ALA A C 1
ATOM 5710 O O . ALA A 1 729 ? 28.973 10.672 -17.856 1.00 49.00 729 ALA A O 1
ATOM 5711 N N . PHE A 1 730 ? 27.821 9.200 -16.602 1.00 45.84 730 PHE A N 1
ATOM 5712 C CA . PHE A 1 730 ? 26.470 9.593 -16.998 1.00 45.84 730 PHE A CA 1
ATOM 5713 C C . PHE A 1 730 ? 26.193 11.074 -16.710 1.00 45.84 730 PHE A C 1
ATOM 5715 O O . PHE A 1 730 ? 25.688 11.784 -17.568 1.00 45.84 730 PHE A O 1
ATOM 5722 N N . GLY A 1 731 ? 26.605 11.600 -15.548 1.00 49.56 731 GLY A N 1
ATOM 5723 C CA . GLY A 1 731 ? 26.479 13.028 -15.233 1.00 49.56 731 GLY A CA 1
ATOM 5724 C C . GLY A 1 731 ? 27.303 13.939 -16.156 1.00 49.56 731 GLY A C 1
ATOM 5725 O O . GLY A 1 731 ? 26.824 14.991 -16.582 1.00 49.56 731 GLY A O 1
ATOM 5726 N N . HIS A 1 732 ? 28.529 13.534 -16.510 1.00 53.94 732 HIS A N 1
ATOM 5727 C CA . HIS A 1 732 ? 29.363 14.246 -17.489 1.00 53.94 732 HIS A CA 1
ATOM 5728 C C . HIS A 1 732 ? 28.785 14.177 -18.907 1.00 53.94 732 HIS A C 1
ATOM 5730 O O . HIS A 1 732 ? 28.852 15.149 -19.665 1.00 53.94 732 HIS A O 1
ATOM 5736 N N . TRP A 1 733 ? 28.211 13.033 -19.252 1.00 53.41 733 TRP A N 1
ATOM 5737 C CA . TRP A 1 733 ? 27.557 12.770 -20.519 1.00 53.41 733 TRP A CA 1
ATOM 5738 C C . TRP A 1 733 ? 26.268 13.600 -20.667 1.00 53.41 733 TRP A C 1
ATOM 5740 O O . TRP A 1 733 ? 26.159 14.379 -21.617 1.00 53.41 733 TRP A O 1
ATOM 5750 N N . LEU A 1 734 ? 25.387 13.594 -19.658 1.00 53.25 734 LEU A N 1
ATOM 5751 C CA . LEU A 1 734 ? 24.202 14.459 -19.543 1.00 53.25 734 LEU A CA 1
ATOM 5752 C C . LEU A 1 734 ? 24.572 15.936 -19.650 1.00 53.25 734 LEU A C 1
ATOM 5754 O O . LEU A 1 734 ? 23.888 16.700 -20.323 1.00 53.25 734 LEU A O 1
ATOM 5758 N N . TYR A 1 735 ? 25.669 16.360 -19.018 1.00 55.03 735 TYR A N 1
ATOM 5759 C CA . TYR A 1 735 ? 26.152 17.738 -19.104 1.00 55.03 735 TYR A CA 1
ATOM 5760 C C . TYR A 1 735 ? 26.568 18.127 -20.533 1.00 55.03 735 TYR A C 1
ATOM 5762 O O . TYR A 1 735 ? 26.183 19.190 -21.030 1.00 55.03 735 TYR A O 1
ATOM 5770 N N . ASN A 1 736 ? 27.325 17.268 -21.221 1.00 58.06 736 ASN A N 1
ATOM 5771 C CA . ASN A 1 736 ? 27.742 17.506 -22.605 1.00 58.06 736 ASN A CA 1
ATOM 5772 C C . ASN A 1 736 ? 26.547 17.488 -23.570 1.00 58.06 736 ASN A C 1
ATOM 5774 O O . ASN A 1 736 ? 26.460 18.336 -24.461 1.00 58.06 736 ASN A O 1
ATOM 5778 N N . ARG A 1 737 ? 25.585 16.589 -23.347 1.00 58.22 737 ARG A N 1
ATOM 5779 C CA . ARG A 1 737 ? 24.348 16.498 -24.129 1.00 58.22 737 ARG A CA 1
ATOM 5780 C C . ARG A 1 737 ? 23.420 17.682 -23.860 1.00 58.22 737 ARG A C 1
ATOM 5782 O O . ARG A 1 737 ? 22.870 18.237 -24.806 1.00 58.22 737 ARG A O 1
ATOM 5789 N N . ARG A 1 738 ? 23.346 18.177 -22.619 1.00 60.59 738 ARG A N 1
ATOM 5790 C CA . ARG A 1 738 ? 22.605 19.394 -22.244 1.00 60.59 738 ARG A CA 1
ATOM 5791 C C . ARG A 1 738 ? 23.137 20.641 -22.946 1.00 60.59 738 ARG A C 1
ATOM 5793 O O . ARG A 1 738 ? 22.336 21.491 -23.303 1.00 60.59 738 ARG A O 1
ATOM 5800 N N . LYS A 1 739 ? 24.439 20.738 -23.243 1.00 60.72 739 LYS A N 1
ATOM 5801 C CA . LYS A 1 739 ? 24.972 21.814 -24.107 1.00 60.72 739 LYS A CA 1
ATOM 5802 C C . LYS A 1 739 ? 24.486 21.707 -25.554 1.00 60.72 739 LYS A C 1
ATOM 5804 O O . LYS A 1 739 ? 24.187 22.726 -26.175 1.00 60.72 739 LYS A O 1
ATOM 5809 N N . GLY A 1 740 ? 24.402 20.486 -26.087 1.00 56.97 740 GLY A N 1
ATOM 5810 C CA . GLY A 1 740 ? 23.803 20.211 -27.396 1.00 56.97 740 GLY A CA 1
ATOM 5811 C C . GLY A 1 740 ? 22.312 20.556 -27.422 1.00 56.97 740 GLY A C 1
ATOM 5812 O O . GLY A 1 740 ? 21.864 21.247 -28.335 1.00 56.97 740 GLY A O 1
ATOM 5813 N N . ALA A 1 741 ? 21.584 20.164 -26.373 1.00 57.25 741 ALA A N 1
ATOM 5814 C CA . ALA A 1 741 ? 20.190 20.520 -26.159 1.00 57.25 741 ALA A CA 1
ATOM 5815 C C . ALA A 1 741 ? 20.030 22.038 -26.059 1.00 57.25 741 ALA A C 1
ATOM 5817 O O . ALA A 1 741 ? 19.294 22.586 -26.853 1.00 57.25 741 ALA A O 1
ATOM 5818 N N . GLU A 1 742 ? 20.763 22.757 -25.203 1.00 57.66 742 GLU A N 1
ATOM 5819 C CA . GLU A 1 742 ? 20.705 24.226 -25.073 1.00 57.66 742 GLU A CA 1
ATOM 5820 C C . GLU A 1 742 ? 20.975 24.971 -26.390 1.00 57.66 742 GLU A C 1
ATOM 5822 O O . GLU A 1 742 ? 20.349 25.998 -26.660 1.00 57.66 742 GLU A O 1
ATOM 5827 N N . ALA A 1 743 ? 21.897 24.473 -27.220 1.00 59.84 743 ALA A N 1
ATOM 5828 C CA . ALA A 1 743 ? 22.140 25.019 -28.554 1.00 59.84 743 ALA A CA 1
ATOM 5829 C C . ALA A 1 743 ? 20.970 24.752 -29.512 1.00 59.84 743 ALA A C 1
ATOM 5831 O O . ALA A 1 743 ? 20.660 25.598 -30.345 1.00 59.84 743 ALA A O 1
ATOM 5832 N N . TRP A 1 744 ? 20.317 23.601 -29.371 1.00 58.41 744 TRP A N 1
ATOM 5833 C CA . TRP A 1 744 ? 19.142 23.202 -30.134 1.00 58.41 744 TRP A CA 1
ATOM 5834 C C . TRP A 1 744 ? 17.865 23.933 -29.666 1.00 58.41 744 TRP A C 1
ATOM 5836 O O . TRP A 1 744 ? 17.142 24.450 -30.509 1.00 58.41 744 TRP A O 1
ATOM 5846 N N . ILE A 1 745 ? 17.661 24.122 -28.352 1.00 60.62 745 ILE A N 1
ATOM 5847 C CA . ILE A 1 745 ? 16.554 24.881 -27.741 1.00 60.62 745 ILE A CA 1
ATOM 5848 C C . ILE A 1 745 ? 16.492 26.296 -28.312 1.00 60.62 745 ILE A C 1
ATOM 5850 O O . ILE A 1 745 ? 15.415 26.818 -28.576 1.00 60.62 745 ILE A O 1
ATOM 5854 N N . LYS A 1 746 ? 17.655 26.915 -28.533 1.00 58.50 746 LYS A N 1
ATOM 5855 C CA . LYS A 1 746 ? 17.759 28.255 -29.124 1.00 58.50 746 LYS A CA 1
ATOM 5856 C C . LYS A 1 746 ? 17.354 28.313 -30.602 1.00 58.50 746 LYS A C 1
ATOM 5858 O O . LYS A 1 746 ? 17.101 29.407 -31.093 1.00 58.50 746 LYS A O 1
ATOM 5863 N N . ASP A 1 747 ? 17.317 27.176 -31.295 1.00 56.16 747 ASP A N 1
ATOM 5864 C CA . ASP A 1 747 ? 17.142 27.069 -32.750 1.00 56.16 747 ASP A CA 1
ATOM 5865 C C . ASP A 1 747 ? 15.770 26.477 -33.151 1.00 56.16 747 ASP A C 1
ATOM 5867 O O . ASP A 1 747 ? 15.455 26.391 -34.340 1.00 56.16 747 ASP A O 1
ATOM 5871 N N . THR A 1 748 ? 14.925 26.076 -32.189 1.00 53.97 748 THR A N 1
ATOM 5872 C CA . THR A 1 748 ? 13.641 25.388 -32.441 1.00 53.97 748 THR A CA 1
ATOM 5873 C C . THR A 1 748 ? 12.443 25.983 -31.698 1.00 53.97 748 THR A C 1
ATOM 5875 O O . THR A 1 748 ? 12.592 26.622 -30.665 1.00 53.97 748 THR A O 1
ATOM 5878 N N . THR A 1 749 ? 11.236 25.760 -32.233 1.00 56.00 749 THR A N 1
ATOM 5879 C CA . THR A 1 749 ? 9.960 26.297 -31.729 1.00 56.00 749 THR A CA 1
ATOM 5880 C C . THR A 1 749 ? 9.345 25.454 -30.599 1.00 56.00 749 THR A C 1
ATOM 5882 O O . THR A 1 749 ? 9.527 24.236 -30.559 1.00 56.00 749 THR A O 1
ATOM 5885 N N . ASP A 1 750 ? 8.535 26.086 -29.735 1.00 58.44 750 ASP A N 1
ATOM 5886 C CA . ASP A 1 750 ? 7.832 25.479 -28.580 1.00 58.44 750 ASP A CA 1
ATOM 5887 C C . ASP A 1 750 ? 7.051 24.188 -28.910 1.00 58.44 750 ASP A C 1
ATOM 5889 O O . ASP A 1 750 ? 6.911 23.297 -28.075 1.00 58.44 750 ASP A O 1
ATOM 5893 N N . ALA A 1 751 ? 6.582 24.046 -30.153 1.00 61.75 751 ALA A N 1
ATOM 5894 C CA . ALA A 1 751 ? 5.795 22.900 -30.606 1.00 61.75 751 ALA A CA 1
ATOM 5895 C C . ALA A 1 751 ? 6.554 21.558 -30.586 1.00 61.75 751 ALA A C 1
ATOM 5897 O O . ALA A 1 751 ? 5.920 20.510 -30.490 1.00 61.75 751 ALA A O 1
ATOM 5898 N N . TRP A 1 752 ? 7.887 21.555 -30.696 1.00 66.00 752 TRP A N 1
ATOM 5899 C CA . TRP A 1 752 ? 8.656 20.306 -30.608 1.00 66.00 752 TRP A CA 1
ATOM 5900 C C . TRP A 1 752 ? 8.864 19.854 -29.166 1.00 66.00 752 TRP A C 1
ATOM 5902 O O . TRP A 1 752 ? 8.789 18.660 -28.892 1.00 66.00 752 TRP A O 1
ATOM 5912 N N . PHE A 1 753 ? 9.077 20.800 -28.247 1.00 69.75 753 PHE A N 1
ATOM 5913 C CA . PHE A 1 753 ? 9.226 20.484 -26.827 1.00 69.75 753 PHE A CA 1
ATOM 5914 C C . PHE A 1 753 ? 7.998 19.775 -26.277 1.00 69.75 753 PHE A C 1
ATOM 5916 O O . PHE A 1 753 ? 8.158 18.831 -25.513 1.00 69.75 753 PHE A O 1
ATOM 5923 N N . GLY A 1 754 ? 6.804 20.173 -26.735 1.00 75.75 754 GLY A N 1
ATOM 5924 C CA . GLY A 1 754 ? 5.568 19.448 -26.442 1.00 75.75 754 GLY A CA 1
ATOM 5925 C C . GLY A 1 754 ? 5.665 17.976 -26.846 1.00 75.75 754 GLY A C 1
ATOM 5926 O O . GLY A 1 754 ? 5.587 17.109 -25.990 1.00 75.75 754 GLY A O 1
ATOM 5927 N N . LYS A 1 755 ? 5.967 17.682 -28.120 1.00 84.81 755 LYS A N 1
ATOM 5928 C CA . LYS A 1 755 ? 6.019 16.296 -28.626 1.00 84.81 755 LYS A CA 1
ATOM 5929 C C . LYS A 1 755 ? 7.086 15.426 -27.953 1.00 84.81 755 LYS A C 1
ATOM 5931 O O . LYS A 1 755 ? 6.838 14.255 -27.690 1.00 84.81 755 LYS A O 1
ATOM 5936 N N . ALA A 1 756 ? 8.281 15.966 -27.714 1.00 83.06 756 ALA A N 1
ATOM 5937 C CA . ALA A 1 756 ? 9.353 15.224 -27.050 1.00 83.06 756 ALA A CA 1
ATOM 5938 C C . ALA A 1 756 ? 9.020 14.945 -25.574 1.00 83.06 756 ALA A C 1
ATOM 5940 O O . ALA A 1 756 ? 9.224 13.824 -25.112 1.00 83.06 756 ALA A O 1
ATOM 5941 N N . SER A 1 757 ? 8.439 15.925 -24.869 1.00 82.81 757 SER A N 1
ATOM 5942 C CA . SER A 1 757 ? 7.929 15.742 -23.503 1.00 82.81 757 SER A CA 1
ATOM 5943 C C . SER A 1 757 ? 6.820 14.695 -23.459 1.00 82.81 757 SER A C 1
ATOM 5945 O O . SER A 1 757 ? 6.902 13.773 -22.658 1.00 82.81 757 SER A O 1
ATOM 5947 N N . ASP A 1 758 ? 5.845 14.769 -24.370 1.00 87.56 758 ASP A N 1
ATOM 5948 C CA . ASP A 1 758 ? 4.739 13.810 -24.443 1.00 87.56 758 ASP A CA 1
ATOM 5949 C C . ASP A 1 758 ? 5.255 12.376 -24.668 1.00 87.56 758 ASP A C 1
ATOM 5951 O O . ASP A 1 758 ? 4.784 11.434 -24.031 1.00 87.56 758 ASP A O 1
ATOM 5955 N N . ARG A 1 759 ? 6.269 12.193 -25.530 1.00 90.38 759 ARG A N 1
ATOM 5956 C CA . ARG A 1 759 ? 6.936 10.892 -25.725 1.00 90.38 759 ARG A CA 1
ATOM 5957 C C . ARG A 1 759 ? 7.695 10.429 -24.486 1.00 90.38 759 ARG A C 1
ATOM 5959 O O . ARG A 1 759 ? 7.637 9.243 -24.163 1.00 90.38 759 ARG A O 1
ATOM 5966 N N . TYR A 1 760 ? 8.418 11.330 -23.817 1.00 91.38 760 TYR A N 1
ATOM 5967 C CA . TYR A 1 760 ? 9.130 11.018 -22.577 1.00 91.38 760 TYR A CA 1
ATOM 5968 C C . TYR A 1 760 ? 8.151 10.521 -21.518 1.00 91.38 760 TYR A C 1
ATOM 5970 O O . TYR A 1 760 ? 8.348 9.441 -20.967 1.00 91.38 760 TYR A O 1
ATOM 5978 N N . ASP A 1 761 ? 7.065 11.262 -21.300 1.00 89.75 761 ASP A N 1
ATOM 5979 C CA . ASP A 1 761 ? 6.031 10.931 -20.325 1.00 89.75 761 ASP A CA 1
ATOM 5980 C C . ASP A 1 761 ? 5.341 9.611 -20.694 1.00 89.75 761 ASP A C 1
ATOM 5982 O O . ASP A 1 761 ? 5.286 8.706 -19.864 1.00 89.75 761 ASP A O 1
ATOM 5986 N N . LYS A 1 762 ? 4.951 9.416 -21.963 1.00 92.25 762 LYS A N 1
ATOM 5987 C CA . LYS A 1 762 ? 4.371 8.154 -22.465 1.00 92.25 762 LYS A CA 1
ATOM 5988 C C . LYS A 1 762 ? 5.305 6.958 -22.252 1.00 92.25 762 LYS A C 1
ATOM 5990 O O . LYS A 1 762 ? 4.870 5.898 -21.797 1.00 92.25 762 LYS A O 1
ATOM 5995 N N . LEU A 1 763 ? 6.593 7.089 -22.573 1.00 92.12 763 LEU A N 1
ATOM 5996 C CA . LEU A 1 763 ? 7.574 6.020 -22.367 1.00 92.12 763 LEU A CA 1
ATOM 5997 C C . LEU A 1 763 ? 7.832 5.781 -20.873 1.00 92.12 763 LEU A C 1
ATOM 5999 O O . LEU A 1 763 ? 8.032 4.635 -20.455 1.00 92.12 763 LEU A O 1
ATOM 6003 N N . ARG A 1 764 ? 7.818 6.845 -20.062 1.00 93.31 764 ARG A N 1
ATOM 6004 C CA . ARG A 1 764 ? 8.048 6.784 -18.618 1.00 93.31 764 ARG A CA 1
ATOM 6005 C C . ARG A 1 764 ? 6.884 6.109 -17.915 1.00 93.31 764 ARG A C 1
ATOM 6007 O O . ARG A 1 764 ? 7.136 5.233 -17.102 1.00 93.31 764 ARG A O 1
ATOM 6014 N N . GLU A 1 765 ? 5.646 6.420 -18.279 1.00 92.62 765 GLU A N 1
ATOM 6015 C CA . GLU A 1 765 ? 4.434 5.745 -17.793 1.00 92.62 765 GLU A CA 1
ATOM 6016 C C . GLU A 1 765 ? 4.393 4.261 -18.188 1.00 92.62 765 GLU A C 1
ATOM 6018 O O . GLU A 1 765 ? 3.920 3.421 -17.425 1.00 92.62 765 GLU A O 1
ATOM 6023 N N . ARG A 1 766 ? 4.941 3.904 -19.359 1.00 91.69 766 ARG A N 1
ATOM 6024 C CA . ARG A 1 766 ? 5.108 2.499 -19.775 1.00 91.69 766 ARG A CA 1
ATOM 6025 C C . ARG A 1 766 ? 6.200 1.763 -18.998 1.00 91.69 766 ARG A C 1
ATOM 6027 O O . ARG A 1 766 ? 6.129 0.544 -18.868 1.00 91.69 766 ARG A O 1
ATOM 6034 N N . SER A 1 767 ? 7.216 2.479 -18.518 1.00 94.75 767 SER A N 1
ATOM 6035 C CA . SER A 1 767 ? 8.397 1.892 -17.868 1.00 94.75 767 SER A CA 1
ATOM 6036 C C . SER A 1 767 ? 8.317 1.924 -16.345 1.00 94.75 767 SER A C 1
ATOM 6038 O O . SER A 1 767 ? 8.916 1.077 -15.685 1.00 94.75 767 SER A O 1
ATOM 6040 N N . PHE A 1 768 ? 7.582 2.878 -15.778 1.00 96.88 768 PHE A N 1
ATOM 6041 C CA . PHE A 1 768 ? 7.488 3.120 -14.348 1.00 96.88 768 PHE A CA 1
ATOM 6042 C C . PHE A 1 768 ? 6.053 3.362 -13.914 1.00 96.88 768 PHE A C 1
ATOM 6044 O O . PHE A 1 768 ? 5.259 3.985 -14.611 1.00 96.88 768 PHE A O 1
ATOM 6051 N N . LEU A 1 769 ? 5.753 2.928 -12.695 1.00 96.56 769 LEU A N 1
ATOM 6052 C CA . LEU A 1 769 ? 4.477 3.180 -12.050 1.00 96.56 769 LEU A CA 1
ATOM 6053 C C . LEU A 1 769 ? 4.706 3.604 -10.601 1.00 96.56 769 LEU A C 1
ATOM 6055 O O . LEU A 1 769 ? 5.487 2.981 -9.885 1.00 96.56 769 LEU A O 1
ATOM 6059 N N . GLU A 1 770 ? 3.997 4.636 -10.155 1.00 96.25 770 GLU A N 1
ATOM 6060 C CA . GLU A 1 770 ? 3.892 4.973 -8.735 1.00 96.25 770 GLU A CA 1
ATOM 6061 C C . GLU A 1 770 ? 2.570 4.420 -8.190 1.00 96.25 770 GLU A C 1
ATOM 6063 O O . GLU A 1 770 ? 1.496 4.716 -8.712 1.00 96.25 770 GLU A O 1
ATOM 6068 N N . ILE A 1 771 ? 2.639 3.606 -7.139 1.00 96.25 771 ILE A N 1
ATOM 6069 C CA . ILE A 1 771 ? 1.482 2.907 -6.565 1.00 96.25 771 ILE A CA 1
ATOM 6070 C C . ILE A 1 771 ? 1.586 2.866 -5.037 1.00 96.25 771 ILE A C 1
ATOM 6072 O O . ILE A 1 771 ? 2.682 2.870 -4.482 1.00 96.25 771 ILE A O 1
ATOM 6076 N N . GLU A 1 772 ? 0.456 2.860 -4.324 1.00 96.62 772 GLU A N 1
ATOM 6077 C CA . GLU A 1 772 ? 0.449 2.705 -2.862 1.00 96.62 772 GLU A CA 1
ATOM 6078 C C . GLU A 1 772 ? 1.125 1.377 -2.472 1.00 96.62 772 GLU A C 1
ATOM 6080 O O . GLU A 1 772 ? 0.825 0.336 -3.044 1.00 96.62 772 GLU A O 1
ATOM 6085 N N . ALA A 1 773 ? 2.028 1.384 -1.491 1.00 97.69 773 ALA A N 1
ATOM 6086 C CA . ALA A 1 773 ? 2.833 0.218 -1.116 1.00 97.69 773 ALA A CA 1
ATOM 6087 C C . ALA A 1 773 ? 1.981 -1.002 -0.721 1.00 97.69 773 ALA A C 1
ATOM 6089 O O . ALA A 1 773 ? 2.321 -2.129 -1.067 1.00 97.69 773 ALA A O 1
ATOM 6090 N N . ALA A 1 774 ? 0.863 -0.788 -0.024 1.00 96.12 774 ALA A N 1
ATOM 6091 C CA . ALA A 1 774 ? -0.057 -1.862 0.346 1.00 96.12 774 ALA A CA 1
ATOM 6092 C C . ALA A 1 774 ? -0.837 -2.414 -0.860 1.00 96.12 774 ALA A C 1
ATOM 6094 O O . ALA A 1 774 ? -1.004 -3.626 -0.976 1.00 96.12 774 ALA A O 1
ATOM 6095 N N . GLU A 1 775 ? -1.227 -1.548 -1.799 1.00 96.50 775 GLU A N 1
ATOM 6096 C CA . GLU A 1 775 ? -1.842 -1.953 -3.069 1.00 96.50 775 GLU A CA 1
ATOM 6097 C C . GLU A 1 775 ? -0.848 -2.731 -3.942 1.00 96.50 775 GLU A C 1
ATOM 6099 O O . GLU A 1 775 ? -1.186 -3.777 -4.495 1.00 96.50 775 GLU A O 1
ATOM 6104 N N . LEU A 1 776 ? 0.407 -2.273 -3.996 1.00 98.06 776 LEU A N 1
ATOM 6105 C CA . LEU A 1 776 ? 1.487 -2.974 -4.674 1.00 98.06 776 LEU A CA 1
ATOM 6106 C C . LEU A 1 776 ? 1.699 -4.352 -4.059 1.00 98.06 776 LEU A C 1
ATOM 6108 O O . LEU A 1 776 ? 1.608 -5.333 -4.784 1.00 98.06 776 LEU A O 1
ATOM 6112 N N . LEU A 1 777 ? 1.923 -4.452 -2.745 1.00 98.12 777 LEU A N 1
ATOM 6113 C CA . LEU A 1 777 ? 2.127 -5.745 -2.090 1.00 98.12 777 LEU A CA 1
ATOM 6114 C C . LEU A 1 777 ? 0.953 -6.699 -2.344 1.00 98.12 777 LEU A C 1
ATOM 6116 O O . LEU A 1 777 ? 1.179 -7.867 -2.643 1.00 98.12 777 LEU A O 1
ATOM 6120 N N . HIS A 1 778 ? -0.287 -6.201 -2.293 1.00 97.38 778 HIS A N 1
ATOM 6121 C CA . HIS A 1 778 ? -1.470 -6.995 -2.627 1.00 97.38 778 HIS A CA 1
ATOM 6122 C C . HIS A 1 778 ? -1.419 -7.515 -4.074 1.00 97.38 778 HIS A C 1
ATOM 6124 O O . HIS A 1 778 ? -1.651 -8.702 -4.298 1.00 97.38 778 HIS A O 1
ATOM 6130 N N . SER A 1 779 ? -1.036 -6.667 -5.034 1.00 97.31 779 SER A N 1
ATOM 6131 C CA . SER A 1 779 ? -0.881 -7.038 -6.452 1.00 97.31 779 SER A CA 1
ATOM 6132 C C . SER A 1 779 ? 0.302 -7.974 -6.751 1.00 97.31 779 SER A C 1
ATOM 6134 O O . SER A 1 779 ? 0.315 -8.615 -7.801 1.00 97.31 779 SER A O 1
ATOM 6136 N N . LEU A 1 780 ? 1.285 -8.052 -5.845 1.00 97.88 780 LEU A N 1
ATOM 6137 C CA . LEU A 1 780 ? 2.416 -8.991 -5.897 1.00 97.88 780 LEU A CA 1
ATOM 6138 C C . LEU A 1 780 ? 2.146 -10.298 -5.143 1.00 97.88 780 LEU A C 1
ATOM 6140 O O . LEU A 1 780 ? 2.955 -11.223 -5.205 1.00 97.88 780 LEU A O 1
ATOM 6144 N N . SER A 1 781 ? 1.056 -10.341 -4.375 1.00 97.56 781 SER A N 1
ATOM 6145 C CA . SER A 1 781 ? 0.723 -11.478 -3.530 1.00 97.56 781 SER A CA 1
ATOM 6146 C C . SER A 1 781 ? -0.256 -12.421 -4.214 1.00 97.56 781 SER A C 1
ATOM 6148 O O . SER A 1 781 ? -1.258 -12.003 -4.797 1.00 97.56 781 SER A O 1
ATOM 6150 N N . PHE A 1 782 ? 0.047 -13.696 -4.065 1.00 97.56 782 PHE A N 1
ATOM 6151 C CA . PHE A 1 782 ? -0.669 -14.862 -4.542 1.00 97.56 782 PHE A CA 1
ATOM 6152 C C . PHE A 1 782 ? -1.104 -15.683 -3.336 1.00 97.56 782 PHE A C 1
ATOM 6154 O O . PHE A 1 782 ? -0.621 -15.466 -2.220 1.00 97.56 782 PHE A O 1
ATOM 6161 N N . GLN A 1 783 ? -2.027 -16.609 -3.549 1.00 97.50 783 GLN A N 1
ATOM 6162 C CA . GLN A 1 783 ? -2.562 -17.434 -2.476 1.00 97.50 783 GLN A CA 1
ATOM 6163 C C . GLN A 1 783 ? -2.715 -18.871 -2.951 1.00 97.50 783 GLN A C 1
ATOM 6165 O O . GLN A 1 783 ? -3.319 -19.106 -3.997 1.00 97.50 783 GLN A O 1
ATOM 6170 N N . ARG A 1 784 ? -2.165 -19.807 -2.177 1.00 96.81 784 ARG A N 1
ATOM 6171 C CA . ARG A 1 784 ? -2.314 -21.253 -2.383 1.00 96.81 784 ARG A CA 1
ATOM 6172 C C . ARG A 1 784 ? -2.814 -21.908 -1.111 1.00 96.81 784 ARG A C 1
ATOM 6174 O O . ARG A 1 784 ? -2.475 -21.465 -0.012 1.00 96.81 784 ARG A O 1
ATOM 6181 N N . GLU A 1 785 ? -3.612 -22.946 -1.258 1.00 95.81 785 GLU A N 1
ATOM 6182 C CA . GLU A 1 785 ? -4.025 -23.782 -0.146 1.00 95.81 785 GLU A CA 1
ATOM 6183 C C . GLU A 1 785 ? -2.818 -24.545 0.434 1.00 95.81 785 GLU A C 1
ATOM 6185 O O . GLU A 1 785 ? -1.939 -25.001 -0.299 1.00 95.81 785 GLU A O 1
ATOM 6190 N N . LEU A 1 786 ? -2.741 -24.643 1.763 1.00 93.50 786 LEU A N 1
ATOM 6191 C CA . LEU A 1 786 ? -1.751 -25.464 2.459 1.00 93.50 786 LEU A CA 1
ATOM 6192 C C . LEU A 1 786 ? -2.367 -26.804 2.856 1.00 93.50 786 LEU A C 1
ATOM 6194 O O . LEU A 1 786 ? -3.518 -26.860 3.289 1.00 93.50 786 LEU A O 1
ATOM 6198 N N . GLU A 1 787 ? -1.573 -27.871 2.777 1.00 90.19 787 GLU A N 1
ATOM 6199 C CA . GLU A 1 787 ? -1.985 -29.183 3.272 1.00 90.19 787 GLU A CA 1
ATOM 6200 C C . GLU A 1 787 ? -2.288 -29.132 4.778 1.00 90.19 787 GLU A C 1
ATOM 6202 O O . GLU A 1 787 ? -1.596 -28.473 5.563 1.00 90.19 787 GLU A O 1
ATOM 6207 N N . SER A 1 788 ? -3.325 -29.859 5.201 1.00 81.62 788 SER A N 1
ATOM 6208 C CA . SER A 1 788 ? -3.659 -29.994 6.619 1.00 81.62 788 SER A CA 1
ATOM 6209 C C . SER A 1 788 ? -2.533 -30.719 7.354 1.00 81.62 788 SER A C 1
ATOM 6211 O O . SER A 1 788 ? -2.341 -31.923 7.196 1.00 81.62 788 SER A O 1
ATOM 6213 N N . THR A 1 789 ? -1.830 -30.006 8.231 1.00 70.12 789 THR A N 1
ATOM 6214 C CA . THR A 1 789 ? -0.702 -30.552 9.000 1.00 70.12 789 THR A CA 1
ATOM 6215 C C . THR A 1 789 ? -1.129 -31.422 10.189 1.00 70.12 789 THR A C 1
ATOM 6217 O O . THR A 1 789 ? -0.277 -31.900 10.933 1.00 70.12 789 THR A O 1
ATOM 6220 N N . GLY A 1 790 ? -2.438 -31.598 10.424 1.00 64.69 790 GLY A N 1
ATOM 6221 C CA . GLY A 1 790 ? -2.985 -32.322 11.583 1.00 64.69 790 GLY A CA 1
ATOM 6222 C C . GLY A 1 790 ? -2.747 -31.635 12.936 1.00 64.69 790 GLY A C 1
ATOM 6223 O O . GLY A 1 790 ? -3.216 -32.122 13.959 1.00 64.69 790 GLY A O 1
ATOM 6224 N N . ALA A 1 791 ? -2.044 -30.498 12.943 1.00 56.84 791 ALA A N 1
ATOM 6225 C CA . ALA A 1 791 ? -1.747 -29.695 14.126 1.00 56.84 791 ALA A CA 1
ATOM 6226 C C . ALA A 1 791 ? -2.933 -28.820 14.573 1.00 56.84 791 ALA A C 1
ATOM 6228 O O . ALA A 1 791 ? -2.920 -28.267 15.668 1.00 56.84 791 ALA A O 1
ATOM 6229 N N . ASP A 1 792 ? -3.959 -28.678 13.734 1.00 67.69 792 ASP A N 1
ATOM 6230 C CA . ASP A 1 792 ? -5.179 -27.957 14.079 1.00 67.69 792 ASP A CA 1
ATOM 6231 C C . ASP A 1 792 ? -6.290 -28.940 14.465 1.00 67.69 792 ASP A C 1
ATOM 6233 O O . ASP A 1 792 ? -6.794 -29.681 13.617 1.00 67.69 792 ASP A O 1
ATOM 6237 N N . SER A 1 793 ? -6.699 -28.909 15.735 1.00 65.81 793 SER A N 1
ATOM 6238 C CA . SER A 1 793 ? -7.844 -29.661 16.264 1.00 65.81 793 SER A CA 1
ATOM 6239 C C . SER A 1 793 ? -9.140 -29.355 15.510 1.00 65.81 793 SER A C 1
ATOM 6241 O O . SER A 1 793 ? -9.961 -30.248 15.326 1.00 65.81 793 SER A O 1
ATOM 6243 N N . LYS A 1 794 ? -9.303 -28.130 14.990 1.00 72.94 794 LYS A N 1
ATOM 6244 C CA . LYS A 1 794 ? -10.478 -27.728 14.200 1.00 72.94 794 LYS A CA 1
ATOM 6245 C C . LYS A 1 794 ? -10.366 -28.049 12.718 1.00 72.94 794 LYS A C 1
ATOM 6247 O O . LYS A 1 794 ? -11.323 -27.805 11.986 1.00 72.94 794 LYS A O 1
ATOM 6252 N N . ARG A 1 795 ? -9.210 -28.547 12.263 1.00 78.06 795 ARG A N 1
ATOM 6253 C CA . ARG A 1 795 ? -8.910 -28.802 10.844 1.00 78.06 795 ARG A CA 1
ATOM 6254 C C . ARG A 1 795 ? -9.277 -27.613 9.945 1.00 78.06 795 ARG A C 1
ATOM 6256 O O . ARG A 1 795 ? -9.774 -27.810 8.837 1.00 78.06 795 ARG A O 1
ATOM 6263 N N . LYS A 1 796 ? -9.080 -26.375 10.419 1.00 86.56 796 LYS A N 1
ATOM 6264 C CA . LYS A 1 796 ? -9.405 -25.189 9.623 1.00 86.56 796 LYS A CA 1
ATOM 6265 C C . LYS A 1 796 ? -8.475 -25.121 8.427 1.00 86.56 796 LYS A C 1
ATOM 6267 O O . LYS A 1 796 ? -7.270 -25.358 8.545 1.00 86.56 796 LYS A O 1
ATOM 6272 N N . GLN A 1 797 ? -9.034 -24.723 7.289 1.00 91.19 797 GLN A N 1
ATOM 6273 C CA . GLN A 1 797 ? -8.246 -24.545 6.086 1.00 91.19 797 GLN A CA 1
ATOM 6274 C C . GLN A 1 797 ? -7.214 -23.431 6.287 1.00 91.19 797 GLN A C 1
ATOM 6276 O O . GLN A 1 797 ? -7.533 -22.346 6.794 1.00 91.19 797 GLN A O 1
ATOM 6281 N N . ARG A 1 798 ? -5.974 -23.699 5.873 1.00 93.19 798 ARG A N 1
ATOM 6282 C CA . ARG A 1 798 ? -4.883 -22.722 5.869 1.00 93.19 798 ARG A CA 1
ATOM 6283 C C . ARG A 1 798 ? -4.477 -22.408 4.439 1.00 93.19 798 ARG A C 1
ATOM 6285 O O . ARG A 1 798 ? -4.546 -23.264 3.560 1.00 93.19 798 ARG A O 1
ATOM 6292 N N . TYR A 1 799 ? -4.032 -21.178 4.234 1.00 95.56 799 TYR A N 1
ATOM 6293 C CA . TYR A 1 799 ? -3.537 -20.698 2.954 1.00 95.56 799 TYR A CA 1
ATOM 6294 C C . TYR A 1 799 ? -2.198 -20.005 3.157 1.00 95.56 799 TYR A C 1
ATOM 6296 O O . TYR A 1 799 ? -2.016 -19.254 4.112 1.00 95.56 799 TYR A O 1
ATOM 6304 N N . ASP A 1 800 ? -1.267 -20.233 2.247 1.00 96.25 800 ASP A N 1
ATOM 6305 C CA . ASP A 1 800 ? -0.025 -19.481 2.168 1.00 96.25 800 ASP A CA 1
ATOM 6306 C C . ASP A 1 800 ? -0.253 -18.283 1.255 1.00 96.25 800 ASP A C 1
ATOM 6308 O O . ASP A 1 800 ? -0.632 -18.437 0.088 1.00 96.25 800 ASP A O 1
ATOM 6312 N N . ARG A 1 801 ? -0.044 -17.082 1.793 1.00 97.19 801 ARG A N 1
ATOM 6313 C CA . ARG A 1 801 ? -0.003 -15.860 1.005 1.00 97.19 801 ARG A CA 1
ATOM 6314 C C . ARG A 1 801 ? 1.451 -15.587 0.666 1.00 97.19 801 ARG A C 1
ATOM 6316 O O . ARG A 1 801 ? 2.236 -15.287 1.554 1.00 97.19 801 ARG A O 1
ATOM 6323 N N . PHE A 1 802 ? 1.814 -15.660 -0.608 1.00 98.00 802 PHE A N 1
ATOM 6324 C CA . PHE A 1 802 ? 3.210 -15.633 -1.054 1.00 98.00 802 PHE A CA 1
ATOM 6325 C C . PHE A 1 802 ? 3.430 -14.637 -2.195 1.00 98.00 802 PHE A C 1
ATOM 6327 O O . PHE A 1 802 ? 2.497 -14.274 -2.903 1.00 98.00 802 PHE A O 1
ATOM 6334 N N . ALA A 1 803 ? 4.669 -14.193 -2.399 1.00 98.19 803 ALA A N 1
ATOM 6335 C CA . ALA A 1 803 ? 5.082 -13.470 -3.600 1.00 98.19 803 ALA A CA 1
ATOM 6336 C C . ALA A 1 803 ? 5.847 -14.414 -4.530 1.00 98.19 803 ALA A C 1
ATOM 6338 O O . ALA A 1 803 ? 6.769 -15.104 -4.098 1.00 98.19 803 ALA A O 1
ATOM 6339 N N . SER A 1 804 ? 5.497 -14.424 -5.814 1.00 97.88 804 SER A N 1
ATOM 6340 C CA . SER A 1 804 ? 6.266 -15.144 -6.832 1.00 97.88 804 SER A CA 1
ATOM 6341 C C . SER A 1 804 ? 7.337 -14.216 -7.391 1.00 97.88 804 SER A C 1
ATOM 6343 O O . SER A 1 804 ? 7.000 -13.140 -7.872 1.00 97.88 804 SER A O 1
ATOM 6345 N N . ILE A 1 805 ? 8.610 -14.602 -7.354 1.00 97.62 805 ILE A N 1
ATOM 6346 C CA . ILE A 1 805 ? 9.736 -13.816 -7.879 1.00 97.62 805 ILE A CA 1
ATOM 6347 C C . ILE A 1 805 ? 10.391 -14.524 -9.072 1.00 97.62 805 ILE A C 1
ATOM 6349 O O . ILE A 1 805 ? 10.543 -15.743 -9.074 1.00 97.62 805 ILE A O 1
ATOM 6353 N N . ALA A 1 806 ? 10.803 -13.762 -10.081 1.00 95.94 806 ALA A N 1
ATOM 6354 C CA . ALA A 1 806 ? 11.500 -14.227 -11.282 1.00 95.94 806 ALA A CA 1
ATOM 6355 C C . ALA A 1 806 ? 12.840 -13.493 -11.449 1.00 95.94 806 ALA A C 1
ATOM 6357 O O . ALA A 1 806 ? 13.084 -12.484 -10.790 1.00 95.94 806 ALA A O 1
ATOM 6358 N N . ALA A 1 807 ? 13.726 -13.976 -12.319 1.00 94.12 807 ALA A N 1
ATOM 6359 C CA . ALA A 1 807 ? 14.998 -13.298 -12.572 1.00 94.12 807 ALA A CA 1
ATOM 6360 C C . ALA A 1 807 ? 14.786 -11.885 -13.161 1.00 94.12 807 ALA A C 1
ATOM 6362 O O . ALA A 1 807 ? 14.077 -11.721 -14.153 1.00 94.12 807 ALA A O 1
ATOM 6363 N N . CYS A 1 808 ? 15.424 -10.869 -12.573 1.00 90.56 808 CYS A N 1
ATOM 6364 C CA . CYS A 1 808 ? 15.426 -9.502 -13.102 1.00 90.56 808 CYS A CA 1
ATOM 6365 C C . CYS A 1 808 ? 16.504 -9.291 -14.171 1.00 90.56 808 CYS A C 1
ATOM 6367 O O . CYS A 1 808 ? 17.560 -9.931 -14.155 1.00 90.56 808 CYS A O 1
ATOM 6369 N N . LYS A 1 809 ? 16.304 -8.239 -14.973 1.00 91.88 809 LYS A N 1
ATOM 6370 C CA . LYS A 1 809 ? 17.395 -7.491 -15.609 1.00 91.88 809 LYS A CA 1
ATOM 6371 C C . LYS A 1 809 ? 18.409 -6.992 -14.577 1.00 91.88 809 LYS A C 1
ATOM 6373 O O . LYS A 1 809 ? 18.045 -6.649 -13.447 1.00 91.88 809 LYS A O 1
ATOM 6378 N N . THR A 1 810 ? 19.685 -6.966 -14.958 1.00 91.38 810 THR A N 1
ATOM 6379 C CA . THR A 1 810 ? 20.757 -6.481 -14.075 1.00 91.38 810 THR A CA 1
ATOM 6380 C C . THR A 1 810 ? 20.999 -4.988 -14.238 1.00 91.38 810 THR A C 1
ATOM 6382 O O . THR A 1 810 ? 21.431 -4.339 -13.283 1.00 91.38 810 THR A O 1
ATOM 6385 N N . MET A 1 811 ? 20.663 -4.439 -15.408 1.00 90.81 811 MET A N 1
ATOM 6386 C CA . MET A 1 811 ? 20.754 -3.016 -15.690 1.00 90.81 811 MET A CA 1
ATOM 6387 C C . MET A 1 811 ? 19.861 -2.211 -14.739 1.00 90.81 811 MET A C 1
ATOM 6389 O O . MET A 1 811 ? 18.805 -2.670 -14.292 1.00 90.81 811 MET A O 1
ATOM 6393 N N . ASP A 1 812 ? 20.320 -1.013 -14.378 1.00 92.94 812 ASP A N 1
ATOM 6394 C CA . ASP A 1 812 ? 19.496 -0.080 -13.623 1.00 92.94 812 ASP A CA 1
ATOM 6395 C C . ASP A 1 812 ? 18.328 0.417 -14.500 1.00 92.94 812 ASP A C 1
ATOM 6397 O O . ASP A 1 812 ? 18.583 0.882 -15.613 1.00 92.94 812 ASP A O 1
ATOM 6401 N N . PRO A 1 813 ? 17.066 0.316 -14.045 1.00 94.69 813 PRO A N 1
ATOM 6402 C CA . PRO A 1 813 ? 15.916 0.696 -14.858 1.00 94.69 813 PRO A CA 1
ATOM 6403 C C . PRO A 1 813 ? 15.866 2.170 -15.263 1.00 94.69 813 PRO A C 1
ATOM 6405 O O . PRO A 1 813 ? 15.372 2.457 -16.348 1.00 94.69 813 PRO A O 1
ATOM 6408 N N . GLU A 1 814 ? 16.351 3.102 -14.430 1.00 92.88 814 GLU A N 1
ATOM 6409 C CA . GLU A 1 814 ? 16.388 4.525 -14.803 1.00 92.88 814 GLU A CA 1
ATOM 6410 C C . GLU A 1 814 ? 17.399 4.740 -15.925 1.00 92.88 814 GLU A C 1
ATOM 6412 O O . GLU A 1 814 ? 17.077 5.364 -16.931 1.00 92.88 814 GLU A O 1
ATOM 6417 N N . MET A 1 815 ? 18.576 4.123 -15.814 1.00 92.44 815 MET A N 1
ATOM 6418 C CA . MET A 1 815 ? 19.573 4.143 -16.885 1.00 92.44 815 MET A CA 1
ATOM 6419 C C . MET A 1 815 ? 19.051 3.485 -18.172 1.00 92.44 815 MET A C 1
ATOM 6421 O O . MET A 1 815 ? 19.216 4.042 -19.250 1.00 92.44 815 MET A O 1
ATOM 6425 N N . GLU A 1 816 ? 18.399 2.319 -18.087 1.00 93.50 816 GLU A N 1
ATOM 6426 C CA . GLU A 1 816 ? 17.805 1.654 -19.259 1.00 93.50 816 GLU A CA 1
ATOM 6427 C C . GLU A 1 816 ? 16.761 2.539 -19.945 1.00 93.50 816 GLU A C 1
ATOM 6429 O O . GLU A 1 816 ? 16.733 2.619 -21.174 1.00 93.50 816 GLU A O 1
ATOM 6434 N N . PHE A 1 817 ? 15.907 3.194 -19.161 1.00 95.06 817 PHE A N 1
ATOM 6435 C CA . PHE A 1 817 ? 14.891 4.098 -19.676 1.00 95.06 817 PHE A CA 1
ATOM 6436 C C . PHE A 1 817 ? 15.504 5.306 -20.389 1.00 95.06 817 PHE A C 1
ATOM 6438 O O . PHE A 1 817 ? 15.109 5.581 -21.521 1.00 95.06 817 PHE A O 1
ATOM 6445 N N . GLU A 1 818 ? 16.479 5.982 -19.776 1.00 91.31 818 GLU A N 1
ATOM 6446 C CA . GLU A 1 818 ? 17.124 7.154 -20.381 1.00 91.31 818 GLU A CA 1
ATOM 6447 C C . GLU A 1 818 ? 17.824 6.771 -21.695 1.00 91.31 818 GLU A C 1
ATOM 6449 O O . GLU A 1 818 ? 17.527 7.362 -22.732 1.00 91.31 818 GLU A O 1
ATOM 6454 N N . LEU A 1 819 ? 18.610 5.681 -21.715 1.00 92.50 819 LEU A N 1
ATOM 6455 C CA . LEU A 1 819 ? 19.265 5.216 -22.947 1.00 92.50 819 LEU A CA 1
ATOM 6456 C C . LEU A 1 819 ? 18.265 4.862 -24.058 1.00 92.50 819 LEU A C 1
ATOM 6458 O O . LEU A 1 819 ? 18.527 5.104 -25.240 1.00 92.50 819 LEU A O 1
ATOM 6462 N N . LYS A 1 820 ? 17.111 4.281 -23.704 1.00 94.69 820 LYS A N 1
ATOM 6463 C CA . LYS A 1 820 ? 16.040 3.998 -24.669 1.00 94.69 820 LYS A CA 1
ATOM 6464 C C . LYS A 1 820 ? 15.407 5.273 -25.193 1.00 94.69 820 LYS A C 1
ATOM 6466 O O . LYS A 1 820 ? 15.290 5.409 -26.406 1.00 94.69 820 LYS A O 1
ATOM 6471 N N . TYR A 1 821 ? 14.995 6.178 -24.309 1.00 94.75 821 TYR A N 1
ATOM 6472 C CA . TYR A 1 821 ? 14.382 7.448 -24.691 1.00 94.75 821 TYR A CA 1
ATOM 6473 C C . TYR A 1 821 ? 15.291 8.225 -25.645 1.00 94.75 821 TYR A C 1
ATOM 6475 O O . TYR A 1 821 ? 14.865 8.675 -26.706 1.00 94.75 821 TYR A O 1
ATOM 6483 N N . GLU A 1 822 ? 16.567 8.314 -25.297 1.00 90.25 822 GLU A N 1
ATOM 6484 C CA . GLU A 1 822 ? 17.558 9.062 -26.054 1.00 90.25 822 GLU A CA 1
ATOM 6485 C C . GLU A 1 822 ? 17.867 8.410 -27.392 1.00 90.25 822 GLU A C 1
ATOM 6487 O O . GLU A 1 822 ? 17.883 9.102 -28.407 1.00 90.25 822 GLU A O 1
ATOM 6492 N N . GLY A 1 823 ? 18.025 7.084 -27.420 1.00 93.81 823 GLY A N 1
ATOM 6493 C CA . GLY A 1 823 ? 18.161 6.348 -28.672 1.00 93.81 823 GLY A CA 1
ATOM 6494 C C . GLY A 1 823 ? 16.950 6.547 -29.589 1.00 93.81 823 GLY A C 1
ATOM 6495 O O . GLY A 1 823 ? 17.124 6.772 -30.788 1.00 93.81 823 GLY A O 1
ATOM 6496 N N . ILE A 1 824 ? 15.730 6.505 -29.036 1.00 95.50 824 ILE A N 1
ATOM 6497 C CA . ILE A 1 824 ? 14.481 6.761 -29.773 1.00 95.50 824 ILE A CA 1
ATOM 6498 C C . ILE A 1 824 ? 14.492 8.170 -30.360 1.00 95.50 824 ILE A C 1
ATOM 6500 O O . ILE A 1 824 ? 14.251 8.323 -31.558 1.00 95.50 824 ILE A O 1
ATOM 6504 N N . ASP A 1 825 ? 14.806 9.191 -29.565 1.00 92.69 825 ASP A N 1
ATOM 6505 C CA . ASP A 1 825 ? 14.827 10.567 -30.058 1.00 92.69 825 ASP A CA 1
ATOM 6506 C C . ASP A 1 825 ? 15.922 10.767 -31.121 1.00 92.69 825 ASP A C 1
ATOM 6508 O O . ASP A 1 825 ? 15.658 11.341 -32.177 1.00 92.69 825 ASP A O 1
ATOM 6512 N N . ASP A 1 826 ? 17.113 10.193 -30.926 1.00 93.12 826 ASP A N 1
ATOM 6513 C CA . ASP A 1 826 ? 18.213 10.226 -31.899 1.00 93.12 826 ASP A CA 1
ATOM 6514 C C . ASP A 1 826 ? 17.808 9.601 -33.244 1.00 93.12 826 ASP A C 1
ATOM 6516 O O . ASP A 1 826 ? 18.005 10.203 -34.308 1.00 93.12 826 ASP A O 1
ATOM 6520 N N . ALA A 1 827 ? 17.175 8.424 -33.212 1.00 96.31 827 ALA A N 1
ATOM 6521 C CA . ALA A 1 827 ? 16.659 7.761 -34.406 1.00 96.31 827 ALA A CA 1
ATOM 6522 C C . ALA A 1 827 ? 15.572 8.586 -35.104 1.00 96.31 827 ALA A C 1
ATOM 6524 O O . ALA A 1 827 ? 15.610 8.752 -36.326 1.00 96.31 827 ALA A O 1
ATOM 6525 N N . LEU A 1 828 ? 14.620 9.141 -34.350 1.00 95.75 828 LEU A N 1
ATOM 6526 C CA . LEU A 1 828 ? 13.547 9.964 -34.906 1.00 95.75 828 LEU A CA 1
ATOM 6527 C C . LEU A 1 828 ? 14.093 11.236 -35.559 1.00 95.75 828 LEU A C 1
ATOM 6529 O O . LEU A 1 828 ? 13.647 11.604 -36.646 1.00 95.75 828 LEU A O 1
ATOM 6533 N N . GLN A 1 829 ? 15.109 11.877 -34.976 1.00 92.75 829 GLN A N 1
ATOM 6534 C CA . GLN A 1 829 ? 15.770 13.033 -35.591 1.00 92.75 829 GLN A CA 1
ATOM 6535 C C . GLN A 1 829 ? 16.491 12.665 -36.887 1.00 92.75 829 GLN A C 1
ATOM 6537 O O . GLN A 1 829 ? 16.430 13.423 -37.863 1.00 92.75 829 GLN A O 1
ATOM 6542 N N . MET A 1 830 ? 17.154 11.506 -36.927 1.00 95.38 830 MET A N 1
ATOM 6543 C CA . MET A 1 830 ? 17.773 10.988 -38.149 1.00 95.38 830 MET A CA 1
ATOM 6544 C C . MET A 1 830 ? 16.721 10.727 -39.234 1.00 95.38 830 MET A C 1
ATOM 6546 O O . MET A 1 830 ? 16.868 11.231 -40.350 1.00 95.38 830 MET A O 1
ATOM 6550 N N . ALA A 1 831 ? 15.634 10.026 -38.902 1.00 95.81 831 ALA A N 1
ATOM 6551 C CA . ALA A 1 831 ? 14.542 9.716 -39.825 1.00 95.81 831 ALA A CA 1
ATOM 6552 C C . ALA A 1 831 ? 13.831 10.981 -40.330 1.00 95.81 831 ALA A C 1
ATOM 6554 O O . ALA A 1 831 ? 13.667 11.169 -41.536 1.00 95.81 831 ALA A O 1
ATOM 6555 N N . ARG A 1 832 ? 13.490 11.911 -39.432 1.00 93.81 832 ARG A N 1
ATOM 6556 C CA . ARG A 1 832 ? 12.886 13.205 -39.775 1.00 93.81 832 ARG A CA 1
ATOM 6557 C C . ARG A 1 832 ? 13.793 14.018 -40.677 1.00 93.81 832 ARG A C 1
ATOM 6559 O O . ARG A 1 832 ? 13.323 14.629 -41.640 1.00 93.81 832 ARG A O 1
ATOM 6566 N N . LYS A 1 833 ? 15.098 14.056 -40.388 1.00 94.19 833 LYS A N 1
ATOM 6567 C CA . LYS A 1 833 ? 16.015 14.822 -41.229 1.00 94.19 833 LYS A CA 1
ATOM 6568 C C . LYS A 1 833 ? 16.189 14.188 -42.600 1.00 94.19 833 LYS A C 1
ATOM 6570 O O . LYS A 1 833 ? 16.285 14.936 -43.572 1.00 94.19 833 LYS A O 1
ATOM 6575 N N . ALA A 1 834 ? 16.186 12.860 -42.672 1.00 94.44 834 ALA A N 1
ATOM 6576 C CA . ALA A 1 834 ? 16.174 12.139 -43.932 1.00 94.44 834 ALA A CA 1
ATOM 6577 C C . ALA A 1 834 ? 14.903 12.464 -44.736 1.00 94.44 834 ALA A C 1
ATOM 6579 O O . ALA A 1 834 ? 15.014 12.929 -45.866 1.00 94.44 834 ALA A O 1
ATOM 6580 N N . HIS A 1 835 ? 13.720 12.378 -44.121 1.00 93.88 835 HIS A N 1
ATOM 6581 C CA . HIS A 1 835 ? 12.440 12.733 -44.747 1.00 93.88 835 HIS A CA 1
ATOM 6582 C C . HIS A 1 835 ? 12.413 14.166 -45.306 1.00 93.88 835 HIS A C 1
ATOM 6584 O O . HIS A 1 835 ? 11.876 14.419 -46.376 1.00 93.88 835 HIS A O 1
ATOM 6590 N N . GLN A 1 836 ? 13.012 15.130 -44.598 1.00 93.06 836 GLN A N 1
ATOM 6591 C CA . GLN A 1 836 ? 13.073 16.527 -45.047 1.00 93.06 836 GLN A CA 1
ATOM 6592 C C . GLN A 1 836 ? 14.041 16.780 -46.209 1.00 93.06 836 GLN A C 1
ATOM 6594 O O . GLN A 1 836 ? 13.985 17.848 -46.823 1.00 93.06 836 GLN A O 1
ATOM 6599 N N . LYS A 1 837 ? 15.035 15.908 -46.404 1.00 93.25 837 LYS A N 1
ATOM 6600 C CA . LYS A 1 837 ? 16.168 16.158 -47.308 1.00 93.25 837 LYS A CA 1
ATOM 6601 C C . LYS A 1 837 ? 16.184 15.270 -48.534 1.00 93.25 837 LYS A C 1
ATOM 6603 O O . LYS A 1 837 ? 16.720 15.711 -49.546 1.00 93.25 837 LYS A O 1
ATOM 6608 N N . PHE A 1 838 ? 15.611 14.085 -48.437 1.00 91.56 838 PHE A N 1
ATOM 6609 C CA . PHE A 1 838 ? 15.526 13.120 -49.518 1.00 91.56 838 PHE A CA 1
ATOM 6610 C C . PHE A 1 838 ? 14.058 12.939 -49.915 1.00 91.56 838 PHE A C 1
ATOM 6612 O O . PHE A 1 838 ? 13.153 13.275 -49.149 1.00 91.56 838 PHE A O 1
ATOM 6619 N N . GLU A 1 839 ? 13.813 12.470 -51.135 1.00 79.12 839 GLU A N 1
ATOM 6620 C CA . GLU A 1 839 ? 12.453 12.273 -51.637 1.00 79.12 839 GLU A CA 1
ATOM 6621 C C . GLU A 1 839 ? 11.687 11.225 -50.811 1.00 79.12 839 GLU A C 1
ATOM 6623 O O . GLU A 1 839 ? 12.276 10.330 -50.202 1.00 79.12 839 GLU A O 1
ATOM 6628 N N . LYS A 1 840 ? 10.345 11.292 -50.827 1.00 74.38 840 LYS A N 1
ATOM 6629 C CA . LYS A 1 840 ? 9.466 10.328 -50.130 1.00 74.38 840 LYS A CA 1
ATOM 6630 C C . LYS A 1 840 ? 9.722 8.866 -50.542 1.00 74.38 840 LYS A C 1
ATOM 6632 O O . LYS A 1 840 ? 9.359 7.953 -49.803 1.00 74.38 840 LYS A O 1
ATOM 6637 N N . SER A 1 841 ? 10.366 8.641 -51.688 1.00 79.12 841 SER A N 1
ATOM 6638 C CA . SER A 1 841 ? 10.720 7.324 -52.224 1.00 79.12 841 SER A CA 1
ATOM 6639 C C . SER A 1 841 ? 11.607 6.491 -51.291 1.00 79.12 841 SER A C 1
ATOM 6641 O O . SER A 1 841 ? 11.528 5.264 -51.351 1.00 79.12 841 SER A O 1
ATOM 6643 N N . ILE A 1 842 ? 12.369 7.106 -50.371 1.00 88.25 842 ILE A N 1
ATOM 6644 C CA . ILE A 1 842 ? 13.233 6.362 -49.434 1.00 88.25 842 ILE A CA 1
ATOM 6645 C C . ILE A 1 842 ? 12.449 5.445 -48.482 1.00 88.25 842 ILE A C 1
ATOM 6647 O O . ILE A 1 842 ? 13.004 4.466 -47.998 1.00 88.25 842 ILE A O 1
ATOM 6651 N N . PHE A 1 843 ? 11.167 5.735 -48.231 1.00 90.75 843 PHE A N 1
ATOM 6652 C CA . PHE A 1 843 ? 10.295 4.926 -47.368 1.00 90.75 843 PHE A CA 1
ATOM 6653 C C . PHE A 1 843 ? 9.469 3.888 -48.146 1.00 90.75 843 PHE A C 1
ATOM 6655 O O . PHE A 1 843 ? 8.666 3.160 -47.559 1.00 90.75 843 PHE A O 1
ATOM 6662 N N . GLY A 1 844 ? 9.636 3.828 -49.474 1.00 88.50 844 GLY A N 1
ATOM 6663 C CA . GLY A 1 844 ? 8.914 2.895 -50.342 1.00 88.50 844 GLY A CA 1
ATOM 6664 C C . GLY A 1 844 ? 9.388 1.446 -50.211 1.00 88.50 844 GLY A C 1
ATOM 6665 O O . GLY A 1 844 ? 8.623 0.528 -50.499 1.00 88.50 844 GLY A O 1
ATOM 6666 N N . GLY A 1 845 ? 10.626 1.235 -49.755 1.00 89.94 845 GLY A N 1
ATOM 6667 C CA . GLY A 1 845 ? 11.170 -0.091 -49.466 1.00 89.94 845 GLY A CA 1
ATOM 6668 C C . GLY A 1 845 ? 10.644 -0.685 -48.150 1.00 89.94 845 GLY A C 1
ATOM 6669 O O . GLY A 1 845 ? 10.038 0.027 -47.353 1.00 89.94 845 GLY A O 1
ATOM 6670 N N . PRO A 1 846 ? 10.889 -1.982 -47.889 1.00 89.69 846 PRO A N 1
ATOM 6671 C CA . PRO A 1 846 ? 10.520 -2.641 -46.628 1.00 89.69 846 PRO A CA 1
ATOM 6672 C C . PRO A 1 846 ? 11.318 -2.143 -45.409 1.00 89.69 846 PRO A C 1
ATOM 6674 O O . PRO A 1 846 ? 10.908 -2.323 -44.263 1.00 89.69 846 PRO A O 1
ATOM 6677 N N . SER A 1 847 ? 12.473 -1.530 -45.657 1.00 92.69 847 SER A N 1
ATOM 6678 C CA . SER A 1 847 ? 13.339 -0.881 -44.678 1.00 92.69 847 SER A CA 1
ATOM 6679 C C . SER A 1 847 ? 14.058 0.292 -45.338 1.00 92.69 847 SER A C 1
ATOM 6681 O O . SER A 1 847 ? 14.097 0.400 -46.567 1.00 92.69 847 SER A O 1
ATOM 6683 N N . PHE A 1 848 ? 14.643 1.172 -44.528 1.00 94.31 848 PHE A N 1
ATOM 6684 C CA . PHE A 1 848 ? 15.530 2.223 -45.022 1.00 94.31 848 PHE A CA 1
ATOM 6685 C C . PHE A 1 848 ? 16.683 2.465 -44.047 1.00 94.31 848 PHE A C 1
ATOM 6687 O O . PHE A 1 848 ? 16.555 2.249 -42.842 1.00 94.31 848 PHE A O 1
ATOM 6694 N N . THR A 1 849 ? 17.818 2.928 -44.567 1.00 95.31 849 THR A N 1
ATOM 6695 C CA . THR A 1 849 ? 19.023 3.201 -43.771 1.00 95.31 849 THR A CA 1
ATOM 6696 C C . THR A 1 849 ? 19.357 4.681 -43.821 1.00 95.31 849 THR A C 1
ATOM 6698 O O . THR A 1 849 ? 19.356 5.282 -44.893 1.00 95.31 849 THR A O 1
ATOM 6701 N N . VAL A 1 850 ? 19.694 5.264 -42.674 1.00 96.56 850 VAL A N 1
ATOM 6702 C CA . VAL A 1 850 ? 20.194 6.633 -42.547 1.00 96.56 850 VAL A CA 1
ATOM 6703 C C . VAL A 1 850 ? 21.603 6.592 -41.976 1.00 96.56 850 VAL A C 1
ATOM 6705 O O . VAL A 1 850 ? 21.830 6.074 -40.890 1.00 96.56 850 VAL A O 1
ATOM 6708 N N . LYS A 1 851 ? 22.561 7.159 -42.699 1.00 96.75 851 LYS A N 1
ATOM 6709 C CA . LYS A 1 851 ? 23.970 7.229 -42.318 1.00 96.75 851 LYS A CA 1
ATOM 6710 C C . LYS A 1 851 ? 24.308 8.623 -41.819 1.00 96.75 851 LYS A C 1
ATOM 6712 O O . LYS A 1 851 ? 23.935 9.612 -42.450 1.00 96.75 851 LYS A O 1
ATOM 6717 N N . LEU A 1 852 ? 25.035 8.701 -40.712 1.00 97.06 852 LEU A N 1
ATOM 6718 C CA . LEU A 1 852 ? 25.501 9.939 -40.102 1.00 97.06 852 LEU A CA 1
ATOM 6719 C C . LEU A 1 852 ? 27.024 9.906 -39.979 1.00 97.06 852 LEU A C 1
ATOM 6721 O O . LEU A 1 852 ? 27.596 8.924 -39.512 1.00 97.06 852 LEU A O 1
ATOM 6725 N N . MET A 1 853 ? 27.690 10.983 -40.389 1.00 96.25 853 MET A N 1
ATOM 6726 C CA . MET A 1 853 ? 29.148 11.070 -40.356 1.00 96.25 853 MET A CA 1
ATOM 6727 C C . MET A 1 853 ? 29.618 12.456 -39.919 1.00 96.25 853 MET A C 1
ATOM 6729 O O . MET A 1 853 ? 29.257 13.475 -40.515 1.00 96.25 853 MET A O 1
ATOM 6733 N N . GLY A 1 854 ? 30.457 12.493 -38.888 1.00 96.25 854 GLY A N 1
ATOM 6734 C CA . GLY A 1 854 ? 31.221 13.672 -38.502 1.00 96.25 854 GLY A CA 1
ATOM 6735 C C . GLY A 1 854 ? 32.414 13.868 -39.426 1.00 96.25 854 GLY A C 1
ATOM 6736 O O . GLY A 1 854 ? 33.100 12.916 -39.784 1.00 96.25 854 GLY A O 1
ATOM 6737 N N . VAL A 1 855 ? 32.667 15.107 -39.827 1.00 95.56 855 VAL A N 1
ATOM 6738 C CA . VAL A 1 855 ? 33.755 15.458 -40.740 1.00 95.56 855 VAL A CA 1
ATOM 6739 C C . VAL A 1 855 ? 34.532 16.637 -40.178 1.00 95.56 855 VAL A C 1
ATOM 6741 O O . VAL A 1 855 ? 33.954 17.683 -39.893 1.00 95.56 855 VAL A O 1
ATOM 6744 N N . GLY A 1 856 ? 35.846 16.475 -40.043 1.00 94.81 856 GLY A N 1
ATOM 6745 C CA . GLY A 1 856 ? 36.782 17.518 -39.640 1.00 94.81 856 GLY A CA 1
ATOM 6746 C C . GLY A 1 856 ? 37.678 17.899 -40.810 1.00 94.81 856 GLY A C 1
ATOM 6747 O O . GLY A 1 856 ? 38.406 17.060 -41.339 1.00 94.81 856 GLY A O 1
ATOM 6748 N N . ILE A 1 857 ? 37.636 19.161 -41.226 1.00 94.75 857 ILE A N 1
ATOM 6749 C CA . ILE A 1 857 ? 38.467 19.676 -42.316 1.00 94.75 857 ILE A CA 1
ATOM 6750 C C . ILE A 1 857 ? 39.538 20.584 -41.725 1.00 94.75 857 ILE A C 1
ATOM 6752 O O . ILE A 1 857 ? 39.237 21.684 -41.264 1.00 94.75 857 ILE A O 1
ATOM 6756 N N . LEU A 1 858 ? 40.792 20.148 -41.779 1.00 94.19 858 LEU A N 1
ATOM 6757 C CA . LEU A 1 858 ? 41.932 20.951 -41.361 1.00 94.19 858 LEU A CA 1
ATOM 6758 C C . LEU A 1 858 ? 42.194 22.054 -42.393 1.00 94.19 858 LEU A C 1
ATOM 6760 O O . LEU A 1 858 ? 42.547 21.784 -43.548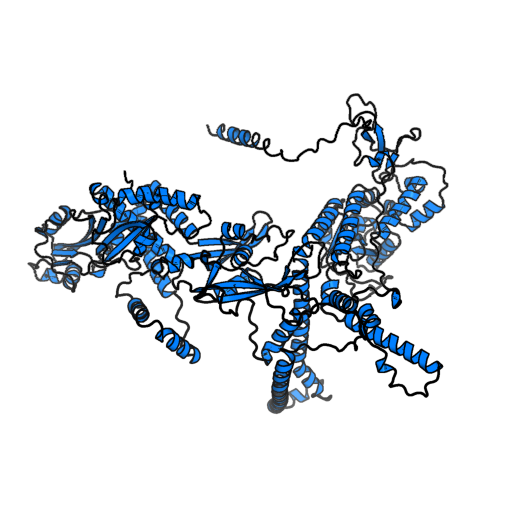 1.00 94.19 858 LEU A O 1
ATOM 6764 N N . GLN A 1 859 ? 42.031 23.297 -41.952 1.00 93.88 859 GLN A N 1
ATOM 6765 C CA . GLN A 1 859 ? 42.338 24.509 -42.699 1.00 93.88 859 GLN A CA 1
ATOM 6766 C C . GLN A 1 859 ? 43.533 25.209 -42.061 1.00 93.88 859 GLN A C 1
ATOM 6768 O O . GLN A 1 859 ? 43.692 25.234 -40.843 1.00 93.88 859 GLN A O 1
ATOM 6773 N N . MET A 1 860 ? 44.380 25.799 -42.892 1.00 92.25 860 MET A N 1
ATOM 6774 C CA . MET A 1 860 ? 45.579 26.479 -42.443 1.00 92.25 860 MET A CA 1
ATOM 6775 C C . MET A 1 860 ? 45.906 27.642 -43.374 1.00 92.25 860 MET A C 1
ATOM 6777 O O . MET A 1 860 ? 46.065 27.475 -44.584 1.00 92.25 860 MET A O 1
ATOM 6781 N N . SER A 1 861 ? 46.002 28.836 -42.796 1.00 90.88 861 SER A N 1
ATOM 6782 C CA . SER A 1 861 ? 46.368 30.060 -43.517 1.00 90.88 861 SER A CA 1
ATOM 6783 C C . SER A 1 861 ? 47.876 30.331 -43.457 1.00 90.88 861 SER A C 1
ATOM 6785 O O . SER A 1 861 ? 48.427 30.954 -44.360 1.00 90.88 861 SER A O 1
ATOM 6787 N N . SER A 1 862 ? 48.554 29.845 -42.410 1.00 89.06 862 SER A N 1
ATOM 6788 C CA . SER A 1 862 ? 50.009 29.913 -42.222 1.00 89.06 862 SER A CA 1
ATOM 6789 C C . SER A 1 862 ? 50.479 28.854 -41.218 1.00 89.06 862 SER A C 1
ATOM 6791 O O . SER A 1 862 ? 49.666 28.294 -40.490 1.00 89.06 862 SER A O 1
ATOM 6793 N N . PHE A 1 863 ? 51.793 28.645 -41.082 1.00 87.00 863 PHE A N 1
ATOM 6794 C CA . PHE A 1 863 ? 52.351 27.707 -40.094 1.00 87.00 863 PHE A CA 1
ATOM 6795 C C . PHE A 1 863 ? 51.959 28.016 -38.631 1.00 87.00 863 PHE A C 1
ATOM 6797 O O . PHE A 1 863 ? 52.005 27.129 -37.783 1.00 87.00 863 PHE A O 1
ATOM 6804 N N . LYS A 1 864 ? 51.550 29.258 -38.321 1.00 87.62 864 LYS A N 1
ATOM 6805 C CA . LYS A 1 864 ? 51.083 29.662 -36.982 1.00 87.62 864 LYS A CA 1
ATOM 6806 C C . LYS A 1 864 ? 49.566 29.585 -36.801 1.00 87.62 864 LYS A C 1
ATOM 6808 O O . LYS A 1 864 ? 49.102 29.687 -35.674 1.00 87.62 864 LYS A O 1
ATOM 6813 N N . SER A 1 865 ? 48.791 29.458 -37.878 1.00 90.62 865 SER A N 1
ATOM 6814 C CA . SER A 1 865 ? 47.330 29.566 -37.834 1.00 90.62 865 SER A CA 1
ATOM 6815 C C . SER A 1 865 ? 46.689 28.430 -38.619 1.00 90.62 865 SER A C 1
ATOM 6817 O O . SER A 1 865 ? 46.606 28.470 -39.851 1.00 90.62 865 SER A O 1
ATOM 6819 N N . ALA A 1 866 ? 46.238 27.430 -37.865 1.00 90.50 866 ALA A N 1
ATOM 6820 C CA . ALA A 1 866 ? 45.453 26.300 -38.330 1.00 90.50 866 ALA A CA 1
ATOM 6821 C C . ALA A 1 866 ? 44.200 26.168 -37.459 1.00 90.50 866 ALA A C 1
ATOM 6823 O O . ALA A 1 866 ? 44.227 26.500 -36.275 1.00 90.50 866 ALA A O 1
ATOM 6824 N N . TRP A 1 867 ? 43.107 25.702 -38.048 1.00 91.81 867 TRP A N 1
ATOM 6825 C CA . TRP A 1 867 ? 41.858 25.405 -37.353 1.00 91.81 867 TRP A CA 1
ATOM 6826 C C . TRP A 1 867 ? 41.134 24.264 -38.068 1.00 91.81 867 TRP A C 1
ATOM 6828 O O . TRP A 1 867 ? 41.456 23.920 -39.208 1.00 91.81 867 TRP A O 1
ATOM 6838 N N . VAL A 1 868 ? 40.144 23.674 -37.402 1.00 91.88 868 VAL A N 1
ATOM 6839 C CA . VAL A 1 868 ? 39.347 22.581 -37.965 1.00 91.88 868 VAL A CA 1
ATOM 6840 C C . VAL A 1 868 ? 37.921 23.063 -38.195 1.00 91.88 868 VAL A C 1
ATOM 6842 O O . VAL A 1 868 ? 37.238 23.491 -37.267 1.00 91.88 868 VAL A O 1
ATOM 6845 N N . ASP A 1 869 ? 37.466 22.988 -39.443 1.00 92.69 869 ASP A N 1
ATOM 6846 C CA . ASP A 1 869 ? 36.068 23.207 -39.799 1.00 92.69 869 ASP A CA 1
ATOM 6847 C C . ASP A 1 869 ? 35.302 21.886 -39.636 1.00 92.69 869 ASP A C 1
ATOM 6849 O O . ASP A 1 869 ? 35.564 20.914 -40.348 1.00 92.69 869 ASP A O 1
ATOM 6853 N N . PHE A 1 870 ? 34.341 21.852 -38.712 1.00 93.31 870 PHE A N 1
ATOM 6854 C CA . PHE A 1 870 ? 33.521 20.665 -38.467 1.00 93.31 870 PHE A CA 1
ATOM 6855 C C . PHE A 1 870 ? 32.198 20.702 -39.228 1.00 93.31 870 PHE A C 1
ATOM 6857 O O . PHE A 1 870 ? 31.463 21.698 -39.207 1.00 93.31 870 PHE A O 1
ATOM 6864 N N . HIS A 1 871 ? 31.869 19.576 -39.848 1.00 94.81 871 HIS A N 1
ATOM 6865 C CA . HIS A 1 871 ? 30.661 19.366 -40.627 1.00 94.81 871 HIS A CA 1
ATOM 6866 C C . HIS A 1 871 ? 30.009 18.036 -40.270 1.00 94.81 871 HIS A C 1
ATOM 6868 O O . HIS A 1 871 ? 30.689 17.045 -40.040 1.00 94.81 871 HIS A O 1
ATOM 6874 N N . THR A 1 872 ? 28.682 18.007 -40.292 1.00 95.56 872 THR A N 1
ATOM 6875 C CA . THR A 1 872 ? 27.898 16.781 -40.142 1.00 95.56 872 THR A CA 1
ATOM 6876 C C . THR A 1 872 ? 27.299 16.424 -41.489 1.00 95.56 872 THR A C 1
ATOM 6878 O O . THR A 1 872 ? 26.625 17.258 -42.105 1.00 95.56 872 THR A O 1
ATOM 6881 N N . LEU A 1 873 ? 27.546 15.206 -41.954 1.00 95.94 873 LEU A N 1
ATOM 6882 C CA . LEU A 1 873 ? 26.986 14.670 -43.187 1.00 95.94 873 LEU A CA 1
ATOM 6883 C C . LEU A 1 873 ? 25.913 13.632 -42.864 1.00 95.94 873 LEU A C 1
ATOM 6885 O O . LEU A 1 873 ? 26.061 12.850 -41.928 1.00 95.94 873 LEU A O 1
ATOM 6889 N N . LEU A 1 874 ? 24.841 13.651 -43.648 1.00 96.12 874 LEU A N 1
ATOM 6890 C CA . LEU A 1 874 ? 23.721 12.720 -43.582 1.00 96.12 874 LEU A CA 1
ATOM 6891 C C . LEU A 1 874 ? 23.514 12.095 -44.966 1.00 96.12 874 LEU A C 1
ATOM 6893 O O . LEU A 1 874 ? 23.550 12.813 -45.963 1.00 96.12 874 LEU A O 1
ATOM 6897 N N . GLN A 1 875 ? 23.259 10.796 -45.031 1.00 94.81 875 GLN A N 1
ATOM 6898 C CA . GLN A 1 875 ? 22.885 10.072 -46.249 1.00 94.81 875 GLN A CA 1
ATOM 6899 C C . GLN A 1 875 ? 21.691 9.166 -45.928 1.00 94.81 875 GLN A C 1
ATOM 6901 O O . GLN A 1 875 ? 21.618 8.635 -44.824 1.00 94.81 875 GLN A O 1
ATOM 6906 N N . ALA A 1 876 ? 20.756 8.989 -46.861 1.00 94.31 876 ALA A N 1
ATOM 6907 C CA . ALA A 1 876 ? 19.671 8.017 -46.734 1.00 94.31 876 ALA A CA 1
ATOM 6908 C C . ALA A 1 876 ? 19.706 7.043 -47.919 1.00 94.31 876 ALA A C 1
ATOM 6910 O O . ALA A 1 876 ? 19.809 7.470 -49.065 1.00 94.31 876 ALA A O 1
ATOM 6911 N N . GLY A 1 877 ? 19.657 5.738 -47.654 1.00 87.75 877 GLY A N 1
ATOM 6912 C CA . GLY A 1 877 ? 19.815 4.708 -48.682 1.00 87.75 877 GLY A CA 1
ATOM 6913 C C . GLY A 1 877 ? 21.129 4.861 -49.460 1.00 87.75 877 GLY A C 1
ATOM 6914 O O . GLY A 1 877 ? 22.202 4.975 -48.862 1.00 87.75 877 GLY A O 1
ATOM 6915 N N . ASN A 1 878 ? 21.027 4.887 -50.792 1.00 86.25 878 ASN A N 1
ATOM 6916 C CA . ASN A 1 878 ? 22.151 5.080 -51.717 1.00 86.25 878 ASN A CA 1
ATOM 6917 C C . ASN A 1 878 ? 22.240 6.515 -52.275 1.00 86.25 878 ASN A C 1
ATOM 6919 O O . ASN A 1 878 ? 22.971 6.752 -53.234 1.00 86.25 878 ASN A O 1
ATOM 6923 N N . GLU A 1 879 ? 21.506 7.468 -51.693 1.00 88.75 879 GLU A N 1
ATOM 6924 C CA . GLU A 1 879 ? 21.519 8.876 -52.111 1.00 88.75 879 GLU A CA 1
ATOM 6925 C C . GLU A 1 879 ? 22.862 9.560 -51.820 1.00 88.75 879 GLU A C 1
ATOM 6927 O O . GLU A 1 879 ? 23.684 9.062 -51.055 1.00 88.75 879 GLU A O 1
ATOM 6932 N N . HIS A 1 880 ? 23.110 10.739 -52.388 1.00 90.56 880 HIS A N 1
ATOM 6933 C CA . HIS A 1 880 ? 24.338 11.490 -52.102 1.00 90.56 880 HIS A CA 1
ATOM 6934 C C . HIS A 1 880 ? 24.374 12.043 -50.665 1.00 90.56 880 HIS A C 1
ATOM 6936 O O . HIS A 1 880 ? 23.343 12.366 -50.073 1.00 90.56 880 HIS A O 1
ATOM 6942 N N . TRP A 1 881 ? 25.576 12.223 -50.102 1.00 93.69 881 TRP A N 1
ATOM 6943 C CA . TRP A 1 881 ? 25.728 12.839 -48.782 1.00 93.69 881 TRP A CA 1
ATOM 6944 C C . TRP A 1 881 ? 25.292 14.308 -48.797 1.00 93.69 881 TRP A C 1
ATOM 6946 O O . TRP A 1 881 ? 25.726 15.106 -49.629 1.00 93.69 881 TRP A O 1
ATOM 6956 N N . VAL A 1 882 ? 24.500 14.702 -47.801 1.00 93.94 882 VAL A N 1
ATOM 6957 C CA . VAL A 1 882 ? 24.013 16.070 -47.607 1.00 93.94 882 VAL A CA 1
ATOM 6958 C C . VAL A 1 882 ? 24.553 16.627 -46.295 1.00 93.94 882 VAL A C 1
ATOM 6960 O O . VAL A 1 882 ? 24.476 15.997 -45.243 1.00 93.94 882 VAL A O 1
ATOM 6963 N N . ALA A 1 883 ? 25.083 17.851 -46.328 1.00 92.81 883 ALA A N 1
ATOM 6964 C CA . ALA A 1 883 ? 25.516 18.530 -45.111 1.00 92.81 883 ALA A CA 1
ATOM 6965 C C . ALA A 1 883 ? 24.305 19.010 -44.292 1.00 92.81 883 ALA A C 1
ATOM 6967 O O . ALA A 1 883 ? 23.436 19.722 -44.806 1.00 92.81 883 ALA A O 1
ATOM 6968 N N . THR A 1 884 ? 24.276 18.693 -42.997 1.00 92.38 884 THR A N 1
ATOM 6969 C CA . THR A 1 884 ? 23.253 19.169 -42.058 1.00 92.38 884 THR A CA 1
ATOM 6970 C C . THR A 1 884 ? 23.839 20.168 -41.061 1.00 92.38 884 THR A C 1
ATOM 6972 O O . THR A 1 884 ? 25.018 20.125 -40.717 1.00 92.38 884 THR A O 1
ATOM 6975 N N . LYS A 1 885 ? 23.006 21.121 -40.631 1.00 90.00 885 LYS A N 1
ATOM 6976 C CA . LYS A 1 885 ? 23.307 22.060 -39.538 1.00 90.00 885 LYS A CA 1
ATOM 6977 C C . LYS A 1 885 ? 22.532 21.723 -38.258 1.00 90.00 885 LYS A C 1
ATOM 6979 O O . LYS A 1 885 ? 22.601 22.491 -37.312 1.00 90.00 885 LYS A O 1
ATOM 6984 N N . ASN A 1 886 ? 21.769 20.624 -38.246 1.00 88.38 886 ASN A N 1
ATOM 6985 C CA . ASN A 1 886 ? 21.000 20.220 -37.070 1.00 88.38 886 ASN A CA 1
ATOM 6986 C C . ASN A 1 886 ? 21.970 19.969 -35.905 1.00 88.38 886 ASN A C 1
ATOM 6988 O O . ASN A 1 886 ? 22.867 19.132 -36.023 1.00 88.38 886 ASN A O 1
ATOM 6992 N N . ALA A 1 887 ? 21.796 20.717 -34.815 1.00 84.81 887 ALA A N 1
ATOM 6993 C CA . ALA A 1 887 ? 22.718 20.680 -33.691 1.00 84.81 887 ALA A CA 1
ATOM 6994 C C . ALA A 1 887 ? 22.746 19.306 -33.000 1.00 84.81 887 ALA A C 1
ATOM 6996 O O . ALA A 1 887 ? 23.813 18.818 -32.651 1.00 84.81 887 ALA A O 1
ATOM 6997 N N . MET A 1 888 ? 21.603 18.633 -32.882 1.00 84.50 888 MET A N 1
ATOM 6998 C CA . MET A 1 888 ? 21.515 17.307 -32.271 1.00 84.50 888 MET A CA 1
ATOM 6999 C C . MET A 1 888 ? 22.284 16.256 -33.078 1.00 84.50 888 MET A C 1
ATOM 7001 O O . MET A 1 888 ? 23.165 15.591 -32.541 1.00 84.50 888 MET A O 1
ATOM 7005 N N . LEU A 1 889 ? 22.071 16.206 -34.397 1.00 91.44 889 LEU A N 1
ATOM 7006 C CA . LEU A 1 889 ? 22.861 15.347 -35.288 1.00 91.44 889 LEU A CA 1
ATOM 7007 C C . LEU A 1 889 ? 24.352 15.718 -35.266 1.00 91.44 889 LEU A C 1
ATOM 7009 O O . LEU A 1 889 ? 25.218 14.853 -35.370 1.00 91.44 889 LEU A O 1
ATOM 7013 N N . GLY A 1 890 ? 24.667 17.005 -35.105 1.00 90.12 890 GLY A N 1
ATOM 7014 C CA . GLY A 1 890 ? 26.040 17.466 -34.934 1.00 90.12 890 GLY A CA 1
ATOM 7015 C C . GLY A 1 890 ? 26.683 17.003 -33.627 1.00 90.12 890 GLY A C 1
ATOM 7016 O O . GLY A 1 890 ? 27.876 16.697 -33.623 1.00 90.12 890 GLY A O 1
ATOM 7017 N N . SER A 1 891 ? 25.908 16.916 -32.547 1.00 88.06 891 SER A N 1
ATOM 7018 C CA . SER A 1 891 ? 26.331 16.344 -31.268 1.00 88.06 891 SER A CA 1
ATOM 7019 C C . SER A 1 891 ? 26.578 14.841 -31.393 1.00 88.06 891 SER A C 1
ATOM 7021 O O . SER A 1 891 ? 27.646 14.380 -31.002 1.00 88.06 891 SER A O 1
ATOM 7023 N N . LEU A 1 892 ? 25.657 14.097 -32.019 1.00 90.75 892 LEU A N 1
ATOM 7024 C CA . LEU A 1 892 ? 25.809 12.655 -32.268 1.00 90.75 892 LEU A CA 1
ATOM 7025 C C . LEU A 1 892 ? 27.026 12.338 -33.139 1.00 90.75 892 LEU A C 1
ATOM 7027 O O . LEU A 1 892 ? 27.732 11.368 -32.904 1.00 90.75 892 LEU A O 1
ATOM 7031 N N . ALA A 1 893 ? 27.316 13.186 -34.121 1.00 93.06 893 ALA A N 1
ATOM 7032 C CA . ALA A 1 893 ? 28.498 13.054 -34.963 1.00 93.06 893 ALA A CA 1
ATOM 7033 C C . ALA A 1 893 ? 29.804 13.545 -34.294 1.00 93.06 893 ALA A C 1
ATOM 7035 O O . ALA A 1 893 ? 30.857 13.500 -34.928 1.00 93.06 893 ALA A O 1
ATOM 7036 N N . GLY A 1 894 ? 29.753 14.077 -33.064 1.00 88.38 894 GLY A N 1
ATOM 7037 C CA . GLY A 1 894 ? 30.906 14.632 -32.330 1.00 88.38 894 GLY A CA 1
ATOM 7038 C C . GLY A 1 894 ? 31.378 16.023 -32.790 1.00 88.38 894 GLY A C 1
ATOM 7039 O O . GLY A 1 894 ? 32.271 16.635 -32.208 1.00 88.38 894 GLY A O 1
ATOM 7040 N N . THR A 1 895 ? 30.734 16.594 -33.808 1.00 86.50 895 THR A N 1
ATOM 7041 C CA . THR A 1 895 ? 31.157 17.838 -34.483 1.00 86.50 895 THR A CA 1
ATOM 7042 C C . THR A 1 895 ? 30.931 19.125 -33.682 1.00 86.50 895 THR A C 1
ATOM 7044 O O . THR A 1 895 ? 31.506 20.161 -34.021 1.00 86.50 895 THR A O 1
ATOM 7047 N N . ILE A 1 896 ? 30.086 19.098 -32.645 1.00 77.81 896 ILE A N 1
ATOM 7048 C CA . ILE A 1 896 ? 29.854 20.244 -31.746 1.00 77.81 896 ILE A CA 1
ATOM 7049 C C . ILE A 1 896 ? 30.818 20.205 -30.567 1.00 77.81 896 ILE A C 1
ATOM 7051 O O . ILE A 1 896 ? 31.444 21.217 -30.259 1.00 77.81 896 ILE A O 1
ATOM 7055 N N . SER A 1 897 ? 30.973 19.034 -29.953 1.00 67.50 897 SER A N 1
ATOM 7056 C CA . SER A 1 897 ? 31.874 18.781 -28.826 1.00 67.50 897 SER A CA 1
ATOM 7057 C C . SER A 1 897 ? 33.323 19.121 -29.183 1.00 67.50 897 SER A C 1
ATOM 7059 O O . SER A 1 897 ? 34.034 19.741 -28.394 1.00 67.50 897 SER A O 1
ATOM 7061 N N . ALA A 1 898 ? 33.729 18.814 -30.418 1.00 62.53 898 ALA A N 1
ATOM 7062 C CA . ALA A 1 898 ? 35.072 19.075 -30.924 1.00 62.53 898 ALA A CA 1
ATOM 7063 C C . ALA A 1 898 ? 35.389 20.570 -31.160 1.00 62.53 898 ALA A C 1
ATOM 7065 O O . ALA A 1 898 ? 36.555 20.929 -31.299 1.00 62.53 898 ALA A O 1
ATOM 7066 N N . ARG A 1 899 ? 34.395 21.477 -31.158 1.00 63.03 899 ARG A N 1
ATOM 7067 C CA . ARG A 1 899 ? 34.629 22.926 -31.365 1.00 63.03 899 ARG A CA 1
ATOM 7068 C C . ARG A 1 899 ? 35.344 23.617 -30.200 1.00 63.03 899 ARG A C 1
ATOM 7070 O O . ARG A 1 899 ? 35.785 24.749 -30.368 1.00 63.03 899 ARG A O 1
ATOM 7077 N N . GLY A 1 900 ? 35.414 22.977 -29.031 1.00 57.50 900 GLY A N 1
ATOM 7078 C CA . GLY A 1 900 ? 36.006 23.549 -27.818 1.00 57.50 900 GLY A CA 1
ATOM 7079 C C . GLY A 1 900 ? 37.484 23.219 -27.578 1.00 57.50 900 GLY A C 1
ATOM 7080 O O . GLY A 1 900 ? 38.051 23.765 -26.637 1.00 57.50 900 GLY A O 1
ATOM 7081 N N . GLY A 1 901 ? 38.100 22.335 -28.374 1.00 58.34 901 GLY A N 1
ATOM 7082 C CA . GLY A 1 901 ? 39.488 21.888 -28.191 1.00 58.34 901 GLY A CA 1
ATOM 7083 C C . GLY A 1 901 ? 40.407 22.300 -29.343 1.00 58.34 901 GLY A C 1
ATOM 7084 O O . GLY A 1 901 ? 40.005 22.280 -30.501 1.00 58.34 901 GLY A O 1
ATOM 7085 N N . GLU A 1 902 ? 41.663 22.638 -29.039 1.00 61.19 902 GLU A N 1
ATOM 7086 C CA . GLU A 1 902 ? 42.693 22.962 -30.046 1.00 61.19 902 GLU A CA 1
ATOM 7087 C C . GLU A 1 902 ? 43.206 21.720 -30.816 1.00 61.19 902 GLU A C 1
ATOM 7089 O O . GLU A 1 902 ? 43.967 21.856 -31.772 1.00 61.19 902 GLU A O 1
ATOM 7094 N N . SER A 1 903 ? 42.777 20.505 -30.449 1.00 71.62 903 SER A N 1
ATOM 7095 C CA . SER A 1 903 ? 43.227 19.234 -31.040 1.00 71.62 903 SER A CA 1
ATOM 7096 C C . SER A 1 903 ? 42.047 18.293 -31.322 1.00 71.62 903 SER A C 1
ATOM 7098 O O . SER A 1 903 ? 41.212 18.113 -30.439 1.00 71.62 903 SER A O 1
ATOM 7100 N N . VAL A 1 904 ? 42.013 17.656 -32.501 1.00 82.88 904 VAL A N 1
ATOM 7101 C CA . VAL A 1 904 ? 40.998 16.653 -32.898 1.00 82.88 904 VAL A CA 1
ATOM 7102 C C . VAL A 1 904 ? 41.604 15.258 -32.947 1.00 82.88 904 VAL A C 1
ATOM 7104 O O . VAL A 1 904 ? 42.579 15.035 -33.658 1.00 82.88 904 VAL A O 1
ATOM 7107 N N . ARG A 1 905 ? 40.998 14.302 -32.247 1.00 84.56 905 ARG A N 1
ATOM 7108 C CA . ARG A 1 905 ? 41.330 12.872 -32.285 1.00 84.56 905 ARG A CA 1
ATOM 7109 C C . ARG A 1 905 ? 40.366 12.125 -33.205 1.00 84.56 905 ARG A C 1
ATOM 7111 O O . ARG A 1 905 ? 39.236 12.555 -33.418 1.00 84.56 905 ARG A O 1
ATOM 7118 N N . ALA A 1 906 ? 40.781 10.961 -33.709 1.00 81.06 906 ALA A N 1
ATOM 7119 C CA . ALA A 1 906 ? 39.901 10.097 -34.507 1.00 81.06 906 ALA A CA 1
ATOM 7120 C C . ALA A 1 906 ? 38.625 9.679 -33.758 1.00 81.06 906 ALA A C 1
ATOM 7122 O O . ALA A 1 906 ? 37.578 9.546 -34.378 1.00 81.06 906 ALA A O 1
ATOM 7123 N N . SER A 1 907 ? 38.710 9.520 -32.435 1.00 83.12 907 SER A N 1
ATOM 7124 C CA . SER A 1 907 ? 37.578 9.201 -31.559 1.00 83.12 907 SER A CA 1
ATOM 7125 C C . SER A 1 907 ? 36.614 10.367 -31.331 1.00 83.12 907 SER A C 1
ATOM 7127 O O . SER A 1 907 ? 35.542 10.154 -30.779 1.00 83.12 907 SER A O 1
ATOM 7129 N N . ASP A 1 908 ? 36.987 11.597 -31.702 1.00 87.06 908 ASP A N 1
ATOM 7130 C CA . ASP A 1 908 ? 36.161 12.782 -31.440 1.00 87.06 908 ASP A CA 1
ATOM 7131 C C . ASP A 1 908 ? 35.066 12.968 -32.501 1.00 87.06 908 ASP A C 1
ATOM 7133 O O . ASP A 1 908 ? 34.130 13.738 -32.292 1.00 87.06 908 ASP A O 1
ATOM 7137 N N . LEU A 1 909 ? 35.179 12.283 -33.646 1.00 92.62 909 LEU A N 1
ATOM 7138 C CA . LEU A 1 909 ? 34.192 12.299 -34.722 1.00 92.62 909 LEU A CA 1
ATOM 7139 C C . LEU A 1 909 ? 33.601 10.908 -34.907 1.00 92.62 909 LEU A C 1
ATOM 7141 O O . LEU A 1 909 ? 34.317 9.951 -35.192 1.00 92.62 909 LEU A O 1
ATOM 7145 N N . MET A 1 910 ? 32.278 10.829 -34.829 1.00 94.75 910 MET A N 1
ATOM 7146 C CA . MET A 1 910 ? 31.545 9.571 -34.942 1.00 94.75 910 MET A CA 1
ATOM 7147 C C . MET A 1 910 ? 31.035 9.355 -36.366 1.00 94.75 910 MET A C 1
ATOM 7149 O O . MET A 1 910 ? 30.805 10.304 -37.123 1.00 94.75 910 MET A O 1
ATOM 7153 N N . GLY A 1 911 ? 30.858 8.092 -36.735 1.00 95.31 911 GLY A N 1
ATOM 7154 C CA . GLY A 1 911 ? 30.362 7.682 -38.040 1.00 95.31 911 GLY A CA 1
ATOM 7155 C C . GLY A 1 911 ? 29.636 6.351 -37.926 1.00 95.31 911 GLY A C 1
ATOM 7156 O O . GLY A 1 911 ? 30.263 5.329 -37.642 1.00 95.31 911 GLY A O 1
ATOM 7157 N N . PHE A 1 912 ? 28.325 6.373 -38.143 1.00 96.06 912 PHE A N 1
ATOM 7158 C CA . PHE A 1 912 ? 27.460 5.211 -37.978 1.00 96.06 912 PHE A CA 1
ATOM 7159 C C . PHE A 1 912 ? 26.230 5.281 -38.889 1.00 96.06 912 PHE A C 1
ATOM 7161 O O . PHE A 1 912 ? 25.912 6.317 -39.476 1.00 96.06 912 PHE A O 1
ATOM 7168 N N . GLU A 1 913 ? 25.527 4.164 -39.011 1.00 95.50 913 GLU A N 1
ATOM 7169 C CA . GLU A 1 913 ? 24.258 4.052 -39.720 1.00 95.50 913 GLU A CA 1
ATOM 7170 C C . GLU A 1 913 ? 23.153 3.525 -38.807 1.00 95.50 913 GLU A C 1
ATOM 7172 O O . GLU A 1 913 ? 23.412 2.735 -37.903 1.00 95.50 913 GLU A O 1
ATOM 7177 N N . ALA A 1 914 ? 21.928 3.981 -39.053 1.00 96.81 914 ALA A N 1
ATOM 7178 C CA . ALA A 1 914 ? 20.701 3.554 -38.401 1.00 96.81 914 ALA A CA 1
ATOM 7179 C C . ALA A 1 914 ? 19.783 2.938 -39.462 1.00 96.81 914 ALA A C 1
ATOM 7181 O O . ALA A 1 914 ? 19.430 3.613 -40.432 1.00 96.81 914 ALA A O 1
ATOM 7182 N N . THR A 1 915 ? 19.413 1.670 -39.310 1.00 95.88 915 THR A N 1
ATOM 7183 C CA . THR A 1 915 ? 18.509 0.977 -40.240 1.00 95.88 915 THR A CA 1
ATOM 7184 C C . THR A 1 915 ? 17.162 0.751 -39.582 1.00 95.88 915 THR A C 1
ATOM 7186 O O . THR A 1 915 ? 17.097 0.206 -38.487 1.00 95.88 915 THR A O 1
ATOM 7189 N N . PHE A 1 916 ? 16.098 1.180 -40.253 1.00 96.62 916 PHE A N 1
ATOM 7190 C CA . PHE A 1 916 ? 14.732 1.161 -39.754 1.00 96.62 916 PHE A CA 1
ATOM 7191 C C . PHE A 1 916 ? 13.955 0.025 -40.409 1.00 96.62 916 PHE A C 1
ATOM 7193 O O . PHE A 1 916 ? 13.847 -0.042 -41.635 1.00 96.62 916 PHE A O 1
ATOM 7200 N N . HIS A 1 917 ? 13.372 -0.827 -39.578 1.00 95.06 917 HIS A N 1
ATOM 7201 C CA . HIS A 1 917 ? 12.494 -1.922 -39.968 1.00 95.06 917 HIS A CA 1
ATOM 7202 C C . HIS A 1 917 ? 11.145 -1.755 -39.279 1.00 95.06 917 HIS A C 1
ATOM 7204 O O . HIS A 1 917 ? 11.090 -1.295 -38.143 1.00 95.06 917 HIS A O 1
ATOM 7210 N N . CYS A 1 918 ? 10.062 -2.132 -39.950 1.00 95.75 918 CYS A N 1
ATOM 7211 C CA . CYS A 1 918 ? 8.726 -2.146 -39.365 1.00 95.75 918 CYS A CA 1
ATOM 7212 C C . CYS A 1 918 ? 8.100 -3.529 -39.552 1.00 95.75 918 CYS A C 1
ATOM 7214 O O . CYS A 1 918 ? 8.218 -4.129 -40.621 1.00 95.75 918 CYS A O 1
ATOM 7216 N N . GLY A 1 919 ? 7.430 -4.027 -38.517 1.00 95.69 919 GLY A N 1
ATOM 7217 C CA . GLY A 1 919 ? 6.664 -5.270 -38.562 1.00 95.69 919 GLY A CA 1
ATOM 7218 C C . GLY A 1 919 ? 6.121 -5.629 -37.187 1.00 95.69 919 GLY A C 1
ATOM 7219 O O . GLY A 1 919 ? 6.223 -4.831 -36.251 1.00 95.69 919 GLY A O 1
ATOM 7220 N N . SER A 1 920 ? 5.539 -6.820 -37.038 1.00 95.56 920 SER A N 1
ATOM 7221 C CA . SER A 1 920 ? 5.098 -7.259 -35.711 1.00 95.56 920 SER A CA 1
ATOM 7222 C C . SER A 1 920 ? 6.284 -7.392 -34.753 1.00 95.56 920 SER A C 1
ATOM 7224 O O . SER A 1 920 ? 7.420 -7.661 -35.154 1.00 95.56 920 SER A O 1
ATOM 7226 N N . ARG A 1 921 ? 6.011 -7.236 -33.460 1.00 94.75 921 ARG A N 1
ATOM 7227 C CA . ARG A 1 921 ? 6.978 -7.319 -32.367 1.00 94.75 921 ARG A CA 1
ATOM 7228 C C . ARG A 1 921 ? 7.791 -8.610 -32.467 1.00 94.75 921 ARG A C 1
ATOM 7230 O O . ARG A 1 921 ? 9.016 -8.575 -32.431 1.00 94.75 921 ARG A O 1
ATOM 7237 N N . LYS A 1 922 ? 7.127 -9.742 -32.702 1.00 93.81 922 LYS A N 1
ATOM 7238 C CA . LYS A 1 922 ? 7.793 -11.038 -32.881 1.00 93.81 922 LYS A CA 1
ATOM 7239 C C . LYS A 1 922 ? 8.656 -11.111 -34.145 1.00 93.81 922 LYS A C 1
ATOM 7241 O O . LYS A 1 922 ? 9.807 -11.524 -34.066 1.00 93.81 922 LYS A O 1
ATOM 7246 N N . GLU A 1 923 ? 8.152 -10.659 -35.293 1.00 93.25 923 GLU A N 1
ATOM 7247 C CA . GLU A 1 923 ? 8.928 -10.656 -36.546 1.00 93.25 923 GLU A CA 1
ATOM 7248 C C . GLU A 1 923 ? 10.182 -9.780 -36.447 1.00 93.25 923 GLU A C 1
ATOM 7250 O O . GLU A 1 923 ? 11.255 -10.174 -36.899 1.00 93.25 923 GLU A O 1
ATOM 7255 N N . MET A 1 924 ? 10.064 -8.599 -35.836 1.00 94.25 924 MET A N 1
ATOM 7256 C CA . MET A 1 924 ? 11.186 -7.674 -35.658 1.00 94.25 924 MET A CA 1
ATOM 7257 C C . MET A 1 924 ? 12.208 -8.190 -34.644 1.00 94.25 924 MET A C 1
ATOM 7259 O O . MET A 1 924 ? 13.408 -7.943 -34.804 1.00 94.25 924 MET A O 1
ATOM 7263 N N . HIS A 1 925 ? 11.768 -8.946 -33.638 1.00 94.19 925 HIS A N 1
ATOM 7264 C CA . HIS A 1 925 ? 12.664 -9.674 -32.748 1.00 94.19 925 HIS A CA 1
ATOM 7265 C C . HIS A 1 925 ? 13.428 -10.769 -33.510 1.00 94.19 925 HIS A C 1
ATOM 7267 O O . HIS A 1 925 ? 14.656 -10.834 -33.434 1.00 94.19 925 HIS A O 1
ATOM 7273 N N . ASP A 1 926 ? 12.727 -11.589 -34.292 1.00 92.50 926 ASP A N 1
ATOM 7274 C CA . ASP A 1 926 ? 13.309 -12.748 -34.979 1.00 92.50 926 ASP A CA 1
ATOM 7275 C C . ASP A 1 926 ? 14.189 -12.369 -36.183 1.00 92.50 926 ASP A C 1
ATOM 7277 O O . ASP A 1 926 ? 14.978 -13.186 -36.657 1.00 92.50 926 ASP A O 1
ATOM 7281 N N . LEU A 1 927 ? 14.110 -11.122 -36.659 1.00 89.81 927 LEU A N 1
ATOM 7282 C CA . LEU A 1 927 ? 14.990 -10.593 -37.698 1.00 89.81 927 LEU A CA 1
ATOM 7283 C C . LEU A 1 927 ? 16.458 -10.599 -37.222 1.00 89.81 927 LEU A C 1
ATOM 7285 O O . LEU A 1 927 ? 16.812 -9.962 -36.223 1.00 89.81 927 LEU A O 1
ATOM 7289 N N . GLU A 1 928 ? 17.346 -11.299 -37.931 1.00 84.88 928 GLU A N 1
ATOM 7290 C CA . GLU A 1 928 ? 18.754 -11.358 -37.537 1.00 84.88 928 GLU A CA 1
ATOM 7291 C C . GLU A 1 928 ? 19.460 -10.002 -37.724 1.00 84.88 928 GLU A C 1
ATOM 7293 O O . GLU A 1 928 ? 19.357 -9.391 -38.792 1.00 84.88 928 GLU A O 1
ATOM 7298 N N . PRO A 1 929 ? 20.282 -9.548 -36.754 1.00 72.56 929 PRO A N 1
ATOM 7299 C CA . PRO A 1 929 ? 21.000 -8.279 -36.852 1.00 72.56 929 PRO A CA 1
ATOM 7300 C C . PRO A 1 929 ? 21.937 -8.151 -38.052 1.00 72.56 929 PRO A C 1
ATOM 7302 O O . PRO A 1 929 ? 22.350 -7.036 -38.331 1.00 72.56 929 PRO A O 1
ATOM 7305 N N . LYS A 1 930 ? 22.321 -9.243 -38.734 1.00 68.06 930 LYS A N 1
ATOM 7306 C CA . LYS A 1 930 ? 23.214 -9.231 -39.911 1.00 68.06 930 LYS A CA 1
ATOM 7307 C C . LYS A 1 930 ? 22.472 -9.335 -41.246 1.00 68.06 930 LYS A C 1
ATOM 7309 O O . LYS A 1 930 ? 22.997 -8.856 -42.245 1.00 68.06 930 LYS A O 1
ATOM 7314 N N . GLU A 1 931 ? 21.263 -9.893 -41.254 1.00 56.75 931 GLU A N 1
ATOM 7315 C CA . GLU A 1 931 ? 20.467 -10.140 -42.467 1.00 56.75 931 GLU A CA 1
ATOM 7316 C C . GLU A 1 931 ? 19.548 -8.969 -42.849 1.00 56.75 931 GLU A C 1
ATOM 7318 O O . GLU A 1 931 ? 18.896 -9.015 -43.886 1.00 56.75 931 GLU A O 1
ATOM 7323 N N . ALA A 1 932 ? 19.551 -7.883 -42.070 1.00 52.66 932 ALA A N 1
ATOM 7324 C CA . ALA A 1 932 ? 18.809 -6.640 -42.317 1.00 52.66 932 ALA A CA 1
ATOM 7325 C C . ALA A 1 932 ? 19.034 -5.991 -43.708 1.00 52.66 932 ALA A C 1
ATOM 7327 O O . ALA A 1 932 ? 18.271 -5.113 -44.105 1.00 52.66 932 ALA A O 1
ATOM 7328 N N . SER A 1 933 ? 20.051 -6.420 -44.464 1.00 51.38 933 SER A N 1
ATOM 7329 C CA . SER A 1 933 ? 20.313 -5.994 -45.846 1.00 51.38 933 SER A CA 1
ATOM 7330 C C . SER A 1 933 ? 19.765 -6.942 -46.927 1.00 51.38 933 SER A C 1
ATOM 7332 O O . SER A 1 933 ? 19.950 -6.667 -48.110 1.00 51.38 933 SER A O 1
ATOM 7334 N N . ALA A 1 934 ? 19.106 -8.050 -46.568 1.00 49.56 934 ALA A N 1
ATOM 7335 C CA . ALA A 1 934 ? 18.504 -8.988 -47.516 1.00 49.56 934 ALA A CA 1
ATOM 7336 C C . ALA A 1 934 ? 16.977 -8.786 -47.586 1.00 49.56 934 ALA A C 1
ATOM 7338 O O . ALA A 1 934 ? 16.262 -9.063 -46.629 1.00 49.56 934 ALA A O 1
ATOM 7339 N N . GLU A 1 935 ? 16.481 -8.345 -48.748 1.00 56.44 935 GLU A N 1
ATOM 7340 C CA . GLU A 1 935 ? 15.094 -7.968 -49.119 1.00 56.44 935 GLU A CA 1
ATOM 7341 C C . GLU A 1 935 ? 13.969 -9.006 -48.856 1.00 56.44 935 GLU A C 1
ATOM 7343 O O . GLU A 1 935 ? 12.874 -8.902 -49.403 1.00 56.44 935 GLU A O 1
ATOM 7348 N N . LYS A 1 936 ? 14.184 -10.069 -48.079 1.00 53.22 936 LYS A N 1
ATOM 7349 C CA . LYS A 1 936 ? 13.507 -11.343 -48.349 1.00 53.22 936 LYS A CA 1
ATOM 7350 C C . LYS A 1 936 ? 12.164 -11.645 -47.675 1.00 53.22 936 LYS A C 1
ATOM 7352 O O . LYS A 1 936 ? 11.671 -12.741 -47.930 1.00 53.22 936 LYS A O 1
ATOM 7357 N N . LYS A 1 937 ? 11.524 -10.770 -46.882 1.00 56.72 937 LYS A N 1
ATOM 7358 C CA . LYS A 1 937 ? 10.242 -11.155 -46.226 1.00 56.72 937 LYS A CA 1
ATOM 7359 C C . LYS A 1 937 ? 9.151 -10.102 -45.997 1.00 56.72 937 LYS A C 1
ATOM 7361 O O . LYS A 1 937 ? 8.035 -10.510 -45.696 1.00 56.72 937 LYS A O 1
ATOM 7366 N N . ALA A 1 938 ? 9.397 -8.802 -46.138 1.00 62.22 938 ALA A N 1
ATOM 7367 C CA . ALA A 1 938 ? 8.344 -7.811 -45.897 1.00 62.22 938 ALA A CA 1
ATOM 7368 C C . ALA A 1 938 ? 7.550 -7.533 -47.185 1.00 62.22 938 ALA A C 1
ATOM 7370 O O . ALA A 1 938 ? 8.103 -7.077 -48.183 1.00 62.22 938 ALA A O 1
ATOM 7371 N N . THR A 1 939 ? 6.251 -7.844 -47.167 1.00 67.06 939 THR A N 1
ATOM 7372 C CA . THR A 1 939 ? 5.339 -7.702 -48.316 1.00 67.06 939 THR A CA 1
ATOM 7373 C C . THR A 1 939 ? 4.811 -6.279 -48.518 1.00 67.06 939 THR A C 1
ATOM 7375 O O . THR A 1 939 ? 4.244 -5.995 -49.569 1.00 67.06 939 THR A O 1
ATOM 7378 N N . SER A 1 940 ? 4.979 -5.389 -47.535 1.00 87.19 940 SER A N 1
ATOM 7379 C CA . SER A 1 940 ? 4.521 -3.993 -47.565 1.00 87.19 940 SER A CA 1
ATOM 7380 C C . SER A 1 940 ? 5.689 -3.010 -47.457 1.00 87.19 940 SER A C 1
ATOM 7382 O O . SER A 1 940 ? 6.726 -3.333 -46.875 1.00 87.19 940 SER A O 1
ATOM 7384 N N . SER A 1 941 ? 5.506 -1.792 -47.974 1.00 93.25 941 SER A N 1
ATOM 7385 C CA . SER A 1 941 ? 6.457 -0.695 -47.765 1.00 93.25 941 SER A CA 1
ATOM 7386 C C . SER A 1 941 ? 6.551 -0.317 -46.283 1.00 93.25 941 SER A C 1
ATOM 7388 O O . SER A 1 941 ? 5.604 -0.515 -45.513 1.00 93.25 941 SER A O 1
ATOM 7390 N N . PHE A 1 942 ? 7.686 0.261 -45.883 1.00 94.50 942 PHE A N 1
ATOM 7391 C CA . PHE A 1 942 ? 7.913 0.749 -44.527 1.00 94.50 942 PHE A CA 1
ATOM 7392 C C . PHE A 1 942 ? 6.836 1.765 -44.132 1.00 94.50 942 PHE A C 1
ATOM 7394 O O . PHE A 1 942 ? 6.250 1.636 -43.059 1.00 94.50 942 PHE A O 1
ATOM 7401 N N . SER A 1 943 ? 6.511 2.719 -45.018 1.00 95.25 943 SER A N 1
ATOM 7402 C CA . SER A 1 943 ? 5.469 3.716 -44.742 1.00 95.25 943 SER A CA 1
ATOM 7403 C C . SER A 1 943 ? 4.122 3.087 -44.406 1.00 95.25 943 SER A C 1
ATOM 7405 O O . SER A 1 943 ? 3.503 3.447 -43.405 1.00 95.25 943 SER A O 1
ATOM 7407 N N . GLN A 1 944 ? 3.687 2.123 -45.224 1.00 95.81 944 GLN A N 1
ATOM 7408 C CA . GLN A 1 944 ? 2.400 1.462 -45.040 1.00 95.81 944 GLN A CA 1
ATOM 7409 C C . GLN A 1 944 ? 2.377 0.669 -43.731 1.00 95.81 944 GLN A C 1
ATOM 7411 O O . GLN A 1 944 ? 1.414 0.756 -42.976 1.00 95.81 944 GLN A O 1
ATOM 7416 N N . CYS A 1 945 ? 3.471 -0.035 -43.420 1.00 96.56 945 CYS A N 1
ATOM 7417 C CA . CYS A 1 945 ? 3.599 -0.771 -42.167 1.00 96.56 945 CYS A CA 1
ATOM 7418 C C . CYS A 1 945 ? 3.469 0.138 -40.937 1.00 96.56 945 CYS A C 1
ATOM 7420 O O . CYS A 1 945 ? 2.796 -0.232 -39.979 1.00 96.56 945 CYS A O 1
ATOM 7422 N N . VAL A 1 946 ? 4.076 1.329 -40.951 1.00 97.31 946 VAL A N 1
ATOM 7423 C CA . VAL A 1 946 ? 3.995 2.264 -39.818 1.00 97.31 946 VAL A CA 1
ATOM 7424 C C . VAL A 1 946 ? 2.574 2.815 -39.653 1.00 97.31 946 VAL A C 1
ATOM 7426 O O . VAL A 1 946 ? 2.059 2.839 -38.535 1.00 97.31 946 VAL A O 1
ATOM 7429 N N . ILE A 1 947 ? 1.920 3.216 -40.749 1.00 97.12 947 ILE A N 1
ATOM 7430 C CA . ILE A 1 947 ? 0.544 3.747 -40.730 1.00 97.12 947 ILE A CA 1
ATOM 7431 C C . ILE A 1 947 ? -0.441 2.684 -40.228 1.00 97.12 947 ILE A C 1
ATOM 7433 O O . ILE A 1 947 ? -1.191 2.925 -39.276 1.00 97.12 947 ILE A O 1
ATOM 7437 N N . ASP A 1 948 ? -0.406 1.491 -40.823 1.00 96.88 948 ASP A N 1
ATOM 7438 C CA . ASP A 1 948 ? -1.278 0.383 -40.431 1.00 96.88 948 ASP A CA 1
ATOM 7439 C C . ASP A 1 948 ? -0.945 -0.113 -39.022 1.00 96.88 948 ASP A C 1
ATOM 7441 O O . ASP A 1 948 ? -1.841 -0.457 -38.253 1.00 96.88 948 ASP A O 1
ATOM 7445 N N . GLY A 1 949 ? 0.337 -0.093 -38.656 1.00 97.00 949 GLY A N 1
ATOM 7446 C CA . GLY A 1 949 ? 0.831 -0.472 -37.341 1.00 97.00 949 GLY A CA 1
ATOM 7447 C C . GLY A 1 949 ? 0.311 0.420 -36.224 1.00 97.00 949 GLY A C 1
ATOM 7448 O O . GLY A 1 949 ? -0.174 -0.095 -35.221 1.00 97.00 949 GLY A O 1
ATOM 7449 N N . ALA A 1 950 ? 0.334 1.743 -36.405 1.00 97.56 950 ALA A N 1
ATOM 7450 C CA . ALA A 1 950 ? -0.206 2.681 -35.421 1.00 97.56 950 ALA A CA 1
ATOM 7451 C C . ALA A 1 950 ? -1.707 2.441 -35.180 1.00 97.56 950 ALA A C 1
ATOM 7453 O O . ALA A 1 950 ? -2.161 2.382 -34.035 1.00 97.56 950 ALA A O 1
ATOM 7454 N N . LYS A 1 951 ? -2.474 2.224 -36.257 1.00 97.69 951 LYS A N 1
ATOM 7455 C CA . LYS A 1 951 ? -3.903 1.900 -36.172 1.00 97.69 951 LYS A CA 1
ATOM 7456 C C . LYS A 1 951 ? -4.140 0.553 -35.481 1.00 97.69 951 LYS A C 1
ATOM 7458 O O . LYS A 1 951 ? -4.926 0.484 -34.539 1.00 97.69 951 LYS A O 1
ATOM 7463 N N . LYS A 1 952 ? -3.428 -0.495 -35.903 1.00 97.62 952 LYS A N 1
ATOM 7464 C CA . LYS A 1 952 ? -3.541 -1.848 -35.341 1.00 97.62 952 LYS A CA 1
ATOM 7465 C C . LYS A 1 952 ? -3.175 -1.879 -33.858 1.00 97.62 952 LYS A C 1
ATOM 7467 O O . LYS A 1 952 ? -3.873 -2.511 -33.076 1.00 97.62 952 LYS A O 1
ATOM 7472 N N . ASN A 1 953 ? -2.119 -1.179 -33.444 1.00 97.50 953 ASN A N 1
ATOM 7473 C CA . ASN A 1 953 ? -1.712 -1.112 -32.039 1.00 97.50 953 ASN A CA 1
ATOM 7474 C C . ASN A 1 953 ? -2.791 -0.490 -31.162 1.00 97.50 953 ASN A C 1
ATOM 7476 O O . ASN A 1 953 ? -3.058 -0.993 -30.071 1.00 97.50 953 ASN A O 1
ATOM 7480 N N . LYS A 1 954 ? -3.435 0.575 -31.649 1.00 96.81 954 LYS A N 1
ATOM 7481 C CA . LYS A 1 954 ? -4.563 1.193 -30.957 1.00 96.81 954 LYS A CA 1
ATOM 7482 C C . LYS A 1 954 ? -5.722 0.207 -30.794 1.00 96.81 954 LYS A C 1
ATOM 7484 O O . LYS A 1 954 ? -6.193 0.026 -29.677 1.00 96.81 954 LYS A O 1
ATOM 7489 N N . GLU A 1 955 ? -6.109 -0.485 -31.867 1.00 97.44 955 GLU A N 1
ATOM 7490 C CA . GLU A 1 955 ? -7.161 -1.514 -31.833 1.00 97.44 955 GLU A CA 1
ATOM 7491 C C . GLU A 1 955 ? -6.822 -2.656 -30.859 1.00 97.44 955 GLU A C 1
ATOM 7493 O O . GLU A 1 955 ? -7.669 -3.063 -30.066 1.00 97.44 955 GLU A O 1
ATOM 7498 N N . LEU A 1 956 ? -5.575 -3.141 -30.853 1.00 96.75 956 LEU A N 1
ATOM 7499 C CA . LEU A 1 956 ? -5.129 -4.198 -29.938 1.00 96.75 956 LEU A CA 1
ATOM 7500 C C . LEU A 1 956 ? -5.156 -3.747 -28.469 1.00 96.75 956 LEU A C 1
ATOM 7502 O O . LEU A 1 956 ? -5.583 -4.508 -27.603 1.00 96.75 956 LEU A O 1
ATOM 7506 N N . ARG A 1 957 ? -4.723 -2.516 -28.173 1.00 93.38 957 ARG A N 1
ATOM 7507 C CA . ARG A 1 957 ? -4.737 -1.959 -26.808 1.00 93.38 957 ARG A CA 1
ATOM 7508 C C . ARG A 1 957 ? -6.160 -1.676 -26.320 1.00 93.38 957 ARG A C 1
ATOM 7510 O O . ARG A 1 957 ? -6.437 -1.883 -25.144 1.00 93.38 957 ARG A O 1
ATOM 7517 N N . GLU A 1 958 ? -7.065 -1.264 -27.208 1.00 94.44 958 GLU A N 1
ATOM 7518 C CA . GLU A 1 958 ? -8.496 -1.119 -26.903 1.00 94.44 958 GLU A CA 1
ATOM 7519 C C . GLU A 1 958 ? -9.176 -2.481 -26.675 1.00 94.44 958 GLU A C 1
ATOM 7521 O O . GLU A 1 958 ? -9.989 -2.617 -25.762 1.00 94.44 958 GLU A O 1
ATOM 7526 N N . ALA A 1 959 ? -8.817 -3.506 -27.457 1.00 95.62 959 ALA A N 1
ATOM 7527 C CA . ALA A 1 959 ? -9.358 -4.861 -27.326 1.00 95.62 959 ALA A CA 1
ATOM 7528 C C . ALA A 1 959 ? -8.799 -5.628 -26.117 1.00 95.62 959 ALA A C 1
ATOM 7530 O O . ALA A 1 959 ? -9.434 -6.556 -25.617 1.00 95.62 959 ALA A O 1
ATOM 7531 N N . SER A 1 960 ? -7.595 -5.290 -25.659 1.00 93.56 960 SER A N 1
ATOM 7532 C CA . SER A 1 960 ? -6.900 -5.978 -24.567 1.00 93.56 960 SER A CA 1
ATOM 7533 C C . SER A 1 960 ? -6.185 -4.982 -23.648 1.00 93.56 960 SER A C 1
ATOM 7535 O O . SER A 1 960 ? -4.958 -5.013 -23.536 1.00 93.56 960 SER A O 1
ATOM 7537 N N . PRO A 1 961 ? -6.933 -4.118 -22.930 1.00 87.44 961 PRO A N 1
ATOM 7538 C CA . PRO A 1 961 ? -6.348 -3.104 -22.046 1.00 87.44 961 PRO A CA 1
ATOM 7539 C C . PRO A 1 961 ? -5.562 -3.725 -20.882 1.00 87.44 961 PRO A C 1
ATOM 7541 O O . PRO A 1 961 ? -4.665 -3.099 -20.325 1.00 87.44 961 PRO A O 1
ATOM 7544 N N . ALA A 1 962 ? -5.887 -4.974 -20.536 1.00 84.00 962 ALA A N 1
ATOM 7545 C CA . ALA A 1 962 ? -5.230 -5.756 -19.499 1.00 84.00 962 ALA A CA 1
ATOM 7546 C C . ALA A 1 962 ? -3.890 -6.363 -19.936 1.00 84.00 962 ALA A C 1
ATOM 7548 O O . ALA A 1 962 ? -3.139 -6.813 -19.076 1.00 84.00 962 ALA A O 1
ATOM 7549 N N . ALA A 1 963 ? -3.603 -6.440 -21.239 1.00 92.00 963 ALA A N 1
ATOM 7550 C CA . ALA A 1 963 ? -2.457 -7.181 -21.746 1.00 92.00 963 ALA A CA 1
ATOM 7551 C C . ALA A 1 963 ? -1.189 -6.309 -21.699 1.00 92.00 963 ALA A C 1
ATOM 7553 O O . ALA A 1 963 ? -1.071 -5.343 -22.464 1.00 92.00 963 ALA A O 1
ATOM 7554 N N . PRO A 1 964 ? -0.214 -6.624 -20.827 1.00 91.81 964 PRO A N 1
ATOM 7555 C CA . PRO A 1 964 ? 1.054 -5.899 -20.804 1.00 91.81 964 PRO A CA 1
ATOM 7556 C C . PRO A 1 964 ? 1.857 -6.114 -22.092 1.00 91.81 964 PRO A C 1
ATOM 7558 O O . PRO A 1 964 ? 2.421 -5.164 -22.639 1.00 91.81 964 PRO A O 1
ATOM 7561 N N . TYR A 1 965 ? 1.844 -7.347 -22.600 1.00 94.75 965 TYR A N 1
ATOM 7562 C CA . TYR A 1 965 ? 2.485 -7.764 -23.836 1.00 94.75 965 TYR A CA 1
ATOM 7563 C C . TYR A 1 965 ? 1.427 -8.080 -24.890 1.00 94.75 965 TYR A C 1
ATOM 7565 O O . TYR A 1 965 ? 0.459 -8.787 -24.622 1.00 94.75 965 TYR A O 1
ATOM 7573 N N . LEU A 1 966 ? 1.627 -7.558 -26.096 1.00 95.19 966 LEU A N 1
ATOM 7574 C CA . LEU A 1 966 ? 0.785 -7.822 -27.252 1.00 95.19 966 LEU A CA 1
ATOM 7575 C C . LEU A 1 966 ? 1.683 -8.355 -28.364 1.00 95.19 966 LEU A C 1
ATOM 7577 O O . LEU A 1 966 ? 2.445 -7.607 -28.973 1.00 95.19 966 LEU A O 1
ATOM 7581 N N . ARG A 1 967 ? 1.598 -9.658 -28.629 1.00 93.75 967 ARG A N 1
ATOM 7582 C CA . ARG A 1 967 ? 2.422 -10.343 -29.636 1.00 93.75 967 ARG A CA 1
ATOM 7583 C C . ARG A 1 967 ? 2.342 -9.698 -31.022 1.00 93.75 967 ARG A C 1
ATOM 7585 O O . ARG A 1 967 ? 3.353 -9.566 -31.710 1.00 93.75 967 ARG A O 1
ATOM 7592 N N . ASP A 1 968 ? 1.133 -9.301 -31.405 1.00 96.06 968 ASP A N 1
ATOM 7593 C CA . ASP A 1 968 ? 0.814 -8.754 -32.723 1.00 96.06 968 ASP A CA 1
ATOM 7594 C C . ASP A 1 968 ? 0.987 -7.230 -32.817 1.00 96.06 968 ASP A C 1
ATOM 7596 O O . ASP A 1 968 ? 0.678 -6.655 -33.870 1.00 96.06 968 ASP A O 1
ATOM 7600 N N . GLU A 1 969 ? 1.469 -6.594 -31.740 1.00 96.69 969 GLU A N 1
ATOM 7601 C CA . GLU A 1 969 ? 1.847 -5.179 -31.714 1.00 96.69 969 GLU A CA 1
ATOM 7602 C C . GLU A 1 969 ? 2.902 -4.925 -32.789 1.00 96.69 969 GLU A C 1
ATOM 7604 O O . GLU A 1 969 ? 3.882 -5.655 -32.903 1.00 96.69 969 GLU A O 1
ATOM 7609 N N . VAL A 1 970 ? 2.693 -3.909 -33.610 1.00 97.50 970 VAL A N 1
ATOM 7610 C CA . VAL A 1 970 ? 3.638 -3.479 -34.635 1.00 97.50 970 VAL A CA 1
ATOM 7611 C C . VAL A 1 970 ? 4.635 -2.524 -34.009 1.00 97.50 970 VAL A C 1
ATOM 7613 O O . VAL A 1 970 ? 4.268 -1.621 -33.260 1.00 97.50 970 VAL A O 1
ATOM 7616 N N . VAL A 1 971 ? 5.907 -2.709 -34.325 1.00 97.44 971 VAL A N 1
ATOM 7617 C CA . VAL A 1 971 ? 6.987 -1.872 -33.817 1.00 97.44 971 VAL A CA 1
ATOM 7618 C C . VAL A 1 971 ? 7.915 -1.450 -34.945 1.00 97.44 971 VAL A C 1
ATOM 7620 O O . VAL A 1 971 ? 8.079 -2.167 -35.934 1.00 97.44 971 VAL A O 1
ATOM 7623 N N . VAL A 1 972 ? 8.558 -0.297 -34.774 1.00 97.62 972 VAL A N 1
ATOM 7624 C CA . VAL A 1 972 ? 9.668 0.137 -35.622 1.00 97.62 972 VAL A CA 1
ATOM 7625 C C . VAL A 1 972 ? 10.972 -0.193 -34.906 1.00 97.62 972 VAL A C 1
ATOM 7627 O O . VAL A 1 972 ? 11.334 0.449 -33.922 1.00 97.62 972 VAL A O 1
ATOM 7630 N N . ARG A 1 973 ? 11.683 -1.210 -35.383 1.00 96.62 973 ARG A N 1
ATOM 7631 C CA . ARG A 1 973 ? 13.017 -1.553 -34.887 1.00 96.62 973 ARG A CA 1
ATOM 7632 C C . ARG A 1 973 ? 14.058 -0.691 -35.589 1.00 96.62 973 ARG A C 1
ATOM 7634 O O . ARG A 1 973 ? 14.032 -0.573 -36.814 1.00 96.62 973 ARG A O 1
ATOM 7641 N N . VAL A 1 974 ? 14.997 -0.145 -34.823 1.00 97.00 974 VAL A N 1
ATOM 7642 C CA . VAL A 1 974 ? 16.150 0.583 -35.363 1.00 97.00 974 VAL A CA 1
ATOM 7643 C C . VAL A 1 974 ? 17.435 -0.096 -34.923 1.00 97.00 974 VAL A C 1
ATOM 7645 O O . VAL A 1 974 ? 17.682 -0.238 -33.726 1.00 97.00 974 VAL A O 1
ATOM 7648 N N . ASP A 1 975 ? 18.245 -0.499 -35.897 1.00 95.62 975 ASP A N 1
ATOM 7649 C CA . ASP A 1 975 ? 19.567 -1.084 -35.684 1.00 95.62 975 ASP A CA 1
ATOM 7650 C C . ASP A 1 975 ? 20.655 -0.052 -35.971 1.00 95.62 975 ASP A C 1
ATOM 7652 O O . ASP A 1 975 ? 20.745 0.474 -37.085 1.00 95.62 975 ASP A O 1
ATOM 7656 N N . PHE A 1 976 ? 21.516 0.197 -34.987 1.00 95.25 976 PHE A N 1
ATOM 7657 C CA . PHE A 1 976 ? 22.672 1.070 -35.124 1.00 95.25 976 PHE A CA 1
ATOM 7658 C C . PHE A 1 976 ? 23.944 0.270 -35.384 1.00 95.25 976 PHE A C 1
ATOM 7660 O O . PHE A 1 976 ? 24.245 -0.724 -34.716 1.00 95.25 976 PHE A O 1
ATOM 7667 N N . ARG A 1 977 ? 24.725 0.717 -36.369 1.00 93.69 977 ARG A N 1
ATOM 7668 C CA . ARG A 1 977 ? 26.001 0.102 -36.736 1.00 93.69 977 ARG A CA 1
ATOM 7669 C C . ARG A 1 977 ? 27.076 1.156 -36.931 1.00 93.69 977 ARG A C 1
ATOM 7671 O O . ARG A 1 977 ? 26.933 2.073 -37.731 1.00 93.69 977 ARG A O 1
ATOM 7678 N N . SER A 1 978 ? 28.191 0.981 -36.233 1.00 93.19 978 SER A N 1
ATOM 7679 C CA . SER A 1 978 ? 29.391 1.795 -36.422 1.00 93.19 978 SER A CA 1
ATOM 7680 C C . SER A 1 978 ? 30.025 1.546 -37.788 1.00 93.19 978 SER A C 1
ATOM 7682 O O . SER A 1 978 ? 30.119 0.403 -38.234 1.00 93.19 978 SER A O 1
ATOM 7684 N N . PHE A 1 979 ? 30.592 2.586 -38.399 1.00 92.62 979 PHE A N 1
ATOM 7685 C CA . PHE A 1 979 ? 31.582 2.396 -39.456 1.00 92.62 979 PHE A CA 1
ATOM 7686 C C . PHE A 1 979 ? 32.857 1.800 -38.864 1.00 92.62 979 PHE A C 1
ATOM 7688 O O . PHE A 1 979 ? 33.307 2.213 -37.796 1.00 92.62 979 PHE A O 1
ATOM 7695 N N . GLU A 1 980 ? 33.436 0.815 -39.552 1.00 86.38 980 GLU A N 1
ATOM 7696 C CA . GLU A 1 980 ? 34.568 0.043 -39.025 1.00 86.38 980 GLU A CA 1
ATOM 7697 C C . GLU A 1 980 ? 35.854 0.866 -38.885 1.00 86.38 980 GLU A C 1
ATOM 7699 O O . GLU A 1 980 ? 36.676 0.585 -38.015 1.00 86.38 980 GLU A O 1
ATOM 7704 N N . LYS A 1 981 ? 36.064 1.855 -39.763 1.00 89.19 981 LYS A N 1
ATOM 7705 C CA . LYS A 1 981 ? 37.285 2.669 -39.801 1.00 89.19 981 LYS A CA 1
ATOM 7706 C C . LYS A 1 981 ? 36.968 4.118 -40.131 1.00 89.19 981 LYS A C 1
ATOM 7708 O O . LYS A 1 981 ? 36.180 4.386 -41.036 1.00 89.19 981 LYS A O 1
ATOM 7713 N N . CYS A 1 982 ? 37.651 5.036 -39.451 1.00 93.19 982 CYS A N 1
ATOM 7714 C CA . CYS A 1 982 ? 37.686 6.447 -39.822 1.00 93.19 982 CYS A CA 1
ATOM 7715 C C . CYS A 1 982 ? 38.340 6.610 -41.194 1.00 93.19 982 CYS A C 1
ATOM 7717 O O . CYS A 1 982 ? 39.072 5.734 -41.660 1.00 93.19 982 CYS A O 1
ATOM 7719 N N . GLY A 1 983 ? 38.101 7.741 -41.847 1.00 93.69 983 GLY A N 1
ATOM 7720 C CA . GLY A 1 983 ? 38.780 8.111 -43.087 1.00 93.69 983 GLY A CA 1
ATOM 7721 C C . GLY A 1 983 ? 39.764 9.247 -42.833 1.00 93.69 983 GLY A C 1
ATOM 7722 O O . GLY A 1 983 ? 39.403 10.201 -42.159 1.00 93.69 983 GLY A O 1
ATOM 7723 N N . LEU A 1 984 ? 40.982 9.185 -43.369 1.00 95.25 984 LEU A N 1
ATOM 7724 C CA . LEU A 1 984 ? 41.964 10.265 -43.237 1.00 95.25 984 LEU A CA 1
ATOM 7725 C C . LEU A 1 984 ? 42.595 10.602 -44.589 1.00 95.25 984 LEU A C 1
ATOM 7727 O O . LEU A 1 984 ? 43.048 9.728 -45.326 1.00 95.25 984 LEU A O 1
ATOM 7731 N N . HIS A 1 985 ? 42.660 11.893 -44.889 1.00 95.31 985 HIS A N 1
ATOM 7732 C CA . HIS A 1 985 ? 43.487 12.460 -45.942 1.00 95.31 985 HIS A CA 1
ATOM 7733 C C . HIS A 1 985 ? 44.351 13.565 -45.352 1.00 95.31 985 HIS A C 1
ATOM 7735 O O . HIS A 1 985 ? 43.834 14.453 -44.675 1.00 95.31 985 HIS A O 1
ATOM 7741 N N . LEU A 1 986 ? 45.643 13.561 -45.666 1.00 93.12 986 LEU A N 1
ATOM 7742 C CA . LEU A 1 986 ? 46.545 14.662 -45.347 1.00 93.12 986 LEU A CA 1
ATOM 7743 C C . LEU A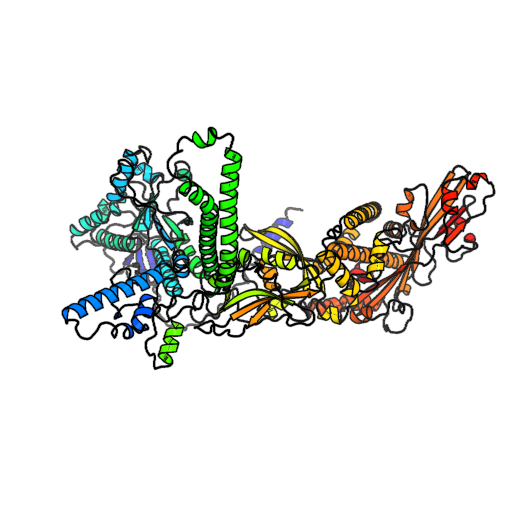 1 986 ? 47.261 15.113 -46.608 1.00 93.12 986 LEU A C 1
ATOM 7745 O O . LEU A 1 986 ? 47.871 14.315 -47.319 1.00 93.12 986 LEU A O 1
ATOM 7749 N N . LYS A 1 987 ? 47.182 16.414 -46.875 1.00 91.62 987 LYS A N 1
ATOM 7750 C CA . LYS A 1 987 ? 47.879 17.033 -47.992 1.00 91.62 987 LYS A CA 1
ATOM 7751 C C . LYS A 1 987 ? 49.341 17.254 -47.592 1.00 91.62 987 LYS A C 1
ATOM 7753 O O . LYS A 1 987 ? 49.576 17.838 -46.534 1.00 91.62 987 LYS A O 1
ATOM 7758 N N . PRO A 1 988 ? 50.319 16.866 -48.429 1.00 84.94 988 PRO A N 1
ATOM 7759 C CA . PRO A 1 988 ? 51.724 17.156 -48.167 1.00 84.94 988 PRO A CA 1
ATOM 7760 C C . PRO A 1 988 ? 51.945 18.659 -47.949 1.00 84.94 988 PRO A C 1
ATOM 7762 O O . PRO A 1 988 ? 51.432 19.482 -48.714 1.00 84.94 988 PRO A O 1
ATOM 7765 N N . THR A 1 989 ? 52.702 19.023 -46.914 1.00 81.25 989 THR A N 1
ATOM 7766 C CA . THR A 1 989 ? 53.040 20.421 -46.627 1.00 81.25 989 THR A CA 1
ATOM 7767 C C . THR A 1 989 ? 54.131 20.903 -47.579 1.00 81.25 989 THR A C 1
ATOM 7769 O O . THR A 1 989 ? 55.091 20.193 -47.873 1.00 81.25 989 THR A O 1
ATOM 7772 N N . SER A 1 990 ? 54.007 22.135 -48.071 1.00 75.06 990 SER A N 1
ATOM 7773 C CA . SER A 1 990 ? 55.036 22.768 -48.911 1.00 75.06 990 SER A CA 1
ATOM 7774 C C . SER A 1 990 ? 56.147 23.437 -48.091 1.00 75.06 990 SER A C 1
ATOM 7776 O O . SER A 1 990 ? 57.156 23.860 -48.645 1.00 75.06 990 SER A O 1
ATOM 7778 N N . ASN A 1 991 ? 55.957 23.567 -46.774 1.00 80.25 991 ASN A N 1
ATOM 7779 C CA . ASN A 1 991 ? 56.881 24.212 -45.846 1.00 80.25 991 ASN A CA 1
ATOM 7780 C C . ASN A 1 991 ? 57.019 23.347 -44.584 1.00 80.25 991 ASN A C 1
ATOM 7782 O O . ASN A 1 991 ? 56.035 23.109 -43.888 1.00 80.25 991 ASN A O 1
ATOM 7786 N N . GLY A 1 992 ? 58.242 22.915 -44.262 1.00 78.44 992 GLY A N 1
ATOM 7787 C CA . GLY A 1 992 ? 58.525 22.069 -43.094 1.00 78.44 992 GLY A CA 1
ATOM 7788 C C . GLY A 1 992 ? 58.182 22.708 -41.741 1.00 78.44 992 GLY A C 1
ATOM 7789 O O . GLY A 1 992 ? 58.079 22.006 -40.744 1.00 78.44 992 GLY A O 1
ATOM 7790 N N . ASN A 1 993 ? 57.949 24.024 -41.680 1.00 86.31 993 ASN A N 1
ATOM 7791 C CA . ASN A 1 993 ? 57.440 24.670 -40.467 1.00 86.31 993 ASN A CA 1
ATOM 7792 C C . ASN A 1 993 ? 55.940 24.419 -40.240 1.00 86.31 993 ASN A C 1
ATOM 7794 O O . ASN A 1 993 ? 55.481 24.549 -39.110 1.00 86.31 993 ASN A O 1
ATOM 7798 N N . GLU A 1 994 ? 55.176 24.049 -41.274 1.00 85.19 994 GLU A N 1
ATOM 7799 C CA . GLU A 1 994 ? 53.750 23.718 -41.145 1.00 85.19 994 GLU A CA 1
ATOM 7800 C C . GLU A 1 994 ? 53.537 22.440 -40.323 1.00 85.19 994 GLU A C 1
ATOM 7802 O O . GLU A 1 994 ? 52.576 22.359 -39.564 1.00 85.19 994 GLU A O 1
ATOM 7807 N N . THR A 1 995 ? 54.466 21.478 -40.391 1.00 86.31 995 THR A N 1
ATOM 7808 C CA . THR A 1 995 ? 54.384 20.234 -39.606 1.00 86.31 995 THR A CA 1
ATOM 7809 C C . THR A 1 995 ? 54.630 20.451 -38.113 1.00 86.31 995 THR A C 1
ATOM 7811 O O . THR A 1 995 ? 54.384 19.547 -37.329 1.00 86.31 995 THR A O 1
ATOM 7814 N N . ARG A 1 996 ? 55.116 21.636 -37.710 1.00 88.19 996 ARG A N 1
ATOM 7815 C CA . ARG A 1 996 ? 55.276 22.035 -36.300 1.00 88.19 996 ARG A CA 1
ATOM 7816 C C . ARG A 1 996 ? 54.023 22.699 -35.725 1.00 88.19 996 ARG A C 1
ATOM 7818 O O . ARG A 1 996 ? 54.038 23.123 -34.573 1.00 88.19 996 ARG A O 1
ATOM 7825 N N . ASN A 1 997 ? 52.973 22.878 -36.527 1.00 91.00 997 ASN A N 1
ATOM 7826 C CA . ASN A 1 997 ? 51.711 23.399 -36.029 1.00 91.00 997 ASN A CA 1
ATOM 7827 C C . ASN A 1 997 ? 50.998 22.309 -35.203 1.00 91.00 997 ASN A C 1
ATOM 7829 O O . ASN A 1 997 ? 50.786 21.224 -35.742 1.00 91.00 997 ASN A O 1
ATOM 7833 N N . PRO A 1 998 ? 50.568 22.581 -33.958 1.00 88.62 998 PRO A N 1
ATOM 7834 C CA . PRO A 1 998 ? 50.007 21.556 -33.072 1.00 88.62 998 PRO A CA 1
ATOM 7835 C C . PRO A 1 998 ? 48.722 20.912 -33.619 1.00 88.62 998 PRO A C 1
ATOM 7837 O O . PRO A 1 998 ? 48.488 19.720 -33.422 1.00 88.62 998 PRO A O 1
ATOM 7840 N N . VAL A 1 999 ? 47.902 21.660 -34.367 1.00 88.62 999 VAL A N 1
ATOM 7841 C CA . VAL A 1 999 ? 46.668 21.133 -34.976 1.00 88.62 999 VAL A CA 1
ATOM 7842 C C . VAL A 1 999 ? 47.002 20.189 -36.136 1.00 88.62 999 VAL A C 1
ATOM 7844 O O . VAL A 1 999 ? 46.404 19.119 -36.262 1.00 88.62 999 VAL A O 1
ATOM 7847 N N . TYR A 1 1000 ? 47.988 20.557 -36.964 1.00 91.00 1000 TYR A N 1
ATOM 7848 C CA . TYR A 1 1000 ? 48.478 19.701 -38.049 1.00 91.00 1000 TYR A CA 1
ATOM 7849 C C . TYR A 1 1000 ? 49.165 18.444 -37.501 1.00 91.00 1000 TYR A C 1
ATOM 7851 O O . TYR A 1 1000 ? 48.893 17.346 -37.978 1.00 91.00 1000 TYR A O 1
ATOM 7859 N N . GLU A 1 1001 ? 50.007 18.594 -36.477 1.00 89.75 1001 GLU A N 1
ATOM 7860 C CA . GLU A 1 1001 ? 50.671 17.487 -35.782 1.00 89.75 1001 GLU A CA 1
ATOM 7861 C C . GLU A 1 1001 ? 49.647 16.511 -35.196 1.00 89.75 1001 GLU A C 1
ATOM 7863 O O . GLU A 1 1001 ? 49.785 15.301 -35.366 1.00 89.75 1001 GLU A O 1
ATOM 7868 N N . THR A 1 1002 ? 48.561 17.023 -34.606 1.00 89.44 1002 THR A N 1
ATOM 7869 C CA . THR A 1 1002 ? 47.470 16.176 -34.112 1.00 89.44 1002 THR A CA 1
ATOM 7870 C C . THR A 1 1002 ? 46.872 15.348 -35.249 1.00 89.44 1002 THR A C 1
ATOM 7872 O O . THR A 1 1002 ? 46.774 14.131 -35.123 1.00 89.44 1002 THR A O 1
ATOM 7875 N N . PHE A 1 1003 ? 46.538 15.964 -36.387 1.00 91.12 1003 PHE A N 1
ATOM 7876 C CA . PHE A 1 1003 ? 46.024 15.241 -37.556 1.00 91.12 1003 PHE A CA 1
ATOM 7877 C C . PHE A 1 1003 ? 47.025 14.212 -38.098 1.00 91.12 1003 PHE A C 1
ATOM 7879 O O . PHE A 1 1003 ? 46.632 13.106 -38.457 1.00 91.12 1003 PHE A O 1
ATOM 7886 N N . GLN A 1 1004 ? 48.314 14.554 -38.134 1.00 91.50 1004 GLN A N 1
ATOM 7887 C CA . GLN A 1 1004 ? 49.390 13.659 -38.563 1.00 91.50 1004 GLN A CA 1
ATOM 7888 C C . GLN A 1 1004 ? 49.577 12.469 -37.613 1.00 91.50 1004 GLN A C 1
ATOM 7890 O O . GLN A 1 1004 ? 49.965 11.390 -38.056 1.00 91.50 1004 GLN A O 1
ATOM 7895 N N . SER A 1 1005 ? 49.286 12.653 -36.324 1.00 90.81 1005 SER A N 1
ATOM 7896 C CA . SER A 1 1005 ? 49.368 11.604 -35.304 1.00 90.81 1005 SER A CA 1
ATOM 7897 C C . SER A 1 1005 ? 48.222 10.585 -35.380 1.00 90.81 1005 SER A C 1
ATOM 7899 O O . SER A 1 1005 ? 48.317 9.503 -34.795 1.00 90.81 1005 SER A O 1
ATOM 7901 N N . ILE A 1 1006 ? 47.143 10.897 -36.112 1.00 91.81 1006 ILE A N 1
ATOM 7902 C CA . ILE A 1 1006 ? 46.000 9.998 -36.275 1.00 91.81 1006 ILE A CA 1
ATOM 7903 C C . ILE A 1 1006 ? 46.413 8.782 -37.109 1.00 91.81 1006 ILE A C 1
ATOM 7905 O O . ILE A 1 1006 ? 46.833 8.891 -38.259 1.00 91.81 1006 ILE A O 1
ATOM 7909 N N . SER A 1 1007 ? 46.233 7.599 -36.530 1.00 88.88 1007 SER A N 1
ATOM 7910 C CA . SER A 1 1007 ? 46.522 6.309 -37.157 1.00 88.88 1007 SER A CA 1
ATOM 7911 C C . SER A 1 1007 ? 45.294 5.393 -37.121 1.00 88.88 1007 SER A C 1
ATOM 7913 O O . SER A 1 1007 ? 44.307 5.683 -36.450 1.00 88.88 1007 SER A O 1
ATOM 7915 N N . GLY A 1 1008 ? 45.314 4.306 -37.899 1.00 87.00 1008 GLY A N 1
ATOM 7916 C CA . GLY A 1 1008 ? 44.210 3.336 -37.966 1.00 87.00 1008 GLY A CA 1
ATOM 7917 C C . GLY A 1 1008 ? 43.049 3.709 -38.902 1.00 87.00 1008 GLY A C 1
ATOM 7918 O O . GLY A 1 1008 ? 42.201 2.859 -39.173 1.00 87.00 1008 GLY A O 1
ATOM 7919 N N . CYS A 1 1009 ? 43.033 4.924 -39.459 1.00 91.81 1009 CYS A N 1
ATOM 7920 C CA . CYS A 1 1009 ? 42.049 5.337 -40.462 1.00 91.81 1009 CYS A CA 1
ATOM 7921 C C . CYS A 1 1009 ? 42.366 4.793 -41.866 1.00 91.81 1009 CYS A C 1
ATOM 7923 O O . CYS A 1 1009 ? 43.525 4.634 -42.255 1.00 91.81 1009 CYS A O 1
ATOM 7925 N N . ARG A 1 1010 ? 41.325 4.556 -42.669 1.00 94.12 1010 ARG A N 1
ATOM 7926 C CA . ARG A 1 1010 ? 41.423 4.293 -44.109 1.00 94.12 1010 ARG A CA 1
ATOM 7927 C C . ARG A 1 1010 ? 41.906 5.556 -44.830 1.00 94.12 1010 ARG A C 1
ATOM 7929 O O . ARG A 1 1010 ? 41.336 6.629 -44.646 1.00 94.12 1010 ARG A O 1
ATOM 7936 N N . SER A 1 1011 ? 42.918 5.418 -45.685 1.00 91.19 1011 SER A N 1
ATOM 7937 C CA . SER A 1 1011 ? 43.376 6.519 -46.542 1.00 91.19 1011 SER A CA 1
ATOM 7938 C C . SER A 1 1011 ? 42.293 6.900 -47.555 1.00 91.19 1011 SER A C 1
ATOM 7940 O O . SER A 1 1011 ? 41.735 6.024 -48.222 1.00 91.19 1011 SER A O 1
ATOM 7942 N N . ILE A 1 1012 ? 41.988 8.193 -47.667 1.00 91.44 1012 ILE A N 1
ATOM 7943 C CA . ILE A 1 1012 ? 41.051 8.723 -48.665 1.00 91.44 1012 ILE A CA 1
ATOM 7944 C C . ILE A 1 1012 ? 41.858 9.231 -49.859 1.00 91.44 1012 ILE A C 1
ATOM 7946 O O . ILE A 1 1012 ? 42.627 10.192 -49.751 1.00 91.44 1012 ILE A O 1
ATOM 7950 N N . GLU A 1 1013 ? 41.668 8.607 -51.016 1.00 84.38 1013 GLU A N 1
ATOM 7951 C CA . GLU A 1 1013 ? 42.309 9.030 -52.258 1.00 84.38 1013 GLU A CA 1
ATOM 7952 C C . GLU A 1 1013 ? 41.510 10.161 -52.917 1.00 84.38 1013 GLU A C 1
ATOM 7954 O O . GLU A 1 1013 ? 40.314 10.022 -53.157 1.00 84.38 1013 GLU A O 1
ATOM 7959 N N . LYS A 1 1014 ? 42.181 11.279 -53.226 1.00 84.88 1014 LYS A N 1
ATOM 7960 C CA . LYS A 1 1014 ? 41.636 12.421 -53.990 1.00 84.88 1014 LYS A CA 1
ATOM 7961 C C . LYS A 1 1014 ? 40.255 12.900 -53.495 1.00 84.88 1014 LYS A C 1
ATOM 7963 O O . LYS A 1 1014 ? 39.284 12.851 -54.259 1.00 84.88 1014 LYS A O 1
ATOM 7968 N N . PRO A 1 1015 ? 40.134 13.378 -52.239 1.00 85.00 1015 PRO A N 1
ATOM 7969 C CA . PRO A 1 1015 ? 38.862 13.857 -51.689 1.00 85.00 1015 PRO A CA 1
ATOM 7970 C C . PRO A 1 1015 ? 38.204 14.957 -52.540 1.00 85.00 1015 PRO A C 1
ATOM 7972 O O . PRO A 1 1015 ? 36.982 15.080 -52.542 1.00 85.00 1015 PRO A O 1
ATOM 7975 N N . GLU A 1 1016 ? 38.986 15.713 -53.312 1.00 80.25 1016 GLU A N 1
ATOM 7976 C CA . GLU A 1 1016 ? 38.520 16.731 -54.254 1.00 80.25 1016 GLU A CA 1
ATOM 7977 C C . GLU A 1 1016 ? 37.723 16.185 -55.450 1.00 80.25 1016 GLU A C 1
ATOM 7979 O O . GLU A 1 1016 ? 36.947 16.927 -56.052 1.00 80.25 1016 GLU A O 1
ATOM 7984 N N . LYS A 1 1017 ? 37.896 14.901 -55.795 1.00 80.19 1017 LYS A N 1
ATOM 7985 C CA . LYS A 1 1017 ? 37.216 14.240 -56.924 1.00 80.19 1017 LYS A CA 1
ATOM 7986 C C . LYS A 1 1017 ? 36.100 13.291 -56.502 1.00 80.19 1017 LYS A C 1
ATOM 7988 O O . LYS A 1 1017 ? 35.463 12.708 -57.372 1.00 80.19 1017 LYS A O 1
ATOM 7993 N N . SER A 1 1018 ? 35.868 13.113 -55.202 1.00 82.38 1018 SER A N 1
ATOM 7994 C CA . SER A 1 1018 ? 34.817 12.212 -54.733 1.00 82.38 1018 SER A CA 1
ATOM 7995 C C . SER A 1 1018 ? 33.446 12.768 -55.107 1.00 82.38 1018 SER A C 1
ATOM 7997 O O . SER A 1 1018 ? 33.045 13.831 -54.629 1.00 82.38 1018 SER A O 1
ATOM 7999 N N . GLU A 1 1019 ? 32.712 12.055 -55.959 1.00 77.50 1019 GLU A N 1
ATOM 8000 C CA . GLU A 1 1019 ? 31.339 12.415 -56.321 1.00 77.50 1019 GLU A CA 1
ATOM 8001 C C . GLU A 1 1019 ? 30.403 12.358 -55.107 1.00 77.50 1019 GLU A C 1
ATOM 8003 O O . GLU A 1 1019 ? 29.450 13.131 -55.042 1.00 77.50 1019 GLU A O 1
ATOM 8008 N N . GLU A 1 1020 ? 30.755 11.564 -54.095 1.00 82.81 1020 GLU A N 1
ATOM 8009 C CA . GLU A 1 1020 ? 29.956 11.303 -52.899 1.00 82.81 1020 GLU A CA 1
ATOM 8010 C C . GLU A 1 1020 ? 29.816 12.516 -51.966 1.00 82.81 1020 GLU A C 1
ATOM 8012 O O . GLU A 1 1020 ? 28.819 12.611 -51.254 1.00 82.81 1020 GLU A O 1
ATOM 8017 N N . TYR A 1 1021 ? 30.771 13.458 -51.954 1.00 86.94 1021 TYR A N 1
ATOM 8018 C CA . TYR A 1 1021 ? 30.730 14.588 -51.016 1.00 86.94 1021 TYR A CA 1
ATOM 8019 C C . TYR A 1 1021 ? 29.852 15.757 -51.499 1.00 86.94 1021 TYR A C 1
ATOM 8021 O O . TYR A 1 1021 ? 29.915 16.144 -52.673 1.00 86.94 1021 TYR A O 1
ATOM 8029 N N . PRO A 1 1022 ? 29.107 16.421 -50.592 1.00 89.75 1022 PRO A N 1
ATOM 8030 C CA . PRO A 1 1022 ? 28.337 17.605 -50.947 1.00 89.75 1022 PRO A CA 1
ATOM 8031 C C . PRO A 1 1022 ? 29.252 18.769 -51.337 1.00 89.75 1022 PRO A C 1
ATOM 8033 O O . PRO A 1 1022 ? 30.359 18.916 -50.809 1.00 89.75 1022 PRO A O 1
ATOM 8036 N N . GLN A 1 1023 ? 28.754 19.649 -52.214 1.00 88.62 1023 GLN A N 1
ATOM 8037 C CA . GLN A 1 1023 ? 29.527 20.758 -52.790 1.00 88.62 1023 GLN A CA 1
ATOM 8038 C C . GLN A 1 1023 ? 30.246 21.604 -51.732 1.00 88.62 1023 GLN A C 1
ATOM 8040 O O . GLN A 1 1023 ? 31.415 21.928 -51.883 1.00 88.62 1023 GLN A O 1
ATOM 8045 N N . ARG A 1 1024 ? 29.598 21.858 -50.591 1.00 88.44 1024 ARG A N 1
ATOM 8046 C CA . ARG A 1 1024 ? 30.184 22.629 -49.486 1.00 88.44 1024 ARG A CA 1
ATOM 8047 C C . ARG A 1 1024 ? 31.480 22.025 -48.924 1.00 88.44 1024 ARG A C 1
ATOM 8049 O O . ARG A 1 1024 ? 32.356 22.772 -48.495 1.00 88.44 1024 ARG A O 1
ATOM 8056 N N . ILE A 1 1025 ? 31.593 20.697 -48.891 1.00 92.12 1025 ILE A N 1
ATOM 8057 C CA . ILE A 1 1025 ? 32.818 20.002 -48.467 1.00 92.12 1025 ILE A CA 1
ATOM 8058 C C . ILE A 1 1025 ? 33.857 20.086 -49.582 1.00 92.12 1025 ILE A C 1
ATOM 8060 O O . ILE A 1 1025 ? 35.004 20.434 -49.311 1.00 92.12 1025 ILE A O 1
ATOM 8064 N N . LYS A 1 1026 ? 33.442 19.864 -50.836 1.00 91.12 1026 LYS A N 1
ATOM 8065 C CA . LYS A 1 1026 ? 34.306 20.002 -52.019 1.00 91.12 1026 LYS A CA 1
ATOM 8066 C C . LYS A 1 1026 ? 34.941 21.392 -52.090 1.00 91.12 1026 LYS A C 1
ATOM 8068 O O . LYS A 1 1026 ? 36.151 21.493 -52.244 1.00 91.12 1026 LYS A O 1
ATOM 8073 N N . ASP A 1 1027 ? 34.173 22.456 -51.870 1.00 92.12 1027 ASP A N 1
ATOM 8074 C CA . ASP A 1 1027 ? 34.664 23.841 -51.866 1.00 92.12 1027 ASP A CA 1
ATOM 8075 C C . ASP A 1 1027 ? 35.739 24.071 -50.790 1.00 92.12 1027 ASP A C 1
ATOM 8077 O O . ASP A 1 1027 ? 36.728 24.771 -51.013 1.00 92.12 1027 ASP A O 1
ATOM 8081 N N . LYS A 1 1028 ? 35.571 23.451 -49.615 1.00 92.75 1028 LYS A N 1
ATOM 8082 C CA . LYS A 1 1028 ? 36.524 23.538 -48.501 1.00 92.75 1028 LYS A CA 1
ATOM 8083 C C . LYS A 1 1028 ? 37.787 22.717 -48.740 1.00 92.75 1028 LYS A C 1
ATOM 8085 O O . LYS A 1 1028 ? 38.867 23.183 -48.379 1.00 92.75 1028 LYS A O 1
ATOM 8090 N N . VAL A 1 1029 ? 37.666 21.544 -49.356 1.00 92.19 1029 VAL A N 1
ATOM 8091 C CA . VAL A 1 1029 ? 38.796 20.689 -49.757 1.00 92.19 1029 VAL A CA 1
ATOM 8092 C C . VAL A 1 1029 ? 39.584 21.320 -50.916 1.00 92.19 1029 VAL A C 1
ATOM 8094 O O . VAL A 1 1029 ? 40.810 21.267 -50.934 1.00 92.19 1029 VAL A O 1
ATOM 8097 N N . ASN A 1 1030 ? 38.901 22.009 -51.834 1.00 92.25 1030 ASN A N 1
ATOM 8098 C CA . ASN A 1 1030 ? 39.506 22.736 -52.957 1.00 92.25 1030 ASN A CA 1
ATOM 8099 C C . ASN A 1 1030 ? 40.100 24.099 -52.567 1.00 92.25 1030 ASN A C 1
ATOM 8101 O O . ASN A 1 1030 ? 40.724 24.771 -53.393 1.00 92.25 1030 ASN A O 1
ATOM 8105 N N . SER A 1 1031 ? 39.915 24.533 -51.319 1.00 93.06 1031 SER A N 1
ATOM 8106 C CA . SER A 1 1031 ? 40.441 25.807 -50.839 1.00 93.06 1031 SER A CA 1
ATOM 8107 C C . SER A 1 1031 ? 41.978 25.783 -50.787 1.00 93.06 1031 SER A C 1
ATOM 8109 O O . SER A 1 1031 ? 42.608 24.761 -50.501 1.00 93.06 1031 SER A O 1
ATOM 8111 N N . LYS A 1 1032 ? 42.619 26.943 -50.992 1.00 90.06 1032 LYS A N 1
ATOM 8112 C CA . LYS A 1 1032 ? 44.084 27.077 -50.839 1.00 90.06 1032 LYS A CA 1
ATOM 8113 C C . LYS A 1 1032 ? 44.568 26.730 -49.417 1.00 90.06 1032 LYS A C 1
ATOM 8115 O O . LYS A 1 1032 ? 45.720 26.326 -49.243 1.00 90.06 1032 LYS A O 1
ATOM 8120 N N . GLY A 1 1033 ? 43.696 26.887 -48.419 1.00 90.62 1033 GLY A N 1
ATOM 8121 C CA . GLY A 1 1033 ? 43.983 26.633 -47.007 1.00 90.62 1033 GLY A CA 1
ATOM 8122 C C . GLY A 1 1033 ? 43.835 25.172 -46.582 1.00 90.62 1033 GLY A C 1
ATOM 8123 O O . GLY A 1 1033 ? 44.263 24.824 -45.489 1.00 90.62 1033 GLY A O 1
ATOM 8124 N N . TYR A 1 1034 ? 43.284 24.296 -47.422 1.00 94.44 1034 TYR A N 1
ATOM 8125 C CA . TYR A 1 1034 ? 43.087 22.892 -47.073 1.00 94.44 1034 TYR A CA 1
ATOM 8126 C C . TYR A 1 1034 ? 44.413 22.169 -46.793 1.00 94.44 1034 TYR A C 1
ATOM 8128 O O . TYR A 1 1034 ? 45.381 22.292 -47.559 1.00 94.44 1034 TYR A O 1
ATOM 8136 N N . ARG A 1 1035 ? 44.451 21.401 -45.700 1.00 94.00 1035 ARG A N 1
ATOM 8137 C CA . ARG A 1 1035 ? 45.598 20.563 -45.315 1.00 94.00 1035 ARG A CA 1
ATOM 8138 C C . ARG A 1 1035 ? 45.231 19.136 -44.920 1.00 94.00 1035 ARG A C 1
ATOM 8140 O O . ARG A 1 1035 ? 46.096 18.273 -45.006 1.00 94.00 1035 ARG A O 1
ATOM 8147 N N . GLY A 1 1036 ? 43.982 18.850 -44.564 1.00 94.12 1036 GLY A N 1
ATOM 8148 C CA . GLY A 1 1036 ? 43.567 17.484 -44.253 1.00 94.12 1036 GLY A CA 1
ATOM 8149 C C . GLY A 1 1036 ? 42.063 17.321 -44.070 1.00 94.12 1036 GLY A C 1
ATOM 8150 O O . GLY A 1 1036 ? 41.343 18.290 -43.837 1.00 94.12 1036 GLY A O 1
ATOM 8151 N N . LEU A 1 1037 ? 41.587 16.089 -44.208 1.00 95.31 1037 LEU A N 1
ATOM 8152 C CA . LEU A 1 1037 ? 40.197 15.675 -44.027 1.00 95.31 1037 LEU A CA 1
ATOM 8153 C C . LEU A 1 1037 ? 40.171 14.445 -43.123 1.00 95.31 1037 LEU A C 1
ATOM 8155 O O . LEU A 1 1037 ? 40.844 13.463 -43.418 1.00 95.31 1037 LEU A O 1
ATOM 8159 N N . LEU A 1 1038 ? 39.367 14.498 -42.070 1.00 95.12 1038 LEU A N 1
ATOM 8160 C CA . LEU A 1 1038 ? 39.084 13.386 -41.174 1.00 95.12 1038 LEU A CA 1
ATOM 8161 C C . LEU A 1 1038 ? 37.587 13.068 -41.242 1.00 95.12 1038 LEU A C 1
ATOM 8163 O O . LEU A 1 1038 ? 36.758 13.959 -41.057 1.00 95.12 1038 LEU A O 1
ATOM 8167 N N . LEU A 1 1039 ? 37.252 11.809 -41.503 1.00 95.19 1039 LEU A N 1
ATOM 8168 C CA . LEU A 1 1039 ? 35.901 11.262 -41.433 1.00 95.19 1039 LEU A CA 1
ATOM 8169 C C . LEU A 1 1039 ? 35.767 10.434 -40.162 1.00 95.19 1039 LEU A C 1
ATOM 8171 O O . LEU A 1 1039 ? 36.637 9.611 -39.868 1.00 95.19 1039 LEU A O 1
ATOM 8175 N N . GLY A 1 1040 ? 34.667 10.639 -39.451 1.00 93.75 1040 GLY A N 1
ATOM 8176 C CA . GLY A 1 1040 ? 34.358 9.936 -38.221 1.00 93.75 1040 GLY A CA 1
ATOM 8177 C C . GLY A 1 1040 ? 34.069 8.452 -38.422 1.00 93.75 1040 GLY A C 1
ATOM 8178 O O . GLY A 1 1040 ? 33.660 8.001 -39.494 1.00 93.75 1040 GLY A O 1
ATOM 8179 N N . SER A 1 1041 ? 34.270 7.704 -37.350 1.00 93.00 1041 SER A N 1
ATOM 8180 C CA . SER A 1 1041 ? 33.910 6.293 -37.197 1.00 93.00 1041 SER A CA 1
ATOM 8181 C C . SER A 1 1041 ? 33.577 6.036 -35.739 1.00 93.00 1041 SER A C 1
ATOM 8183 O O . SER A 1 1041 ? 33.989 6.817 -34.888 1.00 93.00 1041 SER A O 1
ATOM 8185 N N . GLY A 1 1042 ? 32.906 4.936 -35.427 1.00 90.69 1042 GLY A N 1
ATOM 8186 C CA . GLY A 1 1042 ? 32.402 4.721 -34.072 1.00 90.69 1042 GLY A CA 1
ATOM 8187 C C . GLY A 1 1042 ? 30.963 5.201 -33.937 1.00 90.69 1042 GLY A C 1
ATOM 8188 O O . GLY A 1 1042 ? 30.483 6.028 -34.718 1.00 90.69 1042 GLY A O 1
ATOM 8189 N N . MET A 1 1043 ? 30.278 4.679 -32.926 1.00 91.31 1043 MET A N 1
ATOM 8190 C CA . MET A 1 1043 ? 29.018 5.242 -32.451 1.00 91.31 1043 MET A CA 1
ATOM 8191 C C . MET A 1 1043 ? 29.295 6.101 -31.210 1.00 91.31 1043 MET A C 1
ATOM 8193 O O . MET A 1 1043 ? 30.330 5.930 -30.564 1.00 91.31 1043 MET A O 1
ATOM 8197 N N . PRO A 1 1044 ? 28.384 7.017 -30.859 1.00 90.00 1044 PRO A N 1
ATOM 8198 C CA . PRO A 1 1044 ? 28.407 7.679 -29.564 1.00 90.00 1044 PRO A CA 1
ATOM 8199 C C . PRO A 1 1044 ? 28.526 6.683 -28.403 1.00 90.00 1044 PRO A C 1
ATOM 8201 O O . PRO A 1 1044 ? 27.921 5.609 -28.426 1.00 90.00 1044 PRO A O 1
ATOM 8204 N N . ASP A 1 1045 ? 29.285 7.068 -27.377 1.00 86.12 1045 ASP A N 1
ATOM 8205 C CA . ASP A 1 1045 ? 29.318 6.330 -26.117 1.00 86.12 1045 ASP A CA 1
ATOM 8206 C C . ASP A 1 1045 ? 27.928 6.270 -25.486 1.00 86.12 1045 ASP A C 1
ATOM 8208 O O . ASP A 1 1045 ? 27.165 7.238 -25.536 1.00 86.12 1045 ASP A O 1
ATOM 8212 N N . GLU A 1 1046 ? 27.638 5.121 -24.882 1.00 86.44 1046 GLU A N 1
ATOM 8213 C CA . GLU A 1 1046 ? 26.375 4.791 -24.223 1.00 86.44 1046 GLU A CA 1
ATOM 8214 C C . GLU A 1 1046 ? 25.176 4.682 -25.186 1.00 86.44 1046 GLU A C 1
ATOM 8216 O O . GLU A 1 1046 ? 24.035 4.573 -24.759 1.00 86.44 1046 GLU A O 1
ATOM 8221 N N . MET A 1 1047 ? 25.411 4.608 -26.501 1.00 91.56 1047 MET A N 1
ATOM 8222 C CA . MET A 1 1047 ? 24.347 4.379 -27.481 1.00 91.56 1047 MET A CA 1
ATOM 8223 C C . MET A 1 1047 ? 23.885 2.916 -27.497 1.00 91.56 1047 MET A C 1
ATOM 8225 O O . MET A 1 1047 ? 24.703 1.993 -27.513 1.00 91.56 1047 MET A O 1
ATOM 8229 N N . LEU A 1 1048 ? 22.573 2.685 -27.551 1.00 94.38 1048 LEU A N 1
ATOM 8230 C CA . LEU A 1 1048 ? 22.021 1.344 -27.742 1.00 94.38 1048 LEU A CA 1
ATOM 8231 C C . LEU A 1 1048 ? 22.245 0.867 -29.181 1.00 94.38 1048 LEU A C 1
ATOM 8233 O O . LEU A 1 1048 ? 22.015 1.613 -30.127 1.00 94.38 1048 LEU A O 1
ATOM 8237 N N . PHE A 1 1049 ? 22.650 -0.392 -29.359 1.00 94.19 1049 PHE A N 1
ATOM 8238 C CA . PHE A 1 1049 ? 22.776 -0.990 -30.700 1.00 94.19 1049 PHE A CA 1
ATOM 8239 C C . PHE A 1 1049 ? 21.422 -1.236 -31.371 1.00 94.19 1049 PHE A C 1
ATOM 8241 O O . PHE A 1 1049 ? 21.338 -1.306 -32.593 1.00 94.19 1049 PHE A O 1
ATOM 8248 N N . GLU A 1 1050 ? 20.378 -1.413 -30.569 1.00 95.06 1050 GLU A N 1
ATOM 8249 C CA . GLU A 1 1050 ? 19.031 -1.726 -31.022 1.00 95.06 1050 GLU A CA 1
ATOM 8250 C C . GLU A 1 1050 ? 18.034 -0.975 -30.142 1.00 95.06 1050 GLU A C 1
ATOM 8252 O O . GLU A 1 1050 ? 18.152 -0.982 -28.913 1.00 95.06 1050 GLU A O 1
ATOM 8257 N N . ILE A 1 1051 ? 17.035 -0.362 -30.771 1.00 96.19 1051 ILE A N 1
ATOM 8258 C CA . ILE A 1 1051 ? 15.892 0.252 -30.093 1.00 96.19 1051 ILE A CA 1
ATOM 8259 C C . ILE A 1 1051 ? 14.586 -0.103 -30.799 1.00 96.19 1051 ILE A C 1
ATOM 8261 O O . ILE A 1 1051 ? 14.565 -0.502 -31.965 1.00 96.19 1051 ILE A O 1
ATOM 8265 N N . VAL A 1 1052 ? 13.485 0.083 -30.079 1.00 96.62 1052 VAL A N 1
ATOM 8266 C CA . VAL A 1 1052 ? 12.127 -0.189 -30.544 1.00 96.62 1052 VAL A CA 1
ATOM 8267 C C . VAL A 1 1052 ? 11.307 1.086 -30.369 1.00 96.62 1052 VAL A C 1
ATOM 8269 O O . VAL A 1 1052 ? 11.248 1.631 -29.269 1.00 96.62 1052 VAL A O 1
ATOM 8272 N N . ILE A 1 1053 ? 10.697 1.561 -31.450 1.00 97.50 1053 ILE A N 1
ATOM 8273 C CA . ILE A 1 1053 ? 9.894 2.785 -31.509 1.00 97.50 1053 ILE A CA 1
ATOM 8274 C C . ILE A 1 1053 ? 8.434 2.398 -31.773 1.00 97.50 1053 ILE A C 1
ATOM 8276 O O . ILE A 1 1053 ? 8.149 1.525 -32.598 1.00 97.50 1053 ILE A O 1
ATOM 8280 N N . ASP A 1 1054 ? 7.505 3.051 -31.078 1.00 96.81 1054 ASP A N 1
ATOM 8281 C CA . ASP A 1 1054 ? 6.073 2.941 -31.359 1.00 96.81 1054 ASP A CA 1
ATOM 8282 C C . ASP A 1 1054 ? 5.764 3.613 -32.715 1.00 96.81 1054 ASP A C 1
ATOM 8284 O O . ASP A 1 1054 ? 6.164 4.764 -32.921 1.00 96.81 1054 ASP A O 1
ATOM 8288 N N . PRO A 1 1055 ? 5.066 2.946 -33.654 1.00 97.56 1055 PRO A N 1
ATOM 8289 C CA . PRO A 1 1055 ? 4.684 3.549 -34.930 1.00 97.56 1055 PRO A CA 1
ATOM 8290 C C . PRO A 1 1055 ? 3.974 4.904 -34.791 1.00 97.56 1055 PRO A C 1
ATOM 8292 O O . PRO A 1 1055 ? 4.182 5.789 -35.619 1.00 97.56 1055 PRO A O 1
ATOM 8295 N N . GLU A 1 1056 ? 3.183 5.102 -33.731 1.00 96.69 1056 GLU A N 1
ATOM 8296 C CA . GLU A 1 1056 ? 2.537 6.390 -33.457 1.00 96.69 1056 GLU A CA 1
ATOM 8297 C C . GLU A 1 1056 ? 3.567 7.497 -33.191 1.00 96.69 1056 GLU A C 1
ATOM 8299 O O . GLU A 1 1056 ? 3.481 8.581 -33.771 1.00 96.69 1056 GLU A O 1
ATOM 8304 N N . ASP A 1 1057 ? 4.581 7.208 -32.373 1.00 95.94 1057 ASP A N 1
ATOM 8305 C CA . ASP A 1 1057 ? 5.642 8.159 -32.034 1.00 95.94 1057 ASP A CA 1
ATOM 8306 C C . ASP A 1 1057 ? 6.494 8.486 -33.275 1.00 95.94 1057 ASP A C 1
ATOM 8308 O O . ASP A 1 1057 ? 6.943 9.622 -33.450 1.00 95.94 1057 ASP A O 1
ATOM 8312 N N . PHE A 1 1058 ? 6.659 7.517 -34.186 1.00 96.88 1058 PHE A N 1
ATOM 8313 C CA . PHE A 1 1058 ? 7.304 7.736 -35.482 1.00 96.88 1058 PHE A CA 1
ATOM 8314 C C . PHE A 1 1058 ? 6.502 8.699 -36.367 1.00 96.88 1058 PHE A C 1
ATOM 8316 O O . PHE A 1 1058 ? 7.066 9.671 -36.873 1.00 96.88 1058 PHE A O 1
ATOM 8323 N N . LEU A 1 1059 ? 5.189 8.483 -36.518 1.00 96.12 1059 LEU A N 1
ATOM 8324 C CA . LEU A 1 1059 ? 4.309 9.337 -37.335 1.00 96.12 1059 LEU A CA 1
ATOM 8325 C C . LEU A 1 1059 ? 4.212 10.772 -36.808 1.00 96.12 1059 LEU A C 1
ATOM 8327 O O . LEU A 1 1059 ? 4.048 11.713 -37.587 1.00 96.12 1059 LEU A O 1
ATOM 8331 N N . GLN A 1 1060 ? 4.337 10.965 -35.492 1.00 93.88 1060 GLN A N 1
ATOM 8332 C CA . GLN A 1 1060 ? 4.341 12.299 -34.890 1.00 93.88 1060 GLN A CA 1
ATOM 8333 C C . GLN A 1 1060 ? 5.536 13.157 -35.342 1.00 93.88 1060 GLN A C 1
ATOM 8335 O O . GLN A 1 1060 ? 5.400 14.387 -35.423 1.00 93.88 1060 GLN A O 1
ATOM 8340 N N . GLU A 1 1061 ? 6.688 12.543 -35.634 1.00 92.38 1061 GLU A N 1
ATOM 8341 C CA . GLU A 1 1061 ? 7.909 13.228 -36.091 1.00 92.38 1061 GLU A CA 1
ATOM 8342 C C . GLU A 1 1061 ? 8.109 13.171 -37.610 1.00 92.38 1061 GLU A C 1
ATOM 8344 O O . GLU A 1 1061 ? 8.635 14.122 -38.200 1.00 92.38 1061 GLU A O 1
ATOM 8349 N N . VAL A 1 1062 ? 7.682 12.080 -38.245 1.00 93.94 1062 VAL A N 1
ATOM 8350 C CA . VAL A 1 1062 ? 7.813 11.827 -39.680 1.00 93.94 1062 VAL A CA 1
ATOM 8351 C C . VAL A 1 1062 ? 6.412 11.625 -40.264 1.00 93.94 1062 VAL A C 1
ATOM 8353 O O . VAL A 1 1062 ? 5.900 10.508 -40.235 1.00 93.94 1062 VAL A O 1
ATOM 8356 N N . PRO A 1 1063 ? 5.766 12.684 -40.786 1.00 91.56 1063 PRO A N 1
ATOM 8357 C CA . PRO A 1 1063 ? 4.442 12.561 -41.377 1.00 91.56 1063 PRO A CA 1
ATOM 8358 C C . PRO A 1 1063 ? 4.545 11.765 -42.681 1.00 91.56 1063 PRO A C 1
ATOM 8360 O O . PRO A 1 1063 ? 5.076 12.243 -43.686 1.00 91.56 1063 PRO A O 1
ATOM 8363 N N . LEU A 1 1064 ? 4.067 10.527 -42.636 1.00 91.94 1064 LEU A N 1
ATOM 8364 C CA . LEU A 1 1064 ? 3.958 9.654 -43.795 1.00 91.94 1064 LEU A CA 1
ATOM 8365 C C . LEU A 1 1064 ? 2.568 9.841 -44.411 1.00 91.94 1064 LEU A C 1
ATOM 8367 O O . LEU A 1 1064 ? 1.578 9.937 -43.687 1.00 91.94 1064 LEU A O 1
ATOM 8371 N N . GLU A 1 1065 ? 2.527 9.944 -45.737 1.00 82.88 1065 GLU A N 1
ATOM 8372 C CA . GLU A 1 1065 ? 1.300 10.080 -46.535 1.00 82.88 1065 GLU A CA 1
ATOM 8373 C C . GLU A 1 1065 ? 1.006 8.799 -47.303 1.00 82.88 1065 GLU A C 1
ATOM 8375 O O . GLU A 1 1065 ? 1.989 8.175 -47.779 1.00 82.88 1065 GLU A O 1
#

Radius of gyration: 43.44 Å; chains: 1; bounding box: 118×88×114 Å

Foldseek 3Di:
DVVVVVVVVVVVVVVVVPPPDDPDPDDPDDDDPDQPFFKFKAQADDDPPDPQWEQQLFQSIIIGTHSDYALPPPPPDRRRHGDPDPCSSVHRDDDFLDDQPDPPPDDPQDLVRDFFLQLLVLCSPWFDDCVVVPVPDPPDDPVVVVVVVVVVVVVLVVLSCCCQVVDLLNVLQQFFWKKKKFQAFQAPVNVQQVVQCCVLVVAPVDDPLCCDLLQQKTKIFMAAILGCQDDDHQPDGSNVSSLVNLLSLLVVLVSNLSTLRLLLSLVPRGNQSSCLLHLVSLVVLLVPDDDPDDDPDRSNPDGSVRQSNGNVSSVVSNSVSVSVCNRGVDIDMDRDDPVCSVVRDHSQFTMWMFRTHFDWADFDARDSHPDTDTDTDRVGIDGTDGSNVSSVVSNVVSLLCAVLLLPVVQSSQVSSVVVLVVVLVVVVVCVVCVLVVVVVVVPPDDPPPCVVCVPDPCNVVVVVVSVCVSVVVVVVVLVVLLVVLLVQLQDDDDDPSRHTDPPPDPVVLLSSLSSHAFPLPSVNLSSNVSSCVSPVPPNDQQQLDWDDAPDPQKTKTFQFKWFWQPPHNDDPDTHIHGSHNGPDLVVNLVSVQPPAQKFFWFADPVSCVVQVLDQCPVPSSHRNGHPDFFGDDQLTWTKHFDDWDWDQDPPPRDTFIKTKIFTADGNVCCVLQVQVRADFDWDADPPDPCVVVVVVVVPDPPVCVVVVVVCVVVVNDDDPPPCPVVVVVVVVVVVLVVVLVVVLVVVDDPVVVVLLVVLLVVLCVLTIDIGTSSRRSSRQWGKDWDDQPVSTSNSTTMIGTIGMMHGHHNDDSVLSSVLQSLLQVLVLVQVLVCLVPDPLCQQQAQKKKKKKKKKWFWFAPDLADIDTDIWIWMDIHPDFIDTDPNSSSCVFQLRVVVRVDLEDALQSGAIKMKMKHKFFPSVLSPDDLVCSPPRPDDPGGNLVRLVVLLVVQVVQCVVCVSRSDDRRRMKIKMAMGWDPFKEKDFDDDPDPSSCVRVHNVNSVPHDRHHYDPPPLPDPRDDVVVNCSCPDPRTGMMIMHTDGDGRHGRMHIHRSVSSCVSNVRD

Secondary structure (DSSP, 8-state):
--SHHHHHHHHHHHHSSSSS-----------------EEEEESSPPPTT-TT-EEETTTTEEEEEESS-TT-TT--SS--EEPSSGGGGTS--------------SS---GGGS-TTSHHHHHHHHB--GGGTTTS-TT--HHHHHHHHHHHHHHHHHHHHHHHHT-HHHHHHTT-EEEEEEE----HHHHHHHHHHHHTTSS-S--HHHHHHTTSSEEEEE---EESS----TT--HHHHHHHHHHHHHHHHHHHTT-HHHHHHHT--SHHHHTTT-HHHHHHHHHT--TT----S-TTT--HHHHHH-HHHHHHHHHHHHHHHHHS-EEEEE---TTGGGGPPPTT--EEEEES---B---B--TT-SS-B-PBP-TTEEEEE-HHHHHHHHHHHHHHS-GGG-HHHHHHHHHHHHHHHHHHHHHHHHHHHHHHHHHHHHS-SS-TTSHHHHH-TTHHHHHHHHHHHHHHHHHHHHHHHHHHHHHHHT--------PBP---SHHHHHHHHHHSPPP-HHHHHHHHHHHHHHH----PPTTSS-EE-SSTTEEEEEEEEEEET-SS--TT---EEESSPPPPHHHHHHHHHTSTTEEEEE--HHHHHHTT----TTSTTS--S-S--B---TTSEEEEEEEEEEEE-TTT--EEEEEEEEEEEEHHHHHH-TTTTSPPPBP--TTSTHHHHHHHHHS-HHHHHHHHHHHHHTT-------THHHHHHHHHHHHHHHHHHHHHHTTS-HHHHHHHHHHHHHHHHHHEEEEEHHHHHHHHEEEEEEP--S--TT---EEEEEEEEEEPPSS-HHHHHHHHHHHHHHHHHHHHHHHHHS-GGGGSSSEEEEEEEEEEEEEEEETTEEEEEEEEEEEETTSPPEEE--HHHHHHTTTTGGGG-S---GGGS-EEEEEEEEEEHHHHHHS-TTTTT---S--S-HHHHHHHHHHHHHHHHHH-TT-S--TT-EEEEEEEEE-SS-EEEEPPPSSTTGGGSHHHHHHHH--SPEEPS-GGG-TTS-HHHHHHHSSTTEEEEEE--BPPTT-BSEEEE-HHHHHHHS---

Sequence (1065 aa):
MQVMLWLLTVATHVVLLAARRTSQADVMETDILDTDQACCCKEALCDVNDTEEIYSPNQGICCKFKSRKCGHIFSFSKFDAKAPDQSFCQKAHHVEYQIPPRSPQGQVIATSDLKPGHPAHTVQNYCDLSSHEEAVGDEASVADEEKTVGSRKGLMQSMVNEITSNSIDVMAKEIFSIYVCTRWAPDSEFLQILQNEISTEQLPNMEPGKLYSTGRFIPLRCSENFQVFSHVALGETSFENFEQQMKSLAEWYAAEKDGAVSDRLAKLTGLKEAKAFDLEAVVNATKTCTDKTGWSVSIHSASVAGLFANCQAVKWWLAKLRDWHRAMPFTSFMSPDEDAAKVAPKEKEQILMCFGKRVASQLHRREGGQHLMTDQNAIGCHGFWDMKQAGSMLARIVKLWRPPTCQLASMELDMKVKIMELMASMNSRLFDALPALLTEEISANSDFDGKALAASSLGVSLMRGMWQAISSSFSALRGHYTRLGQLLGNTVVKWAVCPLKNISTPEEVEKLDMALGTEDDLARYYAEIAYAKWTGHENLLPGEECEDGPLENTKACSLGIMQQDMPEPYKDEKFICPVRPLLPAKQQLEVLQKKKGWCPLRMNSEQMKGASWFYRGRTPQKTQYDMTENSPQKDFQAVRVMHFKSRQDSEFHLWRNFATISLQCTHEEMAETPRWCKDPQVHHSSSSTNAVLDSMGRAGRGTKRFVQQGLHKAGMAEEPHSNSAGGKAFGHWLYNRRKGAEAWIKDTTDAWFGKASDRYDKLRERSFLEIEAAELLHSLSFQRELESTGADSKRKQRYDRFASIAACKTMDPEMEFELKYEGIDDALQMARKAHQKFEKSIFGGPSFTVKLMGVGILQMSSFKSAWVDFHTLLQAGNEHWVATKNAMLGSLAGTISARGGESVRASDLMGFEATFHCGSRKEMHDLEPKEASAEKKATSSFSQCVIDGAKKNKELREASPAAPYLRDEVVVRVDFRSFEKCGLHLKPTSNGNETRNPVYETFQSISGCRSIEKPEKSEEYPQRIKDKVNSKGYRGLLLGSGMPDEMLFEIVIDPEDFLQEVPLE

Organism: NCBI:txid2562237

pLDDT: mean 81.64, std 17.04, range [30.17, 98.19]